Protein 4K35 (pdb70)

GO terms:
  GO:0042973 glucan endo-1,3-beta-D-glucosidase activity (F, IDA)
  GO:0000272 polysaccharide catabolic process (P, IDA)

Structure (mmCIF, N/CA/C/O backbone):
data_4K35
#
_entry.id   4K35
#
_cell.length_a   95.042
_cell.length_b   118.802
_cell.length_c   139.422
_cell.angle_alpha   90.00
_cell.angle_beta   90.00
_cell.angle_gamma   90.00
#
_symmetry.space_group_name_H-M   'P 21 21 21'
#
loop_
_entity.id
_entity.type
_entity.pdbx_description
1 polymer 'glycoside hydrolase family 81 endo-beta-1,3-glucanase'
2 non-polymer 2-AMINO-2-HYDROXYMETHYL-PROPANE-1,3-DIOL
3 non-polymer (4S)-2-METHYL-2,4-PENTANEDIOL
4 water water
#
loop_
_atom_site.group_PDB
_atom_site.id
_atom_site.type_symbol
_atom_site.label_atom_id
_atom_site.label_alt_id
_atom_site.label_comp_id
_atom_site.label_asym_id
_atom_site.label_entity_id
_atom_site.label_seq_id
_atom_site.pdbx_PDB_ins_code
_atom_site.Cartn_x
_atom_site.Cartn_y
_atom_site.Cartn_z
_atom_site.occupancy
_atom_site.B_iso_or_equiv
_atom_site.auth_seq_id
_atom_site.auth_comp_id
_atom_site.auth_asym_id
_atom_site.auth_atom_id
_atom_site.pdbx_PDB_model_num
ATOM 1 C C . GLY A 1 5 ? 32.565 93.805 40.324 1.00 43.25 5 GLY A C 1
ATOM 2 O O . GLY A 1 5 ? 32.367 94.649 41.203 1.00 38.94 5 GLY A O 1
ATOM 3 N N . ASP A 1 6 ? 31.971 92.614 40.321 1.00 33.27 6 ASP A N 1
ATOM 4 C CA . ASP A 1 6 ? 30.538 92.491 40.104 1.00 28.10 6 ASP A CA 1
ATOM 5 C C . ASP A 1 6 ? 29.878 91.978 41.374 1.00 23.10 6 ASP A C 1
ATOM 6 O O . ASP A 1 6 ? 30.372 91.040 41.992 1.00 18.94 6 ASP A O 1
ATOM 11 N N . ASP A 1 7 ? 28.752 92.585 41.730 1.00 17.70 7 ASP A N 1
ATOM 12 C CA . ASP A 1 7 ? 27.948 92.167 42.873 1.00 19.67 7 ASP A CA 1
ATOM 13 C C . ASP A 1 7 ? 27.338 90.786 42.593 1.00 22.34 7 ASP A C 1
ATOM 14 O O . ASP A 1 7 ? 26.633 90.599 41.595 1.00 16.65 7 ASP A O 1
ATOM 19 N N . LEU A 1 8 ? 27.641 89.811 43.445 1.00 18.65 8 LEU A N 1
ATOM 20 C CA . LEU A 1 8 ? 27.159 88.448 43.220 1.00 15.80 8 LEU A CA 1
ATOM 21 C C . LEU A 1 8 ? 25.840 88.188 43.927 1.00 16.81 8 LEU A C 1
ATOM 22 O O . LEU A 1 8 ? 25.141 87.213 43.624 1.00 16.96 8 LEU A O 1
ATOM 27 N N . PHE A 1 9 ? 25.490 89.053 44.873 1.00 16.22 9 PHE A N 1
ATOM 28 C CA . PHE A 1 9 ? 24.260 88.860 45.630 1.00 14.93 9 PHE A CA 1
ATOM 29 C C . PHE A 1 9 ? 23.120 89.648 45.007 1.00 18.95 9 PHE A C 1
ATOM 30 O O . PHE A 1 9 ? 22.594 90.588 45.612 1.00 17.16 9 PHE A O 1
ATOM 38 N N . VAL A 1 10 ? 22.721 89.237 43.809 1.00 16.25 10 VAL A N 1
ATOM 39 C CA . VAL A 1 10 ? 21.647 89.897 43.082 1.00 16.32 10 VAL A CA 1
ATOM 40 C C . VAL A 1 10 ? 20.644 88.822 42.679 1.00 15.95 10 VAL A C 1
ATOM 41 O O . VAL A 1 10 ? 21.001 87.646 42.657 1.00 14.26 10 VAL A O 1
ATOM 45 N N . PRO A 1 11 ? 19.382 89.207 42.395 1.00 16.44 11 PRO A N 1
ATOM 46 C CA . PRO A 1 11 ? 18.385 88.175 42.090 1.00 15.18 11 PRO A CA 1
ATOM 47 C C . PRO A 1 11 ? 18.694 87.456 40.786 1.00 18.28 11 PRO A C 1
ATOM 48 O O . PRO A 1 11 ? 19.335 88.051 39.915 1.00 14.73 11 PRO A O 1
ATOM 52 N N . VAL A 1 12 ? 18.254 86.206 40.660 1.00 15.70 12 VAL A N 1
ATOM 53 C CA . VAL A 1 12 ? 18.276 85.515 39.370 1.00 11.87 12 VAL A CA 1
ATOM 54 C C . VAL A 1 12 ? 17.168 86.111 38.521 1.00 16.54 12 VAL A C 1
ATOM 55 O O . VAL A 1 12 ? 17.361 86.437 37.347 1.00 14.40 12 VAL A O 1
ATOM 59 N N . SER A 1 13 ? 16.006 86.260 39.148 1.00 15.49 13 SER A N 1
ATOM 60 C CA . SER A 1 13 ? 14.850 86.894 38.542 1.00 19.23 13 SER A CA 1
ATOM 61 C C . SER A 1 13 ? 13.817 87.129 39.635 1.00 21.89 13 SER A C 1
ATOM 62 O O . SER A 1 13 ? 14.031 86.734 40.789 1.00 17.07 13 SER A O 1
ATOM 65 N N . ASN A 1 14 ? 12.723 87.803 39.289 1.00 19.34 14 ASN A N 1
ATOM 66 C CA . ASN A 1 14 ? 11.584 87.935 40.203 1.00 20.97 14 ASN A CA 1
ATOM 67 C C . ASN A 1 14 ? 10.311 87.426 39.547 1.00 22.96 14 ASN A C 1
ATOM 68 O O . ASN A 1 14 ? 9.212 87.914 39.821 1.00 23.43 14 ASN A O 1
ATOM 73 N N . PHE A 1 15 ? 10.472 86.442 38.668 1.00 20.04 15 PHE A N 1
ATOM 74 C CA . PHE A 1 15 ? 9.347 85.735 38.083 1.00 16.06 15 PHE A CA 1
ATOM 75 C C . PHE A 1 15 ? 8.485 85.094 39.169 1.00 20.01 15 PHE A C 1
ATOM 76 O O . PHE A 1 15 ? 9.010 84.517 40.129 1.00 15.21 15 PHE A O 1
ATOM 84 N N . ASP A 1 16 ? 7.166 85.206 39.017 1.00 17.28 16 ASP A N 1
ATOM 85 C CA . ASP A 1 16 ? 6.214 84.643 39.969 1.00 17.66 16 ASP A CA 1
ATOM 86 C C . ASP A 1 16 ? 5.983 83.172 39.649 1.00 16.64 16 ASP A C 1
ATOM 87 O O . ASP A 1 16 ? 5.377 82.836 38.632 1.00 18.58 16 ASP A O 1
ATOM 92 N N . PRO A 1 17 ? 6.481 82.281 40.521 1.00 14.12 17 PRO A N 1
ATOM 93 C CA . PRO A 1 17 ? 6.429 80.834 40.282 1.00 13.31 17 PRO A CA 1
ATOM 94 C C . PRO A 1 17 ? 5.005 80.272 40.320 1.00 14.52 17 PRO A C 1
ATOM 95 O O . PRO A 1 17 ? 4.795 79.130 39.906 1.00 14.60 17 PRO A O 1
ATOM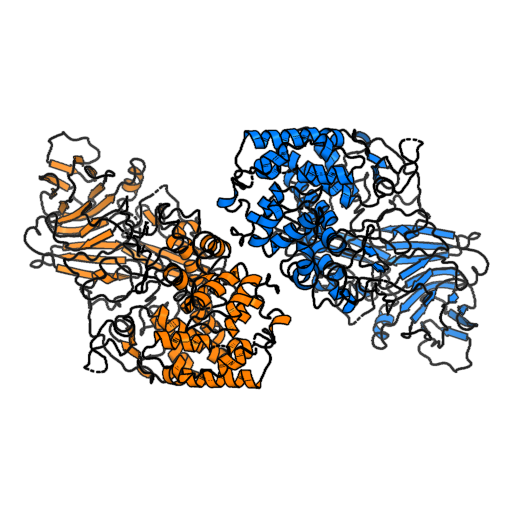 99 N N . LYS A 1 18 ? 4.040 81.046 40.813 1.00 14.41 18 LYS A N 1
ATOM 100 C CA . LYS A 1 18 ? 2.659 80.561 40.861 1.00 15.07 18 LYS A CA 1
ATOM 101 C C . LYS A 1 18 ? 2.082 80.316 39.461 1.00 17.39 18 LYS A C 1
ATOM 102 O O . LYS A 1 18 ? 1.100 79.587 39.312 1.00 19.42 18 LYS A O 1
ATOM 108 N N . SER A 1 19 ? 2.690 80.925 38.446 1.00 14.70 19 SER A N 1
ATOM 109 C CA . SER A 1 19 ? 2.282 80.728 37.053 1.00 16.62 19 SER A CA 1
ATOM 110 C C . SER A 1 19 ? 2.756 79.398 36.491 1.00 22.49 19 SER A C 1
ATOM 111 O O . SER A 1 19 ? 2.404 79.021 35.369 1.00 21.63 19 SER A O 1
ATOM 114 N N . ILE A 1 20 ? 3.588 78.700 37.254 1.00 15.80 20 ILE A N 1
ATOM 115 C CA . ILE A 1 20 ? 4.170 77.460 36.778 1.00 16.22 20 ILE A CA 1
ATOM 116 C C . ILE A 1 20 ? 3.855 76.293 37.711 1.00 23.92 20 ILE A C 1
ATOM 117 O O . ILE A 1 20 ? 3.558 75.190 37.241 1.00 28.22 20 ILE A O 1
ATOM 122 N N . PHE A 1 21 ? 3.861 76.540 39.019 1.00 14.06 21 PHE A N 1
ATOM 123 C CA . PHE A 1 21 ? 3.519 75.493 39.977 1.00 12.19 21 PHE A CA 1
ATOM 124 C C . PHE A 1 21 ? 2.245 75.851 40.748 1.00 15.16 21 PHE A C 1
ATOM 125 O O . PHE A 1 21 ? 2.059 77.008 41.139 1.00 17.00 21 PHE A O 1
ATOM 133 N N . PRO A 1 22 ? 1.356 74.865 40.962 1.00 15.11 22 PRO A N 1
ATOM 134 C CA . PRO A 1 22 ? 0.192 75.105 41.829 1.00 13.25 22 PRO A CA 1
ATOM 135 C C . PRO A 1 22 ? 0.594 75.600 43.208 1.00 18.07 22 PRO A C 1
ATOM 136 O O . PRO A 1 22 ? 1.535 75.073 43.812 1.00 12.72 22 PRO A O 1
ATOM 140 N N . GLU A 1 23 ? -0.114 76.622 43.680 1.00 16.31 23 GLU A N 1
ATOM 141 C CA . GLU A 1 23 ? 0.135 77.246 44.979 1.00 18.76 23 GLU A CA 1
ATOM 142 C C . GLU A 1 23 ? -0.317 76.389 46.168 1.00 15.18 23 GLU A C 1
ATOM 143 O O . GLU A 1 23 ? -1.386 75.776 46.129 1.00 14.66 23 GLU A O 1
ATOM 149 N N . ILE A 1 24 ? 0.499 76.340 47.221 1.00 15.73 24 ILE A N 1
ATOM 150 C CA . ILE A 1 24 ? 0.054 75.808 48.512 1.00 13.49 24 ILE A CA 1
ATOM 151 C C . ILE A 1 24 ? 0.600 76.653 49.649 1.00 14.62 24 ILE A C 1
ATOM 152 O O . ILE A 1 24 ? 1.493 77.474 49.455 1.00 12.62 24 ILE A O 1
ATOM 157 N N . LYS A 1 25 ? 0.066 76.425 50.847 1.00 15.31 25 LYS A N 1
ATOM 158 C CA . LYS A 1 25 ? 0.699 76.910 52.070 1.00 14.39 25 LYS A CA 1
ATOM 159 C C . LYS A 1 25 ? 1.153 75.679 52.831 1.00 16.85 25 LYS A C 1
ATOM 160 O O . LYS A 1 25 ? 0.344 74.783 53.096 1.00 16.19 25 LYS A O 1
ATOM 166 N N . HIS A 1 26 ? 2.445 75.602 53.145 1.00 12.95 26 HIS A N 1
ATOM 167 C CA . HIS A 1 26 ? 2.954 74.403 53.800 1.00 13.77 26 HIS A CA 1
ATOM 168 C C . HIS A 1 26 ? 2.136 74.103 55.046 1.00 16.24 26 HIS A C 1
ATOM 169 O O . HIS A 1 26 ? 1.870 74.998 55.837 1.00 15.43 26 HIS A O 1
ATOM 176 N N . PRO A 1 27 ? 1.728 72.836 55.212 1.00 16.16 27 PRO A N 1
ATOM 177 C CA . PRO A 1 27 ? 0.867 72.438 56.332 1.00 16.75 27 PRO A CA 1
ATOM 178 C C . PRO A 1 27 ? 1.599 72.384 57.662 1.00 19.72 27 PRO A C 1
ATOM 179 O O . PRO A 1 27 ? 0.950 72.348 58.701 1.00 20.47 27 PRO A O 1
ATOM 183 N N . PHE A 1 28 ? 2.927 72.368 57.650 1.00 18.19 28 PHE A N 1
ATOM 184 C CA . PHE A 1 28 ? 3.648 72.318 58.914 1.00 18.09 28 PHE A CA 1
ATOM 185 C C . PHE A 1 28 ? 4.288 73.670 59.229 1.00 20.07 28 PHE A C 1
ATOM 186 O O . PHE A 1 28 ? 5.323 74.037 58.660 1.00 18.06 28 PHE A O 1
ATOM 194 N N . GLU A 1 29 ? 3.673 74.404 60.153 1.00 16.77 29 GLU A N 1
ATOM 195 C CA . GLU A 1 29 ? 4.052 75.796 60.405 1.00 17.94 29 GLU A CA 1
ATOM 196 C C . GLU A 1 29 ? 5.123 75.925 61.475 1.00 14.73 29 GLU A C 1
ATOM 197 O O . GLU A 1 29 ? 5.257 75.045 62.326 1.00 16.11 29 GLU A O 1
ATOM 203 N N . PRO A 1 30 ? 5.907 77.016 61.423 1.00 12.43 30 PRO A N 1
ATOM 204 C CA . PRO A 1 30 ? 6.857 77.286 62.506 1.00 15.55 30 PRO A CA 1
ATOM 205 C C . PRO A 1 30 ? 6.109 77.720 63.763 1.00 23.67 30 PRO A C 1
ATOM 206 O O . PRO A 1 30 ? 5.286 78.631 63.701 1.00 29.68 30 PRO A O 1
ATOM 218 N N . TYR A 1 32 ? 7.310 78.848 66.836 1.00 16.99 32 TYR A N 1
ATOM 219 C CA . TYR A 1 32 ? 7.822 79.879 67.726 1.00 19.66 32 TYR A CA 1
ATOM 220 C C . TYR A 1 32 ? 8.329 81.084 66.965 1.00 18.24 32 TYR A C 1
ATOM 221 O O . TYR A 1 32 ? 9.056 81.913 67.512 1.00 16.94 32 TYR A O 1
ATOM 230 N N . ALA A 1 33 ? 7.937 81.191 65.704 1.00 16.78 33 ALA A N 1
ATOM 231 C CA . ALA A 1 33 ? 8.411 82.295 64.883 1.00 20.43 33 ALA A CA 1
ATOM 232 C C . ALA A 1 33 ? 7.569 83.532 65.110 1.00 25.37 33 ALA A C 1
ATOM 233 O O . ALA A 1 33 ? 6.341 83.464 65.147 1.00 27.82 33 ALA A O 1
ATOM 235 N N . ASN A 1 34 ? 8.238 84.669 65.237 1.00 27.58 34 ASN A N 1
ATOM 236 C CA . ASN A 1 34 ? 7.552 85.943 65.168 1.00 33.20 34 ASN A CA 1
ATOM 237 C C . ASN A 1 34 ? 6.973 86.109 63.759 1.00 33.42 34 ASN A C 1
ATOM 238 O O . ASN A 1 34 ? 7.711 86.360 62.803 1.00 36.75 34 ASN A O 1
ATOM 243 N N . THR A 1 35 ? 5.658 85.951 63.629 1.00 36.48 35 THR A N 1
ATOM 244 C CA . THR A 1 35 ? 5.008 86.001 62.311 1.00 36.73 35 THR A CA 1
ATOM 245 C C . THR A 1 35 ? 4.780 87.415 61.760 1.00 40.69 35 THR A C 1
ATOM 246 O O . THR A 1 35 ? 4.367 87.577 60.608 1.00 43.48 35 THR A O 1
ATOM 250 N N . GLU A 1 36 ? 5.048 88.431 62.575 1.00 41.86 36 GLU A N 1
ATOM 251 C CA . GLU A 1 36 ? 4.729 89.810 62.207 1.00 42.93 36 GLU A CA 1
ATOM 252 C C . GLU A 1 36 ? 5.937 90.632 61.766 1.00 41.58 36 GLU A C 1
ATOM 253 O O . GLU A 1 36 ? 5.839 91.846 61.593 1.00 39.19 36 GLU A O 1
ATOM 259 N N . ASN A 1 37 ? 7.075 89.975 61.581 1.00 30.28 37 ASN A N 1
ATOM 260 C CA . ASN A 1 37 ? 8.301 90.690 61.263 1.00 34.20 37 ASN A CA 1
ATOM 261 C C . ASN A 1 37 ? 8.641 90.741 59.766 1.00 29.64 37 ASN A C 1
ATOM 262 O O . ASN A 1 37 ? 9.599 91.400 59.368 1.00 33.09 37 ASN A O 1
ATOM 267 N N . GLY A 1 38 ? 7.852 90.055 58.945 1.00 27.32 38 GLY A N 1
ATOM 268 C CA . GLY A 1 38 ? 8.068 90.058 57.508 1.00 26.84 38 GLY A CA 1
ATOM 269 C C . GLY A 1 38 ? 9.295 89.276 57.069 1.00 34.28 38 GLY A C 1
ATOM 270 O O . GLY A 1 38 ? 9.786 89.439 55.949 1.00 30.38 38 GLY A O 1
ATOM 271 N N . LYS A 1 39 ? 9.827 88.448 57.959 1.00 25.20 39 LYS A N 1
ATOM 272 C CA . LYS A 1 39 ? 10.953 87.612 57.581 1.00 22.77 39 LYS A CA 1
ATOM 273 C C . LYS A 1 39 ? 10.519 86.172 57.330 1.00 18.14 39 LYS A C 1
ATOM 274 O O . LYS A 1 39 ? 9.464 85.736 57.784 1.00 15.42 39 LYS A O 1
ATOM 280 N N . ILE A 1 40 ? 11.346 85.443 56.595 1.00 15.68 40 ILE A N 1
ATOM 281 C CA . ILE A 1 40 ? 11.046 84.070 56.225 1.00 13.83 40 ILE A CA 1
ATOM 282 C C . ILE A 1 40 ? 11.813 83.085 57.099 1.00 10.53 40 ILE A C 1
ATOM 283 O O . ILE A 1 40 ? 13.037 83.195 57.242 1.00 12.76 40 ILE A O 1
ATOM 288 N N . VAL A 1 41 ? 11.102 82.124 57.677 1.00 11.00 41 VAL A N 1
ATOM 289 C CA . VAL A 1 41 ? 11.734 81.084 58.489 1.00 11.50 41 VAL A CA 1
ATOM 290 C C . VAL A 1 41 ? 12.553 80.142 57.604 1.00 11.71 41 VAL A C 1
ATOM 291 O O . VAL A 1 41 ? 12.017 79.561 56.655 1.00 10.77 41 VAL A O 1
ATOM 295 N N . PRO A 1 42 ? 13.859 79.997 57.896 1.00 12.06 42 PRO A N 1
ATOM 296 C CA . PRO A 1 42 ? 14.708 79.113 57.080 1.00 8.91 42 PRO A CA 1
ATOM 297 C C . PRO A 1 42 ? 14.471 77.639 57.421 1.00 9.88 42 PRO A C 1
ATOM 298 O O . PRO A 1 42 ? 14.188 77.301 58.579 1.00 8.94 42 PRO A O 1
ATOM 302 N N . THR A 1 43 ? 14.604 76.773 56.423 1.00 8.06 43 THR A N 1
ATOM 303 C CA . THR A 1 43 ? 14.277 75.356 56.580 1.00 7.57 43 THR A CA 1
ATOM 304 C C . THR A 1 43 ? 15.488 74.461 56.786 1.00 8.26 43 THR A C 1
ATOM 305 O O . THR A 1 43 ? 15.358 73.354 57.323 1.00 8.49 43 THR A O 1
ATOM 309 N N . ASN A 1 44 ? 16.647 74.917 56.310 1.00 6.00 44 ASN A N 1
ATOM 310 C CA . ASN A 1 44 ? 17.865 74.109 56.322 1.00 6.62 44 ASN A CA 1
ATOM 311 C C . ASN A 1 44 ? 18.995 74.875 56.980 1.00 8.45 44 ASN A C 1
ATOM 312 O O . ASN A 1 44 ? 20.163 74.737 56.599 1.00 8.17 44 ASN A O 1
ATOM 317 N N . SER A 1 45 ? 18.648 75.689 57.971 1.00 9.40 45 SER A N 1
ATOM 318 C CA . SER A 1 45 ? 19.630 76.572 58.594 1.00 6.68 45 SER A CA 1
ATOM 319 C C . SER A 1 45 ? 20.125 76.033 59.906 1.00 8.13 45 SER A C 1
ATOM 320 O O . SER A 1 45 ? 19.456 75.231 60.564 1.00 6.61 45 SER A O 1
ATOM 323 N N . TRP A 1 46 ? 21.295 76.499 60.311 1.00 6.24 46 TRP A N 1
ATOM 324 C CA . TRP A 1 46 ? 21.772 76.198 61.647 1.00 7.62 46 TRP A CA 1
ATOM 325 C C . TRP A 1 46 ? 20.824 76.759 62.721 1.00 7.63 46 TRP A C 1
ATOM 326 O O . TRP A 1 46 ? 20.827 76.286 63.861 1.00 7.74 46 TRP A O 1
ATOM 337 N N . ILE A 1 47 ? 19.993 77.752 62.391 1.00 7.73 47 ILE A N 1
ATOM 338 C CA . ILE A 1 47 ? 19.038 78.218 63.406 1.00 8.78 47 ILE A CA 1
ATOM 339 C C . ILE A 1 47 ? 17.677 77.512 63.387 1.00 9.97 47 ILE A C 1
ATOM 340 O O . ILE A 1 47 ? 16.818 77.815 64.218 1.00 9.05 47 ILE A O 1
ATOM 345 N N . SER A 1 48 ? 17.459 76.586 62.455 1.00 7.21 48 SER A N 1
ATOM 346 C CA . SER A 1 48 ? 16.100 76.098 62.203 1.00 7.68 48 SER A CA 1
ATOM 347 C C . SER A 1 48 ? 15.437 75.363 63.371 1.00 8.60 48 SER A C 1
ATOM 348 O O . SER A 1 48 ? 14.211 75.423 63.491 1.00 9.95 48 SER A O 1
ATOM 351 N N . ASN A 1 49 ? 16.207 74.673 64.221 1.00 7.07 49 ASN A N 1
ATOM 352 C CA . ASN A 1 49 ? 15.603 73.988 65.376 1.00 9.49 49 ASN A CA 1
ATOM 353 C C . ASN A 1 49 ? 14.895 74.928 66.356 1.00 9.59 49 ASN A C 1
ATOM 354 O O . ASN A 1 49 ? 13.999 74.490 67.088 1.00 13.11 49 ASN A O 1
ATOM 359 N N . LEU A 1 50 ? 15.304 76.198 66.392 1.00 8.12 50 LEU A N 1
ATOM 360 C CA . LEU A 1 50 ? 14.727 77.185 67.323 1.00 10.05 50 LEU A CA 1
ATOM 361 C C . LEU A 1 50 ? 13.223 77.409 67.142 1.00 11.90 50 LEU A C 1
ATOM 362 O O . LEU A 1 50 ? 12.537 77.791 68.084 1.00 13.43 50 LEU A O 1
ATOM 367 N N . PHE A 1 51 ? 12.718 77.158 65.937 1.00 9.90 51 PHE A N 1
ATOM 368 C CA . PHE A 1 51 ? 11.343 77.498 65.567 1.00 13.78 51 PHE A CA 1
ATOM 369 C C . PHE A 1 51 ? 10.329 76.408 65.884 1.00 14.77 51 PHE A C 1
ATOM 370 O O . PHE A 1 51 ? 9.127 76.597 65.676 1.00 16.17 51 PHE A O 1
ATOM 378 N N . TYR A 1 52 ? 10.814 75.267 66.363 1.00 14.43 52 TYR A N 1
ATOM 379 C CA . TYR A 1 52 ? 9.979 74.080 66.519 1.00 16.09 52 TYR A CA 1
ATOM 380 C C . TYR A 1 52 ? 10.208 73.394 67.862 1.00 19.10 52 TYR A C 1
ATOM 381 O O . TYR A 1 52 ? 11.279 73.529 68.452 1.00 17.45 52 TYR A O 1
ATOM 390 N N . PRO A 1 53 ? 9.201 72.652 68.347 1.00 25.22 53 PRO A N 1
ATOM 391 C CA . PRO A 1 53 ? 9.398 71.841 69.552 1.00 20.58 53 PRO A CA 1
ATOM 392 C C . PRO A 1 53 ? 10.292 70.635 69.274 1.00 19.36 53 PRO A C 1
ATOM 393 O O . PRO A 1 53 ? 10.597 70.328 68.118 1.00 20.12 53 PRO A O 1
ATOM 397 N N . SER A 1 54 ? 10.713 69.959 70.335 1.00 16.26 54 SER A N 1
ATOM 398 C CA . SER A 1 54 ? 11.467 68.728 70.206 1.00 15.95 54 SER A CA 1
ATOM 399 C C . SER A 1 54 ? 11.268 67.926 71.478 1.00 19.86 54 SER A C 1
ATOM 400 O O . SER A 1 54 ? 10.941 68.497 72.526 1.00 13.96 54 SER A O 1
ATOM 403 N N . ALA A 1 55 ? 11.422 66.608 71.372 1.00 18.32 55 ALA A N 1
ATOM 404 C CA . ALA A 1 55 ? 11.312 65.697 72.510 1.00 20.98 55 ALA A CA 1
ATOM 405 C C . ALA A 1 55 ? 12.197 66.158 73.669 1.00 17.98 55 ALA A C 1
ATOM 406 O O . ALA A 1 55 ? 13.411 66.306 73.496 1.00 20.31 55 ALA A O 1
ATOM 408 N N . ASP A 1 56 ? 11.575 66.435 74.815 1.00 17.37 56 ASP A N 1
ATOM 409 C CA . ASP A 1 56 ? 12.264 66.939 76.001 1.00 18.77 56 ASP A CA 1
ATOM 410 C C . ASP A 1 56 ? 13.053 68.219 75.714 1.00 13.85 56 ASP A C 1
ATOM 411 O O . ASP A 1 56 ? 13.937 68.584 76.480 1.00 13.10 56 ASP A O 1
ATOM 416 N N . ASN A 1 57 ? 12.692 68.902 74.629 1.00 12.31 57 ASN A N 1
ATOM 417 C CA . ASN A 1 57 ? 13.341 70.131 74.197 1.00 10.31 57 ASN A CA 1
ATOM 418 C C . ASN A 1 57 ? 14.850 69.985 74.032 1.00 10.37 57 ASN A C 1
ATOM 419 O O . ASN A 1 57 ? 15.612 70.906 74.336 1.00 10.28 57 ASN A O 1
ATOM 424 N N . LEU A 1 58 ? 15.277 68.835 73.516 1.00 9.87 58 LEU A N 1
ATOM 425 C CA . LEU A 1 58 ? 16.706 68.529 73.423 1.00 11.39 58 LEU A CA 1
ATOM 426 C C . LEU A 1 58 ? 17.349 68.907 72.088 1.00 11.96 58 LEU A C 1
ATOM 427 O O . LEU A 1 58 ? 18.565 68.776 71.941 1.00 12.08 58 LEU A O 1
ATOM 432 N N . ALA A 1 59 ? 16.563 69.380 71.120 1.00 9.64 59 ALA A N 1
ATOM 433 C CA . ALA A 1 59 ? 17.138 69.751 69.825 1.00 9.51 59 ALA A CA 1
ATOM 434 C C . ALA A 1 59 ? 18.154 70.879 70.005 1.00 8.82 59 ALA A C 1
ATOM 435 O O . ALA A 1 59 ? 17.838 71.914 70.604 1.00 9.44 59 ALA A O 1
ATOM 437 N N . PRO A 1 60 ? 19.385 70.686 69.492 1.00 8.21 60 PRO A N 1
ATOM 438 C CA . PRO A 1 60 ? 20.439 71.685 69.717 1.00 9.32 60 PRO A CA 1
ATOM 439 C C . PRO A 1 60 ? 20.525 72.734 68.620 1.00 10.19 60 PRO A C 1
ATOM 440 O O . PRO A 1 60 ? 20.215 72.463 67.445 1.00 9.31 60 PRO A O 1
ATOM 444 N N . THR A 1 61 ? 20.979 73.924 69.003 1.00 7.94 61 THR A N 1
ATOM 445 C CA . THR A 1 61 ? 21.316 74.972 68.048 1.00 7.82 61 THR A CA 1
ATOM 446 C C . THR A 1 61 ? 22.764 75.313 68.309 1.00 8.60 61 THR A C 1
ATOM 447 O O . THR A 1 61 ? 23.164 75.504 69.465 1.00 7.79 61 THR A O 1
ATOM 451 N N . THR A 1 62 ? 23.561 75.351 67.247 1.00 8.13 62 THR A N 1
ATOM 452 C CA . THR A 1 62 ? 25.012 75.310 67.388 1.00 7.58 62 THR A CA 1
ATOM 453 C C . THR A 1 62 ? 25.722 76.482 66.686 1.00 8.24 62 THR A C 1
ATOM 454 O O . THR A 1 62 ? 26.255 76.326 65.588 1.00 8.52 62 THR A O 1
ATOM 458 N N . PRO A 1 63 ? 25.723 77.672 67.319 1.00 7.96 63 PRO A N 1
ATOM 459 C CA . PRO A 1 63 ? 26.466 78.805 66.745 1.00 7.67 63 PRO A CA 1
ATOM 460 C C . PRO A 1 63 ? 27.953 78.492 66.619 1.00 9.56 63 PRO A C 1
ATOM 461 O O . PRO A 1 63 ? 28.576 78.975 65.671 1.00 10.09 63 PRO A O 1
ATOM 465 N N . ASP A 1 64 ? 28.487 77.717 67.568 1.00 7.32 64 ASP A N 1
ATOM 466 C CA . ASP A 1 64 ? 29.890 77.266 67.587 1.00 9.19 64 ASP A CA 1
ATOM 467 C C . ASP A 1 64 ? 30.829 78.406 67.986 1.00 7.91 64 ASP A C 1
ATOM 468 O O . ASP A 1 64 ? 30.741 79.497 67.431 1.00 7.75 64 ASP A O 1
ATOM 473 N N . PRO A 1 65 ? 31.743 78.164 68.943 1.00 8.02 65 PRO A N 1
ATOM 474 C CA . PRO A 1 65 ? 32.051 76.897 69.623 1.00 6.62 65 PRO A CA 1
ATOM 475 C C . PRO A 1 65 ? 31.034 76.462 70.673 1.00 6.93 65 PRO A C 1
ATOM 476 O O . PRO A 1 65 ? 31.202 75.379 71.247 1.00 8.54 65 PRO A O 1
ATOM 480 N N . TYR A 1 66 ? 29.996 77.259 70.921 1.00 6.95 66 TYR A N 1
ATOM 481 C CA . TYR A 1 66 ? 28.979 76.844 71.880 1.00 6.68 66 TYR A CA 1
ATOM 482 C C . TYR A 1 66 ? 27.868 76.054 71.206 1.00 8.29 66 TYR A C 1
ATOM 483 O O . TYR A 1 66 ? 27.448 76.356 70.074 1.00 6.48 66 TYR A O 1
ATOM 492 N N . THR A 1 67 ? 27.415 75.025 71.917 1.00 6.54 67 THR A N 1
ATOM 493 C CA . THR A 1 67 ? 26.202 74.285 71.583 1.00 6.23 67 THR A CA 1
ATOM 494 C C . THR A 1 67 ? 25.130 74.742 72.556 1.00 7.40 67 THR A C 1
ATOM 495 O O . THR A 1 67 ? 25.402 74.870 73.755 1.00 7.94 67 THR A O 1
ATOM 499 N N . LEU A 1 68 ? 23.931 75.012 72.050 1.00 6.85 68 LEU A N 1
ATOM 500 C CA . LEU A 1 68 ? 22.846 75.519 72.885 1.00 6.61 68 LEU A CA 1
ATOM 501 C C . LEU A 1 68 ? 21.603 74.640 72.814 1.00 11.08 68 LEU A C 1
ATOM 502 O O . LEU A 1 68 ? 21.279 74.075 71.763 1.00 7.16 68 LEU A O 1
ATOM 507 N N . ARG A 1 69 ? 20.894 74.550 73.932 1.00 7.43 69 ARG A N 1
ATOM 508 C CA . ARG A 1 69 ? 19.576 73.935 73.952 1.00 7.70 69 ARG A CA 1
ATOM 509 C C . ARG A 1 69 ? 18.618 74.864 74.698 1.00 10.75 69 ARG A C 1
ATOM 510 O O . ARG A 1 69 ? 19.036 75.610 75.588 1.00 10.03 69 ARG A O 1
ATOM 518 N N . LEU A 1 70 ? 17.346 74.842 74.303 1.00 8.35 70 LEU A N 1
ATOM 519 C CA . LEU A 1 70 ? 16.358 75.778 74.833 1.00 12.37 70 LEU A CA 1
ATOM 520 C C . LEU A 1 70 ? 15.271 75.052 75.591 1.00 11.62 70 LEU A C 1
ATOM 521 O O . LEU A 1 70 ? 14.495 74.305 74.992 1.00 9.54 70 LEU A O 1
ATOM 526 N N . LEU A 1 71 ? 15.222 75.296 76.900 1.00 8.18 71 LEU A N 1
ATOM 527 C CA . LEU A 1 71 ? 14.187 74.760 77.778 1.00 10.48 71 LEU A CA 1
ATOM 528 C C . LEU A 1 71 ? 14.231 73.245 77.820 1.00 11.15 71 LEU A C 1
ATOM 529 O O . LEU A 1 71 ? 13.225 72.605 78.146 1.00 13.25 71 LEU A O 1
ATOM 534 N N . ASP A 1 72 ? 15.400 72.676 77.516 1.00 9.34 72 ASP A N 1
ATOM 535 C CA . ASP A 1 72 ? 15.621 71.250 77.716 1.00 10.75 72 ASP A CA 1
ATOM 536 C C . ASP A 1 72 ? 15.248 70.861 79.147 1.00 12.26 72 ASP A C 1
ATOM 537 O O . ASP A 1 72 ? 15.509 71.585 80.129 1.00 9.91 72 ASP A O 1
ATOM 542 N N . GLY A 1 73 ? 14.618 69.696 79.255 1.00 13.77 73 GLY A N 1
ATOM 543 C CA . GLY A 1 73 ? 13.834 69.365 80.430 1.00 15.70 73 GLY A CA 1
ATOM 544 C C . GLY A 1 73 ? 14.514 68.920 81.704 1.00 17.79 73 GLY A C 1
ATOM 545 O O . GLY A 1 73 ? 13.829 68.767 82.720 1.00 16.14 73 GLY A O 1
ATOM 546 N N . TYR A 1 74 ? 15.823 68.673 81.666 1.00 14.85 74 TYR A N 1
ATOM 547 C CA . TYR A 1 74 ? 16.505 68.075 82.821 1.00 14.46 74 TYR A CA 1
ATOM 548 C C . TYR A 1 74 ? 17.316 69.090 83.610 1.00 15.14 74 TYR A C 1
ATOM 549 O O . TYR A 1 74 ? 17.568 70.195 83.136 1.00 13.93 74 TYR A O 1
ATOM 558 N N . GLY A 1 75 ? 17.728 68.707 84.817 1.00 10.62 75 GLY A N 1
ATOM 559 C CA . GLY A 1 75 ? 18.685 69.495 85.575 1.00 10.38 75 GLY A CA 1
ATOM 560 C C . GLY A 1 75 ? 18.170 70.639 86.429 1.00 9.96 75 GLY A C 1
ATOM 561 O O . GLY A 1 75 ? 18.947 71.249 87.174 1.00 11.00 75 GLY A O 1
ATOM 562 N N . GLY A 1 76 ? 16.885 70.965 86.322 1.00 11.42 76 GLY A N 1
ATOM 563 C CA . GLY A 1 76 ? 16.349 72.051 87.125 1.00 11.25 76 GLY A CA 1
ATOM 564 C C . GLY A 1 76 ? 15.664 73.113 86.294 1.00 12.39 76 GLY A C 1
ATOM 565 O O . GLY A 1 76 ? 15.205 72.834 85.171 1.00 12.26 76 GLY A O 1
ATOM 566 N N . ASN A 1 77 ? 15.595 74.331 86.838 1.00 9.51 77 ASN A N 1
ATOM 567 C CA . ASN A 1 77 ? 14.881 75.425 86.169 1.00 10.83 77 ASN A CA 1
ATOM 568 C C . ASN A 1 77 ? 15.296 75.530 84.712 1.00 9.13 77 ASN A C 1
ATOM 569 O O . ASN A 1 77 ? 16.482 75.528 84.421 1.00 6.01 77 ASN A O 1
ATOM 574 N N . PRO A 1 78 ? 14.319 75.618 83.796 1.00 8.11 78 PRO A N 1
ATOM 575 C CA . PRO A 1 78 ? 14.592 75.659 82.351 1.00 10.55 78 PRO A CA 1
ATOM 576 C C . PRO A 1 78 ? 15.108 77.007 81.874 1.00 8.91 78 PRO A C 1
ATOM 577 O O . PRO A 1 78 ? 14.757 78.043 82.458 1.00 8.62 78 PRO A O 1
ATOM 581 N N . GLY A 1 79 ? 15.926 76.998 80.821 1.00 9.62 79 GLY A N 1
ATOM 582 C CA . GLY A 1 79 ? 16.454 78.236 80.281 1.00 9.46 79 GLY A CA 1
ATOM 583 C C . GLY A 1 79 ? 17.318 78.001 79.059 1.00 8.23 79 GLY A C 1
ATOM 584 O O . GLY A 1 79 ? 17.034 77.117 78.246 1.00 9.10 79 GLY A O 1
ATOM 585 N N . LEU A 1 80 ? 18.383 78.788 78.926 1.00 9.06 80 LEU A N 1
ATOM 586 C CA . LEU A 1 80 ? 19.313 78.630 77.808 1.00 7.59 80 LEU A CA 1
ATOM 587 C C . LEU A 1 80 ? 20.490 77.786 78.290 1.00 10.03 80 LEU A C 1
ATOM 588 O O . LEU A 1 80 ? 21.294 78.211 79.126 1.00 7.82 80 LEU A O 1
ATOM 593 N N . THR A 1 81 ? 20.561 76.567 77.776 1.00 8.40 81 THR A N 1
ATOM 594 C CA . THR A 1 81 ? 21.573 75.608 78.190 1.00 9.23 81 THR A CA 1
ATOM 595 C C . THR A 1 81 ? 22.806 75.687 77.290 1.00 8.88 81 THR A C 1
ATOM 596 O O . THR A 1 81 ? 22.676 75.694 76.074 1.00 7.72 81 THR A O 1
ATOM 600 N N . ILE A 1 82 ? 23.988 75.752 77.900 1.00 8.58 82 ILE A N 1
ATOM 601 C CA . ILE A 1 82 ? 25.256 75.788 77.170 1.00 9.16 82 ILE A CA 1
ATOM 602 C C . ILE A 1 82 ? 26.035 74.487 77.331 1.00 10.61 82 ILE A C 1
ATOM 603 O O . ILE A 1 82 ? 26.210 73.986 78.453 1.00 7.39 82 ILE A O 1
ATOM 608 N N . ARG A 1 83 ? 26.478 73.935 76.206 1.00 5.78 83 ARG A N 1
ATOM 609 C CA . ARG A 1 83 ? 27.474 72.877 76.218 1.00 6.99 83 ARG A CA 1
ATOM 610 C C . ARG A 1 83 ? 28.643 73.356 75.359 1.00 7.82 83 ARG A C 1
ATOM 611 O O . ARG A 1 83 ? 28.437 73.906 74.282 1.00 7.70 83 ARG A O 1
ATOM 619 N N . GLN A 1 84 ? 29.861 73.196 75.858 1.00 6.96 84 GLN A N 1
ATOM 620 C CA . GLN A 1 84 ? 31.051 73.550 75.089 1.00 6.89 84 GLN A CA 1
ATOM 621 C C . GLN A 1 84 ? 31.972 72.345 75.131 1.00 8.41 84 GLN A C 1
ATOM 622 O O . GLN A 1 84 ? 32.695 72.147 76.105 1.00 10.79 84 GLN A O 1
ATOM 628 N N . PRO A 1 85 ? 31.910 71.510 74.084 1.00 9.12 85 PRO A N 1
ATOM 629 C CA . PRO A 1 85 ? 32.556 70.191 74.108 1.00 9.55 85 PRO A CA 1
ATOM 630 C C . PRO A 1 85 ? 34.068 70.228 73.883 1.00 12.06 85 PRO A C 1
ATOM 631 O O . PRO A 1 85 ? 34.510 70.170 72.743 1.00 14.12 85 PRO A O 1
ATOM 635 N N . SER A 1 86 ? 34.838 70.318 74.959 1.00 12.16 86 SER A N 1
ATOM 636 C CA . SER A 1 86 ? 36.292 70.202 74.880 1.00 13.57 86 SER A CA 1
ATOM 637 C C . SER A 1 86 ? 36.734 68.850 74.323 1.00 14.94 86 SER A C 1
ATOM 638 O O . SER A 1 86 ? 37.757 68.754 73.652 1.00 17.86 86 SER A O 1
ATOM 641 N N . ALA A 1 87 ? 35.973 67.806 74.634 1.00 12.31 87 ALA A N 1
ATOM 642 C CA . ALA A 1 87 ? 36.318 66.448 74.229 1.00 15.58 87 ALA A CA 1
ATOM 643 C C . ALA A 1 87 ? 35.128 65.763 73.580 1.00 14.66 87 ALA A C 1
ATOM 644 O O . ALA A 1 87 ? 33.974 66.076 73.897 1.00 12.90 87 ALA A O 1
ATOM 646 N N . LYS A 1 88 ? 35.408 64.825 72.678 1.00 15.59 88 LYS A N 1
ATOM 647 C CA . LYS A 1 88 ? 34.350 64.080 72.006 1.00 17.27 88 LYS A CA 1
ATOM 648 C C . LYS A 1 88 ? 34.246 62.673 72.572 1.00 18.03 88 LYS A C 1
ATOM 649 O O . LYS A 1 88 ? 35.191 62.150 73.161 1.00 18.61 88 LYS A O 1
ATOM 655 N N . VAL A 1 89 ? 33.085 62.063 72.396 1.00 13.92 89 VAL A N 1
ATOM 656 C CA . VAL A 1 89 ? 32.949 60.649 72.681 1.00 13.90 89 VAL A CA 1
ATOM 657 C C . VAL A 1 89 ? 33.110 59.903 71.357 1.00 18.34 89 VAL A C 1
ATOM 658 O O . VAL A 1 89 ? 32.372 60.151 70.391 1.00 14.00 89 VAL A O 1
ATOM 662 N N . LEU A 1 90 ? 34.104 59.023 71.297 1.00 17.91 90 LEU A N 1
ATOM 663 C CA . LEU A 1 90 ? 34.372 58.239 70.087 1.00 20.15 90 LEU A CA 1
ATOM 664 C C . LEU A 1 90 ? 33.896 56.807 70.250 1.00 25.95 90 LEU A C 1
ATOM 665 O O . LEU A 1 90 ? 34.000 56.232 71.328 1.00 20.99 90 LEU A O 1
ATOM 670 N N . GLY A 1 91 ? 33.354 56.237 69.183 1.00 22.11 91 GLY A N 1
ATOM 671 C CA . GLY A 1 91 ? 32.970 54.841 69.202 1.00 23.92 91 GLY A CA 1
ATOM 672 C C . GLY A 1 91 ? 33.472 54.153 67.950 1.00 28.30 91 GLY A C 1
ATOM 673 O O . GLY A 1 91 ? 33.726 54.808 66.930 1.00 24.10 91 GLY A O 1
ATOM 674 N N . SER A 1 92 ? 33.628 52.834 68.021 1.00 25.07 92 SER A N 1
ATOM 675 C CA . SER A 1 92 ? 34.138 52.084 66.885 1.00 25.36 92 SER A CA 1
ATOM 676 C C . SER A 1 92 ? 33.163 51.012 66.431 1.00 27.95 92 SER A C 1
ATOM 677 O O . SER A 1 92 ? 32.445 50.424 67.242 1.00 27.42 92 SER A O 1
ATOM 680 N N . TYR A 1 93 ? 33.164 50.747 65.129 1.00 28.67 93 TYR A N 1
ATOM 681 C CA . TYR A 1 93 ? 32.433 49.620 64.577 1.00 27.76 93 TYR A CA 1
ATOM 682 C C . TYR A 1 93 ? 33.432 48.479 64.611 1.00 27.21 93 TYR A C 1
ATOM 683 O O . TYR A 1 93 ? 34.575 48.652 64.180 1.00 26.69 93 TYR A O 1
ATOM 692 N N . PRO A 1 94 ? 33.027 47.310 65.122 1.00 30.74 94 PRO A N 1
ATOM 693 C CA . PRO A 1 94 ? 34.054 46.260 65.118 1.00 32.03 94 PRO A CA 1
ATOM 694 C C . PRO A 1 94 ? 34.431 45.863 63.681 1.00 30.11 94 PRO A C 1
ATOM 695 O O . PRO A 1 94 ? 33.621 46.043 62.763 1.00 25.79 94 PRO A O 1
ATOM 699 N N . PRO A 1 95 ? 35.665 45.365 63.489 1.00 30.44 95 PRO A N 1
ATOM 700 C CA . PRO A 1 95 ? 36.146 44.974 62.159 1.00 26.20 95 PRO A CA 1
ATOM 701 C C . PRO A 1 95 ? 35.314 43.857 61.529 1.00 29.92 95 PRO A C 1
ATOM 702 O O . PRO A 1 95 ? 34.872 42.934 62.212 1.00 25.15 95 PRO A O 1
ATOM 706 N N . THR A 1 96 ? 35.097 43.964 60.222 1.00 28.32 96 THR A N 1
ATOM 707 C CA . THR A 1 96 ? 34.482 42.897 59.443 1.00 23.79 96 THR A CA 1
ATOM 708 C C . THR A 1 96 ? 35.408 42.583 58.277 1.00 26.16 96 THR A C 1
ATOM 709 O O . THR A 1 96 ? 36.333 43.347 58.008 1.00 23.62 96 THR A O 1
ATOM 713 N N . ASN A 1 97 ? 35.168 41.475 57.581 1.00 26.38 97 ASN A N 1
ATOM 714 C CA . ASN A 1 97 ? 35.941 41.166 56.377 1.00 26.02 97 ASN A CA 1
ATOM 715 C C . ASN A 1 97 ? 35.870 42.315 55.375 1.00 26.74 97 ASN A C 1
ATOM 716 O O . ASN A 1 97 ? 36.836 42.600 54.664 1.00 26.26 97 ASN A O 1
ATOM 721 N N . ASP A 1 98 ? 34.716 42.978 55.343 1.00 26.08 98 ASP A N 1
ATOM 722 C CA . ASP A 1 98 ? 34.457 44.065 54.405 1.00 27.50 98 ASP A CA 1
ATOM 723 C C . ASP A 1 98 ? 35.148 45.362 54.831 1.00 27.25 98 ASP A C 1
ATOM 724 O O . ASP A 1 98 ? 35.762 46.050 54.006 1.00 25.40 98 ASP A O 1
ATOM 729 N N . VAL A 1 99 ? 35.045 45.682 56.121 1.00 21.91 99 VAL A N 1
ATOM 730 C CA . VAL A 1 99 ? 35.673 46.866 56.709 1.00 19.44 99 VAL A CA 1
ATOM 731 C C . VAL A 1 99 ? 36.576 46.422 57.865 1.00 27.51 99 VAL A C 1
ATOM 732 O O . VAL A 1 99 ? 36.163 46.446 59.033 1.00 27.88 99 VAL A O 1
ATOM 736 N N . PRO A 1 100 ? 37.809 45.995 57.539 1.00 24.79 100 PRO A N 1
ATOM 737 C CA . PRO A 1 100 ? 38.709 45.348 58.503 1.00 28.26 100 PRO A CA 1
ATOM 738 C C . PRO A 1 100 ? 39.536 46.298 59.364 1.00 30.85 100 PRO A C 1
ATOM 739 O O . PRO A 1 100 ? 40.149 45.851 60.328 1.00 34.70 100 PRO A O 1
ATOM 743 N N . TYR A 1 101 ? 39.561 47.580 59.027 1.00 31.36 101 TYR A N 1
ATOM 744 C CA . TYR A 1 101 ? 40.442 48.516 59.716 1.00 35.57 101 TYR A CA 1
ATOM 745 C C . TYR A 1 101 ? 39.876 48.892 61.092 1.00 37.69 101 TYR A C 1
ATOM 746 O O . TYR A 1 101 ? 38.742 49.362 61.206 1.00 37.10 101 TYR A O 1
ATOM 755 N N . THR A 1 102 ? 40.671 48.661 62.137 1.00 35.18 102 THR A N 1
ATOM 756 C CA . THR A 1 102 ? 40.203 48.812 63.517 1.00 35.98 102 THR A CA 1
ATOM 757 C C . THR A 1 102 ? 40.313 50.235 64.064 1.00 36.65 102 THR A C 1
ATOM 758 O O . THR A 1 102 ? 40.817 50.443 65.170 1.00 36.39 102 THR A O 1
ATOM 762 N N . ASP A 1 103 ? 39.824 51.205 63.299 1.00 30.58 103 ASP A N 1
ATOM 763 C CA . ASP A 1 103 ? 39.812 52.594 63.746 1.00 28.21 103 ASP A CA 1
ATOM 764 C C . ASP A 1 103 ? 38.411 52.988 64.221 1.00 25.90 103 ASP A C 1
ATOM 765 O O . ASP A 1 103 ? 37.513 52.147 64.282 1.00 28.78 103 ASP A O 1
ATOM 770 N N . ALA A 1 104 ? 38.241 54.263 64.567 1.00 27.28 104 ALA A N 1
ATOM 771 C CA . ALA A 1 104 ? 36.972 54.805 65.072 1.00 24.67 104 ALA A CA 1
ATOM 772 C C . ALA A 1 104 ? 35.961 55.046 63.955 1.00 23.99 104 ALA A C 1
ATOM 773 O O . ALA A 1 104 ? 36.344 55.290 62.807 1.00 22.97 104 ALA A O 1
ATOM 775 N N . GLY A 1 105 ? 34.678 54.901 64.278 1.00 16.34 105 GLY A N 1
ATOM 776 C CA . GLY A 1 105 ? 33.620 55.088 63.302 1.00 18.77 105 GLY A CA 1
ATOM 777 C C . GLY A 1 105 ? 32.779 56.345 63.494 1.00 19.49 105 GLY A C 1
ATOM 778 O O . GLY A 1 105 ? 32.361 56.992 62.530 1.00 16.97 105 GLY A O 1
ATOM 779 N N . TYR A 1 106 ? 32.527 56.717 64.741 1.00 16.84 106 TYR A N 1
ATOM 780 C CA . TYR A 1 106 ? 31.673 57.865 64.966 1.00 13.67 106 TYR A CA 1
ATOM 781 C C . TYR A 1 106 ? 32.179 58.755 66.076 1.00 18.28 106 TYR A C 1
ATOM 782 O O . TYR A 1 106 ? 32.933 58.328 66.966 1.00 16.38 106 TYR A O 1
ATOM 799 N N . ILE A 1 108 ? 30.711 61.838 68.668 1.00 10.33 108 ILE A N 1
ATOM 800 C CA . ILE A 1 108 ? 29.528 62.515 69.187 1.00 11.16 108 ILE A CA 1
ATOM 801 C C . ILE A 1 108 ? 29.886 63.454 70.333 1.00 10.97 108 ILE A C 1
ATOM 802 O O . ILE A 1 108 ? 30.934 63.315 70.956 1.00 12.96 108 ILE A O 1
ATOM 807 N N . ASN A 1 109 ? 29.011 64.418 70.600 1.00 10.22 109 ASN A N 1
ATOM 808 C CA . ASN A 1 109 ? 29.210 65.357 71.703 1.00 11.10 109 ASN A CA 1
ATOM 809 C C . ASN A 1 109 ? 28.235 65.049 72.822 1.00 10.39 109 ASN A C 1
ATOM 810 O O . ASN A 1 109 ? 27.044 64.931 72.562 1.00 10.10 109 ASN A O 1
ATOM 815 N N . SER A 1 110 ? 28.719 64.919 74.056 1.00 12.67 110 SER A N 1
ATOM 816 C CA . SER A 1 110 ? 27.837 64.542 75.162 1.00 11.25 110 SER A CA 1
ATOM 817 C C . SER A 1 110 ? 26.759 65.596 75.415 1.00 8.98 110 SER A C 1
ATOM 818 O O . SER A 1 110 ? 26.983 66.801 75.262 1.00 9.90 110 SER A O 1
ATOM 821 N N . VAL A 1 111 ? 25.571 65.128 75.772 1.00 7.85 111 VAL A N 1
ATOM 822 C CA . VAL A 1 111 ? 24.467 66.016 76.093 1.00 10.12 111 VAL A CA 1
ATOM 823 C C . VAL A 1 111 ? 24.445 66.222 77.608 1.00 10.38 111 VAL A C 1
ATOM 824 O O . VAL A 1 111 ? 24.001 65.358 78.366 1.00 8.60 111 VAL A O 1
ATOM 828 N N . VAL A 1 112 ? 25.012 67.337 78.049 1.00 9.91 112 VAL A N 1
ATOM 829 C CA . VAL A 1 112 ? 25.041 67.658 79.474 1.00 9.85 112 VAL A CA 1
ATOM 830 C C . VAL A 1 112 ? 25.015 69.166 79.601 1.00 10.26 112 VAL A C 1
ATOM 831 O O . VAL A 1 112 ? 25.488 69.886 78.711 1.00 9.06 112 VAL A O 1
ATOM 835 N N . VAL A 1 113 ? 24.437 69.653 80.688 1.00 7.90 113 VAL A N 1
ATOM 836 C CA . VAL A 1 113 ? 24.400 71.078 80.955 1.00 6.87 113 VAL A CA 1
ATOM 837 C C . VAL A 1 113 ? 25.722 71.521 81.544 1.00 8.30 113 VAL A C 1
ATOM 838 O O . VAL A 1 113 ? 25.971 71.288 82.722 1.00 5.35 113 VAL A O 1
ATOM 842 N N . ASP A 1 114 ? 26.595 72.121 80.743 1.00 9.45 114 ASP A N 1
ATOM 843 C CA . ASP A 1 114 ? 27.805 72.691 81.342 1.00 6.45 114 ASP A CA 1
ATOM 844 C C . ASP A 1 114 ? 27.408 73.893 82.199 1.00 7.95 114 ASP A C 1
ATOM 845 O O . ASP A 1 114 ? 27.798 74.008 83.371 1.00 6.20 114 ASP A O 1
ATOM 850 N N . LEU A 1 115 ? 26.601 74.768 81.611 1.00 6.26 115 LEU A N 1
ATOM 851 C CA . LEU A 1 115 ? 26.074 75.935 82.306 1.00 7.86 115 LEU A CA 1
ATOM 852 C C . LEU A 1 115 ? 24.766 76.368 81.675 1.00 9.14 115 LEU A C 1
ATOM 853 O O . LEU A 1 115 ? 24.649 76.405 80.457 1.00 10.64 115 LEU A O 1
ATOM 858 N N . ARG A 1 116 ? 23.792 76.724 82.508 1.00 7.46 116 ARG A N 1
ATOM 859 C CA . ARG A 1 116 ? 22.504 77.176 82.004 1.00 8.37 116 ARG A CA 1
ATOM 860 C C . ARG A 1 116 ? 22.124 78.515 82.606 1.00 11.58 116 ARG A C 1
ATOM 861 O O . ARG A 1 116 ? 22.264 78.710 83.814 1.00 8.52 116 ARG A O 1
ATOM 869 N N . LEU A 1 117 ? 21.639 79.431 81.771 1.00 9.27 117 LEU A N 1
ATOM 870 C CA A LEU A 1 117 ? 21.101 80.697 82.270 0.64 10.46 117 LEU A CA 1
ATOM 871 C CA B LEU A 1 117 ? 21.101 80.695 82.268 0.36 10.45 117 LEU A CA 1
ATOM 872 C C . LEU A 1 117 ? 19.588 80.580 82.385 1.00 7.98 117 LEU A C 1
ATOM 873 O O . LEU A 1 117 ? 18.899 80.333 81.390 1.00 8.50 117 LEU A O 1
ATOM 882 N N . THR A 1 118 ? 19.070 80.742 83.596 1.00 8.89 118 THR A N 1
ATOM 883 C CA . THR A 1 118 ? 17.633 80.649 83.814 1.00 8.75 118 THR A CA 1
ATOM 884 C C . THR A 1 118 ? 17.224 81.725 84.833 1.00 11.34 118 THR A C 1
ATOM 885 O O . THR A 1 118 ? 17.910 82.744 84.949 1.00 11.43 118 THR A O 1
ATOM 889 N N . SER A 1 119 ? 16.105 81.528 85.526 1.00 9.77 119 SER A N 1
ATOM 890 C CA A SER A 1 119 ? 15.682 82.477 86.551 0.67 10.46 119 SER A CA 1
ATOM 891 C CA B SER A 1 119 ? 15.591 82.492 86.500 0.33 10.50 119 SER A CA 1
ATOM 892 C C . SER A 1 119 ? 14.964 81.759 87.679 1.00 11.16 119 SER A C 1
ATOM 893 O O . SER A 1 119 ? 14.402 80.688 87.492 1.00 11.44 119 SER A O 1
ATOM 898 N N . SER A 1 120 ? 15.011 82.344 88.874 1.00 10.23 120 SER A N 1
ATOM 899 C CA A SER A 1 120 ? 14.378 81.740 90.042 0.53 11.51 120 SER A CA 1
ATOM 900 C CA B SER A 1 120 ? 14.384 81.708 90.028 0.47 11.50 120 SER A CA 1
ATOM 901 C C . SER A 1 120 ? 12.865 81.720 89.864 1.00 13.42 120 SER A C 1
ATOM 902 O O . SER A 1 120 ? 12.169 80.866 90.417 1.00 16.18 120 SER A O 1
ATOM 907 N N . GLU A 1 121 ? 12.363 82.675 89.082 1.00 12.72 121 GLU A N 1
ATOM 908 C CA . GLU A 1 121 ? 10.932 82.774 88.784 1.00 15.13 121 GLU A CA 1
ATOM 909 C C . GLU A 1 121 ? 10.426 81.611 87.941 1.00 17.74 121 GLU A C 1
ATOM 91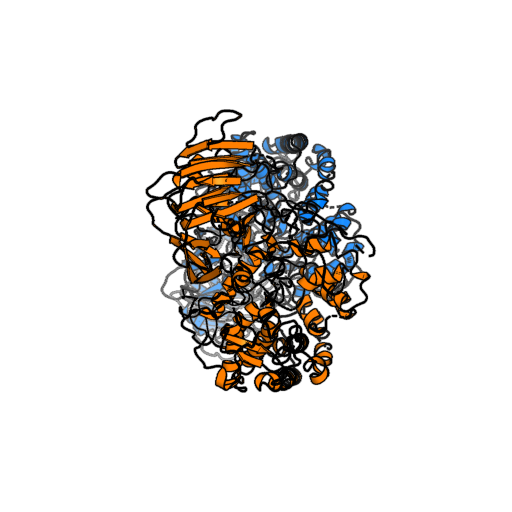0 O O . GLU A 1 121 ? 9.212 81.400 87.835 1.00 15.42 121 GLU A O 1
ATOM 916 N N . TRP A 1 122 ? 11.341 80.862 87.328 1.00 13.32 122 TRP A N 1
ATOM 917 C CA . TRP A 1 122 ? 10.927 79.764 86.463 1.00 12.58 122 TRP A CA 1
ATOM 918 C C . TRP A 1 122 ? 11.114 78.422 87.163 1.00 17.28 122 TRP A C 1
ATOM 919 O O . TRP A 1 122 ? 11.408 77.409 86.526 1.00 15.82 122 TRP A O 1
ATOM 930 N N . SER A 1 123 ? 10.915 78.419 88.481 1.00 15.24 123 SER A N 1
ATOM 931 C CA . SER A 1 123 ? 10.992 77.197 89.266 1.00 15.71 123 SER A CA 1
ATOM 932 C C . SER A 1 123 ? 9.821 76.266 88.963 1.00 24.08 123 SER A C 1
ATOM 933 O O . SER A 1 123 ? 9.987 75.046 88.929 1.00 28.10 123 SER A O 1
ATOM 936 N N . ASP A 1 124 ? 8.643 76.835 88.719 1.00 22.70 124 ASP A N 1
ATOM 937 C CA . ASP A 1 124 ? 7.456 76.013 88.515 1.00 29.09 124 ASP A CA 1
ATOM 938 C C . ASP A 1 124 ? 6.607 76.422 87.322 1.00 30.36 124 ASP A C 1
ATOM 939 O O . ASP A 1 124 ? 5.430 76.086 87.266 1.00 29.16 124 ASP A O 1
ATOM 944 N N . VAL A 1 125 ? 7.189 77.165 86.388 1.00 29.61 125 VAL A N 1
ATOM 945 C CA . VAL A 1 125 ? 6.515 77.480 85.135 1.00 28.20 125 VAL A CA 1
ATOM 946 C C . VAL A 1 125 ? 7.535 77.368 84.010 1.00 26.76 125 VAL A C 1
ATOM 947 O O . VAL A 1 125 ? 8.722 77.632 84.214 1.00 26.68 125 VAL A O 1
ATOM 951 N N . VAL A 1 126 ? 7.068 76.970 82.831 1.00 25.89 126 VAL A N 1
ATOM 952 C CA . VAL A 1 126 ? 7.901 76.919 81.634 1.00 22.46 126 VAL A CA 1
ATOM 953 C C . VAL A 1 126 ? 7.742 78.205 80.827 1.00 23.71 126 VAL A C 1
ATOM 954 O O . VAL A 1 126 ? 6.636 78.549 80.426 1.00 20.58 126 VAL A O 1
ATOM 958 N N . PRO A 1 127 ? 8.848 78.940 80.625 1.00 18.90 127 PRO A N 1
ATOM 959 C CA . PRO A 1 127 ? 8.832 80.206 79.884 1.00 16.57 127 PRO A CA 1
ATOM 960 C C . PRO A 1 127 ? 8.223 80.069 78.489 1.00 16.39 127 PRO A C 1
ATOM 961 O O . PRO A 1 127 ? 8.420 79.035 77.856 1.00 15.87 127 PRO A O 1
ATOM 965 N N . ASP A 1 128 ? 7.487 81.079 78.033 1.00 16.68 128 ASP A N 1
ATOM 966 C CA . ASP A 1 128 ? 7.138 81.176 76.621 1.00 17.52 128 ASP A CA 1
ATOM 967 C C . ASP A 1 128 ? 8.409 81.499 75.872 1.00 17.97 128 ASP A C 1
ATOM 968 O O . ASP A 1 128 ? 9.349 82.061 76.435 1.00 17.63 128 ASP A O 1
ATOM 973 N N . ARG A 1 129 ? 8.446 81.140 74.602 1.00 13.17 129 ARG A N 1
ATOM 974 C CA . ARG A 1 129 ? 9.619 81.416 73.802 1.00 15.49 129 ARG A CA 1
ATOM 975 C C . ARG A 1 129 ? 9.203 81.985 72.452 1.00 16.09 129 ARG A C 1
ATOM 976 O O . ARG A 1 129 ? 8.126 81.666 71.936 1.00 15.09 129 ARG A O 1
ATOM 984 N N . GLN A 1 130 ? 10.046 82.840 71.887 1.00 13.16 130 GLN A N 1
ATOM 985 C CA . GLN A 1 130 ? 9.830 83.302 70.525 1.00 18.53 130 GLN A CA 1
ATOM 986 C C . GLN A 1 130 ? 11.153 83.655 69.861 1.00 15.11 130 GLN A C 1
ATOM 987 O O . GLN A 1 130 ? 12.058 84.203 70.504 1.00 13.75 130 GLN A O 1
ATOM 993 N N . VAL A 1 131 ? 11.278 83.310 68.585 1.00 11.20 131 VAL A N 1
ATOM 994 C CA . VAL A 1 131 ? 12.391 83.799 67.788 1.00 11.06 131 VAL A CA 1
ATOM 995 C C . VAL A 1 131 ? 11.905 85.127 67.225 1.00 15.70 131 VAL A C 1
ATOM 996 O O . VAL A 1 131 ? 11.068 85.144 66.322 1.00 16.60 131 VAL A O 1
ATOM 1000 N N . THR A 1 132 ? 12.378 86.232 67.793 1.00 13.93 132 THR A N 1
ATOM 1001 C CA . THR A 1 132 ? 11.807 87.546 67.491 1.00 15.14 132 THR A CA 1
ATOM 1002 C C . THR A 1 132 ? 12.342 88.130 66.187 1.00 18.28 132 THR A C 1
ATOM 1003 O O . THR A 1 132 ? 11.682 88.937 65.531 1.00 17.01 132 THR A O 1
ATOM 1007 N N . ASP A 1 133 ? 13.546 87.716 65.819 1.00 14.16 133 ASP A N 1
ATOM 1008 C CA . ASP A 1 133 ? 14.204 88.208 64.620 1.00 11.99 133 ASP A CA 1
ATOM 1009 C C . ASP A 1 133 ? 15.371 87.286 64.294 1.00 14.02 133 ASP A C 1
ATOM 1010 O O . ASP A 1 133 ? 15.889 86.593 65.174 1.00 11.50 133 ASP A O 1
ATOM 1015 N N . TRP A 1 134 ? 15.789 87.274 63.036 1.00 12.08 134 TRP A N 1
ATOM 1016 C CA . TRP A 1 134 ? 16.892 86.415 62.627 1.00 15.22 134 TRP A CA 1
ATOM 1017 C C . TRP A 1 134 ? 17.479 86.900 61.320 1.00 14.57 134 TRP A C 1
ATOM 1018 O O . TRP A 1 134 ? 16.863 87.690 60.619 1.00 14.26 134 TRP A O 1
ATOM 1029 N N . ASP A 1 135 ? 18.691 86.456 61.021 1.00 12.80 135 ASP A N 1
ATOM 1030 C CA . ASP A 1 135 ? 19.240 86.592 59.683 1.00 14.24 135 ASP A CA 1
ATOM 1031 C C . ASP A 1 135 ? 20.074 85.340 59.393 1.00 12.74 135 ASP A C 1
ATOM 1032 O O . ASP A 1 135 ? 19.931 84.337 60.089 1.00 11.36 135 ASP A O 1
ATOM 1037 N N . HIS A 1 136 ? 20.915 85.383 58.366 1.00 10.61 136 HIS A N 1
ATOM 1038 C CA . HIS A 1 136 ? 21.700 84.211 57.978 1.00 13.18 136 HIS A CA 1
ATOM 1039 C C . HIS A 1 136 ? 22.648 83.771 59.098 1.00 11.61 136 HIS A C 1
ATOM 1040 O O . HIS A 1 136 ? 22.993 82.594 59.204 1.00 9.70 136 HIS A O 1
ATOM 1047 N N . LEU A 1 137 ? 23.068 84.719 59.933 1.00 8.34 137 LEU A N 1
ATOM 1048 C CA . LEU A 1 137 ? 24.139 84.468 60.892 1.00 8.79 137 LEU A CA 1
ATOM 1049 C C . LEU A 1 137 ? 23.713 84.521 62.340 1.00 9.41 137 LEU A C 1
ATOM 1050 O O . LEU A 1 137 ? 24.561 84.439 63.229 1.00 7.38 137 LEU A O 1
ATOM 1055 N N . SER A 1 138 ? 22.420 84.665 62.591 1.00 9.25 138 SER A N 1
ATOM 1056 C CA . SER A 1 138 ? 21.976 84.963 63.950 1.00 10.59 138 SER A CA 1
ATOM 1057 C C . SER A 1 138 ? 20.493 84.763 64.131 1.00 12.28 138 SER A C 1
ATOM 1058 O O . SER A 1 138 ? 19.746 84.719 63.158 1.00 9.04 138 SER A O 1
ATOM 1061 N N . ALA A 1 139 ? 20.073 84.654 65.387 1.00 9.07 139 ALA A N 1
ATOM 1062 C CA . ALA A 1 139 ? 18.659 84.689 65.736 1.00 11.59 139 ALA A CA 1
ATOM 1063 C C . ALA A 1 139 ? 18.531 85.254 67.140 1.00 13.11 139 ALA A C 1
ATOM 1064 O O . ALA A 1 139 ? 19.355 84.948 68.006 1.00 9.38 139 ALA A O 1
ATOM 1066 N N . ASN A 1 140 ? 17.522 86.090 67.370 1.00 11.41 140 ASN A N 1
ATOM 1067 C CA . ASN A 1 140 ? 17.252 86.519 68.732 1.00 11.72 140 ASN A CA 1
ATOM 1068 C C . ASN A 1 140 ? 16.132 85.690 69.344 1.00 12.73 140 ASN A C 1
ATOM 1069 O O . ASN A 1 140 ? 15.011 85.646 68.828 1.00 12.15 140 ASN A O 1
ATOM 1074 N N . LEU A 1 141 ? 16.459 85.024 70.443 1.00 9.72 141 LEU A N 1
ATOM 1075 C CA . LEU A 1 141 ? 15.518 84.171 71.141 1.00 10.32 141 LEU A CA 1
ATOM 1076 C C . LEU A 1 141 ? 15.083 84.885 72.416 1.00 12.77 141 LEU A C 1
ATOM 1077 O O . LEU A 1 141 ? 15.922 85.256 73.238 1.00 9.85 141 LEU A O 1
ATOM 1082 N N . ARG A 1 142 ? 13.778 85.066 72.586 1.00 11.18 142 ARG A N 1
ATOM 1083 C CA . ARG A 1 142 ? 13.264 85.653 73.822 1.00 11.31 142 ARG A CA 1
ATOM 1084 C C . ARG A 1 142 ? 12.550 84.609 74.658 1.00 11.97 142 ARG A C 1
ATOM 1085 O O . ARG A 1 142 ? 11.691 83.899 74.156 1.00 11.56 142 ARG A O 1
ATOM 1093 N N . LEU A 1 143 ? 12.909 84.537 75.939 1.00 11.40 143 LEU A N 1
ATOM 1094 C CA . LEU A 1 143 ? 12.206 83.702 76.904 1.00 10.45 143 LEU A CA 1
ATOM 1095 C C . LEU A 1 143 ? 11.484 84.599 77.888 1.00 12.42 143 LEU A C 1
ATOM 1096 O O . LEU A 1 143 ? 12.089 85.507 78.445 1.00 12.37 143 LEU A O 1
ATOM 1101 N N . SER A 1 144 ? 10.201 84.349 78.120 1.00 13.35 144 SER A N 1
ATOM 1102 C CA . SER A 1 144 ? 9.445 85.206 79.031 1.00 13.35 144 SER A CA 1
ATOM 1103 C C . SER A 1 144 ? 8.495 84.431 79.937 1.00 15.09 144 SER A C 1
ATOM 1104 O O . SER A 1 144 ? 8.045 83.336 79.605 1.00 14.91 144 SER A O 1
ATOM 1107 N N . THR A 1 145 ? 8.206 85.010 81.097 1.00 12.60 145 THR A N 1
ATOM 1108 C CA . THR A 1 145 ? 7.202 84.458 81.996 1.00 13.98 145 THR A CA 1
ATOM 1109 C C . THR A 1 145 ? 5.839 84.490 81.300 1.00 17.44 145 THR A C 1
ATOM 1110 O O . THR A 1 145 ? 5.416 85.541 80.803 1.00 15.85 145 THR A O 1
ATOM 1114 N N . PRO A 1 146 ? 5.156 83.337 81.242 1.00 16.58 146 PRO A N 1
ATOM 1115 C CA . PRO A 1 146 ? 3.887 83.268 80.505 1.00 22.06 146 PRO A CA 1
ATOM 1116 C C . PRO A 1 146 ? 2.854 84.303 80.963 1.00 24.32 146 PRO A C 1
ATOM 1117 O O . PRO A 1 146 ? 2.207 84.908 80.109 1.00 23.61 146 PRO A O 1
ATOM 1121 N N . GLN A 1 147 ? 2.712 84.530 82.266 1.00 20.59 147 GLN A N 1
ATOM 1122 C CA . GLN A 1 147 ? 1.742 85.535 82.733 1.00 31.49 147 GLN A CA 1
ATOM 1123 C C . GLN A 1 147 ? 2.209 86.992 82.631 1.00 30.93 147 GLN A C 1
ATOM 1124 O O . GLN A 1 147 ? 1.429 87.906 82.905 1.00 27.84 147 GLN A O 1
ATOM 1130 N N . ASP A 1 148 ? 3.479 87.219 82.297 1.00 25.05 148 ASP A N 1
ATOM 1131 C CA . ASP A 1 148 ? 4.021 88.576 82.353 1.00 22.47 148 ASP A CA 1
ATOM 1132 C C . ASP A 1 148 ? 5.114 88.794 81.316 1.00 24.00 148 ASP A C 1
ATOM 1133 O O . ASP A 1 148 ? 6.283 88.501 81.563 1.00 20.59 148 ASP A O 1
ATOM 1138 N N . SER A 1 149 ? 4.723 89.351 80.174 1.00 18.96 149 SER A N 1
ATOM 1139 C CA . SER A 1 149 ? 5.624 89.537 79.047 1.00 22.63 149 SER A CA 1
ATOM 1140 C C . SER A 1 149 ? 6.688 90.591 79.329 1.00 21.35 149 SER A C 1
ATOM 1141 O O . SER A 1 149 ? 7.654 90.715 78.572 1.00 23.28 149 SER A O 1
ATOM 1144 N N . ASN A 1 150 ? 6.514 91.347 80.412 1.00 18.63 150 ASN A N 1
ATOM 1145 C CA . ASN A 1 150 ? 7.522 92.316 80.833 1.00 22.68 150 ASN A CA 1
ATOM 1146 C C . ASN A 1 150 ? 8.676 91.683 81.623 1.00 18.95 150 ASN A C 1
ATOM 1147 O O . ASN A 1 150 ? 9.669 92.348 81.924 1.00 17.91 150 ASN A O 1
ATOM 1152 N N . SER A 1 151 ? 8.538 90.405 81.965 1.00 13.82 151 SER A N 1
ATOM 1153 C CA . SER A 1 151 ? 9.635 89.655 82.581 1.00 18.61 151 SER A CA 1
ATOM 1154 C C . SER A 1 151 ? 10.239 88.676 81.576 1.00 12.76 151 SER A C 1
ATOM 1155 O O . SER A 1 151 ? 9.664 87.616 81.310 1.00 12.35 151 SER A O 1
ATOM 1158 N N . TYR A 1 152 ? 11.391 89.034 81.020 1.00 12.66 152 TYR A N 1
ATOM 1159 C CA . TYR A 1 152 ? 11.935 88.282 79.898 1.00 12.83 152 TYR A CA 1
ATOM 1160 C C . TYR A 1 152 ? 13.453 88.360 79.812 1.00 14.16 152 TYR A C 1
ATOM 1161 O O . TYR A 1 152 ? 14.088 89.202 80.462 1.00 12.41 152 TYR A O 1
ATOM 1170 N N . ILE A 1 153 ? 14.020 87.473 78.991 1.00 10.96 153 ILE A N 1
ATOM 1171 C CA . ILE A 1 153 ? 15.435 87.525 78.621 1.00 10.71 153 ILE A CA 1
ATOM 1172 C C . ILE A 1 153 ? 15.554 87.468 77.110 1.00 10.45 153 ILE A C 1
ATOM 1173 O O . ILE A 1 153 ? 14.940 86.597 76.482 1.00 10.38 153 ILE A O 1
ATOM 1178 N N . ASP A 1 154 ? 16.320 88.390 76.524 1.00 12.55 154 ASP A N 1
ATOM 1179 C CA . ASP A 1 154 ? 16.686 88.307 75.101 1.00 10.60 154 ASP A CA 1
ATOM 1180 C C . ASP A 1 154 ? 18.084 87.704 74.956 1.00 11.60 154 ASP A C 1
ATOM 1181 O O . ASP A 1 154 ? 19.033 88.165 75.608 1.00 11.98 154 ASP A O 1
ATOM 1186 N N . PHE A 1 155 ? 18.211 86.684 74.108 1.00 12.21 155 PHE A N 1
ATOM 1187 C CA . PHE A 1 155 ? 19.514 86.105 73.775 1.00 9.66 155 PHE A CA 1
ATOM 1188 C C . PHE A 1 155 ? 19.855 86.323 72.300 1.00 11.47 155 PHE A C 1
ATOM 1189 O O . PHE A 1 155 ? 19.284 85.647 71.442 1.00 12.00 155 PHE A O 1
ATOM 1197 N N . PRO A 1 156 ? 20.778 87.253 71.991 1.00 10.08 156 PRO A N 1
ATOM 1198 C CA . PRO A 1 156 ? 21.271 87.327 70.608 1.00 13.13 156 PRO A CA 1
ATOM 1199 C C . PRO A 1 156 ? 22.247 86.185 70.325 1.00 11.21 156 PRO A C 1
ATOM 1200 O O . PRO A 1 156 ? 23.356 86.172 70.864 1.00 11.88 156 PRO A O 1
ATOM 1204 N N . ILE A 1 157 ? 21.810 85.222 69.517 1.00 9.93 157 ILE A N 1
ATOM 1205 C CA . ILE A 1 157 ? 22.586 84.017 69.240 1.00 8.67 157 ILE A CA 1
ATOM 1206 C C . ILE A 1 157 ? 23.246 84.187 67.885 1.00 10.87 157 ILE A C 1
ATOM 1207 O O . ILE A 1 157 ? 22.563 84.292 66.870 1.00 9.55 157 ILE A O 1
ATOM 1212 N N . VAL A 1 158 ? 24.574 84.257 67.872 1.00 9.76 158 VAL A N 1
ATOM 1213 C CA . VAL A 1 158 ? 25.297 84.623 66.656 1.00 9.36 158 VAL A CA 1
ATOM 1214 C C . VAL A 1 158 ? 26.414 83.620 66.369 1.00 9.15 158 VAL A C 1
ATOM 1215 O O . VAL A 1 158 ? 27.096 83.184 67.293 1.00 9.33 158 VAL A O 1
ATOM 1219 N N . ARG A 1 159 ? 26.572 83.232 65.102 1.00 8.62 159 ARG A N 1
ATOM 1220 C CA . ARG A 1 159 ? 27.690 82.387 64.681 1.00 8.09 159 ARG A CA 1
ATOM 1221 C C . ARG A 1 159 ? 29.006 82.863 65.271 1.00 8.73 159 ARG A C 1
ATOM 1222 O O . ARG A 1 159 ? 29.300 84.059 65.235 1.00 8.47 159 ARG A O 1
ATOM 1230 N N . GLY A 1 160 ? 29.794 81.934 65.813 1.00 9.41 160 GLY A N 1
ATOM 1231 C CA . GLY A 1 160 ? 31.141 82.244 66.285 1.00 7.83 160 GLY A CA 1
ATOM 1232 C C . GLY A 1 160 ? 31.244 83.014 67.592 1.00 9.39 160 GLY A C 1
ATOM 1233 O O . GLY A 1 160 ? 32.349 83.339 68.021 1.00 6.86 160 GLY A O 1
ATOM 1242 N N . ALA A 1 162 ? 31.809 84.464 71.156 1.00 8.40 162 ALA A N 1
ATOM 1243 C CA . ALA A 1 162 ? 32.806 84.047 72.149 1.00 9.77 162 ALA A CA 1
ATOM 1244 C C . ALA A 1 162 ? 32.243 84.034 73.556 1.00 7.93 162 ALA A C 1
ATOM 1245 O O . ALA A 1 162 ? 32.848 83.445 74.455 1.00 8.65 162 ALA A O 1
ATOM 1247 N N . TYR A 1 163 ? 31.109 84.710 73.734 1.00 8.72 163 TYR A N 1
ATOM 1248 C CA . TYR A 1 163 ? 30.338 84.711 74.980 1.00 11.98 163 TYR A CA 1
ATOM 1249 C C . TYR A 1 163 ? 28.891 84.379 74.654 1.00 9.45 163 TYR A C 1
ATOM 1250 O O . TYR A 1 163 ? 28.459 84.564 73.512 1.00 10.74 163 TYR A O 1
ATOM 1259 N N . ILE A 1 164 ? 28.135 83.928 75.652 1.00 7.80 164 ILE A N 1
ATOM 1260 C CA . ILE A 1 164 ? 26.671 83.961 75.555 1.00 7.75 164 ILE A CA 1
ATOM 1261 C C . ILE A 1 164 ? 26.206 85.285 76.138 1.00 9.05 164 ILE A C 1
ATOM 1262 O O . ILE A 1 164 ? 26.684 85.687 77.193 1.00 9.27 164 ILE A O 1
ATOM 1267 N N . THR A 1 165 ? 25.321 85.984 75.435 1.00 10.09 165 THR A N 1
ATOM 1268 C CA . THR A 1 165 ? 24.808 87.270 75.908 1.00 9.15 165 THR A CA 1
ATOM 1269 C C . THR A 1 165 ? 23.334 87.143 76.256 1.00 13.72 165 THR A C 1
ATOM 1270 O O . THR A 1 165 ? 22.558 86.535 75.506 1.00 10.78 165 THR A O 1
ATOM 1274 N N . ALA A 1 166 ? 22.953 87.709 77.397 1.00 9.17 166 ALA A N 1
ATOM 1275 C CA . ALA A 1 166 ? 21.594 87.597 77.903 1.00 9.81 166 ALA A CA 1
ATOM 1276 C C . ALA A 1 166 ? 21.128 88.919 78.502 1.00 11.92 166 ALA A C 1
ATOM 1277 O O . ALA A 1 166 ? 21.671 89.380 79.511 1.00 12.28 166 ALA A O 1
ATOM 1279 N N . ASN A 1 167 ? 20.125 89.532 77.882 1.00 10.21 167 ASN A N 1
ATOM 1280 C CA . ASN A 1 167 ? 19.578 90.764 78.434 1.00 13.02 167 ASN A CA 1
ATOM 1281 C C . ASN A 1 167 ? 18.397 90.451 79.339 1.00 12.10 167 ASN A C 1
ATOM 1282 O O . ASN A 1 167 ? 17.290 90.201 78.863 1.00 12.48 167 ASN A O 1
ATOM 1287 N N . TYR A 1 168 ? 18.646 90.445 80.646 1.00 9.95 168 TYR A N 1
ATOM 1288 C CA . TYR A 1 168 ? 17.606 90.154 81.632 1.00 10.18 168 TYR A CA 1
ATOM 1289 C C . TYR A 1 168 ? 16.710 91.355 81.872 1.00 11.75 168 TYR A C 1
ATOM 1290 O O . TYR A 1 168 ? 17.191 92.489 81.948 1.00 12.37 168 TYR A O 1
ATOM 1299 N N . ASN A 1 169 ? 15.412 91.108 82.001 1.00 11.69 169 ASN A N 1
ATOM 1300 C CA . ASN A 1 169 ? 14.481 92.180 82.336 1.00 15.11 169 ASN A CA 1
ATOM 1301 C C . ASN A 1 169 ? 13.500 91.751 83.415 1.00 15.32 169 ASN A C 1
ATOM 1302 O O . ASN A 1 169 ? 12.624 90.916 83.163 1.00 14.24 169 ASN A O 1
ATOM 1307 N N . ASN A 1 170 ? 13.670 92.303 84.619 1.00 12.76 170 ASN A N 1
ATOM 1308 C CA . ASN A 1 170 ? 12.812 91.992 85.763 1.00 14.53 170 ASN A CA 1
ATOM 1309 C C . ASN A 1 170 ? 12.736 90.495 86.067 1.00 14.81 170 ASN A C 1
ATOM 1310 O O . ASN A 1 170 ? 11.655 89.944 86.276 1.00 15.08 170 ASN A O 1
ATOM 1315 N N . LEU A 1 171 ? 13.888 89.840 86.102 1.00 11.27 171 LEU A N 1
ATOM 1316 C CA . LEU A 1 171 ? 13.954 88.427 86.441 1.00 10.36 171 LEU A CA 1
ATOM 1317 C C . LEU A 1 171 ? 15.136 88.203 87.365 1.00 9.11 171 LEU A C 1
ATOM 1318 O O . LEU A 1 171 ? 16.134 88.918 87.284 1.00 11.90 171 LEU A O 1
ATOM 1323 N N . THR A 1 172 ? 15.019 87.213 88.241 1.00 10.55 172 THR A N 1
ATOM 1324 C CA . THR A 1 172 ? 16.077 86.897 89.196 1.00 11.89 172 THR A CA 1
ATOM 1325 C C . THR A 1 172 ? 17.041 85.890 88.574 1.00 10.53 172 THR A C 1
ATOM 1326 O O . THR A 1 172 ? 16.703 84.719 88.470 1.00 12.95 172 THR A O 1
ATOM 1330 N N . PRO A 1 173 ? 18.238 86.343 88.146 1.00 8.50 173 PRO A N 1
ATOM 1331 C CA . PRO A 1 173 ? 19.144 85.428 87.435 1.00 9.93 173 PRO A CA 1
ATOM 1332 C C . PRO A 1 173 ? 19.534 84.205 88.263 1.00 11.72 173 PRO A C 1
ATOM 1333 O O . PRO A 1 173 ? 19.776 84.290 89.480 1.00 10.55 173 PRO A O 1
ATOM 1337 N N . GLN A 1 174 ? 19.547 83.059 87.591 1.00 9.43 174 GLN A N 1
ATOM 1338 C CA . GLN A 1 174 ? 19.979 81.798 88.185 1.00 9.58 174 GLN A CA 1
ATOM 1339 C C . GLN A 1 174 ? 20.902 81.087 87.204 1.00 11.28 174 GLN A C 1
ATOM 1340 O O . GLN A 1 174 ? 20.629 81.056 86.000 1.00 10.33 174 GLN A O 1
ATOM 1346 N N . PHE A 1 175 ? 22.005 80.550 87.714 1.00 7.93 175 PHE A N 1
ATOM 1347 C CA . PHE A 1 175 ? 22.993 79.856 86.891 1.00 8.27 175 PHE A CA 1
ATOM 1348 C C . PHE A 1 175 ? 23.087 78.437 87.423 1.00 10.32 175 PHE A C 1
ATOM 1349 O O . PHE A 1 175 ? 23.332 78.237 88.607 1.00 9.97 175 PHE A O 1
ATOM 1357 N N . LEU A 1 176 ? 22.859 77.442 86.578 1.00 7.35 176 LEU A N 1
ATOM 1358 C CA . LEU A 1 176 ? 22.984 76.089 87.082 1.00 8.34 176 LEU A CA 1
ATOM 1359 C C . LEU A 1 176 ? 23.813 75.239 86.153 1.00 8.17 176 LEU A C 1
ATOM 1360 O O . LEU A 1 176 ? 24.014 75.578 84.979 1.00 9.23 176 LEU A O 1
ATOM 1365 N N . SER A 1 177 ? 24.258 74.107 86.686 1.00 6.33 177 SER A N 1
ATOM 1366 C CA . SER A 1 177 ? 25.074 73.164 85.936 1.00 7.66 177 SER A CA 1
ATOM 1367 C C . SER A 1 177 ? 24.592 71.769 86.245 1.00 8.49 177 SER A C 1
ATOM 1368 O O . SER A 1 177 ? 23.915 71.566 87.258 1.00 7.54 177 SER A O 1
ATOM 1371 N N . GLN A 1 178 ? 24.908 70.807 85.383 1.00 8.14 178 GLN A N 1
ATOM 1372 C CA . GLN A 1 178 ? 24.728 69.406 85.768 1.00 7.32 178 GLN A CA 1
ATOM 1373 C C . GLN A 1 178 ? 26.004 68.863 86.403 1.00 9.29 178 GLN A C 1
ATOM 1374 O O . GLN A 1 178 ? 26.039 67.722 86.890 1.00 7.64 178 GLN A O 1
ATOM 1380 N N . HIS A 1 179 ? 27.060 69.674 86.363 1.00 6.91 179 HIS A N 1
ATOM 1381 C CA . HIS A 1 179 ? 28.268 69.415 87.153 1.00 8.42 179 HIS A CA 1
ATOM 1382 C C . HIS A 1 179 ? 28.140 70.108 88.503 1.00 7.51 179 HIS A C 1
ATOM 1383 O O . HIS A 1 179 ? 27.206 70.886 88.716 1.00 6.21 179 HIS A O 1
ATOM 1390 N N . ALA A 1 180 ? 29.064 69.837 89.421 1.00 9.00 180 ALA A N 1
ATOM 1391 C CA . ALA A 1 180 ? 29.123 70.626 90.639 1.00 10.08 180 ALA A CA 1
ATOM 1392 C C . ALA A 1 180 ? 29.908 71.882 90.326 1.00 13.11 180 ALA A C 1
ATOM 1393 O O . ALA A 1 180 ? 30.860 71.832 89.545 1.00 9.20 180 ALA A O 1
ATOM 1395 N N . ILE A 1 181 ? 29.483 73.019 90.879 1.00 11.98 181 ILE A N 1
ATOM 1396 C CA . ILE A 1 181 ? 30.279 74.241 90.798 1.00 10.67 181 ILE A CA 1
ATOM 1397 C C . ILE A 1 181 ? 31.167 74.261 92.029 1.00 14.54 181 ILE A C 1
ATOM 1398 O O . ILE A 1 181 ? 30.678 74.483 93.141 1.00 13.80 181 ILE A O 1
ATOM 1403 N N . ILE A 1 182 ? 32.465 74.013 91.854 1.00 11.94 182 ILE A N 1
ATOM 1404 C CA . ILE A 1 182 ? 33.317 73.802 93.023 1.00 13.77 182 ILE A CA 1
ATOM 1405 C C . ILE A 1 182 ? 34.088 75.024 93.487 1.00 16.47 182 ILE A C 1
ATOM 1406 O O . ILE A 1 182 ? 34.750 74.972 94.521 1.00 14.42 182 ILE A O 1
ATOM 1411 N N . SER A 1 183 ? 34.021 76.123 92.746 1.00 13.23 183 SER A N 1
ATOM 1412 C CA A SER A 1 183 ? 34.613 77.369 93.224 0.41 13.40 183 SER A CA 1
ATOM 1413 C CA B SER A 1 183 ? 34.612 77.370 93.226 0.59 13.39 183 SER A CA 1
ATOM 1414 C C . SER A 1 183 ? 33.986 78.566 92.528 1.00 13.91 183 SER A C 1
ATOM 1415 O O . SER A 1 183 ? 33.611 78.488 91.356 1.00 12.08 183 SER A O 1
ATOM 1420 N N . VAL A 1 184 ? 33.867 79.662 93.270 1.00 11.00 184 VAL A N 1
ATOM 1421 C CA . VAL A 1 184 ? 33.351 80.929 92.771 1.00 10.53 184 VAL A CA 1
ATOM 1422 C C . VAL A 1 184 ? 34.300 82.021 93.242 1.00 13.36 184 VAL A C 1
ATOM 1423 O O . VAL A 1 184 ? 34.595 82.098 94.425 1.00 14.01 184 VAL A O 1
ATOM 1427 N N . GLU A 1 185 ? 34.815 82.821 92.314 1.00 11.30 185 GLU A N 1
ATOM 1428 C CA . GLU A 1 185 ? 35.596 84.003 92.661 1.00 14.55 185 GLU A CA 1
ATOM 1429 C C . GLU A 1 185 ? 34.892 85.256 92.178 1.00 13.96 185 GLU A C 1
ATOM 1430 O O . GLU A 1 185 ? 34.776 85.474 90.976 1.00 10.28 185 GLU A O 1
ATOM 1436 N N . ALA A 1 186 ? 34.443 86.093 93.109 1.00 12.54 186 ALA A N 1
ATOM 1437 C CA . ALA A 1 186 ? 33.766 87.332 92.731 1.00 13.35 186 ALA A CA 1
ATOM 1438 C C . ALA A 1 186 ? 34.743 88.502 92.676 1.00 16.29 186 ALA A C 1
ATOM 1439 O O . ALA A 1 186 ? 35.543 88.695 93.602 1.00 16.00 186 ALA A O 1
ATOM 1441 N N . ASP A 1 187 ? 34.669 89.276 91.594 1.00 14.34 187 ASP A N 1
ATOM 1442 C CA . ASP A 1 187 ? 35.540 90.438 91.384 1.00 16.68 187 ASP A CA 1
ATOM 1443 C C . ASP A 1 187 ? 37.017 90.143 91.688 1.00 18.45 187 ASP A C 1
ATOM 1444 O O . ASP A 1 187 ? 37.684 90.918 92.384 1.00 16.37 187 ASP A O 1
ATOM 1449 N N . GLU A 1 188 ? 37.493 88.999 91.199 1.00 13.57 188 GLU A N 1
ATOM 1450 C CA . GLU A 1 188 ? 38.904 88.598 91.265 1.00 19.09 188 GLU A CA 1
ATOM 1451 C C . GLU A 1 188 ? 39.465 88.476 92.681 1.00 19.57 188 GLU A C 1
ATOM 1452 O O . GLU A 1 188 ? 40.663 88.662 92.898 1.00 23.01 188 GLU A O 1
ATOM 1458 N N . LYS A 1 189 ? 38.594 88.140 93.630 1.00 19.47 189 LYS A N 1
ATOM 1459 C CA . LYS A 1 189 ? 38.989 87.851 95.010 1.00 20.19 189 LYS A CA 1
ATOM 1460 C C . LYS A 1 189 ? 38.748 86.396 95.373 1.00 23.32 189 LYS A C 1
ATOM 1461 O O . LYS A 1 189 ? 37.690 85.837 95.076 1.00 20.29 189 LYS A O 1
ATOM 1467 N N . LYS A 1 190 ? 39.736 85.768 95.996 1.00 24.02 190 LYS A N 1
ATOM 1468 C CA . LYS A 1 190 ? 39.532 84.424 96.500 1.00 26.31 190 LYS A CA 1
ATOM 1469 C C . LYS A 1 190 ? 38.643 84.504 97.727 1.00 32.31 190 LYS A C 1
ATOM 1470 O O . LYS A 1 190 ? 38.803 85.404 98.548 1.00 36.03 190 LYS A O 1
ATOM 1476 N N . SER A 1 191 ? 37.687 83.589 97.843 1.00 30.55 191 SER A N 1
ATOM 1477 C CA . SER A 1 191 ? 36.840 83.555 99.029 1.00 36.10 191 SER A CA 1
ATOM 1478 C C . SER A 1 191 ? 37.188 82.331 99.879 1.00 41.84 191 SER A C 1
ATOM 1479 O O . SER A 1 191 ? 37.854 81.402 99.405 1.00 37.30 191 SER A O 1
ATOM 1482 N N . ASP A 1 192 ? 36.752 82.338 101.136 1.00 40.99 192 ASP A N 1
ATOM 1483 C CA . ASP A 1 192 ? 36.966 81.195 102.022 1.00 47.44 192 ASP A CA 1
ATOM 1484 C C . ASP A 1 192 ? 36.152 79.979 101.578 1.00 50.29 192 ASP A C 1
ATOM 1485 O O . ASP A 1 192 ? 35.206 80.105 100.798 1.00 45.42 192 ASP A O 1
ATOM 1490 N N . ASP A 1 193 ? 36.518 78.807 102.093 1.00 53.37 193 ASP A N 1
ATOM 1491 C CA . ASP A 1 193 ? 35.899 77.544 101.689 1.00 57.67 193 ASP A CA 1
ATOM 1492 C C . ASP A 1 193 ? 34.464 77.403 102.188 1.00 54.55 193 ASP A C 1
ATOM 1493 O O . ASP A 1 193 ? 33.711 76.560 101.695 1.00 58.98 193 ASP A O 1
ATOM 1498 N N . ASN A 1 194 ? 34.085 78.226 103.159 1.00 48.72 194 ASN A N 1
ATOM 1499 C CA . ASN A 1 194 ? 32.762 78.109 103.755 1.00 51.04 194 ASN A CA 1
ATOM 1500 C C . ASN A 1 194 ? 31.874 79.295 103.394 1.00 44.54 194 ASN A C 1
ATOM 1501 O O . ASN A 1 194 ? 30.815 79.502 103.985 1.00 44.45 194 ASN A O 1
ATOM 1506 N N . THR A 1 195 ? 32.305 80.056 102.396 1.00 37.29 195 THR A N 1
ATOM 1507 C CA A THR A 1 195 ? 31.527 81.168 101.867 0.76 33.92 195 THR A CA 1
ATOM 1508 C CA B THR A 1 195 ? 31.501 81.160 101.893 0.24 33.88 195 THR A CA 1
ATOM 1509 C C . THR A 1 195 ? 30.474 80.632 100.896 1.00 24.58 195 THR A C 1
ATOM 1510 O O . THR A 1 195 ? 30.784 79.794 100.055 1.00 28.76 195 THR A O 1
ATOM 1517 N N . SER A 1 196 ? 29.235 81.100 101.012 1.00 17.90 196 SER A N 1
ATOM 1518 C CA . SER A 1 196 ? 28.166 80.612 100.137 1.00 18.53 196 SER A CA 1
ATOM 1519 C C . SER A 1 196 ? 27.385 81.730 99.454 1.00 18.27 196 SER A C 1
ATOM 1520 O O . SER A 1 196 ? 26.403 81.465 98.762 1.00 17.59 196 SER A O 1
ATOM 1523 N N . THR A 1 197 ? 27.813 82.974 99.650 1.00 16.04 197 THR A N 1
ATOM 1524 C CA . THR A 1 197 ? 27.221 84.105 98.937 1.00 15.96 197 THR A CA 1
ATOM 1525 C C . THR A 1 197 ? 28.335 84.916 98.315 1.00 14.40 197 THR A C 1
ATOM 1526 O O . THR A 1 197 ? 29.384 85.089 98.926 1.00 13.12 197 THR A O 1
ATOM 1530 N N . PHE A 1 198 ? 28.110 85.394 97.091 1.00 12.30 198 PHE A N 1
ATOM 1531 C CA . PHE A 1 198 ? 29.149 86.053 96.306 1.00 12.71 198 PHE A CA 1
ATOM 1532 C C . PHE A 1 198 ? 28.526 87.256 95.605 1.00 14.16 198 PHE A C 1
ATOM 1533 O O . PHE A 1 198 ? 27.519 87.117 94.901 1.00 12.08 198 PHE A O 1
ATOM 1541 N N . SER A 1 199 ? 29.128 88.430 95.775 1.00 12.23 199 SER A N 1
ATOM 1542 C CA . SER A 1 199 ? 28.574 89.651 95.197 1.00 11.20 199 SER A CA 1
ATOM 1543 C C . SER A 1 199 ? 29.603 90.362 94.341 1.00 10.77 199 SER A C 1
ATOM 1544 O O . SER A 1 199 ? 30.801 90.312 94.627 1.00 14.13 199 SER A O 1
ATOM 1547 N N . GLY A 1 200 ? 29.145 91.034 93.291 1.00 11.20 200 GLY A N 1
ATOM 1548 C CA . GLY A 1 200 ? 30.073 91.736 92.430 1.00 12.84 200 GLY A CA 1
ATOM 1549 C C . GLY A 1 200 ? 29.554 91.807 91.018 1.00 12.46 200 GLY A C 1
ATOM 1550 O O . GLY A 1 200 ? 28.353 91.660 90.777 1.00 11.77 200 GLY A O 1
ATOM 1551 N N . ARG A 1 201 ? 30.456 92.043 90.075 1.00 13.27 201 ARG A N 1
ATOM 1552 C CA A ARG A 1 201 ? 30.060 92.212 88.682 0.61 13.67 201 ARG A CA 1
ATOM 1553 C CA B ARG A 1 201 ? 30.067 92.212 88.679 0.39 13.69 201 ARG A CA 1
ATOM 1554 C C . ARG A 1 201 ? 30.812 91.245 87.762 1.00 14.38 201 ARG A C 1
ATOM 1555 O O . ARG A 1 201 ? 30.557 91.195 86.562 1.00 14.05 201 ARG A O 1
ATOM 1570 N N . LYS A 1 202 ? 31.735 90.478 88.335 1.00 13.28 202 LYS A N 1
ATOM 1571 C CA . LYS A 1 202 ? 32.468 89.439 87.599 1.00 13.88 202 LYS A CA 1
ATOM 1572 C C . LYS A 1 202 ? 32.604 88.206 88.488 1.00 12.98 202 LYS A C 1
ATOM 1573 O O . LYS A 1 202 ? 33.001 88.311 89.650 1.00 9.44 202 LYS A O 1
ATOM 1579 N N . PHE A 1 203 ? 32.251 87.042 87.943 1.00 8.51 203 PHE A N 1
ATOM 1580 C CA . PHE A 1 203 ? 32.307 85.788 88.685 1.00 9.09 203 PHE A CA 1
ATOM 1581 C C . PHE A 1 203 ? 33.016 84.732 87.864 1.00 10.45 203 PHE A C 1
ATOM 1582 O O . PHE A 1 203 ? 32.581 84.389 86.761 1.00 13.04 203 PHE A O 1
ATOM 1590 N N . LYS A 1 204 ? 34.108 84.221 88.406 1.00 11.10 204 LYS A N 1
ATOM 1591 C CA . LYS A 1 204 ? 34.862 83.165 87.760 1.00 12.92 204 LYS A CA 1
ATOM 1592 C C . LYS A 1 204 ? 34.510 81.871 88.469 1.00 13.43 204 LYS A C 1
ATOM 1593 O O . LYS A 1 204 ? 34.743 81.730 89.665 1.00 9.40 204 LYS A O 1
ATOM 1599 N N . ILE A 1 205 ? 33.903 80.941 87.747 1.00 8.90 205 ILE A N 1
ATOM 1600 C CA . ILE A 1 205 ? 33.431 79.719 88.379 1.00 10.68 205 ILE A CA 1
ATOM 1601 C C . ILE A 1 205 ? 34.049 78.488 87.720 1.00 11.39 205 ILE A C 1
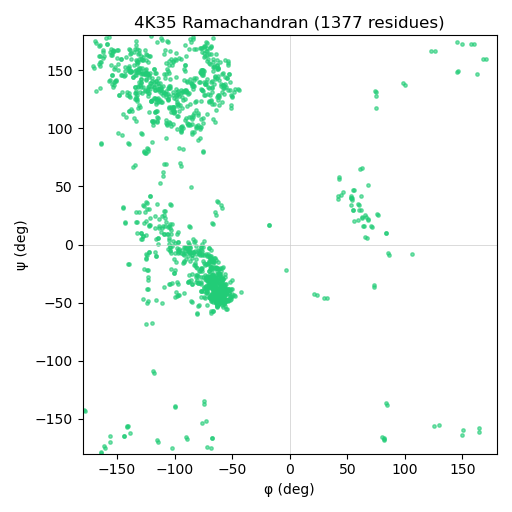ATOM 1602 O O . ILE A 1 205 ? 34.293 78.468 86.514 1.00 9.40 205 ILE A O 1
ATOM 1607 N N . THR A 1 206 ? 34.328 77.472 88.526 1.00 9.92 206 THR A N 1
ATOM 1608 C CA A THR A 1 206 ? 34.947 76.237 88.066 0.62 12.28 206 THR A CA 1
ATOM 1609 C CA B THR A 1 206 ? 34.892 76.239 87.991 0.38 12.28 206 THR A CA 1
ATOM 1610 C C . THR A 1 206 ? 34.039 75.040 88.368 1.00 13.16 206 THR A C 1
ATOM 1611 O O . THR A 1 206 ? 33.456 74.980 89.451 1.00 11.87 206 THR A O 1
ATOM 1626 N N . ASN A 1 208 ? 33.387 70.561 88.340 1.00 9.41 208 ASN A N 1
ATOM 1627 C CA . ASN A 1 208 ? 34.138 69.330 88.613 1.00 10.54 208 ASN A CA 1
ATOM 1628 C C . ASN A 1 208 ? 34.087 68.358 87.435 1.00 13.91 208 ASN A C 1
ATOM 1629 O O . ASN A 1 208 ? 34.189 67.141 87.616 1.00 12.53 208 ASN A O 1
ATOM 1634 N N . ASP A 1 209 ? 33.929 68.892 86.224 1.00 11.05 209 ASP A N 1
ATOM 1635 C CA . ASP A 1 209 ? 33.915 68.044 85.036 1.00 10.51 209 ASP A CA 1
ATOM 1636 C C . ASP A 1 209 ? 35.337 67.761 84.558 1.00 13.02 209 ASP A C 1
ATOM 1637 O O . ASP A 1 209 ? 36.311 68.242 85.140 1.00 13.77 209 ASP A O 1
ATOM 1642 N N . ASP A 1 210 ? 35.444 66.942 83.516 1.00 15.95 210 ASP A N 1
ATOM 1643 C CA . ASP A 1 210 ? 36.731 66.528 82.962 1.00 15.59 210 ASP A CA 1
ATOM 1644 C C . ASP A 1 210 ? 36.673 66.551 81.434 1.00 17.06 210 ASP A C 1
ATOM 1645 O O . ASP A 1 210 ? 35.891 65.813 80.835 1.00 17.40 210 ASP A O 1
ATOM 1650 N N . PRO A 1 211 ? 37.483 67.416 80.796 1.00 16.65 211 PRO A N 1
ATOM 1651 C CA . PRO A 1 211 ? 38.418 68.350 81.441 1.00 15.42 211 PRO A CA 1
ATOM 1652 C C . PRO A 1 211 ? 37.704 69.506 82.143 1.00 16.32 211 PRO A C 1
ATOM 1653 O O . PRO A 1 211 ? 36.560 69.833 81.803 1.00 14.23 211 PRO A O 1
ATOM 1657 N N . THR A 1 212 ? 38.392 70.110 83.103 1.00 12.74 212 THR A N 1
ATOM 1658 C CA . THR A 1 212 ? 37.834 71.151 83.959 1.00 14.52 212 THR A CA 1
ATOM 1659 C C . THR A 1 212 ? 37.333 72.363 83.183 1.00 16.57 212 THR A C 1
ATOM 1660 O O . THR A 1 212 ? 38.088 72.973 82.419 1.00 14.12 212 THR A O 1
ATOM 1664 N N . SER A 1 213 ? 36.054 72.691 83.354 1.00 10.30 213 SER A N 1
ATOM 1665 C CA . SER A 1 213 ? 35.487 73.904 82.767 1.00 9.33 213 SER A CA 1
ATOM 1666 C C . SER A 1 213 ? 35.618 75.099 83.707 1.00 11.71 213 SER A C 1
ATOM 1667 O O . SER A 1 213 ? 35.271 75.017 84.889 1.00 10.17 213 SER A O 1
ATOM 1670 N N . THR A 1 214 ? 36.110 76.210 83.173 1.00 9.57 214 THR A N 1
ATOM 1671 C CA . THR A 1 214 ? 36.067 77.483 83.875 1.00 10.25 214 THR A CA 1
ATOM 1672 C C . THR A 1 214 ? 35.199 78.442 83.065 1.00 8.30 214 THR A C 1
ATOM 1673 O O . THR A 1 214 ? 35.408 78.611 81.862 1.00 8.79 214 THR A O 1
ATOM 1677 N N . PHE A 1 215 ? 34.199 79.029 83.711 1.00 7.60 215 PHE A N 1
ATOM 1678 C CA . PHE A 1 215 ? 33.370 80.048 83.074 1.00 8.14 215 PHE A CA 1
ATOM 1679 C C . PHE A 1 215 ? 33.514 81.376 83.788 1.00 10.51 215 PHE A C 1
ATOM 1680 O O . PHE A 1 215 ? 33.720 81.420 85.014 1.00 9.93 215 PHE A O 1
ATOM 1688 N N . ILE A 1 216 ? 33.402 82.457 83.025 1.00 7.29 216 ILE A N 1
ATOM 1689 C CA . ILE A 1 216 ? 33.344 83.787 83.622 1.00 10.08 216 ILE A CA 1
ATOM 1690 C C . ILE A 1 216 ? 31.990 84.427 83.337 1.00 10.11 216 ILE A C 1
ATOM 1691 O O . ILE A 1 216 ? 31.568 84.508 82.181 1.00 11.98 216 ILE A O 1
ATOM 1696 N N . ILE A 1 217 ? 31.310 84.858 84.395 1.00 9.44 217 ILE A N 1
ATOM 1697 C CA . ILE A 1 217 ? 30.051 85.586 84.287 1.00 9.56 217 ILE A CA 1
ATOM 1698 C C . ILE A 1 217 ? 30.330 87.076 84.428 1.00 12.51 217 ILE A C 1
ATOM 1699 O O . ILE A 1 217 ? 30.946 87.502 85.416 1.00 9.90 217 ILE A O 1
ATOM 1704 N N . TYR A 1 218 ? 29.889 87.863 83.449 1.00 9.69 218 TYR A N 1
ATOM 1705 C CA . TYR A 1 218 ? 30.016 89.315 83.517 1.00 12.48 218 TYR A CA 1
ATOM 1706 C C . TYR A 1 218 ? 28.658 89.956 83.686 1.00 11.88 218 TYR A C 1
ATOM 1707 O O . TYR A 1 218 ? 27.773 89.769 82.847 1.00 12.31 218 TYR A O 1
ATOM 1716 N N . SER A 1 219 ? 28.499 90.738 84.749 1.00 9.49 219 SER A N 1
ATOM 1717 C CA . SER A 1 219 ? 27.244 91.451 84.973 1.00 12.22 219 SER A CA 1
ATOM 1718 C C . SER A 1 219 ? 27.410 92.919 84.604 1.00 15.44 219 SER A C 1
ATOM 1719 O O . SER A 1 219 ? 28.147 93.645 85.268 1.00 13.77 219 SER A O 1
ATOM 1722 N N . LEU A 1 220 ? 26.708 93.360 83.563 1.00 12.52 220 LEU A N 1
ATOM 1723 C CA . LEU A 1 220 ? 26.944 94.689 83.009 1.00 13.86 220 LEU A CA 1
ATOM 1724 C C . LEU A 1 220 ? 25.859 95.682 83.407 1.00 13.47 220 LEU A C 1
ATOM 1725 O O . LEU A 1 220 ? 25.960 96.867 83.083 1.00 15.46 220 LEU A O 1
ATOM 1730 N N . GLY A 1 221 ? 24.820 95.208 84.093 1.00 10.67 221 GLY A N 1
ATOM 1731 C CA . GLY A 1 221 ? 23.737 96.089 84.514 1.00 14.58 221 GLY A CA 1
ATOM 1732 C C . GLY A 1 221 ? 24.179 97.078 85.585 1.00 15.23 221 GLY A C 1
ATOM 1733 O O . GLY A 1 221 ? 25.282 96.953 86.112 1.00 13.41 221 GLY A O 1
ATOM 1734 N N . ASP A 1 222 ? 23.325 98.056 85.895 1.00 12.51 222 ASP A N 1
ATOM 1735 C CA . ASP A 1 222 ? 23.648 99.099 86.870 1.00 18.35 222 ASP A CA 1
ATOM 1736 C C . ASP A 1 222 ? 23.855 98.580 88.290 1.00 16.82 222 ASP A C 1
ATOM 1737 O O . ASP A 1 222 ? 24.585 99.187 89.080 1.00 18.10 222 ASP A O 1
ATOM 1742 N N . LYS A 1 223 ? 23.166 97.501 88.642 1.00 13.65 223 LYS A N 1
ATOM 1743 C CA . LYS A 1 223 ? 23.281 96.963 89.990 1.00 14.06 223 LYS A CA 1
ATOM 1744 C C . LYS A 1 223 ? 24.113 95.692 89.953 1.00 15.56 223 LYS A C 1
ATOM 1745 O O . LYS A 1 223 ? 24.086 94.968 88.962 1.00 13.64 223 LYS A O 1
ATOM 1751 N N . PRO A 1 224 ? 24.848 95.408 91.037 1.00 12.78 224 PRO A N 1
ATOM 1752 C CA . PRO A 1 224 ? 25.625 94.168 91.077 1.00 11.17 224 PRO A CA 1
ATOM 1753 C C . PRO A 1 224 ? 24.757 92.939 91.299 1.00 13.47 224 PRO A C 1
ATOM 1754 O O . PRO A 1 224 ? 23.571 93.053 91.638 1.00 15.99 224 PRO A O 1
ATOM 1758 N N . LEU A 1 225 ? 25.350 91.761 91.144 1.00 12.63 225 LEU A N 1
ATOM 1759 C CA . LEU A 1 225 ? 24.632 90.534 91.449 1.00 10.06 225 LEU A CA 1
ATOM 1760 C C . LEU A 1 225 ? 25.042 90.076 92.833 1.00 9.57 225 LEU A C 1
ATOM 1761 O O . LEU A 1 225 ? 26.203 90.192 93.208 1.00 10.08 225 LEU A O 1
ATOM 1766 N N . GLU A 1 226 ? 24.094 89.513 93.570 1.00 11.02 226 GLU A N 1
ATOM 1767 C CA . GLU A 1 226 ? 24.391 88.869 94.843 1.00 11.82 226 GLU A CA 1
ATOM 1768 C C . GLU A 1 226 ? 23.993 87.413 94.698 1.00 11.23 226 GLU A C 1
ATOM 1769 O O . GLU A 1 226 ? 22.815 87.088 94.787 1.00 9.29 226 GLU A O 1
ATOM 1775 N N . LEU A 1 227 ? 24.964 86.530 94.505 1.00 9.26 227 LEU A N 1
ATOM 1776 C CA . LEU A 1 227 ? 24.631 85.146 94.176 1.00 11.80 227 LEU A CA 1
ATOM 1777 C C . LEU A 1 227 ? 24.838 84.225 95.366 1.00 12.94 227 LEU A C 1
ATOM 1778 O O . LEU A 1 227 ? 25.924 84.192 95.961 1.00 11.72 227 LEU A O 1
ATOM 1783 N N . ARG A 1 228 ? 23.796 83.458 95.688 1.00 9.30 228 ARG A N 1
ATOM 1784 C CA . ARG A 1 228 ? 23.877 82.459 96.740 1.00 13.92 228 ARG A CA 1
ATOM 1785 C C . ARG A 1 228 ? 24.044 81.080 96.116 1.00 13.11 228 ARG A C 1
ATOM 1786 O O . ARG A 1 228 ? 23.307 80.719 95.196 1.00 10.27 228 ARG A O 1
ATOM 1794 N N . LYS A 1 229 ? 25.014 80.316 96.610 1.00 11.25 229 LYS A N 1
ATOM 1795 C CA . LYS A 1 229 ? 25.174 78.921 96.207 1.00 11.21 229 LYS A CA 1
ATOM 1796 C C . LYS A 1 229 ? 24.200 78.069 97.007 1.00 13.04 229 LYS A C 1
ATOM 1797 O O . LYS A 1 229 ? 24.441 77.778 98.178 1.00 11.78 229 LYS A O 1
ATOM 1803 N N . GLN A 1 230 ? 23.081 77.707 96.389 1.00 11.26 230 GLN A N 1
ATOM 1804 C CA . GLN A 1 230 ? 21.995 77.061 97.112 1.00 12.19 230 GLN A CA 1
ATOM 1805 C C . GLN A 1 230 ? 22.174 75.560 97.238 1.00 12.82 230 GLN A C 1
ATOM 1806 O O . GLN A 1 230 ? 21.608 74.939 98.134 1.00 9.33 230 GLN A O 1
ATOM 1812 N N . ASP A 1 231 ? 22.918 74.973 96.310 1.00 10.22 231 ASP A N 1
ATOM 1813 C CA . ASP A 1 231 ? 23.333 73.575 96.433 1.00 10.93 231 ASP A CA 1
ATOM 1814 C C . ASP A 1 231 ? 24.591 73.394 95.587 1.00 8.36 231 ASP A C 1
ATOM 1815 O O . ASP A 1 231 ? 25.224 74.393 95.225 1.00 10.43 231 ASP A O 1
ATOM 1820 N N . ASN A 1 232 ? 24.981 72.157 95.286 1.00 8.13 232 ASN A N 1
ATOM 1821 C CA . ASN A 1 232 ? 26.238 71.944 94.559 1.00 8.69 232 ASN A CA 1
ATOM 1822 C C . ASN A 1 232 ? 26.306 72.603 93.184 1.00 8.28 232 ASN A C 1
ATOM 1823 O O . ASN A 1 232 ? 27.404 72.848 92.661 1.00 8.58 232 ASN A O 1
ATOM 1828 N N . SER A 1 233 ? 25.143 72.880 92.599 1.00 8.28 233 SER A N 1
ATOM 1829 C CA . SER A 1 233 ? 25.082 73.187 91.178 1.00 7.82 233 SER A CA 1
ATOM 1830 C C . SER A 1 233 ? 24.269 74.424 90.789 1.00 8.28 233 SER A C 1
ATOM 1831 O O . SER A 1 233 ? 24.033 74.645 89.610 1.00 8.37 233 SER A O 1
ATOM 1834 N N . ASN A 1 234 ? 23.863 75.232 91.765 1.00 7.97 234 ASN A N 1
ATOM 1835 C CA . ASN A 1 234 ? 22.992 76.384 91.509 1.00 9.30 234 ASN A CA 1
ATOM 1836 C C . ASN A 1 234 ? 23.472 77.658 92.193 1.00 9.70 234 ASN A C 1
ATOM 1837 O O . ASN A 1 234 ? 23.680 77.666 93.405 1.00 10.09 234 ASN A O 1
ATOM 1842 N N . LEU A 1 235 ? 23.625 78.729 91.415 1.00 8.28 235 LEU A N 1
ATOM 1843 C CA . LEU A 1 235 ? 23.883 80.063 91.953 1.00 7.53 235 LEU A CA 1
ATOM 1844 C C . LEU A 1 235 ? 22.650 80.901 91.674 1.00 12.26 235 LEU A C 1
ATOM 1845 O O . LEU A 1 235 ? 22.245 81.044 90.516 1.00 9.81 235 LEU A O 1
ATOM 1850 N N . VAL A 1 236 ? 22.053 81.460 92.724 1.00 10.61 236 VAL A N 1
ATOM 1851 C CA . VAL A 1 236 ? 20.772 82.146 92.584 1.00 12.24 236 VAL A CA 1
ATOM 1852 C C . VAL A 1 236 ? 20.875 83.588 93.072 1.00 11.55 236 VAL A C 1
ATOM 1853 O O . VAL A 1 236 ? 21.286 83.835 94.209 1.00 9.32 236 VAL A O 1
ATOM 1857 N N . ALA A 1 237 ? 20.465 84.540 92.239 1.00 8.70 237 ALA A N 1
ATOM 1858 C CA . ALA A 1 237 ? 20.573 85.942 92.636 1.00 11.86 237 ALA A CA 1
ATOM 1859 C C . ALA A 1 237 ? 19.546 86.253 93.718 1.00 13.23 237 ALA A C 1
ATOM 1860 O O . ALA A 1 237 ? 18.614 85.477 93.945 1.00 11.74 237 ALA A O 1
ATOM 1862 N N . SER A 1 238 ? 19.749 87.362 94.417 1.00 11.95 238 SER A N 1
ATOM 1863 C CA . SER A 1 238 ? 18.955 87.668 95.605 1.00 18.05 238 SER A CA 1
ATOM 1864 C C . SER A 1 238 ? 17.692 88.469 95.319 1.00 18.19 238 SER A C 1
ATOM 1865 O O . SER A 1 238 ? 16.847 88.621 96.207 1.00 17.48 238 SER A O 1
ATOM 1868 N N . LYS A 1 239 ? 17.580 89.013 94.108 1.00 14.84 239 LYS A N 1
ATOM 1869 C CA . LYS A 1 239 ? 16.425 89.833 93.742 1.00 15.06 239 LYS A CA 1
ATOM 1870 C C . LYS A 1 239 ? 16.299 89.977 92.220 1.00 14.43 239 LYS A C 1
ATOM 1871 O O . LYS A 1 239 ? 17.224 89.629 91.490 1.00 12.01 239 LYS A O 1
ATOM 1877 N N . PRO A 1 240 ? 15.145 90.474 91.731 1.00 13.76 240 PRO A N 1
ATOM 1878 C CA . PRO A 1 240 ? 15.021 90.685 90.283 1.00 14.61 240 PRO A CA 1
ATOM 1879 C C . PRO A 1 240 ? 16.078 91.638 89.755 1.00 17.00 240 PRO A C 1
ATOM 1880 O O . PRO A 1 240 ? 16.491 92.562 90.457 1.00 15.12 240 PRO A O 1
ATOM 1884 N N . TYR A 1 241 ? 16.513 91.388 88.526 1.00 11.32 241 TYR A N 1
ATOM 1885 C CA . TYR A 1 241 ? 17.610 92.095 87.899 1.00 11.97 241 TYR A CA 1
ATOM 1886 C C . TYR A 1 241 ? 17.205 92.598 86.517 1.00 14.12 241 TYR A C 1
ATOM 1887 O O . TYR A 1 241 ? 16.418 91.957 85.821 1.00 11.09 241 TYR A O 1
ATOM 1896 N N . THR A 1 242 ? 17.741 93.746 86.124 1.00 12.32 242 THR A N 1
ATOM 1897 C CA . THR A 1 242 ? 17.560 94.240 84.767 1.00 11.76 242 THR A CA 1
ATOM 1898 C C . THR A 1 242 ? 18.916 94.668 84.246 1.00 14.55 242 THR A C 1
ATOM 1899 O O . THR A 1 242 ? 19.608 95.466 84.886 1.00 12.97 242 THR A O 1
ATOM 1903 N N . GLY A 1 243 ? 19.324 94.094 83.117 1.00 12.39 243 GLY A N 1
ATOM 1904 C CA . GLY A 1 243 ? 20.625 94.390 82.554 1.00 11.27 243 GLY A CA 1
ATOM 1905 C C . GLY A 1 243 ? 21.190 93.205 81.792 1.00 15.13 243 GLY A C 1
ATOM 1906 O O . GLY A 1 243 ? 20.622 92.104 81.803 1.00 10.28 243 GLY A O 1
ATOM 1907 N N . VAL A 1 244 ? 22.306 93.435 81.111 1.00 10.73 244 VAL A N 1
ATOM 1908 C CA . VAL A 1 244 ? 22.902 92.409 80.271 1.00 10.68 244 VAL A CA 1
ATOM 1909 C C . VAL A 1 244 ? 23.908 91.587 81.081 1.00 13.75 244 VAL A C 1
ATOM 1910 O O . VAL A 1 244 ? 24.757 92.133 81.790 1.00 13.05 244 VAL A O 1
ATOM 1914 N N . ILE A 1 245 ? 23.778 90.270 80.983 1.00 9.76 245 ILE A N 1
ATOM 1915 C CA . ILE A 1 245 ? 24.710 89.336 81.584 1.00 7.94 245 ILE A CA 1
ATOM 1916 C C . ILE A 1 245 ? 25.347 88.532 80.457 1.00 11.00 245 ILE A C 1
ATOM 1917 O O . ILE A 1 245 ? 24.662 88.126 79.516 1.00 10.62 245 ILE A O 1
ATOM 1922 N N . ARG A 1 246 ? 26.661 88.346 80.528 1.00 11.63 246 ARG A N 1
ATOM 1923 C CA . ARG A 1 246 ? 27.373 87.545 79.542 1.00 10.09 246 ARG A CA 1
ATOM 1924 C C . ARG A 1 246 ? 28.163 86.461 80.248 1.00 12.67 246 ARG A C 1
ATOM 1925 O O . ARG A 1 246 ? 28.652 86.663 81.364 1.00 10.56 246 ARG A O 1
ATOM 1933 N N . VAL A 1 247 ? 28.289 85.303 79.607 1.00 11.35 247 VAL A N 1
ATOM 1934 C CA . VAL A 1 247 ? 29.118 84.252 80.176 1.00 12.50 247 VAL A CA 1
ATOM 1935 C C . VAL A 1 247 ? 30.040 83.722 79.083 1.00 11.55 247 VAL A C 1
ATOM 1936 O O . VAL A 1 247 ? 29.621 83.502 77.940 1.00 9.73 247 VAL A O 1
ATOM 1940 N N . ALA A 1 248 ? 31.306 83.528 79.427 1.00 9.74 248 ALA A N 1
ATOM 1941 C CA . ALA A 1 248 ? 32.236 82.962 78.468 1.00 10.62 248 ALA A CA 1
ATOM 1942 C C . ALA A 1 248 ? 32.977 81.805 79.094 1.00 11.03 248 ALA A C 1
ATOM 1943 O O . ALA A 1 248 ? 33.320 81.838 80.287 1.00 8.97 248 ALA A O 1
ATOM 1945 N N . LYS A 1 249 ? 33.216 80.769 78.299 1.00 5.77 249 LYS A N 1
ATOM 1946 C CA . LYS A 1 249 ? 34.156 79.749 78.722 1.00 8.80 249 LYS A CA 1
ATOM 1947 C C . LYS A 1 249 ? 35.554 80.336 78.594 1.00 8.02 249 LYS A C 1
ATOM 1948 O O . LYS A 1 249 ? 35.892 80.900 77.550 1.00 6.82 249 LYS A O 1
ATOM 1954 N N . LEU A 1 250 ? 36.338 80.232 79.667 1.00 6.47 250 LEU A N 1
ATOM 1955 C CA . LEU A 1 250 ? 37.751 80.606 79.659 1.00 8.84 250 LEU A CA 1
ATOM 1956 C C . LEU A 1 250 ? 38.577 79.435 79.152 1.00 8.58 250 LEU A C 1
ATOM 1957 O O . LEU A 1 250 ? 38.734 78.433 79.859 1.00 9.67 250 LEU A O 1
ATOM 1962 N N . PRO A 1 251 ? 39.114 79.547 77.926 1.00 9.63 251 PRO A N 1
ATOM 1963 C CA . PRO A 1 251 ? 39.769 78.371 77.342 1.00 10.36 251 PRO A CA 1
ATOM 1964 C C . PRO A 1 251 ? 41.078 78.017 78.032 1.00 12.78 251 PRO A C 1
ATOM 1965 O O . PRO A 1 251 ? 41.450 76.845 78.051 1.00 10.61 251 PRO A O 1
ATOM 1969 N N . ALA A 1 252 ? 41.755 79.022 78.588 1.00 10.72 252 ALA A N 1
ATOM 1970 C CA . ALA A 1 252 ? 43.046 78.846 79.249 1.00 11.52 252 ALA A CA 1
ATOM 1971 C C . ALA A 1 252 ? 43.314 80.106 80.055 1.00 10.33 252 ALA A C 1
ATOM 1972 O O . ALA A 1 252 ? 42.760 81.158 79.740 1.00 10.35 252 ALA A O 1
ATOM 1974 N N . PRO A 1 253 ? 44.136 80.007 81.111 1.00 13.36 253 PRO A N 1
ATOM 1975 C CA . PRO A 1 253 ? 44.309 81.165 82.003 1.00 14.31 253 PRO A CA 1
ATOM 1976 C C . PRO A 1 253 ? 44.819 82.429 81.311 1.00 12.41 253 PRO A C 1
ATOM 1977 O O . PRO A 1 253 ? 44.431 83.528 81.716 1.00 13.27 253 PRO A O 1
ATOM 1981 N N . GLU A 1 254 ? 45.672 82.284 80.300 1.00 11.63 254 GLU A N 1
ATOM 1982 C CA . GLU A 1 254 ? 46.299 83.439 79.652 1.00 13.56 254 GLU A CA 1
ATOM 1983 C C . GLU A 1 254 ? 45.334 84.288 78.818 1.00 13.80 254 GLU A C 1
ATOM 1984 O O . GLU A 1 254 ? 45.728 85.307 78.253 1.00 14.45 254 GLU A O 1
ATOM 1990 N N . PHE A 1 255 ? 44.075 83.874 78.716 1.00 12.19 255 PHE A N 1
ATOM 1991 C CA . PHE A 1 255 ? 43.130 84.618 77.883 1.00 10.88 255 PHE A CA 1
ATOM 1992 C C . PHE A 1 255 ? 42.095 85.358 78.706 1.00 12.73 255 PHE A C 1
ATOM 1993 O O . PHE A 1 255 ? 41.128 85.895 78.159 1.00 11.53 255 PHE A O 1
ATOM 2001 N N . GLU A 1 256 ? 42.292 85.398 80.021 1.00 9.66 256 GLU A N 1
ATOM 2002 C CA . GLU A 1 256 ? 41.307 86.044 80.884 1.00 12.03 256 GLU A CA 1
ATOM 2003 C C . GLU A 1 256 ? 41.258 87.549 80.629 1.00 13.94 256 GLU A C 1
ATOM 2004 O O . GLU A 1 256 ? 40.173 88.123 80.526 1.00 12.75 256 GLU A O 1
ATOM 2010 N N . THR A 1 257 ? 42.420 88.191 80.513 1.00 14.19 257 THR A N 1
ATOM 2011 C CA . THR A 1 257 ? 42.447 89.636 80.291 1.00 16.18 257 THR A CA 1
ATOM 2012 C C . THR A 1 257 ? 41.825 89.970 78.942 1.00 13.64 257 THR A C 1
ATOM 2013 O O . THR A 1 257 ? 41.178 91.008 78.792 1.00 14.95 257 THR A O 1
ATOM 2017 N N . LEU A 1 258 ? 42.022 89.087 77.964 1.00 13.37 258 LEU A N 1
ATOM 2018 C CA . LEU A 1 258 ? 41.413 89.252 76.648 1.00 12.22 258 LEU A CA 1
ATOM 2019 C C . LEU A 1 258 ? 39.890 89.264 76.736 1.00 13.71 258 LEU A C 1
ATOM 2020 O O . LEU A 1 258 ? 39.239 90.169 76.208 1.00 12.22 258 LEU A O 1
ATOM 2025 N N . LEU A 1 259 ? 39.323 88.273 77.424 1.00 11.85 259 LEU A N 1
ATOM 2026 C CA . LEU A 1 259 ? 37.869 88.205 77.585 1.00 14.40 259 LEU A CA 1
ATOM 2027 C C . LEU A 1 259 ? 37.337 89.367 78.420 1.00 14.02 259 LEU A C 1
ATOM 2028 O O . LEU A 1 259 ? 36.278 89.925 78.105 1.00 11.94 259 LEU A O 1
ATOM 2033 N N . ASP A 1 260 ? 38.070 89.736 79.472 1.00 11.60 260 ASP A N 1
ATOM 2034 C CA . ASP A 1 260 ? 37.718 90.911 80.275 1.00 14.08 260 ASP A CA 1
ATOM 2035 C C . ASP A 1 260 ? 37.587 92.165 79.413 1.00 12.95 260 ASP A C 1
ATOM 2036 O O . ASP A 1 260 ? 36.632 92.925 79.545 1.00 13.60 260 ASP A O 1
ATOM 2041 N N . ALA A 1 261 ? 38.571 92.387 78.550 1.00 11.45 261 ALA A N 1
ATOM 2042 C CA . ALA A 1 261 ? 38.641 93.606 77.749 1.00 16.65 261 ALA A CA 1
ATOM 2043 C C . ALA A 1 261 ? 37.486 93.756 76.767 1.00 17.40 261 ALA A C 1
ATOM 2044 O O . ALA A 1 261 ? 37.124 94.876 76.392 1.00 16.15 261 ALA A O 1
ATOM 2046 N N . SER A 1 262 ? 36.913 92.641 76.322 1.00 14.63 262 SER A N 1
ATOM 2047 C CA . SER A 1 262 ? 35.871 92.719 75.301 1.00 11.69 262 SER A CA 1
ATOM 2048 C C . SER A 1 262 ? 34.492 92.466 75.872 1.00 13.17 262 SER A C 1
ATOM 2049 O O . SER A 1 262 ? 33.543 92.263 75.122 1.00 12.30 262 SER A O 1
ATOM 2052 N N . ARG A 1 263 ? 34.364 92.520 77.193 1.00 14.19 263 ARG A N 1
ATOM 2053 C CA . ARG A 1 263 ? 33.116 92.106 77.827 1.00 13.32 263 ARG A CA 1
ATOM 2054 C C . ARG A 1 263 ? 31.928 92.989 77.431 1.00 12.73 263 ARG A C 1
ATOM 2055 O O . ARG A 1 263 ? 30.782 92.536 77.453 1.00 11.25 263 ARG A O 1
ATOM 2063 N N . ALA A 1 264 ? 32.190 94.240 77.059 1.00 10.47 264 ALA A N 1
ATOM 2064 C CA . ALA A 1 264 ? 31.109 95.206 76.823 1.00 13.22 264 ALA A CA 1
ATOM 2065 C C . ALA A 1 264 ? 30.578 95.174 75.399 1.00 14.05 264 ALA A C 1
ATOM 2066 O O . ALA A 1 264 ? 29.597 95.858 75.091 1.00 14.39 264 ALA A O 1
ATOM 2068 N N . VAL A 1 265 ? 31.217 94.391 74.533 1.00 11.29 265 VAL A N 1
ATOM 2069 C CA . VAL A 1 265 ? 30.823 94.352 73.129 1.00 13.70 265 VAL A CA 1
ATOM 2070 C C . VAL A 1 265 ? 30.404 92.956 72.678 1.00 13.66 265 VAL A C 1
ATOM 2071 O O . VAL A 1 265 ? 31.170 91.989 72.809 1.00 12.95 265 VAL A O 1
ATOM 2075 N N . TRP A 1 266 ? 29.184 92.864 72.152 1.00 12.06 266 TRP A N 1
ATOM 2076 C CA . TRP A 1 266 ? 28.642 91.603 71.662 1.00 11.21 266 TRP A CA 1
ATOM 2077 C C . TRP A 1 266 ? 28.061 91.721 70.267 1.00 13.63 266 TRP A C 1
ATOM 2078 O O . TRP A 1 266 ? 27.608 92.802 69.868 1.00 12.95 266 TRP A O 1
ATOM 2089 N N . PRO A 1 267 ? 28.083 90.608 69.509 1.00 12.89 267 PRO A N 1
ATOM 2090 C CA . PRO A 1 267 ? 27.453 90.606 68.183 1.00 12.49 267 PRO A CA 1
ATOM 2091 C C . PRO A 1 267 ? 25.937 90.512 68.293 1.00 11.94 267 PRO A C 1
ATOM 2092 O O . PRO A 1 267 ? 25.423 89.956 69.268 1.00 9.96 267 PRO A O 1
ATOM 2096 N N . THR A 1 268 ? 25.228 91.083 67.323 1.00 10.93 268 THR A N 1
ATOM 2097 C CA . THR A 1 268 ? 23.775 90.998 67.280 1.00 14.46 268 THR A CA 1
ATOM 2098 C C . THR A 1 268 ? 23.281 90.415 65.949 1.00 13.45 268 THR A C 1
ATOM 2099 O O . THR A 1 268 ? 22.098 90.115 65.798 1.00 15.99 268 THR A O 1
ATOM 2103 N N . GLY A 1 269 ? 24.193 90.257 64.995 1.00 12.51 269 GLY A N 1
ATOM 2104 C CA . GLY A 1 269 ? 23.860 89.721 63.686 1.00 13.48 269 GLY A CA 1
ATOM 2105 C C . GLY A 1 269 ? 24.985 90.024 62.716 1.00 15.85 269 GLY A C 1
ATOM 2106 O O . GLY A 1 269 ? 26.115 90.324 63.141 1.00 13.03 269 GLY A O 1
ATOM 2107 N N . GLY A 1 270 ? 24.699 89.963 61.417 1.00 12.91 270 GLY A N 1
ATOM 2108 C CA . GLY A 1 270 ? 25.716 90.269 60.426 1.00 14.36 270 GLY A CA 1
ATOM 2109 C C . GLY A 1 270 ? 25.153 90.386 59.021 1.00 14.92 270 GLY A C 1
ATOM 2110 O O . GLY A 1 270 ? 24.138 89.768 58.691 1.00 15.10 270 GLY A O 1
ATOM 2111 N N . ASP A 1 271 ? 25.820 91.185 58.197 1.00 14.53 271 ASP A N 1
ATOM 2112 C CA . ASP A 1 271 ? 25.437 91.353 56.800 1.00 17.27 271 ASP A CA 1
ATOM 2113 C C . ASP A 1 271 ? 26.491 90.745 55.903 1.00 18.69 271 ASP A C 1
ATOM 2114 O O . ASP A 1 271 ? 27.690 90.975 56.093 1.00 18.05 271 ASP A O 1
ATOM 2119 N N . ILE A 1 272 ? 26.042 89.976 54.919 1.00 14.80 272 ILE A N 1
ATOM 2120 C CA . ILE A 1 272 ? 26.957 89.305 54.020 1.00 13.93 272 ILE A CA 1
ATOM 2121 C C . ILE A 1 272 ? 26.856 89.876 52.605 1.00 11.44 272 ILE A C 1
ATOM 2122 O O . ILE A 1 272 ? 25.772 90.160 52.110 1.00 10.65 272 ILE A O 1
ATOM 2127 N N . SER A 1 273 ? 28.003 90.034 51.963 1.00 13.62 273 SER A N 1
ATOM 2128 C CA . SER A 1 273 ? 28.065 90.523 50.592 1.00 15.93 273 SER A CA 1
ATOM 2129 C C . SER A 1 273 ? 29.096 89.690 49.859 1.00 15.06 273 SER A C 1
ATOM 2130 O O . SER A 1 273 ? 29.898 89.011 50.501 1.00 11.41 273 SER A O 1
ATOM 2133 N N . ALA A 1 274 ? 29.101 89.743 48.528 1.00 12.13 274 ALA A N 1
ATOM 2134 C CA . ALA A 1 274 ? 30.090 88.985 47.776 1.00 12.91 274 ALA A CA 1
ATOM 2135 C C . ALA A 1 274 ? 30.344 89.625 46.420 1.00 10.55 274 ALA A C 1
ATOM 2136 O O . ALA A 1 274 ? 29.420 90.173 45.815 1.00 13.72 274 ALA A O 1
ATOM 2138 N N . ARG A 1 275 ? 31.585 89.541 45.947 1.00 11.97 275 ARG A N 1
ATOM 2139 C CA . ARG A 1 275 ? 31.962 90.134 44.652 1.00 17.47 275 ARG A CA 1
ATOM 2140 C C . ARG A 1 275 ? 32.959 89.259 43.918 1.00 16.23 275 ARG A C 1
ATOM 2141 O O . ARG A 1 275 ? 33.788 88.603 44.539 1.00 14.07 275 ARG A O 1
ATOM 2149 N N . SER A 1 276 ? 32.866 89.240 42.592 1.00 12.25 276 SER A N 1
ATOM 2150 C CA . SER A 1 276 ? 33.908 88.651 41.770 1.00 16.20 276 SER A CA 1
ATOM 2151 C C . SER A 1 276 ? 34.881 89.745 41.332 1.00 21.93 276 SER A C 1
ATOM 2152 O O . SER A 1 276 ? 34.526 90.922 41.331 1.00 25.79 276 SER A O 1
ATOM 2155 N N . ASP A 1 277 ? 36.094 89.357 40.943 1.00 24.80 277 ASP A N 1
ATOM 2156 C CA . ASP A 1 277 ? 37.033 90.302 40.347 1.00 27.33 277 ASP A CA 1
ATOM 2157 C C . ASP A 1 277 ? 37.317 89.899 38.904 1.00 33.90 277 ASP A C 1
ATOM 2158 O O . ASP A 1 277 ? 36.617 89.048 38.341 1.00 32.25 277 ASP A O 1
ATOM 2163 N N . ASP A 1 278 ? 38.335 90.513 38.303 1.00 36.99 278 ASP A N 1
ATOM 2164 C CA . ASP A 1 278 ? 38.697 90.215 36.917 1.00 35.91 278 ASP A CA 1
ATOM 2165 C C . ASP A 1 278 ? 39.942 89.338 36.819 1.00 35.41 278 ASP A C 1
ATOM 2166 O O . ASP A 1 278 ? 40.575 89.265 35.763 1.00 34.68 278 ASP A O 1
ATOM 2171 N N . ASN A 1 279 ? 40.298 88.686 37.921 1.00 31.67 279 ASN A N 1
ATOM 2172 C CA . ASN A 1 279 ? 41.495 87.861 37.949 1.00 30.01 279 ASN A CA 1
ATOM 2173 C C . ASN A 1 279 ? 41.177 86.438 38.397 1.00 26.39 279 ASN A C 1
ATOM 2174 O O . ASN A 1 279 ? 41.973 85.803 39.105 1.00 27.44 279 ASN A O 1
ATOM 2179 N N . ASN A 1 280 ? 40.010 85.948 37.979 1.00 26.23 280 ASN A N 1
ATOM 2180 C CA . ASN A 1 280 ? 39.560 84.590 38.299 1.00 24.53 280 ASN A CA 1
ATOM 2181 C C . ASN A 1 280 ? 39.454 84.356 39.800 1.00 19.27 280 ASN A C 1
ATOM 2182 O O . ASN A 1 280 ? 39.724 83.250 40.283 1.00 21.65 280 ASN A O 1
ATOM 2187 N N . GLY A 1 281 ? 39.068 85.397 40.533 1.00 20.69 281 GLY A N 1
ATOM 2188 C CA . GLY A 1 281 ? 38.877 85.283 41.971 1.00 17.69 281 GLY A CA 1
ATOM 2189 C C . GLY A 1 281 ? 37.549 85.862 42.399 1.00 17.55 281 GLY A C 1
ATOM 2190 O O . GLY A 1 281 ? 36.873 86.523 41.617 1.00 15.73 281 GLY A O 1
ATOM 2191 N N . ALA A 1 282 ? 37.154 85.581 43.640 1.00 14.80 282 ALA A N 1
ATOM 2192 C CA . ALA A 1 282 ? 35.971 86.189 44.224 1.00 14.01 282 ALA A CA 1
ATOM 2193 C C . ALA A 1 282 ? 36.142 86.215 45.731 1.00 12.06 282 ALA A C 1
ATOM 2194 O O . ALA A 1 282 ? 37.015 85.541 46.287 1.00 11.59 282 ALA A O 1
ATOM 2196 N N . SER A 1 283 ? 35.290 86.979 46.392 1.00 13.53 283 SER A N 1
ATOM 2197 C CA . SER A 1 283 ? 35.371 87.111 47.828 1.00 12.94 283 SER A CA 1
ATOM 2198 C C . SER A 1 283 ? 33.974 87.275 48.393 1.00 13.10 283 SER A C 1
ATOM 2199 O O . SER A 1 283 ? 33.041 87.619 47.667 1.00 13.23 283 SER A O 1
ATOM 2202 N N . TYR A 1 284 ? 33.830 86.993 49.683 1.00 11.37 284 TYR A N 1
ATOM 2203 C CA . TYR A 1 284 ? 32.607 87.289 50.397 1.00 9.14 284 TYR A CA 1
ATOM 2204 C C . TYR A 1 284 ? 32.999 87.945 51.713 1.00 12.91 284 TYR A C 1
ATOM 2205 O O . TYR A 1 284 ? 34.035 87.627 52.294 1.00 11.60 284 TYR A O 1
ATOM 2214 N N . THR A 1 285 ? 32.172 88.880 52.161 1.00 12.20 285 THR A N 1
ATOM 2215 C CA . THR A 1 285 ? 32.485 89.687 53.333 1.00 14.02 285 THR A CA 1
ATOM 2216 C C . THR A 1 285 ? 31.371 89.603 54.354 1.00 13.11 285 THR A C 1
ATOM 2217 O O . THR A 1 285 ? 30.191 89.723 54.007 1.00 11.66 285 THR A O 1
ATOM 2221 N N . ILE A 1 286 ? 31.751 89.360 55.608 1.00 11.52 286 ILE A N 1
ATOM 2222 C CA . ILE A 1 286 ? 30.813 89.420 56.720 1.00 10.00 286 ILE A CA 1
ATOM 2223 C C . ILE A 1 286 ? 31.040 90.692 57.522 1.00 12.50 286 ILE A C 1
ATOM 2224 O O . ILE A 1 286 ? 32.118 90.896 58.071 1.00 11.46 286 ILE A O 1
ATOM 2229 N N . LYS A 1 287 ? 30.035 91.560 57.566 1.00 13.69 287 LYS A N 1
ATOM 2230 C CA . LYS A 1 287 ? 30.106 92.738 58.415 1.00 13.07 287 LYS A CA 1
ATOM 2231 C C . LYS A 1 287 ? 29.255 92.474 59.637 1.00 13.46 287 LYS A C 1
ATOM 2232 O O . LYS A 1 287 ? 28.029 92.537 59.571 1.00 14.58 287 LYS A O 1
ATOM 2238 N N . TRP A 1 288 ? 29.919 92.150 60.743 1.00 12.64 288 TRP A N 1
ATOM 2239 C CA . TRP A 1 288 ? 29.245 91.840 61.993 1.00 13.32 288 TRP A CA 1
ATOM 2240 C C . TRP A 1 288 ? 28.555 93.064 62.572 1.00 14.71 288 TRP A C 1
ATOM 2241 O O . TRP A 1 288 ? 29.138 94.149 62.596 1.00 18.12 288 TRP A O 1
ATOM 2252 N N . LYS A 1 289 ? 27.316 92.889 63.012 1.00 14.42 289 LYS A N 1
ATOM 2253 C CA . LYS A 1 289 ? 26.600 93.930 63.748 1.00 16.53 289 LYS A CA 1
ATOM 2254 C C . LYS A 1 289 ? 26.902 93.766 65.226 1.00 20.47 289 LYS A C 1
ATOM 2255 O O . LYS A 1 289 ? 26.951 92.637 65.730 1.00 13.23 289 LYS A O 1
ATOM 2261 N N . THR A 1 290 ? 27.104 94.883 65.922 1.00 18.67 290 THR A N 1
ATOM 2262 C CA . THR A 1 290 ? 27.433 94.847 67.341 1.00 16.29 290 THR A CA 1
ATOM 2263 C C . THR A 1 290 ? 26.617 95.879 68.117 1.00 17.18 290 THR A C 1
ATOM 2264 O O . THR A 1 290 ? 25.995 96.758 67.529 1.00 14.62 290 THR A O 1
ATOM 2268 N N . ASN A 1 291 ? 26.607 95.756 69.439 1.00 17.00 291 ASN A N 1
ATOM 2269 C CA . ASN A 1 291 ? 25.922 96.732 70.289 1.00 17.70 291 ASN A CA 1
ATOM 2270 C C . ASN A 1 291 ? 26.650 98.078 70.302 1.00 17.74 291 ASN A C 1
ATOM 2271 O O . ASN A 1 291 ? 26.037 99.132 70.492 1.00 18.97 291 ASN A O 1
ATOM 2276 N N . SER A 1 292 ? 27.969 98.028 70.145 1.00 18.86 292 SER A N 1
ATOM 2277 C CA . SER A 1 292 ? 28.789 99.229 70.209 1.00 20.21 292 SER A CA 1
ATOM 2278 C C . SER A 1 292 ? 30.183 98.959 69.668 1.00 24.54 292 SER A C 1
ATOM 2279 O O . SER A 1 292 ? 30.553 97.805 69.443 1.00 24.54 292 SER A O 1
ATOM 2282 N N . ASN A 1 293 ? 30.967 100.021 69.491 1.00 22.75 293 ASN A N 1
ATOM 2283 C CA . ASN A 1 293 ? 32.341 99.876 69.036 1.00 24.40 293 ASN A CA 1
ATOM 2284 C C . ASN A 1 293 ? 33.350 100.294 70.111 1.00 26.77 293 ASN A C 1
ATOM 2285 O O . ASN A 1 293 ? 34.499 100.592 69.794 1.00 27.47 293 ASN A O 1
ATOM 2290 N N . GLU A 1 294 ? 32.926 100.290 71.375 1.00 21.75 294 GLU A N 1
ATOM 2291 C CA . GLU A 1 294 ? 33.779 100.722 72.490 1.00 25.70 294 GLU A CA 1
ATOM 2292 C C . GLU A 1 294 ? 34.943 99.771 72.800 1.00 28.09 294 GLU A C 1
ATOM 2293 O O . GLU A 1 294 ? 35.880 100.139 73.509 1.00 26.40 294 GLU A O 1
ATOM 2299 N N . ALA A 1 295 ? 34.898 98.558 72.259 1.00 22.16 295 ALA A N 1
ATOM 2300 C CA . ALA A 1 295 ? 35.919 97.556 72.560 1.00 21.48 295 ALA A CA 1
ATOM 2301 C C . ALA A 1 295 ? 36.012 96.555 71.401 1.00 18.66 295 ALA A C 1
ATOM 2302 O O . ALA A 1 295 ? 35.129 96.532 70.540 1.00 20.01 295 ALA A O 1
ATOM 2304 N N . PRO A 1 296 ? 37.092 95.750 71.349 1.00 18.09 296 PRO A N 1
ATOM 2305 C CA . PRO A 1 296 ? 37.230 94.837 70.201 1.00 17.29 296 PRO A CA 1
ATOM 2306 C C . PRO A 1 296 ? 36.142 93.765 70.130 1.00 15.56 296 PRO A C 1
ATOM 2307 O O . PRO A 1 296 ? 35.676 93.286 71.173 1.00 17.10 296 PRO A O 1
ATOM 2311 N N . LEU A 1 297 ? 35.744 93.399 68.915 1.00 14.98 297 LEU A N 1
ATOM 2312 C CA . LEU A 1 297 ? 34.873 92.243 68.715 1.00 13.61 297 LEU A CA 1
ATOM 2313 C C . LEU A 1 297 ? 35.736 90.991 68.600 1.00 12.65 297 LEU A C 1
ATOM 2314 O O . LEU A 1 297 ? 36.600 90.904 67.718 1.00 13.99 297 LEU A O 1
ATOM 2319 N N . LEU A 1 298 ? 35.512 90.037 69.501 1.00 12.27 298 LEU A N 1
ATOM 2320 C CA . LEU A 1 298 ? 36.212 88.749 69.494 1.00 11.82 298 LEU A CA 1
ATOM 2321 C C . LEU A 1 298 ? 35.298 87.683 68.886 1.00 12.15 298 LEU A C 1
ATOM 2322 O O . LEU A 1 298 ? 34.240 87.404 69.451 1.00 14.80 298 LEU A O 1
ATOM 2327 N N . THR A 1 299 ? 35.689 87.069 67.770 1.00 12.05 299 THR A N 1
ATOM 2328 C CA . THR A 1 299 ? 34.816 86.085 67.113 1.00 9.19 299 THR A CA 1
ATOM 2329 C C . THR A 1 299 ? 35.566 84.813 66.755 1.00 10.55 299 THR A C 1
ATOM 2330 O O . THR A 1 299 ? 36.616 84.880 66.110 1.00 11.79 299 THR A O 1
ATOM 2334 N N . TYR A 1 300 ? 35.032 83.653 67.143 1.00 10.80 300 TYR A N 1
ATOM 2335 C CA . TYR A 1 300 ? 35.675 82.387 66.795 1.00 8.29 300 TYR A CA 1
ATOM 2336 C C . TYR A 1 300 ? 35.491 82.076 65.318 1.00 8.32 300 TYR A C 1
ATOM 2337 O O . TYR A 1 300 ? 34.416 82.289 64.762 1.00 7.62 300 TYR A O 1
ATOM 2346 N N . ALA A 1 301 ? 36.548 81.562 64.698 1.00 9.20 301 ALA A N 1
ATOM 2347 C CA . ALA A 1 301 ? 36.557 81.264 63.270 1.00 8.90 301 ALA A CA 1
ATOM 2348 C C . ALA A 1 301 ? 36.909 79.799 63.043 1.00 9.80 301 ALA A C 1
ATOM 2349 O O . ALA A 1 301 ? 37.653 79.209 63.831 1.00 10.51 301 ALA A O 1
ATOM 2351 N N . TYR A 1 302 ? 36.343 79.206 61.994 1.00 8.16 302 TYR A N 1
ATOM 2352 C CA . TYR A 1 302 ? 36.673 77.833 61.600 1.00 7.67 302 TYR A CA 1
ATOM 2353 C C . TYR A 1 302 ? 38.030 77.744 60.888 1.00 9.53 302 TYR A C 1
ATOM 2354 O O . TYR A 1 302 ? 38.581 78.754 60.456 1.00 7.89 302 TYR A O 1
ATOM 2363 N N . ALA A 1 303 ? 38.551 76.529 60.759 1.00 7.23 303 ALA A N 1
ATOM 2364 C CA . ALA A 1 303 ? 39.813 76.286 60.062 1.00 10.08 303 ALA A CA 1
ATOM 2365 C C . ALA A 1 303 ? 39.839 76.875 58.649 1.00 11.94 303 ALA A C 1
ATOM 2366 O O . ALA A 1 303 ? 40.858 77.432 58.228 1.00 10.39 303 ALA A O 1
ATOM 2368 N N . HIS A 1 304 ? 38.737 76.742 57.906 1.00 8.54 304 HIS A N 1
ATOM 2369 C CA . HIS A 1 304 ? 38.732 77.183 56.508 1.00 7.78 304 HIS A CA 1
ATOM 2370 C C . HIS A 1 304 ? 38.640 78.703 56.435 1.00 9.72 304 HIS A C 1
ATOM 2371 O O . HIS A 1 304 ? 38.953 79.297 55.402 1.00 10.69 304 HIS A O 1
ATOM 2378 N N . HIS A 1 305 ? 38.177 79.333 57.510 1.00 9.82 305 HIS A N 1
ATOM 2379 C CA . HIS A 1 305 ? 38.230 80.796 57.588 1.00 8.47 305 HIS A CA 1
ATOM 2380 C C . HIS A 1 305 ? 39.682 81.267 57.657 1.00 9.92 305 HIS A C 1
ATOM 2381 O O . HIS A 1 305 ? 40.079 82.205 56.953 1.00 10.81 305 HIS A O 1
ATOM 2388 N N . LEU A 1 306 ? 40.472 80.614 58.506 1.00 9.29 306 LEU A N 1
ATOM 2389 C CA . LEU A 1 306 ? 41.862 81.015 58.708 1.00 12.42 306 LEU A CA 1
ATOM 2390 C C . LEU A 1 306 ? 42.661 80.933 57.415 1.00 14.84 306 LEU A C 1
ATOM 2391 O O . LEU A 1 306 ? 43.526 81.772 57.169 1.00 15.41 306 LEU A O 1
ATOM 2396 N N . THR A 1 307 ? 42.368 79.943 56.578 1.00 11.37 307 THR A N 1
ATOM 2397 C CA . THR A 1 307 ? 43.155 79.765 55.355 1.00 12.57 307 THR A CA 1
ATOM 2398 C C . THR A 1 307 ? 42.675 80.631 54.198 1.00 12.78 307 THR A C 1
ATOM 2399 O O . THR A 1 307 ? 43.348 80.709 53.168 1.00 12.86 307 THR A O 1
ATOM 2403 N N . SER A 1 308 ? 41.523 81.284 54.340 1.00 9.27 308 SER A N 1
ATOM 2404 C CA . SER A 1 308 ? 41.035 82.117 53.245 1.00 11.13 308 SER A CA 1
ATOM 2405 C C . SER A 1 308 ? 40.804 83.581 53.633 1.00 11.31 308 SER A C 1
ATOM 2406 O O . SER A 1 308 ? 40.532 84.416 52.766 1.00 12.42 308 SER A O 1
ATOM 2409 N N . ILE A 1 309 ? 40.931 83.913 54.918 1.00 10.30 309 ILE A N 1
ATOM 2410 C CA . ILE A 1 309 ? 40.630 85.276 55.341 1.00 10.71 309 ILE A CA 1
ATOM 2411 C C . ILE A 1 309 ? 41.739 86.252 54.936 1.00 12.83 309 ILE A C 1
ATOM 2412 O O . ILE A 1 309 ? 42.925 85.902 54.890 1.00 12.93 309 ILE A O 1
ATOM 2417 N N . ASP A 1 310 ? 41.316 87.469 54.612 1.00 14.35 310 ASP A N 1
ATOM 2418 C CA . ASP A 1 310 ? 42.203 88.597 54.351 1.00 15.63 310 ASP A CA 1
ATOM 2419 C C . ASP A 1 310 ? 42.682 89.188 55.685 1.00 17.27 310 ASP A C 1
ATOM 2420 O O . ASP A 1 310 ? 41.896 89.745 56.447 1.00 19.21 310 ASP A O 1
ATOM 2425 N N . ASP A 1 311 ? 43.967 89.028 55.977 1.00 17.60 311 ASP A N 1
ATOM 2426 C CA . ASP A 1 311 ? 44.532 89.476 57.248 1.00 19.66 311 ASP A CA 1
ATOM 2427 C C . ASP A 1 311 ? 44.729 90.987 57.384 1.00 24.10 311 ASP A C 1
ATOM 2428 O O . ASP A 1 311 ? 45.273 91.444 58.390 1.00 25.25 311 ASP A O 1
ATOM 2433 N N . SER A 1 312 ? 44.323 91.765 56.382 1.00 21.34 312 SER A N 1
ATOM 2434 C CA . SER A 1 312 ? 44.645 93.189 56.400 1.00 25.76 312 SER A CA 1
ATOM 2435 C C . SER A 1 312 ? 43.844 93.980 57.453 1.00 29.49 312 SER A C 1
ATOM 2436 O O . SER A 1 312 ? 44.327 95.009 57.935 1.00 27.06 312 SER A O 1
ATOM 2439 N N . ASN A 1 313 ? 42.646 93.518 57.824 1.00 21.72 313 ASN A N 1
ATOM 2440 C CA . ASN A 1 313 ? 41.847 94.245 58.815 1.00 17.19 313 ASN A CA 1
ATOM 2441 C C . ASN A 1 313 ? 41.359 93.420 60.015 1.00 19.04 313 ASN A C 1
ATOM 2442 O O . ASN A 1 313 ? 40.421 93.823 60.704 1.00 19.72 313 ASN A O 1
ATOM 2447 N N . VAL A 1 314 ? 41.985 92.276 60.267 1.00 14.63 314 VAL A N 1
ATOM 2448 C CA . VAL A 1 314 ? 41.695 91.509 61.471 1.00 17.19 314 VAL A CA 1
ATOM 2449 C C . VAL A 1 314 ? 42.994 91.099 62.127 1.00 16.77 314 VAL A C 1
ATOM 2450 O O . VAL A 1 314 ? 44.033 91.053 61.475 1.00 20.92 314 VAL A O 1
ATOM 2454 N N . LYS A 1 315 ? 42.928 90.802 63.418 1.00 17.39 315 LYS A N 1
ATOM 2455 C CA . LYS A 1 315 ? 44.068 90.257 64.145 1.00 20.57 315 LYS A CA 1
ATOM 2456 C C . LYS A 1 315 ? 43.732 88.862 64.672 1.00 21.90 315 LYS A C 1
ATOM 2457 O O . LYS A 1 315 ? 42.631 88.638 65.194 1.00 17.64 315 LYS A O 1
ATOM 2463 N N . ARG A 1 316 ? 44.667 87.928 64.509 1.00 15.86 316 ARG A N 1
ATOM 2464 C CA . ARG A 1 316 ? 44.517 86.571 65.028 1.00 13.76 316 ARG A CA 1
ATOM 2465 C C . ARG A 1 316 ? 44.956 86.467 66.484 1.00 17.72 316 ARG A C 1
ATOM 2466 O O . ARG A 1 316 ? 45.971 87.034 66.867 1.00 16.46 316 ARG A O 1
ATOM 2474 N N . THR A 1 317 ? 44.180 85.763 67.302 1.00 15.85 317 THR A N 1
ATOM 2475 C CA . THR A 1 317 ? 44.615 85.449 68.660 1.00 15.06 317 THR A CA 1
ATOM 2476 C C . THR A 1 317 ? 45.005 83.981 68.737 1.00 15.09 317 THR A C 1
ATOM 2477 O O . THR A 1 317 ? 44.815 83.227 67.778 1.00 15.19 317 THR A O 1
ATOM 2481 N N . ASP A 1 318 ? 45.535 83.573 69.884 1.00 14.08 318 ASP A N 1
ATOM 2482 C CA . ASP A 1 318 ? 45.825 82.168 70.133 1.00 17.09 318 ASP A CA 1
ATOM 2483 C C . ASP A 1 318 ? 44.680 81.497 70.874 1.00 11.70 318 ASP A C 1
ATOM 2484 O O . ASP A 1 318 ? 44.804 80.345 71.278 1.00 11.42 318 ASP A O 1
ATOM 2497 N N . THR A 1 320 ? 41.623 79.450 71.613 1.00 10.53 320 THR A N 1
ATOM 2498 C CA A THR A 1 320 ? 40.990 78.387 70.837 0.69 12.77 320 THR A CA 1
ATOM 2499 C CA B THR A 1 320 ? 40.989 78.389 70.838 0.31 12.77 320 THR A CA 1
ATOM 2500 C C . THR A 1 320 ? 40.027 77.560 71.683 1.00 14.33 320 THR A C 1
ATOM 2501 O O . THR A 1 320 ? 40.256 77.349 72.866 1.00 11.15 320 THR A O 1
ATOM 2508 N N . LEU A 1 321 ? 38.947 77.110 71.054 1.00 9.12 321 LEU A N 1
ATOM 2509 C CA . LEU A 1 321 ? 37.973 76.195 71.645 1.00 8.61 321 LEU A CA 1
ATOM 2510 C C . LEU A 1 321 ? 37.578 75.202 70.557 1.00 11.27 321 LEU A C 1
ATOM 2511 O O . LEU A 1 321 ? 37.605 75.545 69.374 1.00 10.21 321 LEU A O 1
ATOM 2516 N N . GLN A 1 322 ? 37.219 73.978 70.931 1.00 8.85 322 GLN A N 1
ATOM 2517 C CA . GLN A 1 322 ? 36.778 73.000 69.928 1.00 9.88 322 GLN A CA 1
ATOM 2518 C C . GLN A 1 322 ? 35.364 73.289 69.452 1.00 9.97 322 GLN A C 1
ATOM 2519 O O . GLN A 1 322 ? 34.453 73.528 70.261 1.00 8.83 322 GLN A O 1
ATOM 2525 N N . SER A 1 323 ? 35.170 73.266 68.138 1.00 8.91 323 SER A N 1
ATOM 2526 C CA . SER A 1 323 ? 33.825 73.305 67.585 1.00 7.24 323 SER A CA 1
ATOM 2527 C C . SER A 1 323 ? 33.147 71.959 67.804 1.00 8.13 323 SER A C 1
ATOM 2528 O O . SER A 1 323 ? 33.793 70.982 68.215 1.00 8.07 323 SER A O 1
ATOM 2531 N N . ALA A 1 324 ? 31.849 71.893 67.525 1.00 6.68 324 ALA A N 1
ATOM 2532 C CA . ALA A 1 324 ? 31.112 70.645 67.717 1.00 8.16 324 ALA A CA 1
ATOM 2533 C C . ALA A 1 324 ? 31.660 69.519 66.828 1.00 9.07 324 ALA A C 1
ATOM 2534 O O . ALA A 1 324 ? 31.935 68.419 67.315 1.00 7.04 324 ALA A O 1
ATOM 2536 N N . THR A 1 325 ? 31.818 69.781 65.530 1.00 5.89 325 THR A N 1
ATOM 2537 C CA . THR A 1 325 ? 32.282 68.744 64.607 1.00 7.21 325 THR A CA 1
ATOM 2538 C C . THR A 1 325 ? 33.224 69.237 63.496 1.00 8.17 325 THR A C 1
ATOM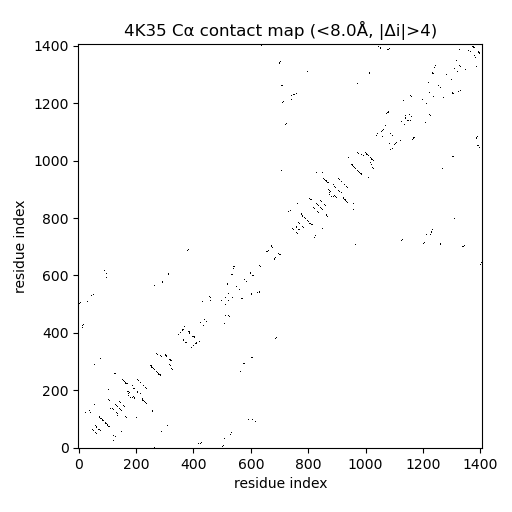 2539 O O . THR A 1 325 ? 33.351 68.563 62.468 1.00 8.09 325 THR A O 1
ATOM 2543 N N . LYS A 1 326 ? 33.849 70.403 63.667 1.00 5.20 326 LYS A N 1
ATOM 2544 C CA . LYS A 1 326 ? 34.728 70.939 62.617 1.00 6.57 326 LYS A CA 1
ATOM 2545 C C . LYS A 1 326 ? 36.149 71.193 63.099 1.00 8.49 326 LYS A C 1
ATOM 2546 O O . LYS A 1 326 ? 36.912 71.891 62.434 1.00 8.61 326 LYS A O 1
ATOM 2552 N N . GLY A 1 327 ? 36.515 70.616 64.243 1.00 8.20 327 GLY A N 1
ATOM 2553 C CA . GLY A 1 327 ? 37.846 70.830 64.782 1.00 7.26 327 GLY A CA 1
ATOM 2554 C C . GLY A 1 327 ? 37.959 72.140 65.542 1.00 9.03 327 GLY A C 1
ATOM 2555 O O . GLY A 1 327 ? 36.946 72.773 65.853 1.00 8.59 327 GLY A O 1
ATOM 2556 N N . PRO A 1 328 ? 39.194 72.544 65.868 1.00 11.78 328 PRO A N 1
ATOM 2557 C CA . PRO A 1 328 ? 39.435 73.729 66.697 1.00 10.27 328 PRO A CA 1
ATOM 2558 C C . PRO A 1 328 ? 39.046 75.023 65.999 1.00 11.44 328 PRO A C 1
ATOM 2559 O O . PRO A 1 328 ? 39.231 75.161 64.781 1.00 8.78 328 PRO A O 1
ATOM 2571 N N . THR A 1 330 ? 39.469 79.381 66.270 1.00 10.17 330 THR A N 1
ATOM 2572 C CA . THR A 1 330 ? 40.430 80.369 66.745 1.00 11.76 330 THR A CA 1
ATOM 2573 C C . THR A 1 330 ? 39.765 81.731 66.776 1.00 12.23 330 THR A C 1
ATOM 2574 O O . THR A 1 330 ? 39.113 82.118 65.803 1.00 9.80 330 THR A O 1
ATOM 2578 N N . ALA A 1 331 ? 39.912 82.465 67.878 1.00 9.09 331 ALA A N 1
ATOM 2579 C CA . ALA A 1 331 ? 39.251 83.771 67.975 1.00 10.69 331 ALA A CA 1
ATOM 2580 C C . ALA A 1 331 ? 40.000 84.825 67.159 1.00 11.71 331 ALA A C 1
ATOM 2581 O O . ALA A 1 331 ? 41.233 84.923 67.226 1.00 11.55 331 ALA A O 1
ATOM 2583 N N . LEU A 1 332 ? 39.240 85.599 66.389 1.00 12.50 332 LEU A N 1
ATOM 2584 C CA . LEU A 1 332 ? 39.766 86.699 65.582 1.00 12.84 332 LEU A CA 1
ATOM 2585 C C . LEU A 1 332 ? 39.226 88.029 66.098 1.00 13.72 332 LEU A C 1
ATOM 2586 O O . LEU A 1 332 ? 38.070 88.107 66.529 1.00 12.21 332 LEU A O 1
ATOM 2591 N N . VAL A 1 333 ? 40.062 89.067 66.067 1.00 14.52 333 VAL A N 1
ATOM 2592 C CA . VAL A 1 333 ? 39.632 90.421 66.432 1.00 12.68 333 VAL A CA 1
ATOM 2593 C C . VAL A 1 333 ? 39.270 91.244 65.194 1.00 14.83 333 VAL A C 1
ATOM 2594 O O . VAL A 1 333 ? 40.059 91.316 64.254 1.00 15.14 333 VAL A O 1
ATOM 2598 N N . GLY A 1 334 ? 38.098 91.875 65.198 1.00 13.27 334 GLY A N 1
ATOM 2599 C CA . GLY A 1 334 ? 37.688 92.728 64.091 1.00 15.06 334 GLY A CA 1
ATOM 2600 C C . GLY A 1 334 ? 36.198 92.661 63.832 1.00 15.78 334 GLY A C 1
ATOM 2601 O O . GLY A 1 334 ? 35.582 91.613 64.025 1.00 18.14 334 GLY A O 1
ATOM 2602 N N . ASN A 1 335 ? 35.615 93.765 63.367 1.00 13.38 335 ASN A N 1
ATOM 2603 C CA . ASN A 1 335 ? 34.171 93.839 63.132 1.00 14.46 335 ASN A CA 1
ATOM 2604 C C . ASN A 1 335 ? 33.753 93.359 61.746 1.00 12.88 335 ASN A C 1
ATOM 2605 O O . ASN A 1 335 ? 32.564 93.352 61.413 1.00 14.56 335 ASN A O 1
ATOM 2610 N N . GLU A 1 336 ? 34.743 92.974 60.953 1.00 12.82 336 GLU A N 1
ATOM 2611 C CA . GLU A 1 336 ? 34.569 92.678 59.533 1.00 19.80 336 GLU A CA 1
ATOM 2612 C C . GLU A 1 336 ? 35.531 91.603 59.057 1.00 14.67 336 GLU A C 1
ATOM 2613 O O . GLU A 1 336 ? 36.729 91.717 59.279 1.00 17.43 336 GLU A O 1
ATOM 2619 N N . TRP A 1 337 ? 35.012 90.571 58.394 1.00 13.61 337 TRP A N 1
ATOM 2620 C CA . TRP A 1 337 ? 35.854 89.538 57.791 1.00 12.96 337 TRP A CA 1
ATOM 2621 C C . TRP A 1 337 ? 35.684 89.531 56.285 1.00 13.02 337 TRP A C 1
ATOM 2622 O O . TRP A 1 337 ? 34.553 89.505 55.802 1.00 13.44 337 TRP A O 1
ATOM 2633 N N . THR A 1 338 ? 36.783 89.485 55.544 1.00 12.67 338 THR A N 1
ATOM 2634 C CA . THR A 1 338 ? 36.692 89.209 54.114 1.00 11.90 338 THR A CA 1
ATOM 2635 C C . THR A 1 338 ? 37.405 87.897 53.805 1.00 9.68 338 THR A C 1
ATOM 2636 O O . THR A 1 338 ? 38.582 87.741 54.127 1.00 13.94 338 THR A O 1
ATOM 2640 N N . LEU A 1 339 ? 36.672 86.953 53.209 1.00 10.78 339 LEU A N 1
ATOM 2641 C CA . LEU A 1 339 ? 37.201 85.645 52.838 1.00 9.36 339 LEU A CA 1
ATOM 2642 C C . LEU A 1 339 ? 37.423 85.604 51.327 1.00 8.70 339 LEU A C 1
ATOM 2643 O O . LEU A 1 339 ? 36.544 86.000 50.565 1.00 11.18 339 LEU A O 1
ATOM 2648 N N . ARG A 1 340 ? 38.564 85.096 50.882 1.00 11.43 340 ARG A N 1
ATOM 2649 C CA . ARG A 1 340 ? 38.880 85.154 49.450 1.00 11.73 340 ARG A CA 1
ATOM 2650 C C . ARG A 1 340 ? 39.081 83.789 48.850 1.00 9.53 340 ARG A C 1
ATOM 2651 O O . ARG A 1 340 ? 39.698 82.928 49.466 1.00 11.80 340 ARG A O 1
ATOM 2659 N N . GLU A 1 341 ? 38.557 83.597 47.641 1.00 9.52 341 GLU A N 1
ATOM 2660 C CA . GLU A 1 341 ? 38.884 82.420 46.845 1.00 8.85 341 GLU A CA 1
ATOM 2661 C C . GLU A 1 341 ? 39.520 82.885 45.538 1.00 11.60 341 GLU A C 1
ATOM 2662 O O . GLU A 1 341 ? 38.833 83.401 44.653 1.00 12.86 341 GLU A O 1
ATOM 2668 N N . THR A 1 342 ? 40.831 82.705 45.423 1.00 14.15 342 THR A N 1
ATOM 2669 C CA . THR A 1 342 ? 41.560 83.249 44.285 1.00 17.27 342 THR A CA 1
ATOM 2670 C C . THR A 1 342 ? 41.688 82.262 43.132 1.00 19.84 342 THR A C 1
ATOM 2671 O O . THR A 1 342 ? 42.136 82.637 42.046 1.00 17.42 342 THR A O 1
ATOM 2675 N N . GLU A 1 343 ? 41.287 81.009 43.349 1.00 16.37 343 GLU A N 1
ATOM 2676 C CA . GLU A 1 343 ? 41.391 80.006 42.288 1.00 16.33 343 GLU A CA 1
ATOM 2677 C C . GLU A 1 343 ? 40.064 79.338 41.953 1.00 16.94 343 GLU A C 1
ATOM 2678 O O . GLU A 1 343 ? 39.787 78.216 42.379 1.00 19.46 343 GLU A O 1
ATOM 2684 N N . LEU A 1 344 ? 39.256 80.024 41.159 1.00 11.88 344 LEU A N 1
ATOM 2685 C CA . LEU A 1 344 ? 37.947 79.511 40.791 1.00 14.43 344 LEU A CA 1
ATOM 2686 C C . LEU A 1 344 ? 38.083 78.415 39.752 1.00 16.84 344 LEU A C 1
ATOM 2687 O O . LEU A 1 344 ? 39.001 78.440 38.925 1.00 11.43 344 LEU A O 1
ATOM 2692 N N . SER A 1 345 ? 37.175 77.446 39.795 1.00 8.96 345 SER A N 1
ATOM 2693 C CA . SER A 1 345 ? 37.252 76.331 38.861 1.00 7.44 345 SER A CA 1
ATOM 2694 C C . SER A 1 345 ? 37.221 76.813 37.410 1.00 7.78 345 SER A C 1
ATOM 2695 O O . SER A 1 345 ? 36.446 77.702 37.064 1.00 9.32 345 SER A O 1
ATOM 2698 N N . PRO A 1 346 ? 38.073 76.229 36.557 1.00 9.38 346 PRO A N 1
ATOM 2699 C CA . PRO A 1 346 ? 38.044 76.542 35.122 1.00 9.65 346 PRO A CA 1
ATOM 2700 C C . PRO A 1 346 ? 37.044 75.677 34.349 1.00 11.27 346 PRO A C 1
ATOM 2701 O O . PRO A 1 346 ? 36.873 75.870 33.142 1.00 9.96 346 PRO A O 1
ATOM 2705 N N . VAL A 1 347 ? 36.394 74.736 35.032 1.00 8.08 347 VAL A N 1
ATOM 2706 C CA . VAL A 1 347 ? 35.539 73.769 34.353 1.00 8.09 347 VAL A CA 1
ATOM 2707 C C . VAL A 1 347 ? 34.269 74.426 33.825 1.00 8.64 347 VAL A C 1
ATOM 2708 O O . VAL A 1 347 ? 33.642 75.239 34.512 1.00 9.74 347 VAL A O 1
ATOM 2712 N N . GLU A 1 348 ? 33.912 74.097 32.587 1.00 8.16 348 GLU A N 1
ATOM 2713 C CA . GLU A 1 348 ? 32.610 74.466 32.033 1.00 9.05 348 GLU A CA 1
ATOM 2714 C C . GLU A 1 348 ? 31.837 73.187 31.669 1.00 9.94 348 GLU A C 1
ATOM 2715 O O . GLU A 1 348 ? 31.417 72.468 32.580 1.00 8.60 348 GLU A O 1
ATOM 2721 N N . TRP A 1 349 ? 31.660 72.891 30.377 1.00 6.61 349 TRP A N 1
ATOM 2722 C CA . TRP A 1 349 ? 30.793 71.776 29.958 1.00 8.33 349 TRP A CA 1
ATOM 2723 C C . TRP A 1 349 ? 31.526 70.439 29.863 1.00 9.08 349 TRP A C 1
ATOM 2724 O O . TRP A 1 349 ? 30.939 69.380 30.113 1.00 8.55 349 TRP A O 1
ATOM 2735 N N . LEU A 1 350 ? 32.804 70.502 29.496 1.00 6.32 350 LEU A N 1
ATOM 2736 C CA . LEU A 1 350 ? 33.571 69.337 29.067 1.00 8.51 350 LEU A CA 1
ATOM 2737 C C . LEU A 1 350 ? 34.842 69.142 29.898 1.00 12.32 350 LEU A C 1
ATOM 2738 O O . LEU A 1 350 ? 35.288 70.069 30.577 1.00 10.58 350 LEU A O 1
ATOM 2743 N N . PRO A 1 351 ? 35.434 67.937 29.835 1.00 10.99 351 PRO A N 1
ATOM 2744 C CA . PRO A 1 351 ? 36.782 67.734 30.391 1.00 9.84 351 PRO A CA 1
ATOM 2745 C C . PRO A 1 351 ? 37.762 68.745 29.823 1.00 10.24 351 PRO A C 1
ATOM 2746 O O . PRO A 1 351 ? 37.525 69.270 28.733 1.00 10.86 351 PRO A O 1
ATOM 2750 N N . LEU A 1 352 ? 38.849 69.019 30.540 1.00 11.80 352 LEU A N 1
ATOM 2751 C CA . LEU A 1 352 ? 39.814 70.017 30.089 1.00 10.61 352 LEU A CA 1
ATOM 2752 C C . LEU A 1 352 ? 40.398 69.623 28.726 1.00 11.28 352 LEU A C 1
ATOM 2753 O O . LEU A 1 352 ? 40.599 70.478 27.855 1.00 11.19 352 LEU A O 1
ATOM 2758 N N . GLN A 1 353 ? 40.652 68.328 28.536 1.00 11.38 353 GLN A N 1
ATOM 2759 C CA . GLN A 1 353 ? 40.926 67.778 27.200 1.00 12.04 353 GLN A CA 1
ATOM 2760 C C . GLN A 1 353 ? 39.621 67.251 26.616 1.00 10.40 353 GLN A C 1
ATOM 2761 O O . GLN A 1 353 ? 39.159 66.178 26.995 1.00 9.90 353 GLN A O 1
ATOM 2767 N N . ALA A 1 354 ? 39.010 68.030 25.730 1.00 9.82 354 ALA A N 1
ATOM 2768 C CA . ALA A 1 354 ? 37.649 67.759 25.261 1.00 11.59 354 ALA A CA 1
ATOM 2769 C C . ALA A 1 354 ? 37.527 66.520 24.378 1.00 11.68 354 ALA A C 1
ATOM 2770 O O . ALA A 1 354 ? 36.501 65.838 24.404 1.00 10.24 354 ALA A O 1
ATOM 2772 N N . ALA A 1 355 ? 38.554 66.247 23.575 1.00 9.19 355 ALA A N 1
ATOM 2773 C CA . ALA A 1 355 ? 38.523 65.100 22.676 1.00 9.38 355 ALA A CA 1
ATOM 2774 C C . ALA A 1 355 ? 39.258 63.913 23.284 1.00 9.90 355 ALA A C 1
ATOM 2775 O O . ALA A 1 355 ? 40.385 64.043 23.783 1.00 9.59 355 ALA A O 1
ATOM 2777 N N . PRO A 1 356 ? 38.623 62.738 23.258 1.00 9.54 356 PRO A N 1
ATOM 2778 C CA . PRO A 1 356 ? 39.324 61.574 23.793 1.00 8.90 356 PRO A CA 1
ATOM 2779 C C . PRO A 1 356 ? 40.473 61.164 22.880 1.00 8.80 356 PRO A C 1
ATOM 2780 O O . PRO A 1 356 ? 40.546 61.620 21.731 1.00 12.28 356 PRO A O 1
ATOM 2784 N N . ASN A 1 357 ? 41.376 60.343 23.397 1.00 9.09 357 ASN A N 1
ATOM 2785 C CA . ASN A 1 357 ? 42.447 59.788 22.580 1.00 10.73 357 ASN A CA 1
ATOM 2786 C C . ASN A 1 357 ? 41.841 59.187 21.307 1.00 10.83 357 ASN A C 1
ATOM 2787 O O . ASN A 1 357 ? 40.899 58.399 21.389 1.00 11.06 357 ASN A O 1
ATOM 2792 N N . PRO A 1 358 ? 42.357 59.580 20.127 1.00 12.87 358 PRO A N 1
ATOM 2793 C CA . PRO A 1 358 ? 41.785 59.159 18.834 1.00 12.61 358 PRO A CA 1
ATOM 2794 C C . PRO A 1 358 ? 41.543 57.648 18.693 1.00 13.76 358 PRO A C 1
ATOM 2795 O O . PRO A 1 358 ? 40.619 57.266 17.979 1.00 10.98 358 PRO A O 1
ATOM 2799 N N . THR A 1 359 ? 42.347 56.811 19.347 1.00 12.75 359 THR A N 1
ATOM 2800 C CA . THR A 1 359 ? 42.192 55.362 19.218 1.00 12.72 359 THR A CA 1
ATOM 2801 C C . THR A 1 359 ? 40.938 54.838 19.912 1.00 11.68 359 THR A C 1
ATOM 2802 O O . THR A 1 359 ? 40.589 53.672 19.760 1.00 11.25 359 THR A O 1
ATOM 2806 N N . THR A 1 360 ? 40.283 55.688 20.699 1.00 11.01 360 THR A N 1
ATOM 2807 C CA . THR A 1 360 ? 39.069 55.286 21.418 1.00 10.86 360 THR A CA 1
ATOM 2808 C C . THR A 1 360 ? 37.790 55.829 20.799 1.00 10.87 360 THR A C 1
ATOM 2809 O O . THR A 1 360 ? 36.702 55.493 21.252 1.00 9.37 360 THR A O 1
ATOM 2813 N N . ILE A 1 361 ? 37.908 56.676 19.784 1.00 10.53 361 ILE A N 1
ATOM 2814 C CA . ILE A 1 361 ? 36.742 57.384 19.266 1.00 10.51 361 ILE A CA 1
ATOM 2815 C C . ILE A 1 361 ? 35.662 56.414 18.770 1.00 8.91 361 ILE A C 1
ATOM 2816 O O . ILE A 1 361 ? 34.483 56.557 19.102 1.00 8.96 361 ILE A O 1
ATOM 2821 N N . ASN A 1 362 ? 36.065 55.427 17.981 1.00 8.33 362 ASN A N 1
ATOM 2822 C CA . ASN A 1 362 ? 35.109 54.477 17.426 1.00 11.72 362 ASN A CA 1
ATOM 2823 C C . ASN A 1 362 ? 34.429 53.644 18.503 1.00 11.13 362 ASN A C 1
ATOM 2824 O O . ASN A 1 362 ? 33.207 53.456 18.461 1.00 9.83 362 ASN A O 1
ATOM 2829 N N . GLU A 1 363 ? 35.215 53.141 19.457 1.00 11.12 363 GLU A N 1
ATOM 2830 C CA . GLU A 1 363 ? 34.676 52.408 20.601 1.00 12.58 363 GLU A CA 1
ATOM 2831 C C . GLU A 1 363 ? 33.662 53.211 21.368 1.00 10.52 363 GLU A C 1
ATOM 2832 O O . GLU A 1 363 ? 32.625 52.687 21.794 1.00 10.30 363 GLU A O 1
ATOM 2838 N N . ILE A 1 364 ? 34.026 54.456 21.653 1.00 8.70 364 ILE A N 1
ATOM 2839 C CA . ILE A 1 364 ? 33.157 55.329 22.437 1.00 7.88 364 ILE A CA 1
ATOM 2840 C C . ILE A 1 364 ? 31.884 55.602 21.653 1.00 9.99 364 ILE A C 1
ATOM 2841 O O . ILE A 1 364 ? 30.791 55.555 22.209 1.00 9.21 364 ILE A O 1
ATOM 2854 N N . THR A 1 366 ? 30.483 53.690 19.432 1.00 7.66 366 THR A N 1
ATOM 2855 C CA . THR A 1 366 ? 29.726 52.448 19.521 1.00 10.18 366 THR A CA 1
ATOM 2856 C C . THR A 1 366 ? 28.920 52.365 20.814 1.00 10.16 366 THR A C 1
ATOM 2857 O O . THR A 1 366 ? 27.727 52.031 20.794 1.00 6.72 366 THR A O 1
ATOM 2861 N N . GLU A 1 367 ? 29.559 52.690 21.934 1.00 7.70 367 GLU A N 1
ATOM 2862 C CA . GLU A 1 367 ? 28.866 52.669 23.226 1.00 7.56 367 GLU A CA 1
ATOM 2863 C C . GLU A 1 367 ? 27.831 53.786 23.346 1.00 10.01 367 GLU A C 1
ATOM 2864 O O . GLU A 1 367 ? 26.770 53.586 23.953 1.00 8.16 367 GLU A O 1
ATOM 2870 N N . ILE A 1 368 ? 28.119 54.960 22.782 1.00 7.79 368 ILE A N 1
ATOM 2871 C CA . ILE A 1 368 ? 27.169 56.071 22.889 1.00 8.41 368 ILE A CA 1
ATOM 2872 C C . ILE A 1 368 ? 25.870 55.736 22.163 1.00 8.79 368 ILE A C 1
ATOM 2873 O O . ILE A 1 368 ? 24.777 55.974 22.667 1.00 8.80 368 ILE A O 1
ATOM 2878 N N . ASN A 1 369 ? 25.995 55.157 20.979 1.00 7.16 369 ASN A N 1
ATOM 2879 C CA . ASN A 1 369 ? 24.825 54.770 20.214 1.00 8.42 369 ASN A CA 1
ATOM 2880 C C . ASN A 1 369 ? 23.958 53.784 20.981 1.00 7.91 369 ASN A C 1
ATOM 2881 O O . ASN A 1 369 ? 22.723 53.921 21.015 1.00 8.22 369 ASN A O 1
ATOM 2886 N N . LYS A 1 370 ? 24.593 52.792 21.601 1.00 5.97 370 LYS A N 1
ATOM 2887 C CA . LYS A 1 370 ? 23.842 51.791 22.361 1.00 8.17 370 LYS A CA 1
ATOM 2888 C C . LYS A 1 370 ? 23.162 52.416 23.572 1.00 7.56 370 LYS A C 1
ATOM 2889 O O . LYS A 1 370 ? 22.017 52.079 23.871 1.00 6.90 370 LYS A O 1
ATOM 2895 N N . ASP A 1 371 ? 23.858 53.305 24.280 1.00 6.87 371 ASP A N 1
ATOM 2896 C CA . ASP A 1 371 ? 23.255 53.979 25.441 1.00 7.32 371 ASP A CA 1
ATOM 2897 C C . ASP A 1 371 ? 22.064 54.858 25.037 1.00 7.88 371 ASP A C 1
ATOM 2898 O O . ASP A 1 371 ? 21.044 54.898 25.731 1.00 7.28 371 ASP A O 1
ATOM 2903 N N . ILE A 1 372 ? 22.190 55.565 23.917 1.00 6.64 372 ILE A N 1
ATOM 2904 C CA . ILE A 1 372 ? 21.096 56.411 23.419 1.00 8.03 372 ILE A CA 1
ATOM 2905 C C . ILE A 1 372 ? 19.886 55.575 22.981 1.00 7.72 372 ILE A C 1
ATOM 2906 O O . ILE A 1 372 ? 18.736 56.043 22.996 1.00 9.29 372 ILE A O 1
ATOM 2911 N N . ALA A 1 373 ? 20.142 54.323 22.618 1.00 6.70 373 ALA A N 1
ATOM 2912 C CA . ALA A 1 373 ? 19.073 53.411 22.221 1.00 10.02 373 ALA A CA 1
ATOM 2913 C C . ALA A 1 373 ? 18.304 52.866 23.432 1.00 9.56 373 ALA A C 1
ATOM 2914 O O . ALA A 1 373 ? 17.370 52.087 23.274 1.00 8.15 373 ALA A O 1
ATOM 2916 N N . SER A 1 374 ? 18.714 53.237 24.641 1.00 7.83 374 SER A N 1
ATOM 2917 C CA . SER A 1 374 ? 17.957 52.879 25.842 1.00 9.52 374 SER A CA 1
ATOM 2918 C C . SER A 1 374 ? 16.500 53.362 25.763 1.00 11.51 374 SER A C 1
ATOM 2919 O O . SER A 1 374 ? 16.163 54.282 25.007 1.00 10.85 374 SER A O 1
ATOM 2922 N N . ASN A 1 375 ? 15.642 52.731 26.550 1.00 10.65 375 ASN A N 1
ATOM 2923 C CA . ASN A 1 375 ? 14.279 53.207 26.760 1.00 12.28 375 ASN A CA 1
ATOM 2924 C C . ASN A 1 375 ? 14.279 54.374 27.746 1.00 8.81 375 ASN A C 1
ATOM 2925 O O . ASN A 1 375 ? 14.373 54.160 28.950 1.00 7.46 375 ASN A O 1
ATOM 2930 N N . TYR A 1 376 ? 14.173 55.606 27.245 1.00 8.30 376 TYR A N 1
ATOM 2931 C CA . TYR A 1 376 ? 14.334 56.783 28.108 1.00 10.44 376 TYR A CA 1
ATOM 2932 C C . TYR A 1 376 ? 13.197 56.905 29.114 1.00 10.75 376 TYR A C 1
ATOM 2933 O O . TYR A 1 376 ? 13.398 57.380 30.224 1.00 10.72 376 TYR A O 1
ATOM 2942 N N . THR A 1 377 ? 11.995 56.474 28.736 1.00 11.56 377 THR A N 1
ATOM 2943 C CA . THR A 1 377 ? 10.879 56.521 29.681 1.00 13.80 377 THR A CA 1
ATOM 2944 C C . THR A 1 377 ? 11.123 55.598 30.878 1.00 12.33 377 THR A C 1
ATOM 2945 O O . THR A 1 377 ? 10.951 55.991 32.038 1.00 11.38 377 THR A O 1
ATOM 2949 N N . GLN A 1 378 ? 11.527 54.365 30.604 1.00 10.34 378 GLN A N 1
ATOM 2950 C CA . GLN A 1 378 ? 11.866 53.441 31.685 1.00 14.00 378 GLN A CA 1
ATOM 2951 C C . GLN A 1 378 ? 12.987 53.993 32.593 1.00 12.88 378 GLN A C 1
ATOM 2952 O O . GLN A 1 378 ? 12.954 53.821 33.815 1.00 10.45 378 GLN A O 1
ATOM 2958 N N . GLU A 1 379 ? 13.980 54.659 32.007 1.00 9.77 379 GLU A N 1
ATOM 2959 C CA . GLU A 1 379 ? 15.147 55.080 32.791 1.00 11.18 379 GLU A CA 1
ATOM 2960 C C . GLU A 1 379 ? 15.108 56.520 33.298 1.00 10.94 379 GLU A C 1
ATOM 2961 O O . GLU A 1 379 ? 15.976 56.914 34.080 1.00 10.72 379 GLU A O 1
ATOM 2967 N N . THR A 1 380 ? 14.116 57.306 32.880 1.00 10.40 380 THR A N 1
ATOM 2968 C CA . THR A 1 380 ? 13.994 58.690 33.372 1.00 8.08 380 THR A CA 1
ATOM 2969 C C . THR A 1 380 ? 12.629 59.015 34.007 1.00 11.77 380 THR A C 1
ATOM 2970 O O . THR A 1 380 ? 12.472 60.067 34.636 1.00 11.35 380 THR A O 1
ATOM 2974 N N . ALA A 1 381 ? 11.638 58.146 33.831 1.00 10.08 381 ALA A N 1
ATOM 2975 C CA . ALA A 1 381 ? 10.333 58.393 34.441 1.00 11.51 381 ALA A CA 1
ATOM 2976 C C . ALA A 1 381 ? 10.121 57.439 35.603 1.00 14.32 381 ALA A C 1
ATOM 2977 O O . ALA A 1 381 ? 9.298 56.524 35.528 1.00 13.60 381 ALA A O 1
ATOM 2979 N N . LYS A 1 382 ? 10.882 57.649 36.672 1.00 11.41 382 LYS A N 1
ATOM 2980 C CA . LYS A 1 382 ? 10.795 56.813 37.864 1.00 16.61 382 LYS A CA 1
ATOM 2981 C C . LYS A 1 382 ? 9.688 57.302 38.805 1.00 17.04 382 LYS A C 1
ATOM 2982 O O . LYS A 1 382 ? 9.089 58.359 38.574 1.00 17.02 382 LYS A O 1
ATOM 2988 N N . GLU A 1 383 ? 9.433 56.551 39.874 1.00 19.65 383 GLU A N 1
ATOM 2989 C CA . GLU A 1 383 ? 8.414 56.934 40.857 1.00 21.34 383 GLU A CA 1
ATOM 2990 C C . GLU A 1 383 ? 8.733 58.247 41.554 1.00 22.26 383 GLU A C 1
ATOM 2991 O O . GLU A 1 383 ? 7.840 58.923 42.071 1.00 21.14 383 GLU A O 1
ATOM 2997 N N . ASP A 1 384 ? 10.016 58.582 41.614 1.00 13.88 384 ASP A N 1
ATOM 2998 C CA . ASP A 1 384 ? 10.451 59.773 42.327 1.00 12.38 384 ASP A CA 1
ATOM 2999 C C . ASP A 1 384 ? 11.318 60.657 41.436 1.00 11.99 384 ASP A C 1
ATOM 3000 O O . ASP A 1 384 ? 11.844 60.194 40.416 1.00 10.56 384 ASP A O 1
ATOM 3005 N N . ASN A 1 385 ? 11.455 61.923 41.832 1.00 10.40 385 ASN A N 1
ATOM 3006 C CA . ASN A 1 385 ? 12.249 62.897 41.086 1.00 9.27 385 ASN A CA 1
ATOM 3007 C C . ASN A 1 385 ? 13.737 62.633 41.167 1.00 8.92 385 ASN A C 1
ATOM 3008 O O . ASN A 1 385 ? 14.476 62.969 40.237 1.00 6.96 385 ASN A O 1
ATOM 3013 N N . TYR A 1 386 ? 14.177 62.036 42.272 1.00 8.34 386 TYR A N 1
ATOM 3014 C CA . TYR A 1 386 ? 15.605 61.849 42.505 1.00 7.35 386 TYR A CA 1
ATOM 3015 C C . TYR A 1 386 ? 16.199 60.876 41.493 1.00 8.64 386 TYR A C 1
ATOM 3016 O O . TYR A 1 386 ? 17.138 61.224 40.773 1.00 6.67 386 TYR A O 1
ATOM 3025 N N . PHE A 1 387 ? 15.665 59.660 41.423 1.00 7.26 387 PHE A N 1
ATOM 3026 C CA . PHE A 1 387 ? 16.218 58.680 40.492 1.00 8.77 387 PHE A CA 1
ATOM 3027 C C . PHE A 1 387 ? 15.903 59.055 39.039 1.00 6.92 387 PHE A C 1
ATOM 3028 O O . PHE A 1 387 ? 16.665 58.724 38.120 1.00 5.54 387 PHE A O 1
ATOM 3036 N N . SER A 1 388 ? 14.801 59.768 38.830 1.00 6.91 388 SER A N 1
ATOM 3037 C CA . SER A 1 388 ? 14.516 60.315 37.503 1.00 7.05 388 SER A CA 1
ATOM 3038 C C . SER A 1 388 ? 15.589 61.308 37.076 1.00 5.53 388 SER A C 1
ATOM 3039 O O . SER A 1 388 ? 16.088 61.243 35.946 1.00 6.57 388 SER A O 1
ATOM 3042 N N . GLY A 1 389 ? 15.915 62.245 37.965 1.00 6.05 389 GLY A N 1
ATOM 3043 C CA . GLY A 1 389 ? 16.972 63.216 37.711 1.00 7.00 389 GLY A CA 1
ATOM 3044 C C . GLY A 1 389 ? 18.320 62.586 37.382 1.00 7.00 389 GLY A C 1
ATOM 3045 O O . GLY A 1 389 ? 19.032 63.047 36.471 1.00 6.26 389 GLY A O 1
ATOM 3046 N N . LYS A 1 390 ? 18.686 61.540 38.122 1.00 5.92 390 LYS A N 1
ATOM 3047 C CA . LYS A 1 390 ? 19.942 60.826 37.853 1.00 5.26 390 LYS A CA 1
ATOM 3048 C C . LYS A 1 390 ? 19.943 60.327 36.409 1.00 9.32 390 LYS A C 1
ATOM 3049 O O . LYS A 1 390 ? 20.958 60.414 35.705 1.00 6.34 390 LYS A O 1
ATOM 3055 N N . GLY A 1 391 ? 18.801 59.795 35.973 1.00 6.03 391 GLY A N 1
ATOM 3056 C CA . GLY A 1 391 ? 18.649 59.295 34.614 1.00 7.65 391 GLY A CA 1
ATOM 3057 C C . GLY A 1 391 ? 18.679 60.387 33.559 1.00 6.25 391 GLY A C 1
ATOM 3058 O O . GLY A 1 391 ? 19.309 60.240 32.501 1.00 6.62 391 GLY A O 1
ATOM 3059 N N . LEU A 1 392 ? 17.968 61.478 33.826 1.00 4.74 392 LEU A N 1
ATOM 3060 C CA . LEU A 1 392 ? 17.930 62.586 32.880 1.00 6.10 392 LEU A CA 1
ATOM 3061 C C . LEU A 1 392 ? 19.333 63.122 32.652 1.00 6.42 392 LEU A C 1
ATOM 3062 O O . LEU A 1 392 ? 19.747 63.361 31.509 1.00 6.48 392 LEU A O 1
ATOM 3067 N N . GLN A 1 393 ? 20.074 63.306 33.739 1.00 6.89 393 GLN A N 1
ATOM 3068 C CA . GLN A 1 393 ? 21.407 63.878 33.621 1.00 5.17 393 GLN A CA 1
ATOM 3069 C C . GLN A 1 393 ? 22.381 62.952 32.894 1.00 6.06 393 GLN A C 1
ATOM 3070 O O . GLN A 1 393 ? 23.202 63.427 32.098 1.00 5.68 393 GLN A O 1
ATOM 3076 N N . LYS A 1 394 ? 22.287 61.640 33.109 1.00 4.75 394 LYS A N 1
ATOM 3077 C CA . LYS A 1 394 ? 23.230 60.738 32.433 1.00 5.73 394 LYS A CA 1
ATOM 3078 C C . LYS A 1 394 ? 23.031 60.770 30.919 1.00 6.44 394 LYS A C 1
ATOM 3079 O O . LYS A 1 394 ? 24.009 60.645 30.152 1.00 5.94 394 LYS A O 1
ATOM 3085 N N . PHE A 1 395 ? 21.788 60.936 30.464 1.00 6.35 395 PHE A N 1
ATOM 3086 C CA . PHE A 1 395 ? 21.540 61.037 29.020 1.00 6.80 395 PHE A CA 1
ATOM 3087 C C . PHE A 1 395 ? 21.841 62.446 28.505 1.00 7.60 395 PHE A C 1
ATOM 3088 O O . PHE A 1 395 ? 22.171 62.636 27.326 1.00 7.13 395 PHE A O 1
ATOM 3096 N N . ALA A 1 396 ? 21.733 63.437 29.382 1.00 5.40 396 ALA A N 1
ATOM 3097 C CA . ALA A 1 396 ? 22.102 64.806 29.017 1.00 7.79 396 ALA A CA 1
ATOM 3098 C C . ALA A 1 396 ? 23.588 64.892 28.669 1.00 8.83 396 ALA A C 1
ATOM 3099 O O . ALA A 1 396 ? 23.981 65.609 27.743 1.00 8.17 396 ALA A O 1
ATOM 3109 N N . LEU A 1 398 ? 25.311 62.714 27.181 1.00 7.17 398 LEU A N 1
ATOM 3110 C CA . LEU A 1 398 ? 25.528 62.171 25.839 1.00 5.55 398 LEU A CA 1
ATOM 3111 C C . LEU A 1 398 ? 25.081 63.148 24.765 1.00 7.45 398 LEU A C 1
ATOM 3112 O O . LEU A 1 398 ? 25.761 63.315 23.757 1.00 7.11 398 LEU A O 1
ATOM 3117 N N . ALA A 1 399 ? 23.932 63.792 24.959 1.00 7.74 399 ALA A N 1
ATOM 3118 C CA . ALA A 1 399 ? 23.524 64.838 24.028 1.00 7.75 399 ALA A CA 1
ATOM 3119 C C . ALA A 1 399 ? 24.590 65.931 23.972 1.00 10.07 399 ALA A C 1
ATOM 3120 O O . ALA A 1 399 ? 24.881 66.492 22.907 1.00 8.15 399 ALA A O 1
ATOM 3122 N N . LEU A 1 400 ? 25.167 66.235 25.131 1.00 8.02 400 LEU A N 1
ATOM 3123 C CA . LEU A 1 400 ? 26.149 67.298 25.233 1.00 7.96 400 LEU A CA 1
ATOM 3124 C C . LEU A 1 400 ? 27.408 67.003 24.408 1.00 8.57 400 LEU A C 1
ATOM 3125 O O . LEU A 1 400 ? 27.818 67.825 23.587 1.00 7.22 400 LEU A O 1
ATOM 3130 N N . ILE A 1 401 ? 28.031 65.844 24.613 1.00 7.25 401 ILE A N 1
ATOM 3131 C CA . ILE A 1 401 ? 29.314 65.589 23.949 1.00 7.87 401 ILE A CA 1
ATOM 3132 C C . ILE A 1 401 ? 29.154 65.346 22.446 1.00 9.80 401 ILE A C 1
ATOM 3133 O O . ILE A 1 401 ? 30.074 65.636 21.674 1.00 9.63 401 ILE A O 1
ATOM 3138 N N . LEU A 1 402 ? 28.007 64.814 22.027 1.00 9.11 402 LEU A N 1
ATOM 3139 C CA . LEU A 1 402 ? 27.733 64.641 20.599 1.00 8.15 402 LEU A CA 1
ATOM 3140 C C . LEU A 1 402 ? 27.442 65.971 19.910 1.00 10.31 402 LEU A C 1
ATOM 3141 O O . LEU A 1 402 ? 27.718 66.134 18.717 1.00 9.41 402 LEU A O 1
ATOM 3146 N N . ASN A 1 403 ? 26.873 66.924 20.645 1.00 6.85 403 ASN A N 1
ATOM 3147 C CA . ASN A 1 403 ? 26.552 68.226 20.051 1.00 10.93 403 ASN A CA 1
ATOM 3148 C C . ASN A 1 403 ? 27.598 69.312 20.313 1.00 9.89 403 ASN A C 1
ATOM 3149 O O . ASN A 1 403 ? 27.344 70.490 20.077 1.00 12.68 403 ASN A O 1
ATOM 3154 N N . LYS A 1 404 ? 28.752 68.920 20.839 1.00 8.41 404 LYS A N 1
ATOM 3155 C CA . LYS A 1 404 ? 29.919 69.803 20.863 1.00 9.16 404 LYS A CA 1
ATOM 3156 C C . LYS A 1 404 ? 31.063 69.106 20.116 1.00 11.86 404 LYS A C 1
ATOM 3157 O O . LYS A 1 404 ? 32.223 69.153 20.534 1.00 10.93 404 LYS A O 1
ATOM 3163 N N . SER A 1 405 ? 30.724 68.471 18.995 1.00 8.74 405 SER A N 1
ATOM 3164 C CA . SER A 1 405 ? 31.664 67.607 18.284 1.00 10.99 405 SER A CA 1
ATOM 3165 C C . SER A 1 405 ? 32.847 68.372 17.700 1.00 14.14 405 SER A C 1
ATOM 3166 O O . SER A 1 405 ? 33.876 67.775 17.393 1.00 12.92 405 SER A O 1
ATOM 3169 N N . ASP A 1 406 ? 32.711 69.683 17.534 1.00 16.10 406 ASP A N 1
ATOM 3170 C CA A ASP A 1 406 ? 33.834 70.525 17.120 0.46 17.80 406 ASP A CA 1
ATOM 3171 C CA B ASP A 1 406 ? 33.848 70.484 17.096 0.54 17.80 406 ASP A CA 1
ATOM 3172 C C . ASP A 1 406 ? 34.951 70.436 18.152 1.00 16.88 406 ASP A C 1
ATOM 3173 O O . ASP A 1 406 ? 36.126 70.603 17.832 1.00 14.41 406 ASP A O 1
ATOM 3182 N N . GLN A 1 407 ? 34.573 70.180 19.403 1.00 12.50 407 GLN A N 1
ATOM 3183 C CA . GLN A 1 407 ? 35.551 70.025 20.477 1.00 11.03 407 GLN A CA 1
ATOM 3184 C C . GLN A 1 407 ? 35.824 68.562 20.795 1.00 13.33 407 GLN A C 1
ATOM 3185 O O . GLN A 1 407 ? 36.976 68.168 20.975 1.00 11.72 407 GLN A O 1
ATOM 3191 N N . THR A 1 408 ? 34.769 67.756 20.889 1.00 9.25 408 THR A N 1
ATOM 3192 C CA . THR A 1 408 ? 34.924 66.378 21.347 1.00 9.81 408 THR A CA 1
ATOM 3193 C C . THR A 1 408 ? 35.387 65.431 20.248 1.00 9.68 408 THR A C 1
ATOM 3194 O O . THR A 1 408 ? 35.863 64.338 20.551 1.00 9.33 408 THR A O 1
ATOM 3198 N N . GLN A 1 409 ? 35.219 65.840 18.988 1.00 10.28 409 GLN A N 1
ATOM 3199 C CA . GLN A 1 409 ? 35.526 65.000 17.818 1.00 10.24 409 GLN A CA 1
ATOM 3200 C C . GLN A 1 409 ? 34.630 63.758 17.754 1.00 12.89 409 GLN A C 1
ATOM 3201 O O . GLN A 1 409 ? 34.919 62.801 17.036 1.00 13.20 409 GLN A O 1
ATOM 3207 N N . LEU A 1 410 ? 33.538 63.779 18.512 1.00 9.64 410 LEU A N 1
ATOM 3208 C CA . LEU A 1 410 ? 32.545 62.714 18.435 1.00 10.02 410 LEU A CA 1
ATOM 3209 C C . LEU A 1 410 ? 31.499 63.148 17.422 1.00 11.96 410 LEU A C 1
ATOM 3210 O O . LEU A 1 410 ? 30.443 63.662 17.780 1.00 12.56 410 LEU A O 1
ATOM 3215 N N . ARG A 1 411 ? 31.804 62.942 16.146 1.00 11.56 411 ARG A N 1
ATOM 3216 C CA . ARG A 1 411 ? 31.004 63.513 15.072 1.00 15.47 411 ARG A CA 1
ATOM 3217 C C . ARG A 1 411 ? 30.035 62.499 14.468 1.00 14.57 411 ARG A C 1
ATOM 3218 O O . ARG A 1 411 ? 30.446 61.523 13.854 1.00 12.56 411 ARG A O 1
ATOM 3226 N N . ASN A 1 412 ? 28.740 62.754 14.639 1.00 11.29 412 ASN A N 1
ATOM 3227 C CA . ASN A 1 412 ? 27.681 61.911 14.084 1.00 12.55 412 ASN A CA 1
ATOM 3228 C C . ASN A 1 412 ? 26.398 62.730 14.136 1.00 13.51 412 ASN A C 1
ATOM 3229 O O . ASN A 1 412 ? 25.655 62.649 15.119 1.00 11.66 412 ASN A O 1
ATOM 3234 N N . PRO A 1 413 ? 26.155 63.551 13.096 1.00 11.91 413 PRO A N 1
ATOM 3235 C CA . PRO A 1 413 ? 25.038 64.505 13.102 1.00 11.17 413 PRO A CA 1
ATOM 3236 C C . PRO A 1 413 ? 23.698 63.846 13.388 1.00 10.66 413 PRO A C 1
ATOM 3237 O O . PRO A 1 413 ? 22.907 64.394 14.166 1.00 11.67 413 PRO A O 1
ATOM 3241 N N . GLU A 1 414 ? 23.447 62.689 12.780 1.00 11.69 414 GLU A N 1
ATOM 3242 C CA . GLU A 1 414 ? 22.179 61.987 12.977 1.00 13.76 414 GLU A CA 1
ATOM 3243 C C . GLU A 1 414 ? 21.990 61.522 14.420 1.00 10.49 414 GLU A C 1
ATOM 3244 O O . GLU A 1 414 ? 20.907 61.666 14.980 1.00 10.16 414 GLU A O 1
ATOM 3250 N N . LEU A 1 415 ? 23.019 60.932 15.014 1.00 10.96 415 LEU A N 1
ATOM 3251 C CA . LEU A 1 415 ? 22.917 60.491 16.405 1.00 9.93 415 LEU A CA 1
ATOM 3252 C C . LEU A 1 415 ? 22.856 61.673 17.353 1.00 8.26 415 LEU A C 1
ATOM 3253 O O . LEU A 1 415 ? 22.226 61.592 18.412 1.00 10.10 415 LEU A O 1
ATOM 3258 N N . ALA A 1 416 ? 23.541 62.763 17.003 1.00 9.66 416 ALA A N 1
ATOM 3259 C CA . ALA A 1 416 ? 23.537 63.960 17.849 1.00 8.27 416 ALA A CA 1
ATOM 3260 C C . ALA A 1 416 ? 22.119 64.520 17.962 1.00 8.79 416 ALA A C 1
ATOM 3261 O O . ALA A 1 416 ? 21.690 64.978 19.026 1.00 7.32 416 ALA A O 1
ATOM 3263 N N . GLN A 1 417 ? 21.393 64.477 16.854 1.00 10.24 417 GLN A N 1
ATOM 3264 C CA . GLN A 1 417 ? 20.010 64.927 16.837 1.00 13.40 417 GLN A CA 1
ATOM 3265 C C . GLN A 1 417 ? 19.092 64.025 17.647 1.00 7.07 417 GLN A C 1
ATOM 3266 O O . GLN A 1 417 ? 18.253 64.506 18.398 1.00 9.54 417 GLN A O 1
ATOM 3272 N N . ILE A 1 418 ? 19.233 62.716 17.462 1.00 7.53 418 ILE A N 1
ATOM 3273 C CA . ILE A 1 418 ? 18.441 61.747 18.217 1.00 8.69 418 ILE A CA 1
ATOM 3274 C C . ILE A 1 418 ? 18.690 61.903 19.718 1.00 9.99 418 ILE A C 1
ATOM 3275 O O . ILE A 1 418 ? 17.752 61.855 20.515 1.00 7.91 418 ILE A O 1
ATOM 3280 N N . ALA A 1 419 ? 19.956 62.071 20.100 1.00 6.88 419 ALA A N 1
ATOM 3281 C CA . ALA A 1 419 ? 20.309 62.209 21.512 1.00 7.40 419 ALA A CA 1
ATOM 3282 C C . ALA A 1 419 ? 19.603 63.415 22.145 1.00 8.28 419 ALA A C 1
ATOM 3283 O O . ALA A 1 419 ? 19.121 63.329 23.274 1.00 7.73 419 ALA A O 1
ATOM 3285 N N . LEU A 1 420 ? 19.560 64.538 21.428 1.00 8.60 420 LEU A N 1
ATOM 3286 C CA . LEU A 1 420 ? 18.940 65.756 21.955 1.00 9.00 420 LEU A CA 1
ATOM 3287 C C . LEU A 1 420 ? 17.410 65.693 21.888 1.00 9.26 420 LEU A C 1
ATOM 3288 O O . LEU A 1 420 ? 16.727 66.135 22.819 1.00 8.63 420 LEU A O 1
ATOM 3293 N N . ASP A 1 421 ? 16.883 65.152 20.792 1.00 8.47 421 ASP A N 1
ATOM 3294 C CA . ASP A 1 421 ? 15.448 64.902 20.650 1.00 9.49 421 ASP A CA 1
ATOM 3295 C C . ASP A 1 421 ? 14.927 63.994 21.761 1.00 8.89 421 ASP A C 1
ATOM 3296 O O . ASP A 1 421 ? 13.903 64.291 22.365 1.00 7.43 421 ASP A O 1
ATOM 3301 N N . LYS A 1 422 ? 15.597 62.866 22.009 1.00 8.20 422 LYS A N 1
ATOM 3302 C CA . LYS A 1 422 ? 15.137 61.955 23.067 1.00 9.41 422 LYS A CA 1
ATOM 3303 C C . LYS A 1 422 ? 15.234 62.599 24.440 1.00 8.41 422 LYS A C 1
ATOM 3304 O O . LYS A 1 422 ? 14.370 62.385 25.301 1.00 6.80 422 LYS A O 1
ATOM 3310 N N . LEU A 1 423 ? 16.290 63.373 24.665 1.00 7.12 423 LEU A N 1
ATOM 3311 C CA . LEU A 1 423 ? 16.434 64.078 25.942 1.00 6.33 423 LEU A CA 1
ATOM 3312 C C . LEU A 1 423 ? 15.291 65.068 26.164 1.00 7.27 423 LEU A C 1
ATOM 3313 O O . LEU A 1 423 ? 14.706 65.125 27.246 1.00 7.10 423 LEU A O 1
ATOM 3318 N N . LYS A 1 424 ? 15.003 65.868 25.141 1.00 9.49 424 LYS A N 1
ATOM 3319 C CA . LYS A 1 424 ? 13.883 66.809 25.161 1.00 9.72 424 LYS A CA 1
ATOM 3320 C C . LYS A 1 424 ? 12.571 66.106 25.518 1.00 8.83 424 LYS A C 1
ATOM 3321 O O . LYS A 1 424 ? 11.818 66.560 26.389 1.00 8.76 424 LYS A O 1
ATOM 3327 N N . ALA A 1 425 ? 12.309 64.990 24.845 1.00 8.07 425 ALA A N 1
ATOM 3328 C CA . ALA A 1 425 ? 11.054 64.267 25.028 1.00 8.99 425 ALA A CA 1
ATOM 3329 C C . ALA A 1 425 ? 10.939 63.713 26.442 1.00 8.28 425 ALA A C 1
ATOM 3330 O O . ALA A 1 425 ? 9.855 63.743 27.034 1.00 9.94 425 ALA A O 1
ATOM 3332 N N . ALA A 1 426 ? 12.050 63.212 26.991 1.00 6.93 426 ALA A N 1
ATOM 3333 C CA . ALA A 1 426 ? 12.076 62.701 28.375 1.00 8.57 426 ALA A CA 1
ATOM 3334 C C . ALA A 1 426 ? 11.940 63.819 29.398 1.00 8.82 426 ALA A C 1
ATOM 3335 O O . ALA A 1 426 ? 11.385 63.624 30.492 1.00 8.67 426 ALA A O 1
ATOM 3337 N N . PHE A 1 427 ? 12.482 64.987 29.060 1.00 9.38 427 PHE A N 1
ATOM 3338 C CA . PHE A 1 427 ? 12.504 66.115 29.992 1.00 6.83 427 PHE A CA 1
ATOM 3339 C C . PHE A 1 427 ? 11.187 66.868 30.002 1.00 9.05 427 PHE A C 1
ATOM 3340 O O . PHE A 1 427 ? 10.789 67.418 31.031 1.00 7.34 427 PHE A O 1
ATOM 3348 N N . LEU A 1 428 ? 10.523 66.900 28.847 1.00 6.41 428 LEU A N 1
ATOM 3349 C CA . LEU A 1 428 ? 9.335 67.734 28.675 1.00 7.76 428 LEU A CA 1
ATOM 3350 C C . LEU A 1 428 ? 8.287 67.545 29.789 1.00 7.08 428 LEU A C 1
ATOM 3351 O O . LEU A 1 428 ? 7.752 68.538 30.266 1.00 7.91 428 LEU A O 1
ATOM 3356 N N . PRO A 1 429 ? 7.982 66.292 30.202 1.00 8.48 429 PRO A N 1
ATOM 3357 C CA . PRO A 1 429 ? 6.986 66.172 31.288 1.00 9.07 429 PRO A CA 1
ATOM 3358 C C . PRO A 1 429 ? 7.359 66.903 32.580 1.00 9.89 429 PRO A C 1
ATOM 3359 O O . PRO A 1 429 ? 6.458 67.393 33.275 1.00 10.20 429 PRO A O 1
ATOM 3363 N N . TYR A 1 430 ? 8.647 66.941 32.926 1.00 7.74 430 TYR A N 1
ATOM 3364 C CA . TYR A 1 430 ? 9.094 67.655 34.121 1.00 8.59 430 TYR A CA 1
ATOM 3365 C C . TYR A 1 430 ? 8.898 69.149 33.942 1.00 9.79 430 TYR A C 1
ATOM 3366 O O . TYR A 1 430 ? 8.399 69.842 34.843 1.00 9.22 430 TYR A O 1
ATOM 3375 N N . LEU A 1 431 ? 9.244 69.643 32.759 1.00 8.49 431 LEU A N 1
ATOM 3376 C CA . LEU A 1 431 ? 9.040 71.043 32.442 1.00 8.97 431 LEU A CA 1
ATOM 3377 C C . LEU A 1 431 ? 7.570 71.436 32.549 1.00 10.86 431 LEU A C 1
ATOM 3378 O O . LEU A 1 431 ? 7.250 72.534 32.991 1.00 11.88 431 LEU A O 1
ATOM 3383 N N . GLN A 1 432 ? 6.675 70.535 32.150 1.00 10.30 432 GLN A N 1
ATOM 3384 C CA . GLN A 1 432 ? 5.238 70.810 32.213 1.00 11.98 432 GLN A CA 1
ATOM 3385 C C . GLN A 1 432 ? 4.625 70.528 33.591 1.00 12.69 432 GLN A C 1
ATOM 3386 O O . GLN A 1 432 ? 3.415 70.633 33.752 1.00 12.32 432 GLN A O 1
ATOM 3392 N N . ASN A 1 433 ? 5.459 70.167 34.560 1.00 12.89 433 ASN A N 1
ATOM 3393 C CA . ASN A 1 433 ? 5.007 69.750 35.897 1.00 11.98 433 ASN A CA 1
ATOM 3394 C C . ASN A 1 433 ? 3.983 68.606 35.834 1.00 12.93 433 ASN A C 1
ATOM 3395 O O . ASN A 1 433 ? 3.032 68.565 36.618 1.00 12.29 433 ASN A O 1
ATOM 3400 N N . GLU A 1 434 ? 4.219 67.654 34.933 1.00 10.57 434 GLU A N 1
ATOM 3401 C CA . GLU A 1 434 ? 3.344 66.493 34.743 1.00 10.29 434 GLU A CA 1
ATOM 3402 C C . GLU A 1 434 ? 3.974 65.196 35.155 1.00 11.20 434 GLU A C 1
ATOM 3403 O O . GLU A 1 434 ? 3.427 64.136 34.850 1.00 14.59 434 GLU A O 1
ATOM 3409 N N . GLN A 1 435 ? 5.121 65.252 35.822 1.00 12.85 435 GLN A N 1
ATOM 3410 C CA . GLN A 1 435 ? 5.797 64.023 36.208 1.00 10.00 435 GLN A CA 1
ATOM 3411 C C . GLN A 1 435 ? 5.041 63.348 37.343 1.00 10.31 435 GLN A C 1
ATOM 3412 O O . GLN A 1 435 ? 4.077 63.905 37.867 1.00 10.11 435 GLN A O 1
ATOM 3418 N N . ALA A 1 436 ? 5.472 62.150 37.723 1.00 10.97 436 ALA A N 1
ATOM 3419 C CA . ALA A 1 436 ? 4.809 61.384 38.789 1.00 11.10 436 ALA A CA 1
ATOM 3420 C C . ALA A 1 436 ? 4.732 62.137 40.116 1.00 15.51 436 ALA A C 1
ATOM 3421 O O . ALA A 1 436 ? 3.758 61.989 40.873 1.00 10.14 436 ALA A O 1
ATOM 3423 N N . ASP A 1 437 ? 5.771 62.916 40.412 1.00 11.79 437 ASP A N 1
ATOM 3424 C CA . ASP A 1 437 ? 5.820 63.694 41.653 1.00 10.91 437 ASP A CA 1
ATOM 3425 C C . ASP A 1 437 ? 6.093 65.159 41.363 1.00 9.64 437 ASP A C 1
ATOM 3426 O O . ASP A 1 437 ? 7.225 65.626 41.499 1.00 8.73 437 ASP A O 1
ATOM 3431 N N . PRO A 1 438 ? 5.048 65.891 40.952 1.00 10.87 438 PRO A N 1
ATOM 3432 C CA . PRO A 1 438 ? 5.176 67.296 40.543 1.00 9.66 438 PRO A CA 1
ATOM 3433 C C . PRO A 1 438 ? 5.405 68.251 41.706 1.00 10.47 438 PRO A C 1
ATOM 3434 O O . PRO A 1 438 ? 5.222 67.873 42.864 1.00 9.61 438 PRO A O 1
ATOM 3438 N N . PHE A 1 439 ? 5.795 69.487 41.396 1.00 9.21 439 PHE A N 1
ATOM 3439 C CA . PHE A 1 439 ? 6.130 70.461 42.432 1.00 9.15 439 PHE A CA 1
ATOM 3440 C C . PHE A 1 439 ? 4.987 71.422 42.723 1.00 9.96 439 PHE A C 1
ATOM 3441 O O . PHE A 1 439 ? 4.117 71.655 41.886 1.00 9.22 439 PHE A O 1
ATOM 3449 N N . ARG A 1 440 ? 5.045 72.014 43.903 1.00 10.08 440 ARG A N 1
ATOM 3450 C CA . ARG A 1 440 ? 4.082 73.001 44.354 1.00 12.35 440 ARG A CA 1
ATOM 3451 C C . ARG A 1 440 ? 4.874 74.213 44.803 1.00 13.09 440 ARG A C 1
ATOM 3452 O O . ARG A 1 440 ? 5.991 74.054 45.296 1.00 9.81 440 ARG A O 1
ATOM 3460 N N . TYR A 1 441 ? 4.324 75.413 44.623 1.00 10.28 441 TYR A N 1
ATOM 3461 C CA . TYR A 1 441 ? 4.941 76.597 45.194 1.00 9.72 441 TYR A CA 1
ATOM 3462 C C . TYR A 1 441 ? 4.345 76.873 46.553 1.00 13.41 441 TYR A C 1
ATOM 3463 O O . TYR A 1 441 ? 3.119 77.020 46.691 1.00 10.96 441 TYR A O 1
ATOM 3472 N N . ASP A 1 442 ? 5.219 76.952 47.552 1.00 11.89 442 ASP A N 1
ATOM 3473 C CA . ASP A 1 442 ? 4.804 77.100 48.943 1.00 10.75 442 ASP A CA 1
ATOM 3474 C C . ASP A 1 442 ? 4.958 78.549 49.409 1.00 9.20 442 ASP A C 1
ATOM 3475 O O . ASP A 1 442 ? 6.072 79.066 49.502 1.00 9.91 442 ASP A O 1
ATOM 3480 N N . THR A 1 443 ? 3.838 79.211 49.697 1.00 9.50 443 THR A N 1
ATOM 3481 C CA . THR A 1 443 ? 3.886 80.613 50.120 1.00 10.79 443 THR A CA 1
ATOM 3482 C C . THR A 1 443 ? 4.420 80.825 51.551 1.00 10.98 443 THR A C 1
ATOM 3483 O O . THR A 1 443 ? 4.807 81.940 51.910 1.00 12.82 443 THR A O 1
ATOM 3487 N N . LEU A 1 444 ? 4.463 79.775 52.367 1.00 11.55 444 LEU A N 1
ATOM 3488 C CA . LEU A 1 444 ? 4.885 79.948 53.773 1.00 10.04 444 LEU A CA 1
ATOM 3489 C C . LEU A 1 444 ? 6.416 80.015 53.928 1.00 11.49 444 LEU A C 1
ATOM 3490 O O . LEU A 1 444 ? 6.959 81.005 54.442 1.00 11.30 444 LEU A O 1
ATOM 3495 N N . TYR A 1 445 ? 7.119 78.967 53.499 1.00 12.15 445 TYR A N 1
ATOM 3496 C CA . TYR A 1 445 ? 8.579 78.964 53.577 1.00 9.05 445 TYR A CA 1
ATOM 3497 C C . TYR A 1 445 ? 9.221 79.541 52.313 1.00 10.40 445 TYR A C 1
ATOM 3498 O O . TYR A 1 445 ? 10.453 79.650 52.220 1.00 10.93 445 TYR A O 1
ATOM 3507 N N . LYS A 1 446 ? 8.385 79.892 51.338 1.00 9.45 446 LYS A N 1
ATOM 3508 C CA . LYS A 1 446 ? 8.845 80.547 50.105 1.00 11.88 446 LYS A CA 1
ATOM 3509 C C . LYS A 1 446 ? 9.822 79.667 49.338 1.00 8.78 446 LYS A C 1
ATOM 3510 O O . LYS A 1 446 ? 11.002 80.015 49.196 1.00 9.04 446 LYS A O 1
ATOM 3516 N N . GLY A 1 447 ? 9.327 78.531 48.851 1.00 10.05 447 GLY A N 1
ATOM 3517 C CA . GLY A 1 447 ? 10.134 77.612 48.059 1.00 8.45 447 GLY A CA 1
ATOM 3518 C C . GLY A 1 447 ? 9.212 76.714 47.271 1.00 8.31 447 GLY A C 1
ATOM 3519 O O . GLY A 1 447 ? 8.000 76.907 47.293 1.00 11.23 447 GLY A O 1
ATOM 3520 N N . ILE A 1 448 ? 9.767 75.737 46.562 1.00 9.44 448 ILE A N 1
ATOM 3521 C CA . ILE A 1 448 ? 8.942 74.722 45.914 1.00 9.04 448 ILE A CA 1
ATOM 3522 C C . ILE A 1 448 ? 9.120 73.385 46.626 1.00 10.04 448 ILE A C 1
ATOM 3523 O O . ILE A 1 448 ? 10.201 73.089 47.140 1.00 10.60 448 ILE A O 1
ATOM 3528 N N . VAL A 1 449 ? 8.058 72.589 46.667 1.00 8.45 449 VAL A N 1
ATOM 3529 C CA . VAL A 1 449 ? 8.103 71.281 47.312 1.00 9.16 449 VAL A CA 1
ATOM 3530 C C . VAL A 1 449 ? 7.413 70.249 46.451 1.00 9.34 449 VAL A C 1
ATOM 3531 O O . VAL A 1 449 ? 6.419 70.552 45.779 1.00 8.60 449 VAL A O 1
ATOM 3535 N N . ALA A 1 450 ? 7.946 69.031 46.462 1.00 9.16 450 ALA A N 1
ATOM 3536 C CA . ALA A 1 450 ? 7.291 67.904 45.811 1.00 9.20 450 ALA A CA 1
ATOM 3537 C C . ALA A 1 450 ? 5.948 67.613 46.470 1.00 11.38 450 ALA A C 1
ATOM 3538 O O . ALA A 1 450 ? 5.769 67.840 47.671 1.00 7.38 450 ALA A O 1
ATOM 3540 N N . LYS A 1 451 ? 5.025 67.070 45.686 1.00 9.05 451 LYS A N 1
ATOM 3541 C CA . LYS A 1 451 ? 3.693 66.688 46.162 1.00 14.61 451 LYS A CA 1
ATOM 3542 C C . LYS A 1 451 ? 3.681 65.510 47.155 1.00 11.13 451 LYS A C 1
ATOM 3543 O O . LYS A 1 451 ? 2.881 65.487 48.095 1.00 8.32 451 LYS A O 1
ATOM 3549 N N . ALA A 1 452 ? 4.546 64.525 46.918 1.00 10.81 452 ALA A N 1
ATOM 3550 C CA . ALA A 1 452 ? 4.400 63.187 47.511 1.00 13.33 452 ALA A CA 1
ATOM 3551 C C . ALA A 1 452 ? 4.359 63.154 49.033 1.00 13.82 452 ALA A C 1
ATOM 3552 O O . ALA A 1 452 ? 3.654 62.326 49.620 1.00 9.78 452 ALA A O 1
ATOM 3554 N N . GLY A 1 453 ? 5.125 64.028 49.676 1.00 11.38 453 GLY A N 1
ATOM 3555 C CA . GLY A 1 453 ? 5.199 64.011 51.127 1.00 10.59 453 GLY A CA 1
ATOM 3556 C C . GLY A 1 453 ? 4.135 64.844 51.816 1.00 15.83 453 GLY A C 1
ATOM 3557 O O . GLY A 1 453 ? 4.095 64.903 53.044 1.00 15.79 453 GLY A O 1
ATOM 3558 N N . LEU A 1 454 ? 3.268 65.485 51.037 1.00 10.73 454 LEU A N 1
ATOM 3559 C CA . LEU A 1 454 ? 2.226 66.338 51.605 1.00 13.16 454 LEU A CA 1
ATOM 3560 C C . LEU A 1 454 ? 1.034 65.493 52.077 1.00 13.77 454 LEU A C 1
ATOM 3561 O O . LEU A 1 454 ? 0.967 64.302 51.777 1.00 17.17 454 LEU A O 1
ATOM 3566 N N . PRO A 1 455 ? 0.100 66.092 52.841 1.00 16.15 455 PRO A N 1
ATOM 3567 C CA . PRO A 1 455 ? -1.095 65.321 53.221 1.00 18.57 455 PRO A CA 1
ATOM 3568 C C . PRO A 1 455 ? -1.926 64.857 52.026 1.00 21.13 455 PRO A C 1
ATOM 3569 O O . PRO A 1 455 ? -1.847 65.446 50.941 1.00 15.42 455 PRO A O 1
ATOM 3573 N N . THR A 1 456 ? -2.709 63.803 52.235 1.00 20.97 456 THR A N 1
ATOM 3574 C CA . THR A 1 456 ? -3.594 63.249 51.210 1.00 17.49 456 THR A CA 1
ATOM 3575 C C . THR A 1 456 ? -4.511 64.315 50.611 1.00 17.78 456 THR A C 1
ATOM 3576 O O . THR A 1 456 ? -4.784 64.307 49.412 1.00 23.17 456 THR A O 1
ATOM 3580 N N . SER A 1 457 ? -4.986 65.227 51.451 1.00 18.63 457 SER A N 1
ATOM 3581 C CA . SER A 1 457 ? -5.855 66.317 51.000 1.00 22.91 457 SER A CA 1
ATOM 3582 C C . SER A 1 457 ? -5.179 67.207 49.957 1.00 23.18 457 SER A C 1
ATOM 3583 O O . SER A 1 457 ? -5.849 67.929 49.206 1.00 14.32 457 SER A O 1
ATOM 3594 N N . GLY A 1 459 ? -3.036 65.828 47.801 1.00 15.64 459 GLY A N 1
ATOM 3595 C CA . GLY A 1 459 ? -2.634 64.903 46.756 1.00 15.87 459 GLY A CA 1
ATOM 3596 C C . GLY A 1 459 ? -1.390 64.099 47.090 1.00 19.19 459 GLY A C 1
ATOM 3597 O O . GLY A 1 459 ? -0.857 63.388 46.239 1.00 14.71 459 GLY A O 1
ATOM 3598 N N . GLY A 1 460 ? -0.915 64.222 48.326 1.00 18.25 460 GLY A N 1
ATOM 3599 C CA . GLY A 1 460 ? 0.247 63.467 48.759 1.00 15.48 460 GLY A CA 1
ATOM 3600 C C . GLY A 1 460 ? -0.071 62.109 49.359 1.00 19.22 460 GLY A C 1
ATOM 3601 O O . GLY A 1 460 ? -1.181 61.589 49.230 1.00 19.54 460 GLY A O 1
ATOM 3602 N N . THR A 1 461 ? 0.922 61.537 50.028 1.00 23.39 461 THR A N 1
ATOM 3603 C CA . THR A 1 461 ? 0.830 60.199 50.607 1.00 19.77 461 THR A CA 1
ATOM 3604 C C . THR A 1 461 ? 0.628 60.223 52.120 1.00 23.06 461 THR A C 1
ATOM 3605 O O . THR A 1 461 ? 0.520 59.161 52.736 1.00 29.78 461 THR A O 1
ATOM 3609 N N . ASP A 1 462 ? 0.612 61.422 52.710 1.00 21.80 462 ASP A N 1
ATOM 3610 C CA . ASP A 1 462 ? 0.612 61.613 54.170 1.00 24.59 462 ASP A CA 1
ATOM 3611 C C . ASP A 1 462 ? 1.900 61.138 54.850 1.00 24.89 462 ASP A C 1
ATOM 3612 O O . ASP A 1 462 ? 1.984 61.121 56.079 1.00 24.34 462 ASP A O 1
ATOM 3617 N N . ASP A 1 463 ? 2.897 60.754 54.059 1.00 20.24 463 ASP A N 1
ATOM 3618 C CA . ASP A 1 463 ? 4.176 60.300 54.603 1.00 17.20 463 ASP A CA 1
ATOM 3619 C C . ASP A 1 463 ? 5.252 61.354 54.369 1.00 21.11 463 ASP A C 1
ATOM 3620 O O . ASP A 1 463 ? 5.734 61.505 53.246 1.00 18.53 463 ASP A O 1
ATOM 3625 N N . LEU A 1 464 ? 5.663 62.052 55.422 1.00 19.48 464 LEU A N 1
ATOM 3626 C CA . LEU A 1 464 ? 6.595 63.168 55.261 1.00 19.92 464 LEU A CA 1
ATOM 3627 C C . LEU A 1 464 ? 8.003 62.727 54.828 1.00 16.68 464 LEU A C 1
ATOM 3628 O O . LEU A 1 464 ? 8.825 63.563 54.448 1.00 19.23 464 LEU A O 1
ATOM 3633 N N . SER A 1 465 ? 8.275 61.425 54.855 1.00 18.39 465 SER A N 1
ATOM 3634 C CA . SER A 1 465 ? 9.564 60.915 54.385 1.00 18.00 465 SER A CA 1
ATOM 3635 C C . SER A 1 465 ? 9.560 60.637 52.883 1.00 18.70 465 SER A C 1
ATOM 3636 O O . SER A 1 465 ? 10.604 60.297 52.302 1.00 15.81 465 SER A O 1
ATOM 3639 N N . ALA A 1 466 ? 8.400 60.782 52.242 1.00 12.63 466 ALA A N 1
ATOM 3640 C CA . ALA A 1 466 ? 8.304 60.498 50.807 1.00 15.57 466 ALA A CA 1
ATOM 3641 C C . ALA A 1 466 ? 9.212 61.437 50.017 1.00 11.87 466 ALA A C 1
ATOM 3642 O O . ALA A 1 466 ? 9.476 62.561 50.459 1.00 11.44 466 ALA A O 1
ATOM 3644 N N . GLU A 1 467 ? 9.694 60.978 48.862 1.00 11.31 467 GLU A N 1
ATOM 3645 C CA . GLU A 1 467 ? 10.603 61.774 48.029 1.00 13.55 467 GLU A CA 1
ATOM 3646 C C . GLU A 1 467 ? 11.790 62.250 48.872 1.00 11.32 467 GLU A C 1
ATOM 3647 O O . GLU A 1 467 ? 12.226 63.404 48.773 1.00 10.22 467 GLU A O 1
ATOM 3653 N N . PHE A 1 468 ? 12.273 61.357 49.732 1.00 10.62 468 PHE A N 1
ATOM 3654 C CA . PHE A 1 468 ? 13.463 61.607 50.544 1.00 12.97 468 PHE A CA 1
ATOM 3655 C C . PHE A 1 468 ? 13.347 62.884 51.378 1.00 11.78 468 PHE A C 1
ATOM 3656 O O . PHE A 1 468 ? 14.357 63.540 51.681 1.00 11.17 468 PHE A O 1
ATOM 3664 N N . GLY A 1 469 ? 12.111 63.225 51.748 1.00 9.52 469 GLY A N 1
ATOM 3665 C CA . GLY A 1 469 ? 11.837 64.385 52.581 1.00 8.25 469 GLY A CA 1
ATOM 3666 C C . GLY A 1 469 ? 11.747 65.702 51.832 1.00 8.36 469 GLY A C 1
ATOM 3667 O O . GLY A 1 469 ? 11.683 66.757 52.458 1.00 7.65 469 GLY A O 1
ATOM 3668 N N . HIS A 1 470 ? 11.714 65.650 50.502 1.00 6.23 470 HIS A N 1
ATOM 3669 C CA . HIS A 1 470 ? 11.706 66.870 49.689 1.00 7.89 470 HIS A CA 1
ATOM 3670 C C . HIS A 1 470 ? 10.533 67.786 50.046 1.00 8.52 470 HIS A C 1
ATOM 3671 O O . HIS A 1 470 ? 10.667 69.016 50.032 1.00 8.96 470 HIS A O 1
ATOM 3678 N N . SER A 1 471 ? 9.386 67.197 50.377 1.00 7.50 471 SER A N 1
ATOM 3679 C CA . SER A 1 471 ? 8.204 67.995 50.711 1.00 7.98 471 SER A CA 1
ATOM 3680 C C . SER A 1 471 ? 8.369 68.755 52.023 1.00 9.73 471 SER A C 1
ATOM 3681 O O . SER A 1 471 ? 7.631 69.704 52.280 1.00 9.83 471 SER A O 1
ATOM 3684 N N . TYR A 1 472 ? 9.302 68.312 52.868 1.00 7.51 472 TYR A N 1
ATOM 3685 C CA . TYR A 1 472 ? 9.635 69.047 54.090 1.00 9.41 472 TYR A CA 1
ATOM 3686 C C . TYR A 1 472 ? 11.016 69.689 53.958 1.00 9.21 472 TYR A C 1
ATOM 3687 O O . TYR A 1 472 ? 11.715 69.880 54.952 1.00 10.01 472 TYR A O 1
ATOM 3696 N N . TYR A 1 473 ? 11.379 70.009 52.715 1.00 8.25 473 TYR A N 1
ATOM 3697 C CA . TYR A 1 473 ? 12.587 70.773 52.364 1.00 9.79 473 TYR A CA 1
ATOM 3698 C C . TYR A 1 473 ? 13.944 70.081 52.602 1.00 8.75 473 TYR A C 1
ATOM 3699 O O . TYR A 1 473 ? 14.977 70.746 52.689 1.00 10.90 473 TYR A O 1
ATOM 3708 N N . SER A 1 474 ? 13.954 68.753 52.666 1.00 8.20 474 SER A N 1
ATOM 3709 C CA . SER A 1 474 ? 15.222 68.017 52.642 1.00 8.47 474 SER A CA 1
ATOM 3710 C C . SER A 1 474 ? 15.707 67.828 51.223 1.00 8.05 474 SER A C 1
ATOM 3711 O O . SER A 1 474 ? 14.897 67.658 50.306 1.00 8.47 474 SER A O 1
ATOM 3714 N N . ASP A 1 475 ? 17.025 67.905 51.040 1.00 9.78 475 ASP A N 1
ATOM 3715 C CA . ASP A 1 475 ? 17.682 67.427 49.825 1.00 6.79 475 ASP A CA 1
ATOM 3716 C C . ASP A 1 475 ? 17.353 68.169 48.521 1.00 9.30 475 ASP A C 1
ATOM 3717 O O . ASP A 1 475 ? 17.476 67.584 47.437 1.00 7.94 475 ASP A O 1
ATOM 3722 N N . HIS A 1 476 ? 16.954 69.439 48.585 1.00 7.06 476 HIS A N 1
ATOM 3723 C CA . HIS A 1 476 ? 16.624 70.138 47.335 1.00 8.73 476 HIS A CA 1
ATOM 3724 C C . HIS A 1 476 ? 17.825 70.366 46.431 1.00 7.90 476 HIS A C 1
ATOM 3725 O O . HIS A 1 476 ? 17.702 70.284 45.199 1.00 6.10 476 HIS A O 1
ATOM 3732 N N . HIS A 1 477 ? 18.983 70.652 47.019 1.00 6.18 477 HIS A N 1
ATOM 3733 C CA . HIS A 1 477 ? 20.166 70.840 46.186 1.00 7.69 477 HIS A CA 1
ATOM 3734 C C . HIS A 1 477 ? 20.503 69.530 45.462 1.00 7.50 477 HIS A C 1
ATOM 3735 O O . HIS A 1 477 ? 20.760 69.530 44.251 1.00 6.39 477 HIS A O 1
ATOM 3742 N N . TYR A 1 478 ? 20.458 68.412 46.180 1.00 6.91 478 TYR A N 1
ATOM 3743 C CA . TYR A 1 478 ? 20.666 67.104 45.559 1.00 6.65 478 TYR A CA 1
ATOM 3744 C C . TYR A 1 478 ? 19.717 66.836 44.401 1.00 9.04 478 TYR A C 1
ATOM 3745 O O . TYR A 1 478 ? 20.156 66.504 43.290 1.00 8.23 478 TYR A O 1
ATOM 3754 N N . HIS A 1 479 ? 18.411 66.934 44.657 1.00 7.25 479 HIS A N 1
ATOM 3755 C CA . HIS A 1 479 ? 17.427 66.614 43.612 1.00 7.76 479 HIS A CA 1
ATOM 3756 C C . HIS A 1 479 ? 17.468 67.609 42.457 1.00 7.53 479 HIS A C 1
ATOM 3757 O O . HIS A 1 479 ? 17.495 67.222 41.285 1.00 6.36 479 HIS A O 1
ATOM 3764 N N . GLN A 1 480 ? 17.437 68.897 42.779 1.00 5.73 480 GLN A N 1
ATOM 3765 C CA . GLN A 1 480 ? 17.235 69.886 41.730 1.00 7.48 480 GLN A CA 1
ATOM 3766 C C . GLN A 1 480 ? 18.516 70.118 40.914 1.00 7.79 480 GLN A C 1
ATOM 3767 O O . GLN A 1 480 ? 18.451 70.558 39.757 1.00 6.72 480 GLN A O 1
ATOM 3773 N N . GLY A 1 481 ? 19.670 69.784 41.490 1.00 5.54 481 GLY A N 1
ATOM 3774 C CA . GLY A 1 481 ? 20.921 69.799 40.736 1.00 5.96 481 GLY A CA 1
ATOM 3775 C C . GLY A 1 481 ? 20.841 69.022 39.425 1.00 5.86 481 GLY A C 1
ATOM 3776 O O . GLY A 1 481 ? 21.294 69.498 38.371 1.00 7.14 481 GLY A O 1
ATOM 3777 N N . TYR A 1 482 ? 20.286 67.812 39.470 1.00 6.03 482 TYR A N 1
ATOM 3778 C CA . TYR A 1 482 ? 20.160 67.002 38.251 1.00 5.46 482 TYR A CA 1
ATOM 3779 C C . TYR A 1 482 ? 19.304 67.679 37.182 1.00 7.50 482 TYR A C 1
ATOM 3780 O O . TYR A 1 482 ? 19.617 67.625 35.975 1.00 5.47 482 TYR A O 1
ATOM 3789 N N . PHE A 1 483 ? 18.209 68.297 37.609 1.00 7.07 483 PHE A N 1
ATOM 3790 C CA . PHE A 1 483 ? 17.319 68.956 36.649 1.00 6.19 483 PHE A CA 1
ATOM 3791 C C . PHE A 1 483 ? 17.927 70.225 36.064 1.00 5.19 483 PHE A C 1
ATOM 3792 O O . PHE A 1 483 ? 17.722 70.527 34.886 1.00 7.43 483 PHE A O 1
ATOM 3800 N N . VAL A 1 484 ? 18.657 70.977 36.878 1.00 5.61 484 VAL A N 1
ATOM 3801 C CA . VAL A 1 484 ? 19.279 72.221 36.416 1.00 4.87 484 VAL A CA 1
ATOM 3802 C C . VAL A 1 484 ? 20.382 71.922 35.396 1.00 6.35 484 VAL A C 1
ATOM 3803 O O . VAL A 1 484 ? 20.450 72.556 34.326 1.00 8.30 484 VAL A O 1
ATOM 3807 N N . VAL A 1 485 ? 21.244 70.953 35.711 1.00 5.81 485 VAL A N 1
ATOM 3808 C CA . VAL A 1 485 ? 22.263 70.515 34.752 1.00 5.69 485 VAL A CA 1
ATOM 3809 C C . VAL A 1 485 ? 21.583 70.121 33.435 1.00 7.15 485 VAL A C 1
ATOM 3810 O O . VAL A 1 485 ? 22.012 70.523 32.347 1.00 7.23 485 VAL A O 1
ATOM 3814 N N . THR A 1 486 ? 20.529 69.316 33.526 1.00 6.06 486 THR A N 1
ATOM 3815 C CA . THR A 1 486 ? 19.851 68.845 32.318 1.00 6.87 486 THR A CA 1
ATOM 3816 C C . THR A 1 486 ? 19.255 70.005 31.520 1.00 7.77 486 THR A C 1
ATOM 3817 O O . THR A 1 486 ? 19.435 70.086 30.296 1.00 7.94 486 THR A O 1
ATOM 3821 N N . ALA A 1 487 ? 18.563 70.910 32.215 1.00 6.18 487 ALA A N 1
ATOM 3822 C CA . ALA A 1 487 ? 17.964 72.087 31.585 1.00 6.70 487 ALA A CA 1
ATOM 3823 C C . ALA A 1 487 ? 19.006 72.995 30.935 1.00 7.78 487 ALA A C 1
ATOM 3824 O O . ALA A 1 487 ? 18.795 73.503 29.833 1.00 7.14 487 ALA A O 1
ATOM 3826 N N . ALA A 1 488 ? 20.130 73.202 31.619 1.00 7.44 488 ALA A N 1
ATOM 3827 C CA . ALA A 1 488 ? 21.196 74.051 31.097 1.00 7.62 488 ALA A CA 1
ATOM 3828 C C . ALA A 1 488 ? 21.748 73.467 29.813 1.00 8.75 488 ALA A C 1
ATOM 3829 O O . ALA A 1 488 ? 22.014 74.189 28.844 1.00 5.76 488 ALA A O 1
ATOM 3831 N N . ILE A 1 489 ? 21.930 72.151 29.804 1.00 8.96 489 ILE A N 1
ATOM 3832 C CA . ILE A 1 489 ? 22.414 71.489 28.604 1.00 7.10 489 ILE A CA 1
ATOM 3833 C C . ILE A 1 489 ? 21.418 71.624 27.454 1.00 8.03 489 ILE A C 1
ATOM 3834 O O . ILE A 1 489 ? 21.804 71.960 26.335 1.00 6.85 489 ILE A O 1
ATOM 3839 N N . ILE A 1 490 ? 20.143 71.366 27.709 1.00 7.41 490 ILE A N 1
ATOM 3840 C CA . ILE A 1 490 ? 19.153 71.551 26.660 1.00 7.72 490 ILE A CA 1
ATOM 3841 C C . ILE A 1 490 ? 19.157 72.996 26.153 1.00 9.96 490 ILE A C 1
ATOM 3842 O O . ILE A 1 490 ? 19.159 73.235 24.944 1.00 8.70 490 ILE A O 1
ATOM 3847 N N . HIS A 1 491 ? 19.151 73.959 27.069 1.00 7.08 491 HIS A N 1
ATOM 3848 C CA . HIS A 1 491 ? 19.052 75.364 26.677 1.00 8.68 491 HIS A CA 1
ATOM 3849 C C . HIS A 1 491 ? 20.304 75.861 25.960 1.00 11.05 491 HIS A C 1
ATOM 3850 O O . HIS A 1 491 ? 20.241 76.737 25.091 1.00 11.05 491 HIS A O 1
ATOM 3857 N N . HIS A 1 492 ? 21.446 75.305 26.338 1.00 9.17 492 HIS A N 1
ATOM 3858 C CA . HIS A 1 492 ? 22.709 75.613 25.686 1.00 8.72 492 HIS A CA 1
ATOM 3859 C C . HIS A 1 492 ? 22.732 75.073 24.263 1.00 11.94 492 HIS A C 1
ATOM 3860 O O . HIS A 1 492 ? 23.192 75.745 23.345 1.00 10.89 492 HIS A O 1
ATOM 3867 N N . LEU A 1 493 ? 22.249 73.851 24.073 1.00 7.68 493 LEU A N 1
ATOM 3868 C CA . LEU A 1 493 ? 22.329 73.238 22.753 1.00 9.12 493 LEU A CA 1
ATOM 3869 C C . LEU A 1 493 ? 21.237 73.738 21.824 1.00 11.05 493 LEU A C 1
ATOM 3870 O O . LEU A 1 493 ? 21.445 73.803 20.619 1.00 12.43 493 LEU A O 1
ATOM 3875 N N . ASP A 1 494 ? 20.060 74.038 22.375 1.00 8.34 494 ASP A N 1
ATOM 3876 C CA . ASP A 1 494 ? 18.957 74.583 21.583 1.00 9.01 494 ASP A CA 1
ATOM 3877 C C . ASP A 1 494 ? 18.238 75.677 22.369 1.00 8.91 494 ASP A C 1
ATOM 3878 O O . ASP A 1 494 ? 17.241 75.413 23.047 1.00 10.94 494 ASP A O 1
ATOM 3883 N N . PRO A 1 495 ? 18.733 76.918 22.269 1.00 9.40 495 PRO A N 1
ATOM 3884 C CA . PRO A 1 495 ? 18.193 78.060 23.019 1.00 9.63 495 PRO A CA 1
ATOM 3885 C C . PRO A 1 495 ? 16.758 78.437 22.655 1.00 13.29 495 PRO A C 1
ATOM 3886 O O . PRO A 1 495 ? 16.140 79.219 23.387 1.00 14.74 495 PRO A O 1
ATOM 3890 N N . THR A 1 496 ? 16.231 77.883 21.567 1.00 11.45 496 THR A N 1
ATOM 3891 C CA A THR A 1 496 ? 14.885 78.205 21.107 0.66 12.81 496 THR A CA 1
ATOM 3892 C CA B THR A 1 496 ? 14.882 78.226 21.132 0.34 12.83 496 THR A CA 1
ATOM 3893 C C . THR A 1 496 ? 13.818 77.337 21.781 1.00 14.82 496 THR A C 1
ATOM 3894 O O . THR A 1 496 ? 12.698 77.784 22.025 1.00 16.14 496 THR A O 1
ATOM 3901 N N . TRP A 1 497 ? 14.181 76.100 22.111 1.00 10.16 497 TRP A N 1
ATOM 3902 C CA . TRP A 1 497 ? 13.209 75.100 22.556 1.00 10.19 497 TRP A CA 1
ATOM 3903 C C . TRP A 1 497 ? 12.531 75.475 23.868 1.00 10.89 497 TRP A C 1
ATOM 3904 O O . TRP A 1 497 ? 13.190 75.562 24.908 1.00 9.35 497 TRP A O 1
ATOM 3915 N N . ASN A 1 498 ? 11.217 75.697 23.802 1.00 9.26 498 ASN A N 1
ATOM 3916 C CA . ASN A 1 498 ? 10.408 76.079 24.967 1.00 10.94 498 ASN A CA 1
ATOM 3917 C C . ASN A 1 498 ? 11.091 77.111 25.863 1.00 12.92 498 ASN A C 1
ATOM 3918 O O . ASN A 1 498 ? 10.976 77.056 27.089 1.00 9.53 498 ASN A O 1
ATOM 3923 N N . ALA A 1 499 ? 11.766 78.072 25.239 1.00 11.40 499 ALA A N 1
ATOM 3924 C CA . ALA A 1 499 ? 12.722 78.938 25.937 1.00 13.02 499 ALA A CA 1
ATOM 3925 C C . ALA A 1 499 ? 12.148 79.693 27.128 1.00 10.95 499 ALA A C 1
ATOM 3926 O O . ALA A 1 499 ? 12.742 79.689 28.213 1.00 10.83 499 ALA A O 1
ATOM 3928 N N . ASP A 1 500 ? 11.015 80.359 26.943 1.00 9.12 500 ASP A N 1
ATOM 3929 C CA . ASP A 1 500 ? 10.490 81.192 28.017 1.00 12.04 500 ASP A CA 1
ATOM 3930 C C . ASP A 1 500 ? 10.106 80.340 29.221 1.00 12.62 500 ASP A C 1
ATOM 3931 O O . ASP A 1 500 ? 10.400 80.697 30.363 1.00 10.94 500 ASP A O 1
ATOM 3936 N N . ARG A 1 501 ? 9.438 79.219 28.972 1.00 11.24 501 ARG A N 1
ATOM 3937 C CA . ARG A 1 501 ? 9.028 78.365 30.080 1.00 14.11 501 ARG A CA 1
ATOM 3938 C C . ARG A 1 501 ? 10.223 77.651 30.706 1.00 12.68 501 ARG A C 1
ATOM 3939 O O . ARG A 1 501 ? 10.281 77.490 31.929 1.00 10.38 501 ARG A O 1
ATOM 3947 N N . LEU A 1 502 ? 11.158 77.195 29.872 1.00 9.59 502 LEU A N 1
ATOM 3948 C CA . LEU A 1 502 ? 12.357 76.519 30.381 1.00 9.27 502 LEU A CA 1
ATOM 3949 C C . LEU A 1 502 ? 13.165 77.442 31.289 1.00 10.70 502 LEU A C 1
ATOM 3950 O O . LEU A 1 502 ? 13.676 77.014 32.337 1.00 8.24 502 LEU A O 1
ATOM 3955 N N . LYS A 1 503 ? 13.291 78.707 30.891 1.00 8.33 503 LYS A N 1
ATOM 3956 C CA . LYS A 1 503 ? 14.000 79.686 31.718 1.00 9.70 503 LYS A CA 1
ATOM 3957 C C . LYS A 1 503 ? 13.292 79.899 33.054 1.00 11.06 503 LYS A C 1
ATOM 3958 O O . LYS A 1 503 ? 13.917 79.851 34.113 1.00 10.40 503 LYS A O 1
ATOM 3964 N N . ALA A 1 504 ? 11.981 80.119 33.012 1.00 9.61 504 ALA A N 1
ATOM 3965 C CA . ALA A 1 504 ? 11.222 80.369 34.238 1.00 11.42 504 ALA A CA 1
ATOM 3966 C C . ALA A 1 504 ? 11.267 79.171 35.183 1.00 9.93 504 ALA A C 1
ATOM 3967 O O . ALA A 1 504 ? 11.455 79.324 36.396 1.00 10.83 504 ALA A O 1
ATOM 3969 N N . TRP A 1 505 ? 11.068 77.983 34.625 1.00 9.90 505 TRP A N 1
ATOM 3970 C CA . TRP A 1 505 ? 11.071 76.741 35.403 1.00 10.58 505 TRP A CA 1
ATOM 3971 C C . TRP A 1 505 ? 12.438 76.461 36.027 1.00 11.34 505 TRP A C 1
ATOM 3972 O O . TRP A 1 505 ? 12.542 76.211 37.230 1.00 8.37 505 TRP A O 1
ATOM 3983 N N . THR A 1 506 ? 13.493 76.514 35.219 1.00 9.29 506 THR A N 1
ATOM 3984 C CA . THR A 1 506 ? 14.827 76.212 35.730 1.00 6.79 506 THR A CA 1
ATOM 3985 C C . THR A 1 506 ? 15.294 77.230 36.756 1.00 8.91 506 THR A C 1
ATOM 3986 O O . THR A 1 506 ? 15.875 76.872 37.788 1.00 8.54 506 THR A O 1
ATOM 3990 N N . GLU A 1 507 ? 15.061 78.509 36.485 1.00 9.20 507 GLU A N 1
ATOM 3991 C CA . GLU A 1 507 ? 15.498 79.538 37.424 1.00 8.81 507 GLU A CA 1
ATOM 3992 C C . GLU A 1 507 ? 14.705 79.460 38.731 1.00 8.94 507 GLU A C 1
ATOM 3993 O O . GLU A 1 507 ? 15.225 79.818 39.788 1.00 9.02 507 GLU A O 1
ATOM 3999 N N . ALA A 1 508 ? 13.482 78.941 38.678 1.00 8.69 508 ALA A N 1
ATOM 4000 C CA . ALA A 1 508 ? 12.725 78.689 39.908 1.00 9.69 508 ALA A CA 1
ATOM 4001 C C . ALA A 1 508 ? 13.406 77.623 40.765 1.00 9.35 508 ALA A C 1
ATOM 4002 O O . ALA A 1 508 ? 13.467 77.738 41.993 1.00 9.19 508 ALA A O 1
ATOM 4004 N N . LEU A 1 509 ? 13.876 76.560 40.122 1.00 7.65 509 LEU A N 1
ATOM 4005 C CA . LEU A 1 509 ? 14.573 75.493 40.842 1.00 10.30 509 LEU A CA 1
ATOM 4006 C C . LEU A 1 509 ? 15.867 76.027 41.451 1.00 9.48 509 LEU A C 1
ATOM 4007 O O . LEU A 1 509 ? 16.267 75.610 42.538 1.00 8.14 509 LEU A O 1
ATOM 4012 N N . ILE A 1 510 ? 16.548 76.911 40.724 1.00 6.81 510 ILE A N 1
ATOM 4013 C CA . ILE A 1 510 ? 17.788 77.520 41.214 1.00 7.01 510 ILE A CA 1
ATOM 4014 C C . ILE A 1 510 ? 17.510 78.484 42.373 1.00 9.53 510 ILE A C 1
ATOM 4015 O O . ILE A 1 510 ? 18.205 78.475 43.402 1.00 6.56 510 ILE A O 1
ATOM 4020 N N . ARG A 1 511 ? 16.476 79.305 42.218 1.00 6.80 511 ARG A N 1
ATOM 4021 C CA . ARG A 1 511 ? 16.117 80.271 43.251 1.00 7.94 511 ARG A CA 1
ATOM 4022 C C . ARG A 1 511 ? 15.678 79.559 44.532 1.00 8.05 511 ARG A C 1
ATOM 4023 O O . ARG A 1 511 ? 15.910 80.044 45.637 1.00 8.20 511 ARG A O 1
ATOM 4031 N N . ASP A 1 512 ? 15.026 78.416 44.389 1.00 8.61 512 ASP A N 1
ATOM 4032 C CA . ASP A 1 512 ? 14.612 77.659 45.563 1.00 7.94 512 ASP A CA 1
ATOM 4033 C C . ASP A 1 512 ? 15.812 77.294 46.439 1.00 8.14 512 ASP A C 1
ATOM 4034 O O . ASP A 1 512 ? 15.782 77.447 47.664 1.00 8.99 512 ASP A O 1
ATOM 4039 N N . VAL A 1 513 ? 16.878 76.828 45.801 1.00 8.62 513 VAL A N 1
ATOM 4040 C CA . VAL A 1 513 ? 18.064 76.362 46.518 1.00 7.91 513 VAL A CA 1
ATOM 4041 C C . VAL A 1 513 ? 19.023 77.489 46.871 1.00 8.09 513 VAL A C 1
ATOM 4042 O O . VAL A 1 513 ? 19.682 77.459 47.919 1.00 7.30 513 VAL A O 1
ATOM 4046 N N . ASN A 1 514 ? 19.103 78.494 46.000 1.00 6.65 514 ASN A N 1
ATOM 4047 C CA . ASN A 1 514 ? 20.257 79.396 46.035 1.00 8.39 514 ASN A CA 1
ATOM 4048 C C . ASN A 1 514 ? 19.968 80.856 45.702 1.00 9.62 514 ASN A C 1
ATOM 4049 O O . ASN A 1 514 ? 20.828 81.556 45.145 1.00 9.64 514 ASN A O 1
ATOM 4054 N N . ASN A 1 515 ? 18.772 81.329 46.041 1.00 8.81 515 ASN A N 1
ATOM 4055 C CA . ASN A 1 515 ? 18.482 82.746 45.862 1.00 10.46 515 ASN A CA 1
ATOM 4056 C C . ASN A 1 515 ? 19.426 83.593 46.701 1.00 11.38 515 ASN A C 1
ATOM 4057 O O . ASN A 1 515 ? 19.574 83.364 47.896 1.00 10.38 515 ASN A O 1
ATOM 4062 N N . ALA A 1 516 ? 20.063 84.581 46.079 1.00 10.34 516 ALA A N 1
ATOM 4063 C CA . ALA A 1 516 ? 21.076 85.357 46.784 1.00 10.49 516 ALA A CA 1
ATOM 4064 C C . ALA A 1 516 ? 20.615 86.754 47.205 1.00 15.89 516 ALA A C 1
ATOM 4065 O O . ALA A 1 516 ? 21.416 87.516 47.729 1.00 17.13 516 ALA A O 1
ATOM 4067 N N . ASN A 1 517 ? 19.349 87.101 46.967 1.00 12.20 517 ASN A N 1
ATOM 4068 C CA . ASN A 1 517 ? 18.910 88.472 47.227 1.00 14.78 517 ASN A CA 1
ATOM 4069 C C . ASN A 1 517 ? 17.470 88.577 47.721 1.00 20.16 517 ASN A C 1
ATOM 4070 O O . ASN A 1 517 ? 16.567 87.978 47.140 1.00 18.64 517 ASN A O 1
ATOM 4075 N N . ASP A 1 518 ? 17.269 89.331 48.801 1.00 25.74 518 ASP A N 1
ATOM 4076 C CA . ASP A 1 518 ? 15.936 89.599 49.357 1.00 25.54 518 ASP A CA 1
ATOM 4077 C C . ASP A 1 518 ? 14.971 90.220 48.355 1.00 27.49 518 ASP A C 1
ATOM 4078 O O . ASP A 1 518 ? 13.758 90.089 48.497 1.00 38.59 518 ASP A O 1
ATOM 4083 N N . GLY A 1 519 ? 15.509 90.905 47.349 1.00 28.87 519 GLY A N 1
ATOM 4084 C CA . GLY A 1 519 ? 14.694 91.525 46.312 1.00 33.10 519 GLY A CA 1
ATOM 4085 C C . GLY A 1 519 ? 13.950 90.525 45.448 1.00 36.07 519 GLY A C 1
ATOM 4086 O O . GLY A 1 519 ? 13.097 90.890 44.633 1.00 34.26 519 GLY A O 1
ATOM 4087 N N . ASP A 1 520 ? 14.324 89.260 45.582 1.00 28.61 520 ASP A N 1
ATOM 4088 C CA . ASP A 1 520 ? 13.520 88.162 45.075 1.00 24.91 520 ASP A CA 1
ATOM 4089 C C . ASP A 1 520 ? 12.483 87.847 46.145 1.00 26.77 520 ASP A C 1
ATOM 4090 O O . ASP A 1 520 ? 12.805 87.238 47.160 1.00 25.99 520 ASP A O 1
ATOM 4095 N N . GLU A 1 521 ? 11.244 88.273 45.924 1.00 22.83 521 GLU A N 1
ATOM 4096 C CA . GLU A 1 521 ? 10.224 88.206 46.962 1.00 25.53 521 GLU A CA 1
ATOM 4097 C C . GLU A 1 521 ? 9.533 86.850 47.059 1.00 22.40 521 GLU A C 1
ATOM 4098 O O . GLU A 1 521 ? 8.733 86.623 47.968 1.00 20.96 521 GLU A O 1
ATOM 4104 N N . TYR A 1 522 ? 9.832 85.947 46.131 1.00 15.22 522 TYR A N 1
ATOM 4105 C CA . TYR A 1 522 ? 9.141 84.665 46.115 1.00 15.20 522 TYR A CA 1
ATOM 4106 C C . TYR A 1 522 ? 9.943 83.510 46.725 1.00 15.06 522 TYR A C 1
ATOM 4107 O O . TYR A 1 522 ? 9.388 82.437 47.000 1.00 13.02 522 TYR A O 1
ATOM 4116 N N . PHE A 1 523 ? 11.232 83.725 46.956 1.00 14.51 523 PHE A N 1
ATOM 4117 C CA . PHE A 1 523 ? 12.081 82.647 47.459 1.00 11.29 523 PHE A CA 1
ATOM 4118 C C . PHE A 1 523 ? 12.971 83.081 48.614 1.00 11.06 523 PHE A C 1
ATOM 4119 O O . PHE A 1 523 ? 13.629 84.118 48.548 1.00 13.53 523 PHE A O 1
ATOM 4127 N N . ALA A 1 524 ? 12.974 82.276 49.677 1.00 9.55 524 ALA A N 1
ATOM 4128 C CA . ALA A 1 524 ? 13.930 82.436 50.772 1.00 11.04 524 ALA A CA 1
ATOM 4129 C C . ALA A 1 524 ? 15.353 82.473 50.233 1.00 11.57 524 ALA A C 1
ATOM 4130 O O . ALA A 1 524 ? 15.666 81.823 49.230 1.00 12.98 524 ALA A O 1
ATOM 4132 N N . ALA A 1 525 ? 16.212 83.249 50.885 1.00 8.90 525 ALA A N 1
ATOM 4133 C CA . ALA A 1 525 ? 17.589 83.409 50.432 1.00 10.87 525 ALA A CA 1
ATOM 4134 C C . ALA A 1 525 ? 18.474 82.288 50.965 1.00 12.21 525 ALA A C 1
ATOM 4135 O O . ALA A 1 525 ? 18.356 81.891 52.132 1.00 12.06 525 ALA A O 1
ATOM 4137 N N . PHE A 1 526 ? 19.347 81.788 50.092 1.00 10.02 526 PHE A N 1
ATOM 4138 C CA . PHE A 1 526 ? 20.320 80.737 50.407 1.00 9.07 526 PHE A CA 1
ATOM 4139 C C . PHE A 1 526 ? 19.751 79.596 51.244 1.00 9.63 526 PHE A C 1
ATOM 4140 O O . PHE A 1 526 ? 20.288 79.282 52.312 1.00 10.24 526 PHE A O 1
ATOM 4148 N N . ARG A 1 527 ? 18.689 78.957 50.748 1.00 7.78 527 ARG A N 1
ATOM 4149 C CA . ARG A 1 527 ? 18.048 77.863 51.478 1.00 7.94 527 ARG A CA 1
ATOM 4150 C C . ARG A 1 527 ? 19.060 76.792 51.857 1.00 10.41 527 ARG A C 1
ATOM 4151 O O . ARG A 1 527 ? 19.114 76.366 53.011 1.00 8.28 527 ARG A O 1
ATOM 4159 N N . ASN A 1 528 ? 19.891 76.379 50.900 1.00 8.35 528 ASN A N 1
ATOM 4160 C CA . ASN A 1 528 ? 20.820 75.281 51.168 1.00 10.47 528 ASN A CA 1
ATOM 4161 C C . ASN A 1 528 ? 22.288 75.655 51.294 1.00 11.80 528 ASN A C 1
ATOM 4162 O O . ASN A 1 528 ? 23.132 74.777 51.227 1.00 15.89 528 ASN A O 1
ATOM 4167 N N . TRP A 1 529 ? 22.616 76.927 51.479 1.00 10.00 529 TRP A N 1
ATOM 4168 C CA . TRP A 1 529 ? 24.020 77.300 51.609 1.00 8.35 529 TRP A CA 1
ATOM 4169 C C . TRP A 1 529 ? 24.264 78.025 52.920 1.00 8.04 529 TRP A C 1
ATOM 4170 O O . TRP A 1 529 ? 23.485 78.889 53.300 1.00 9.22 529 TRP A O 1
ATOM 4181 N N . ASP A 1 530 ? 25.340 77.651 53.608 1.00 7.44 530 ASP A N 1
ATOM 4182 C CA . ASP A 1 530 ? 25.727 78.260 54.885 1.00 8.53 530 ASP A CA 1
ATOM 4183 C C . ASP A 1 530 ? 27.050 78.999 54.698 1.00 7.56 530 ASP A C 1
ATOM 4184 O O . ASP A 1 530 ? 28.103 78.369 54.549 1.00 7.40 530 ASP A O 1
ATOM 4189 N N . TRP A 1 531 ? 26.994 80.331 54.719 1.00 8.26 531 TRP A N 1
ATOM 4190 C CA . TRP A 1 531 ? 28.172 81.158 54.457 1.00 10.07 531 TRP A CA 1
ATOM 4191 C C . TRP A 1 531 ? 29.206 81.091 55.564 1.00 9.31 531 TRP A C 1
ATOM 4192 O O . TRP A 1 531 ? 30.377 81.382 55.321 1.00 10.44 531 TRP A O 1
ATOM 4203 N N . PHE A 1 532 ? 28.784 80.726 56.773 1.00 8.44 532 PHE A N 1
ATOM 4204 C CA . PHE A 1 532 ? 29.717 80.617 57.900 1.00 7.06 532 PHE A CA 1
ATOM 4205 C C . PHE A 1 532 ? 30.393 79.242 57.913 1.00 7.18 532 PHE A C 1
ATOM 4206 O O . PHE A 1 532 ? 31.619 79.144 58.017 1.00 5.86 532 PHE A O 1
ATOM 4214 N N . ALA A 1 533 ? 29.593 78.185 57.800 1.00 6.33 533 ALA A N 1
ATOM 4215 C CA . ALA A 1 533 ? 30.108 76.818 57.700 1.00 6.57 533 ALA A CA 1
ATOM 4216 C C . ALA A 1 533 ? 30.886 76.587 56.401 1.00 6.51 533 ALA A C 1
ATOM 4217 O O . ALA A 1 533 ? 31.799 75.758 56.349 1.00 6.96 533 ALA A O 1
ATOM 4219 N N . GLY A 1 534 ? 30.519 77.314 55.352 1.00 7.09 534 GLY A N 1
ATOM 4220 C CA . GLY A 1 534 ? 31.203 77.185 54.068 1.00 8.22 534 GLY A CA 1
ATOM 4221 C C . GLY A 1 534 ? 30.840 75.941 53.275 1.00 8.42 534 GLY A C 1
ATOM 4222 O O . GLY A 1 534 ? 31.640 75.440 52.472 1.00 7.34 534 GLY A O 1
ATOM 4223 N N . HIS A 1 535 ? 29.638 75.427 53.507 1.00 7.30 535 HIS A N 1
ATOM 4224 C CA . HIS A 1 535 ? 29.157 74.285 52.751 1.00 8.34 535 HIS A CA 1
ATOM 4225 C C . HIS A 1 535 ? 27.634 74.240 52.782 1.00 7.87 535 HIS A C 1
ATOM 4226 O O . HIS A 1 535 ? 26.991 75.108 53.382 1.00 8.30 535 HIS A O 1
ATOM 4233 N N . SER A 1 536 ? 27.058 73.256 52.104 1.00 6.58 536 SER A N 1
ATOM 4234 C CA A SER A 1 536 ? 25.609 73.075 52.056 0.48 8.37 536 SER A CA 1
ATOM 4235 C CA B SER A 1 536 ? 25.611 73.116 52.076 0.52 8.37 536 SER A CA 1
ATOM 4236 C C . SER A 1 536 ? 25.083 72.241 53.221 1.00 8.24 536 SER A C 1
ATOM 4237 O O . SER A 1 536 ? 25.822 71.450 53.812 1.00 9.55 536 SER A O 1
ATOM 4242 N N . TRP A 1 537 ? 23.800 72.410 53.538 1.00 7.65 537 TRP A N 1
ATOM 4243 C CA . TRP A 1 537 ? 23.093 71.511 54.450 1.00 8.36 537 TRP A CA 1
ATOM 4244 C C . TRP A 1 537 ? 21.952 70.839 53.685 1.00 10.32 537 TRP A C 1
ATOM 4245 O O . TRP A 1 537 ? 21.261 71.491 52.898 1.00 11.14 537 TRP A O 1
ATOM 4256 N N . ALA A 1 538 ? 21.739 69.552 53.937 1.00 8.18 538 ALA A N 1
ATOM 4257 C CA . ALA A 1 538 ? 20.717 68.778 53.228 1.00 9.29 538 ALA A CA 1
ATOM 4258 C C . ALA A 1 538 ? 19.403 68.678 54.005 1.00 10.11 538 ALA A C 1
ATOM 4259 O O . ALA A 1 538 ? 18.320 68.809 53.433 1.00 8.35 538 ALA A O 1
ATOM 4261 N N . GLY A 1 539 ? 19.503 68.426 55.305 1.00 10.23 539 GLY A N 1
ATOM 4262 C CA . GLY A 1 539 ? 18.326 68.161 56.118 1.00 10.70 539 GLY A CA 1
ATOM 4263 C C . GLY A 1 539 ? 17.411 69.346 56.349 1.00 10.14 539 GLY A C 1
ATOM 4264 O O . GLY A 1 539 ? 17.843 70.414 56.792 1.00 8.82 539 GLY A O 1
ATOM 4265 N N . GLY A 1 540 ? 16.127 69.144 56.068 1.00 8.88 540 GLY A N 1
ATOM 4266 C CA . GLY A 1 540 ? 15.140 70.194 56.218 1.00 9.46 540 GLY A CA 1
ATOM 4267 C C . GLY A 1 540 ? 14.339 70.109 57.504 1.00 11.10 540 GLY A C 1
ATOM 4268 O O . GLY A 1 540 ? 14.881 69.826 58.576 1.00 10.20 540 GLY A O 1
ATOM 4269 N N . ILE A 1 541 ? 13.039 70.365 57.387 1.00 9.29 541 ILE A N 1
ATOM 4270 C CA . ILE A 1 541 ? 12.151 70.425 58.548 1.00 8.88 541 ILE A CA 1
ATOM 4271 C C . ILE A 1 541 ? 11.947 69.074 59.214 1.00 9.90 541 ILE A C 1
ATOM 4272 O O . ILE A 1 541 ? 11.531 68.116 58.566 1.00 11.40 541 ILE A O 1
ATOM 4277 N N . LYS A 1 542 ? 12.242 69.013 60.510 1.00 11.13 542 LYS A N 1
ATOM 4278 C CA . LYS A 1 542 ? 11.992 67.843 61.344 1.00 14.83 542 LYS A CA 1
ATOM 4279 C C . LYS A 1 542 ? 11.011 68.200 62.459 1.00 18.75 542 LYS A C 1
ATOM 4280 O O . LYS A 1 542 ? 11.371 68.898 63.407 1.00 19.81 542 LYS A O 1
ATOM 4286 N N . PRO A 1 543 ? 9.762 67.729 62.339 1.00 19.73 543 PRO A N 1
ATOM 4287 C CA . PRO A 1 543 ? 8.675 68.106 63.258 1.00 20.14 543 PRO A CA 1
ATOM 4288 C C . PRO A 1 543 ? 8.982 67.988 64.761 1.00 24.48 543 PRO A C 1
ATOM 4289 O O . PRO A 1 543 ? 8.541 68.850 65.543 1.00 24.78 543 PRO A O 1
ATOM 4293 N N . ASP A 1 544 ? 9.708 66.956 65.178 1.00 20.32 544 ASP A N 1
ATOM 4294 C CA . ASP A 1 544 ? 10.031 66.859 66.603 1.00 18.97 544 ASP A CA 1
ATOM 4295 C C . ASP A 1 544 ? 11.528 67.101 66.848 1.00 23.10 544 ASP A C 1
ATOM 4296 O O . ASP A 1 544 ? 12.081 66.655 67.852 1.00 17.30 544 ASP A O 1
ATOM 4301 N N . GLY A 1 545 ? 12.165 67.820 65.926 1.00 17.27 545 GLY A N 1
ATOM 4302 C CA . GLY A 1 545 ? 13.534 68.271 66.104 1.00 15.69 545 GLY A CA 1
ATOM 4303 C C . GLY A 1 545 ? 14.580 67.434 65.396 1.00 13.05 545 GLY A C 1
ATOM 4304 O O . GLY A 1 545 ? 14.522 66.204 65.377 1.00 14.94 545 GLY A O 1
ATOM 4305 N N . ALA A 1 546 ? 15.539 68.119 64.788 1.00 13.63 546 ALA A N 1
ATOM 4306 C CA . ALA A 1 546 ? 16.724 67.466 64.272 1.00 11.48 546 ALA A CA 1
ATOM 4307 C C . ALA A 1 546 ? 17.693 67.367 65.446 1.00 9.98 546 ALA A C 1
ATOM 4308 O O . ALA A 1 546 ? 18.386 68.335 65.773 1.00 8.86 546 ALA A O 1
ATOM 4310 N N . LEU A 1 547 ? 17.709 66.217 66.111 1.00 12.64 547 LEU A N 1
ATOM 4311 C CA . LEU A 1 547 ? 18.365 66.124 67.415 1.00 11.55 547 LEU A CA 1
ATOM 4312 C C . LEU A 1 547 ? 19.885 66.217 67.331 1.00 11.24 547 LEU A C 1
ATOM 4313 O O . LEU A 1 547 ? 20.547 66.461 68.343 1.00 9.01 547 LEU A O 1
ATOM 4318 N N . ASP A 1 548 ? 20.440 66.046 66.135 1.00 10.27 548 ASP A N 1
ATOM 4319 C CA . ASP A 1 548 ? 21.869 66.284 65.939 1.00 10.11 548 ASP A CA 1
ATOM 4320 C C . ASP A 1 548 ? 22.132 67.478 65.037 1.00 9.29 548 ASP A C 1
ATOM 4321 O O . ASP A 1 548 ? 23.243 67.662 64.545 1.00 8.60 548 ASP A O 1
ATOM 4326 N N . GLY A 1 549 ? 21.106 68.298 64.832 1.00 8.65 549 GLY A N 1
ATOM 4327 C CA . GLY A 1 549 ? 21.252 69.486 64.009 1.00 8.97 549 GLY A CA 1
ATOM 4328 C C . GLY A 1 549 ? 21.172 69.147 62.533 1.00 10.00 549 GLY A C 1
ATOM 4329 O O . GLY A 1 549 ? 20.742 68.040 62.168 1.00 8.46 549 GLY A O 1
ATOM 4330 N N . ARG A 1 550 ? 21.577 70.088 61.677 1.00 7.28 550 ARG A N 1
ATOM 4331 C CA . ARG A 1 550 ? 21.534 69.855 60.235 1.00 7.61 550 ARG A CA 1
ATOM 4332 C C . ARG A 1 550 ? 22.466 68.708 59.836 1.00 8.46 550 ARG A C 1
ATOM 4333 O O . ARG A 1 550 ? 23.434 68.427 60.530 1.00 8.46 550 ARG A O 1
ATOM 4341 N N . ASP A 1 551 ? 22.152 68.054 58.721 1.00 7.72 551 ASP A N 1
ATOM 4342 C CA . ASP A 1 551 ? 22.977 66.982 58.162 1.00 10.32 551 ASP A CA 1
ATOM 4343 C C . ASP A 1 551 ? 23.359 67.255 56.712 1.00 9.25 551 ASP A C 1
ATOM 4344 O O . ASP A 1 551 ? 22.702 68.015 55.997 1.00 7.71 551 ASP A O 1
ATOM 4349 N N . GLN A 1 552 ? 24.429 66.605 56.282 1.00 10.07 552 GLN A N 1
ATOM 4350 C CA . GLN A 1 552 ? 24.825 66.599 54.884 1.00 12.21 552 GLN A CA 1
ATOM 4351 C C . GLN A 1 552 ? 25.608 65.312 54.653 1.00 12.28 552 GLN A C 1
ATOM 4352 O O . GLN A 1 552 ? 26.438 64.931 55.475 1.00 11.18 552 GLN A O 1
ATOM 4358 N N . GLU A 1 553 ? 25.335 64.620 53.556 1.00 13.32 553 GLU A N 1
ATOM 4359 C CA . GLU A 1 553 ? 26.044 63.384 53.288 1.00 11.38 553 GLU A CA 1
ATOM 4360 C C . GLU A 1 553 ? 26.803 63.510 51.971 1.00 10.71 553 GLU A C 1
ATOM 4361 O O . GLU A 1 553 ? 28.033 63.572 51.959 1.00 8.91 553 GLU A O 1
ATOM 4367 N N . SER A 1 554 ? 26.081 63.591 50.862 1.00 11.48 554 SER A N 1
ATOM 4368 C CA . SER A 1 554 ? 26.738 63.622 49.552 1.00 10.21 554 SER A CA 1
ATOM 4369 C C . SER A 1 554 ? 27.384 64.962 49.220 1.00 9.22 554 SER A C 1
ATOM 4370 O O . SER A 1 554 ? 26.686 65.925 48.913 1.00 13.69 554 SER A O 1
ATOM 4373 N N . VAL A 1 555 ? 28.710 65.051 49.296 1.00 7.80 555 VAL A N 1
ATOM 4374 C CA . VAL A 1 555 ? 29.379 66.220 48.714 1.00 8.63 555 VAL A CA 1
ATOM 4375 C C . VAL A 1 555 ? 29.197 66.337 47.175 1.00 6.86 555 VAL A C 1
ATOM 4376 O O . VAL A 1 555 ? 28.948 67.436 46.669 1.00 6.58 555 VAL A O 1
ATOM 4380 N N . PRO A 1 556 ? 29.316 65.226 46.411 1.00 5.95 556 PRO A N 1
ATOM 4381 C CA . PRO A 1 556 ? 29.182 65.419 44.956 1.00 5.93 556 PRO A CA 1
ATOM 4382 C C . PRO A 1 556 ? 27.803 65.884 44.450 1.00 5.92 556 PRO A C 1
ATOM 4383 O O . PRO A 1 556 ? 27.751 66.557 43.409 1.00 5.20 556 PRO A O 1
ATOM 4387 N N . GLU A 1 557 ? 26.714 65.499 45.105 1.00 4.77 557 GLU A N 1
ATOM 4388 C CA . GLU A 1 557 ? 25.401 65.919 44.618 1.00 7.22 557 GLU A CA 1
ATOM 4389 C C . GLU A 1 557 ? 25.149 67.382 44.984 1.00 8.17 557 GLU A C 1
ATOM 4390 O O . GLU A 1 557 ? 24.361 68.072 44.324 1.00 7.29 557 GLU A O 1
ATOM 4396 N N . SER A 1 558 ? 25.848 67.866 46.005 1.00 5.25 558 SER A N 1
ATOM 4397 C CA . SER A 1 558 ? 25.878 69.302 46.290 1.00 6.56 558 SER A CA 1
ATOM 4398 C C . SER A 1 558 ? 26.707 70.037 45.233 1.00 5.45 558 SER A C 1
ATOM 4399 O O . SER A 1 558 ? 26.233 71.004 44.630 1.00 5.14 558 SER A O 1
ATOM 4402 N N . VAL A 1 559 ? 27.934 69.573 44.997 1.00 4.32 559 VAL A N 1
ATOM 4403 C CA . VAL A 1 559 ? 28.742 70.078 43.882 1.00 5.21 559 VAL A CA 1
ATOM 4404 C C . VAL A 1 559 ? 27.938 70.124 42.593 1.00 5.57 559 VAL A C 1
ATOM 4405 O O . VAL A 1 559 ? 27.987 71.101 41.847 1.00 6.06 559 VAL A O 1
ATOM 4409 N N . ASN A 1 560 ? 27.189 69.059 42.329 1.00 4.94 560 ASN A N 1
ATOM 4410 C CA . ASN A 1 560 ? 26.432 68.969 41.094 1.00 6.34 560 ASN A CA 1
ATOM 4411 C C . ASN A 1 560 ? 25.406 70.105 40.974 1.00 6.73 560 ASN A C 1
ATOM 4412 O O . ASN A 1 560 ? 25.177 70.629 39.873 1.00 6.45 560 ASN A O 1
ATOM 4417 N N . PHE A 1 561 ? 24.783 70.498 42.082 1.00 5.30 561 PHE A N 1
ATOM 4418 C CA . PHE A 1 561 ? 23.882 71.645 41.996 1.00 5.85 561 PHE A CA 1
ATOM 4419 C C . PHE A 1 561 ? 24.618 72.913 41.558 1.00 6.38 561 PHE A C 1
ATOM 4420 O O . PHE A 1 561 ? 24.154 73.622 40.664 1.00 7.97 561 PHE A O 1
ATOM 4428 N N . TYR A 1 562 ? 25.739 73.237 42.198 1.00 5.45 562 TYR A N 1
ATOM 4429 C CA . TYR A 1 562 ? 26.407 74.504 41.882 1.00 5.06 562 TYR A CA 1
ATOM 4430 C C . TYR A 1 562 ? 27.058 74.459 40.507 1.00 6.00 562 TYR A C 1
ATOM 4431 O O . TYR A 1 562 ? 27.107 75.482 39.818 1.00 6.92 562 TYR A O 1
ATOM 4440 N N . TRP A 1 563 ? 27.509 73.280 40.080 1.00 5.98 563 TRP A N 1
ATOM 4441 C CA . TRP A 1 563 ? 27.965 73.119 38.695 1.00 6.09 563 TRP A CA 1
ATOM 4442 C C . TRP A 1 563 ? 26.808 73.449 37.741 1.00 7.96 563 TRP A C 1
ATOM 4443 O O . TRP A 1 563 ? 26.967 74.236 36.806 1.00 7.43 563 TRP A O 1
ATOM 4454 N N . GLY A 1 564 ? 25.637 72.866 37.995 1.00 7.56 564 GLY A N 1
ATOM 4455 C CA . GLY A 1 564 ? 24.449 73.150 37.179 1.00 6.31 564 GLY A CA 1
ATOM 4456 C C . GLY A 1 564 ? 24.063 74.621 37.168 1.00 7.18 564 GLY A C 1
ATOM 4457 O O . GLY A 1 564 ? 23.704 75.159 36.129 1.00 6.51 564 GLY A O 1
ATOM 4458 N N . ALA A 1 565 ? 24.118 75.272 38.331 1.00 6.84 565 ALA A N 1
ATOM 4459 C CA . ALA A 1 565 ? 23.876 76.716 38.413 1.00 7.10 565 ALA A CA 1
ATOM 4460 C C . ALA A 1 565 ? 24.872 77.479 37.529 1.00 7.51 565 ALA A C 1
ATOM 4461 O O . ALA A 1 565 ? 24.494 78.428 36.821 1.00 7.01 565 ALA A O 1
ATOM 4463 N N . LYS A 1 566 ? 26.146 77.087 37.596 1.00 7.75 566 LYS A N 1
ATOM 4464 C CA . LYS A 1 566 ? 27.173 77.657 36.711 1.00 8.90 566 LYS A CA 1
ATOM 4465 C C . LYS A 1 566 ? 26.853 77.423 35.235 1.00 8.72 566 LYS A C 1
ATOM 4466 O O . LYS A 1 566 ? 26.919 78.352 34.427 1.00 8.38 566 LYS A O 1
ATOM 4472 N N . LEU A 1 567 ? 26.527 76.181 34.879 1.00 7.54 567 LEU A N 1
ATOM 4473 C CA . LEU A 1 567 ? 26.118 75.863 33.510 1.00 7.29 567 LEU A CA 1
ATOM 4474 C C . LEU A 1 567 ? 24.925 76.704 33.071 1.00 9.50 567 LEU A C 1
ATOM 4475 O O . LEU A 1 567 ? 24.866 77.144 31.918 1.00 7.57 567 LEU A O 1
ATOM 4480 N N . TRP A 1 568 ? 23.953 76.901 33.961 1.00 7.53 568 TRP A N 1
ATOM 4481 C CA . TRP A 1 568 ? 22.810 77.747 33.608 1.00 8.23 568 TRP A CA 1
ATOM 4482 C C . TRP A 1 568 ? 23.250 79.204 33.392 1.00 10.64 568 TRP A C 1
ATOM 4483 O O . TRP A 1 568 ? 22.765 79.890 32.478 1.00 9.49 568 TRP A O 1
ATOM 4494 N N . GLY A 1 569 ? 24.149 79.690 34.241 1.00 9.04 569 GLY A N 1
ATOM 4495 C CA . GLY A 1 569 ? 24.713 81.015 34.034 1.00 9.72 569 GLY A CA 1
ATOM 4496 C C . GLY A 1 569 ? 25.400 81.138 32.677 1.00 12.22 569 GLY A C 1
ATOM 4497 O O . GLY A 1 569 ? 25.217 82.124 31.955 1.00 11.97 569 GLY A O 1
ATOM 4498 N N . LEU A 1 570 ? 26.185 80.130 32.315 1.00 9.65 570 LEU A N 1
ATOM 4499 C CA . LEU A 1 570 ? 26.851 80.128 31.014 1.00 11.52 570 LEU A CA 1
ATOM 4500 C C . LEU A 1 570 ? 25.842 80.104 29.869 1.00 14.21 570 LEU A C 1
ATOM 4501 O O . LEU A 1 570 ? 26.002 80.807 28.873 1.00 13.47 570 LEU A O 1
ATOM 4506 N N . ALA A 1 571 ? 24.799 79.295 30.017 1.00 10.76 571 ALA A N 1
ATOM 4507 C CA . ALA A 1 571 ? 23.779 79.142 28.985 1.00 13.07 571 ALA A CA 1
ATOM 4508 C C . ALA A 1 571 ? 22.952 80.409 28.798 1.00 14.03 571 ALA A C 1
ATOM 4509 O O . ALA A 1 571 ? 22.280 80.566 27.781 1.00 17.26 571 ALA A O 1
ATOM 4511 N N . THR A 1 572 ? 22.922 81.275 29.806 1.00 12.63 572 THR A N 1
ATOM 4512 C CA . THR A 1 572 ? 22.077 82.465 29.725 1.00 15.84 572 THR A CA 1
ATOM 4513 C C . THR A 1 572 ? 22.871 83.777 29.741 1.00 10.88 572 THR A C 1
ATOM 4514 O O . THR A 1 572 ? 22.284 84.846 29.813 1.00 14.93 572 THR A O 1
ATOM 4518 N N . GLY A 1 573 ? 24.197 83.686 29.727 1.00 11.22 573 GLY A N 1
ATOM 4519 C CA . GLY A 1 573 ? 25.055 84.859 29.775 1.00 10.51 573 GLY A CA 1
ATOM 4520 C C . GLY A 1 573 ? 24.858 85.647 31.053 1.00 16.28 573 GLY A C 1
ATOM 4521 O O . GLY A 1 573 ? 24.904 86.878 31.052 1.00 14.79 573 GLY A O 1
ATOM 4522 N N . ASN A 1 574 ? 24.736 84.936 32.170 1.00 11.17 574 ASN A N 1
ATOM 4523 C CA . ASN A 1 574 ? 24.471 85.567 33.461 1.00 12.50 574 ASN A CA 1
ATOM 4524 C C . ASN A 1 574 ? 25.737 85.489 34.279 1.00 13.74 574 ASN A C 1
ATOM 4525 O O . ASN A 1 574 ? 25.997 84.498 34.955 1.00 12.10 574 ASN A O 1
ATOM 4530 N N . THR A 1 575 ? 26.554 86.527 34.175 1.00 11.99 575 THR A N 1
ATOM 4531 C CA . THR A 1 575 ? 27.853 86.537 34.838 1.00 14.82 575 THR A CA 1
ATOM 4532 C C . THR A 1 575 ? 27.764 86.476 36.369 1.00 13.40 575 THR A C 1
ATOM 4533 O O . THR A 1 575 ? 28.525 85.729 36.991 1.00 14.31 575 THR A O 1
ATOM 4537 N N . PRO A 1 576 ? 26.849 87.250 36.990 1.00 14.36 576 PRO A N 1
ATOM 4538 C CA . PRO A 1 576 ? 26.773 87.118 38.452 1.00 14.60 576 PRO A CA 1
ATOM 4539 C C . PRO A 1 576 ? 26.421 85.701 38.920 1.00 11.43 576 PRO A C 1
ATOM 4540 O O . PRO A 1 576 ? 26.986 85.234 39.908 1.00 10.15 576 PRO A O 1
ATOM 4544 N N . LEU A 1 577 ? 25.506 85.031 38.225 1.00 12.55 577 LEU A N 1
ATOM 4545 C CA . LEU A 1 577 ? 25.139 83.660 38.581 1.00 11.78 577 LEU A CA 1
ATOM 4546 C C . LEU A 1 577 ? 26.334 82.730 38.399 1.00 10.22 577 LEU A C 1
ATOM 4547 O O . LEU A 1 577 ? 26.658 81.938 39.283 1.00 8.25 577 LEU A O 1
ATOM 4552 N N . THR A 1 578 ? 26.991 82.830 37.249 1.00 10.33 578 THR A N 1
ATOM 4553 C CA . THR A 1 578 ? 28.161 82.010 36.967 1.00 9.42 578 THR A CA 1
ATOM 4554 C C . THR A 1 578 ? 29.240 82.195 38.030 1.00 9.38 578 THR A C 1
ATOM 4555 O O . THR A 1 578 ? 29.848 81.223 38.497 1.00 11.07 578 THR A O 1
ATOM 4559 N N . LYS A 1 579 ? 29.467 83.447 38.425 1.00 8.96 579 LYS A N 1
ATOM 4560 C CA . LYS A 1 579 ? 30.527 83.753 39.384 1.00 10.57 579 LYS A CA 1
ATOM 4561 C C . LYS A 1 579 ? 30.160 83.349 40.807 1.00 7.57 579 LYS A C 1
ATOM 4562 O O . LYS A 1 579 ? 31.024 82.911 41.568 1.00 9.18 579 LYS A O 1
ATOM 4568 N N . LEU A 1 580 ? 28.898 83.519 41.181 1.00 9.31 580 LEU A N 1
ATOM 4569 C CA . LEU A 1 580 ? 28.456 83.088 42.509 1.00 9.07 580 LEU A CA 1
ATOM 4570 C C . LEU A 1 580 ? 28.606 81.574 42.650 1.00 8.04 580 LEU A C 1
ATOM 4571 O O . LEU A 1 580 ? 29.138 81.088 43.646 1.00 8.56 580 LEU A O 1
ATOM 4576 N N . ALA A 1 581 ? 28.116 80.833 41.658 1.00 7.13 581 ALA A N 1
ATOM 4577 C CA . ALA A 1 581 ? 28.255 79.381 41.658 1.00 8.04 581 ALA A CA 1
ATOM 4578 C C . ALA A 1 581 ? 29.735 78.987 41.736 1.00 7.09 581 ALA A C 1
ATOM 4579 O O . ALA A 1 581 ? 30.095 78.081 42.489 1.00 6.18 581 ALA A O 1
ATOM 4581 N N . SER A 1 582 ? 30.588 79.673 40.972 1.00 7.49 582 SER A N 1
ATOM 4582 C CA . SER A 1 582 ? 32.041 79.454 41.021 1.00 7.81 582 SER A CA 1
ATOM 4583 C C . SER A 1 582 ? 32.591 79.667 42.430 1.00 6.69 582 SER A C 1
ATOM 4584 O O . SER A 1 582 ? 33.391 78.871 42.924 1.00 6.46 582 SER A O 1
ATOM 4587 N N . LEU A 1 583 ? 32.173 80.748 43.076 1.00 6.97 583 LEU A N 1
ATOM 4588 C CA . LEU A 1 583 ? 32.647 81.034 44.430 1.00 8.02 583 LEU A CA 1
ATOM 4589 C C . LEU A 1 583 ? 32.241 79.921 45.407 1.00 7.73 583 LEU A C 1
ATOM 4590 O O . LEU A 1 583 ? 33.032 79.494 46.265 1.00 7.74 583 LEU A O 1
ATOM 4595 N N . GLN A 1 584 ? 30.995 79.473 45.303 1.00 7.72 584 GLN A N 1
ATOM 4596 C CA . GLN A 1 584 ? 30.494 78.428 46.203 1.00 7.21 584 GLN A CA 1
ATOM 4597 C C . GLN A 1 584 ? 31.174 77.089 45.945 1.00 7.16 584 GLN A C 1
ATOM 4598 O O . GLN A 1 584 ? 31.400 76.304 46.873 1.00 6.01 584 GLN A O 1
ATOM 4604 N N . LEU A 1 585 ? 31.518 76.824 44.687 1.00 7.39 585 LEU A N 1
ATOM 4605 C CA . LEU A 1 585 ? 32.273 75.615 44.366 1.00 5.92 585 LEU A CA 1
ATOM 4606 C C . LEU A 1 585 ? 33.665 75.673 45.006 1.00 6.30 585 LEU A C 1
ATOM 4607 O O . LEU A 1 585 ? 34.193 74.665 45.480 1.00 7.25 585 LEU A O 1
ATOM 4612 N N . ALA A 1 586 ? 34.265 76.854 45.014 1.00 5.72 586 ALA A N 1
ATOM 4613 C CA . ALA A 1 586 ? 35.592 77.024 45.610 1.00 7.62 586 ALA A CA 1
ATOM 4614 C C . ALA A 1 586 ? 35.543 76.872 47.128 1.00 8.12 586 ALA A C 1
ATOM 4615 O O . ALA A 1 586 ? 36.405 76.216 47.720 1.00 7.89 586 ALA A O 1
ATOM 4617 N N . VAL A 1 587 ? 34.564 77.509 47.765 1.00 7.65 587 VAL A N 1
ATOM 4618 C CA . VAL A 1 587 ? 34.415 77.371 49.211 1.00 7.88 587 VAL A CA 1
ATOM 4619 C C . VAL A 1 587 ? 34.100 75.913 49.542 1.00 7.97 587 VAL A C 1
ATOM 4620 O O . VAL A 1 587 ? 34.668 75.357 50.478 1.00 8.78 587 VAL A O 1
ATOM 4624 N N . THR A 1 588 ? 33.226 75.294 48.745 1.00 7.69 588 THR A N 1
ATOM 4625 C CA . THR A 1 588 ? 32.931 73.865 48.879 1.00 8.13 588 THR A CA 1
ATOM 4626 C C . THR A 1 588 ? 34.203 73.014 48.831 1.00 9.02 588 THR A C 1
ATOM 4627 O O . THR A 1 588 ? 34.401 72.134 49.684 1.00 9.03 588 THR A O 1
ATOM 4631 N N . LYS A 1 589 ? 35.072 73.271 47.854 1.00 8.98 589 LYS A N 1
ATOM 4632 C CA . LYS A 1 589 ? 36.306 72.493 47.754 1.00 8.82 589 LYS A CA 1
ATOM 4633 C C . LYS A 1 589 ? 37.166 72.681 49.014 1.00 7.71 589 LYS A C 1
ATOM 4634 O O . LYS A 1 589 ? 37.723 71.713 49.533 1.00 7.72 589 LYS A O 1
ATOM 4640 N N . ARG A 1 590 ? 37.241 73.912 49.522 1.00 5.99 590 ARG A N 1
ATOM 4641 C CA . ARG A 1 590 ? 38.023 74.206 50.726 1.00 8.10 590 ARG A CA 1
ATOM 4642 C C . ARG A 1 590 ? 37.485 73.449 51.950 1.00 8.47 590 ARG A C 1
ATOM 4643 O O . ARG A 1 590 ? 38.252 72.778 52.654 1.00 7.71 590 ARG A O 1
ATOM 4651 N N . THR A 1 591 ? 36.182 73.547 52.219 1.00 7.08 591 THR A N 1
ATOM 4652 C CA . THR A 1 591 ? 35.638 72.886 53.415 1.00 7.04 591 THR A CA 1
ATOM 4653 C C . THR A 1 591 ? 35.582 71.353 53.276 1.00 7.20 591 THR A C 1
ATOM 4654 O O . THR A 1 591 ? 35.616 70.627 54.275 1.00 8.52 591 THR A O 1
ATOM 4658 N N . THR A 1 592 ? 35.450 70.861 52.050 1.00 7.67 592 THR A N 1
ATOM 4659 C CA . THR A 1 592 ? 35.460 69.418 51.810 1.00 7.89 592 THR A CA 1
ATOM 4660 C C . THR A 1 592 ? 36.739 68.775 52.355 1.00 8.01 592 THR A C 1
ATOM 4661 O O . THR A 1 592 ? 36.685 67.763 53.058 1.00 7.81 592 THR A O 1
ATOM 4665 N N . TYR A 1 593 ? 37.896 69.358 52.050 1.00 6.63 593 TYR A N 1
ATOM 4666 C CA . TYR A 1 593 ? 39.149 68.768 52.530 1.00 7.38 593 TYR A CA 1
ATOM 4667 C C . TYR A 1 593 ? 39.495 69.154 53.964 1.00 7.53 593 TYR A C 1
ATOM 4668 O O . TYR A 1 593 ? 40.291 68.468 54.602 1.00 9.55 593 TYR A O 1
ATOM 4677 N N . GLU A 1 594 ? 38.884 70.205 54.502 1.00 7.12 594 GLU A N 1
ATOM 4678 C CA . GLU A 1 594 ? 39.067 70.479 55.937 1.00 9.14 594 GLU A CA 1
ATOM 4679 C C . GLU A 1 594 ? 38.270 69.508 56.817 1.00 9.13 594 GLU A C 1
ATOM 4680 O O . GLU A 1 594 ? 38.776 69.039 57.845 1.00 7.44 594 GLU A O 1
ATOM 4686 N N . TYR A 1 595 ? 37.041 69.179 56.404 1.00 7.08 595 TYR A N 1
ATOM 4687 C CA . TYR A 1 595 ? 36.110 68.473 57.292 1.00 8.05 595 TYR A CA 1
ATOM 4688 C C . TYR A 1 595 ? 35.546 67.135 56.805 1.00 8.75 595 TYR A C 1
ATOM 4689 O O . TYR A 1 595 ? 35.074 66.348 57.628 1.00 9.63 595 TYR A O 1
ATOM 4698 N N . PHE A 1 596 ? 35.543 66.879 55.500 1.00 6.28 596 PHE A N 1
ATOM 4699 C CA . PHE A 1 596 ? 34.752 65.761 54.984 1.00 8.02 596 PHE A CA 1
ATOM 4700 C C . PHE A 1 596 ? 35.588 64.653 54.339 1.00 9.01 596 PHE A C 1
ATOM 4701 O O . PHE A 1 596 ? 35.375 63.473 54.613 1.00 8.27 596 PHE A O 1
ATOM 4709 N N . TRP A 1 597 ? 36.513 65.035 53.463 1.00 7.71 597 TRP A N 1
ATOM 4710 C CA . TRP A 1 597 ? 37.426 64.091 52.830 1.00 7.25 597 TRP A CA 1
ATOM 4711 C C . TRP A 1 597 ? 38.813 64.366 53.395 1.00 10.38 597 TRP A C 1
ATOM 4712 O O . TRP A 1 597 ? 39.377 65.441 53.178 1.00 10.57 597 TRP A O 1
ATOM 4731 N N . LEU A 1 599 ? 42.735 64.022 54.124 1.00 12.07 599 LEU A N 1
ATOM 4732 C CA . LEU A 1 599 ? 44.094 63.617 53.794 1.00 11.66 599 LEU A CA 1
ATOM 4733 C C . LEU A 1 599 ? 44.888 63.357 55.059 1.00 14.38 599 LEU A C 1
ATOM 4734 O O . LEU A 1 599 ? 44.629 63.971 56.106 1.00 11.61 599 LEU A O 1
ATOM 4739 N N . ASP A 1 600 ? 45.861 62.455 54.963 1.00 14.33 600 ASP A N 1
ATOM 4740 C CA . ASP A 1 600 ? 46.811 62.246 56.050 1.00 22.30 600 ASP A CA 1
ATOM 4741 C C . ASP A 1 600 ? 47.380 63.608 56.454 1.00 16.31 600 ASP A C 1
ATOM 4742 O O . ASP A 1 600 ? 47.806 64.382 55.601 1.00 18.05 600 ASP A O 1
ATOM 4747 N N . GLY A 1 601 ? 47.338 63.921 57.739 1.00 21.35 601 GLY A N 1
ATOM 4748 C CA . GLY A 1 601 ? 47.787 65.217 58.220 1.00 22.81 601 GLY A CA 1
ATOM 4749 C C . GLY A 1 601 ? 46.650 66.148 58.618 1.00 25.65 601 GLY A C 1
ATOM 4750 O O . GLY A 1 601 ? 46.888 67.208 59.204 1.00 22.68 601 GLY A O 1
ATOM 4751 N N . ASN A 1 602 ? 45.412 65.749 58.330 1.00 16.72 602 ASN A N 1
ATOM 4752 C CA . ASN A 1 602 ? 44.252 66.550 58.709 1.00 13.45 602 ASN A CA 1
ATOM 4753 C C . ASN A 1 602 ? 44.233 66.753 60.229 1.00 15.68 602 ASN A C 1
ATOM 4754 O O . ASN A 1 602 ? 44.364 65.787 60.974 1.00 16.53 602 ASN A O 1
ATOM 4759 N N . LYS A 1 603 ? 44.050 67.994 60.679 1.00 13.75 603 LYS A N 1
ATOM 4760 C CA . LYS A 1 603 ? 44.145 68.333 62.101 1.00 17.38 603 LYS A CA 1
ATOM 4761 C C . LYS A 1 603 ? 42.797 68.600 62.784 1.00 15.38 603 LYS A C 1
ATOM 4762 O O . LYS A 1 603 ? 42.756 69.044 63.930 1.00 16.56 603 LYS A O 1
ATOM 4768 N N . ASN A 1 604 ? 41.700 68.322 62.085 1.00 12.20 604 ASN A N 1
ATOM 4769 C CA . ASN A 1 604 ? 40.370 68.655 62.588 1.00 11.79 604 ASN A CA 1
ATOM 4770 C C . ASN A 1 604 ? 39.657 67.439 63.156 1.00 13.00 604 ASN A C 1
ATOM 4771 O O . ASN A 1 604 ? 38.524 67.527 63.624 1.00 11.52 604 ASN A O 1
ATOM 4776 N N . ARG A 1 605 ? 40.332 66.300 63.080 1.00 12.35 605 ARG A N 1
ATOM 4777 C CA . ARG A 1 605 ? 39.804 65.023 63.552 1.00 13.32 605 ARG A CA 1
ATOM 4778 C C . ARG A 1 605 ? 40.936 64.219 64.166 1.00 13.11 605 ARG A C 1
ATOM 4779 O O . ARG A 1 605 ? 42.093 64.393 63.771 1.00 12.10 605 ARG A O 1
ATOM 4787 N N . PRO A 1 606 ? 40.612 63.323 65.117 1.00 13.25 606 PRO A N 1
ATOM 4788 C CA . PRO A 1 606 ? 41.661 62.446 65.655 1.00 17.21 606 PRO A CA 1
ATOM 4789 C C . PRO A 1 606 ? 42.162 61.482 64.589 1.00 21.41 606 PRO A C 1
ATOM 4790 O O . PRO A 1 606 ? 41.460 61.259 63.593 1.00 14.54 606 PRO A O 1
ATOM 4794 N N . GLU A 1 607 ? 43.356 60.930 64.790 1.00 16.59 607 GLU A N 1
ATOM 4795 C CA . GLU A 1 607 ? 43.996 60.075 63.794 1.00 19.56 607 GLU A CA 1
ATOM 4796 C C . GLU A 1 607 ? 43.131 58.906 63.366 1.00 19.11 607 GLU A C 1
ATOM 4797 O O . GLU A 1 607 ? 43.085 58.563 62.180 1.00 16.36 607 GLU A O 1
ATOM 4803 N N . ASN A 1 608 ? 42.442 58.293 64.323 1.00 15.40 608 ASN A N 1
ATOM 4804 C CA . ASN A 1 608 ? 41.642 57.121 64.007 1.00 20.87 608 ASN A CA 1
ATOM 4805 C C . ASN A 1 608 ? 40.341 57.464 63.294 1.00 21.23 608 ASN A C 1
ATOM 4806 O O . ASN A 1 608 ? 39.604 56.562 62.897 1.00 24.30 608 ASN A O 1
ATOM 4811 N N . ILE A 1 609 ? 40.037 58.752 63.147 1.00 14.19 609 ILE A N 1
ATOM 4812 C CA . ILE A 1 609 ? 38.953 59.154 62.248 1.00 12.66 609 ILE A CA 1
ATOM 4813 C C . ILE A 1 609 ? 39.538 59.540 60.888 1.00 12.84 609 ILE A C 1
ATOM 4814 O O . ILE A 1 609 ? 39.019 59.148 59.841 1.00 12.52 609 ILE A O 1
ATOM 4819 N N . VAL A 1 610 ? 40.642 60.284 60.900 1.00 12.67 610 VAL A N 1
ATOM 4820 C CA . VAL A 1 610 ? 41.298 60.681 59.650 1.00 13.99 610 VAL A CA 1
ATOM 4821 C C . VAL A 1 610 ? 41.591 59.488 58.737 1.00 16.64 610 VAL A C 1
ATOM 4822 O O . VAL A 1 610 ? 41.409 59.571 57.514 1.00 10.49 610 VAL A O 1
ATOM 4826 N N . ARG A 1 611 ? 41.999 58.362 59.316 1.00 13.62 611 ARG A N 1
ATOM 4827 C CA . ARG A 1 611 ? 42.329 57.199 58.489 1.00 17.03 611 ARG A CA 1
ATOM 4828 C C . ARG A 1 611 ? 41.120 56.600 57.765 1.00 12.66 611 ARG A C 1
ATOM 4829 O O . ARG A 1 611 ? 41.297 55.816 56.835 1.00 13.30 611 ARG A O 1
ATOM 4837 N N . ASN A 1 612 ? 39.903 56.968 58.163 1.00 10.56 612 ASN A N 1
ATOM 4838 C CA . ASN A 1 612 ? 38.699 56.533 57.432 1.00 11.13 612 ASN A CA 1
ATOM 4839 C C . ASN A 1 612 ? 38.574 57.157 56.036 1.00 10.14 612 ASN A C 1
ATOM 4840 O O . ASN A 1 612 ? 37.815 56.659 55.201 1.00 11.16 612 ASN A O 1
ATOM 4845 N N . LYS A 1 613 ? 39.290 58.266 55.829 1.00 9.51 613 LYS A N 1
ATOM 4846 C CA . LYS A 1 613 ? 39.376 59.037 54.573 1.00 10.99 613 LYS A CA 1
ATOM 4847 C C . LYS A 1 613 ? 38.109 59.851 54.238 1.00 9.37 613 LYS A C 1
ATOM 4848 O O . LYS A 1 613 ? 38.222 60.963 53.717 1.00 7.91 613 LYS A O 1
ATOM 4854 N N . VAL A 1 614 ? 36.917 59.332 54.535 1.00 9.17 614 VAL A N 1
ATOM 4855 C CA . VAL A 1 614 ? 35.714 60.164 54.437 1.00 8.43 614 VAL A CA 1
ATOM 4856 C C . VAL A 1 614 ? 34.947 60.156 55.753 1.00 7.36 614 VAL A C 1
ATOM 4857 O O . VAL A 1 614 ? 34.989 59.185 56.510 1.00 8.90 614 VAL A O 1
ATOM 4861 N N . ILE A 1 615 ? 34.254 61.257 56.022 1.00 7.06 615 ILE A N 1
ATOM 4862 C CA . ILE A 1 615 ? 33.634 61.482 57.323 1.00 7.74 615 ILE A CA 1
ATOM 4863 C C . ILE A 1 615 ? 32.344 60.674 57.472 1.00 9.05 615 ILE A C 1
ATOM 4864 O O . ILE A 1 615 ? 31.894 60.416 58.589 1.00 8.40 615 ILE A O 1
ATOM 4869 N N . GLY A 1 616 ? 31.766 60.254 56.347 1.00 9.19 616 GLY A N 1
ATOM 4870 C CA . GLY A 1 616 ? 30.489 59.547 56.356 1.00 9.76 616 GLY A CA 1
ATOM 4871 C C . GLY A 1 616 ? 29.298 60.491 56.377 1.00 10.21 616 GLY A C 1
ATOM 4872 O O . GLY A 1 616 ? 29.278 61.507 55.665 1.00 10.18 616 GLY A O 1
ATOM 4873 N N . ILE A 1 617 ? 28.292 60.169 57.184 1.00 9.94 617 ILE A N 1
ATOM 4874 C CA . ILE A 1 617 ? 27.138 61.056 57.322 1.00 10.81 617 ILE A CA 1
ATOM 4875 C C . ILE A 1 617 ? 27.499 62.158 58.317 1.00 11.81 617 ILE A C 1
ATOM 4876 O O . ILE A 1 617 ? 27.918 61.878 59.444 1.00 10.97 617 ILE A O 1
ATOM 4881 N N . TYR A 1 618 ? 27.376 63.409 57.883 1.00 8.67 618 TYR A N 1
ATOM 4882 C CA . TYR A 1 618 ? 27.884 64.529 58.661 1.00 9.56 618 TYR A CA 1
ATOM 4883 C C . TYR A 1 618 ? 26.731 65.317 59.276 1.00 9.07 618 TYR A C 1
ATOM 4884 O O . TYR A 1 618 ? 25.806 65.692 58.566 1.00 9.69 618 TYR A O 1
ATOM 4893 N N . PHE A 1 619 ? 26.784 65.526 60.593 1.00 9.28 619 PHE A N 1
ATOM 4894 C CA . PHE A 1 619 ? 25.818 66.355 61.325 1.00 9.63 619 PHE A CA 1
ATOM 4895 C C . PHE A 1 619 ? 26.520 67.487 62.060 1.00 8.07 619 PHE A C 1
ATOM 4896 O O . PHE A 1 619 ? 27.722 67.409 62.324 1.00 5.89 619 PHE A O 1
ATOM 4904 N N . GLU A 1 620 ? 25.764 68.511 62.448 1.00 8.65 620 GLU A N 1
ATOM 4905 C CA . GLU A 1 620 ? 26.326 69.556 63.302 1.00 7.68 620 GLU A CA 1
ATOM 4906 C C . GLU A 1 620 ? 26.842 69.004 64.626 1.00 7.35 620 GLU A C 1
ATOM 4907 O O . GLU A 1 620 ? 27.734 69.588 65.225 1.00 9.62 620 GLU A O 1
ATOM 4913 N N . GLN A 1 621 ? 26.270 67.903 65.103 1.00 6.37 621 GLN A N 1
ATOM 4914 C CA . GLN A 1 621 ? 26.614 67.414 66.441 1.00 7.61 621 GLN A CA 1
ATOM 4915 C C . GLN A 1 621 ? 27.291 66.052 66.452 1.00 8.30 621 GLN A C 1
ATOM 4916 O O . GLN A 1 621 ? 27.779 65.616 67.489 1.00 9.32 621 GLN A O 1
ATOM 4922 N N . LYS A 1 622 ? 27.313 65.365 65.315 1.00 8.29 622 LYS A N 1
ATOM 4923 C CA . LYS A 1 622 ? 27.972 64.061 65.266 1.00 7.85 622 LYS A CA 1
ATOM 4924 C C . LYS A 1 622 ? 28.420 63.717 63.864 1.00 7.05 622 LYS A C 1
ATOM 4925 O O . LYS A 1 622 ? 27.986 64.338 62.892 1.00 8.39 622 LYS A O 1
ATOM 4931 N N . THR A 1 623 ? 29.312 62.739 63.758 1.00 7.31 623 THR A N 1
ATOM 4932 C CA . THR A 1 623 ? 29.698 62.197 62.443 1.00 7.46 623 THR A CA 1
ATOM 4933 C C . THR A 1 623 ? 29.650 60.680 62.532 1.00 9.98 623 THR A C 1
ATOM 4934 O O . THR A 1 623 ? 29.876 60.113 63.597 1.00 7.47 623 THR A O 1
ATOM 4938 N N . ASP A 1 624 ? 29.327 60.015 61.425 1.00 12.45 624 ASP A N 1
ATOM 4939 C CA . ASP A 1 624 ? 29.147 58.563 61.452 1.00 9.84 624 ASP A CA 1
ATOM 4940 C C . ASP A 1 624 ? 29.627 57.904 60.154 1.00 11.93 624 ASP A C 1
ATOM 4941 O O . ASP A 1 624 ? 29.027 58.097 59.096 1.00 9.22 624 ASP A O 1
ATOM 4946 N N . TYR A 1 625 ? 30.709 57.132 60.251 1.00 12.03 625 TYR A N 1
ATOM 4947 C CA . TYR A 1 625 ? 31.323 56.456 59.099 1.00 12.68 625 TYR A CA 1
ATOM 4948 C C . TYR A 1 625 ? 30.467 55.257 58.703 1.00 14.31 625 TYR A C 1
ATOM 4949 O O . TYR A 1 625 ? 30.754 54.113 59.067 1.00 15.78 625 TYR A O 1
ATOM 4958 N N . THR A 1 626 ? 29.387 55.549 57.985 1.00 11.70 626 THR A N 1
ATOM 4959 C CA . THR A 1 626 ? 28.389 54.553 57.627 1.00 12.59 626 THR A CA 1
ATOM 4960 C C . THR A 1 626 ? 27.533 55.106 56.499 1.00 13.82 626 THR A C 1
ATOM 4961 O O . THR A 1 626 ? 27.790 56.214 56.002 1.00 12.55 626 THR A O 1
ATOM 4965 N N . THR A 1 627 ? 26.544 54.325 56.067 1.00 10.87 627 THR A N 1
ATOM 4966 C CA . THR A 1 627 ? 25.497 54.801 55.165 1.00 12.62 627 THR A CA 1
ATOM 4967 C C . THR A 1 627 ? 24.166 54.329 55.697 1.00 15.54 627 THR A C 1
ATOM 4968 O O . THR A 1 627 ? 24.125 53.570 56.656 1.00 17.24 627 THR A O 1
ATOM 4972 N N . TYR A 1 628 ? 23.075 54.753 55.070 1.00 15.00 628 TYR A N 1
ATOM 4973 C CA . TYR A 1 628 ? 21.756 54.299 55.502 1.00 23.14 628 TYR A CA 1
ATOM 4974 C C . TYR A 1 628 ? 21.376 52.921 54.954 1.00 23.31 628 TYR A C 1
ATOM 4975 O O . TYR A 1 628 ? 20.301 52.406 55.265 1.00 20.83 628 TYR A O 1
ATOM 4984 N N . PHE A 1 629 ? 22.247 52.320 54.150 1.00 16.81 629 PHE A N 1
ATOM 4985 C CA . PHE A 1 629 ? 21.927 51.026 53.550 1.00 21.45 629 PHE A CA 1
ATOM 4986 C C . PHE A 1 629 ? 23.077 50.026 53.665 1.00 20.43 629 PHE A C 1
ATOM 4987 O O . PHE A 1 629 ? 23.223 49.120 52.842 1.00 22.05 629 PHE A O 1
ATOM 4995 N N . GLY A 1 630 ? 23.889 50.188 54.703 1.00 20.41 630 GLY A N 1
ATOM 4996 C CA . GLY A 1 630 ? 24.928 49.218 55.000 1.00 21.24 630 GLY A CA 1
ATOM 4997 C C . GLY A 1 630 ? 26.321 49.808 55.043 1.00 22.03 630 GLY A C 1
ATOM 4998 O O . GLY A 1 630 ? 26.553 50.925 54.570 1.00 20.79 630 GLY A O 1
ATOM 4999 N N . ARG A 1 631 ? 27.255 49.030 55.576 1.00 22.61 631 ARG A N 1
ATOM 5000 C CA . ARG A 1 631 ? 28.629 49.474 55.760 1.00 23.54 631 ARG A CA 1
ATOM 5001 C C . ARG A 1 631 ? 29.606 48.717 54.870 1.00 22.22 631 ARG A C 1
ATOM 5002 O O . ARG A 1 631 ? 30.520 48.054 55.367 1.00 24.22 631 ARG A O 1
ATOM 5010 N N . PHE A 1 632 ? 29.337 48.675 53.572 1.00 15.89 632 PHE A N 1
ATOM 5011 C CA . PHE A 1 632 ? 30.373 48.230 52.651 1.00 17.93 632 PHE A CA 1
ATOM 5012 C C . PHE A 1 632 ? 31.209 49.445 52.292 1.00 16.96 632 PHE A C 1
ATOM 5013 O O . PHE A 1 632 ? 30.657 50.540 52.137 1.00 15.89 632 PHE A O 1
ATOM 5021 N N . LEU A 1 633 ? 32.517 49.264 52.146 1.00 13.60 633 LEU A N 1
ATOM 5022 C CA . LEU A 1 633 ? 33.391 50.367 51.774 1.00 15.83 633 LEU A CA 1
ATOM 5023 C C . LEU A 1 633 ? 32.949 51.021 50.462 1.00 13.36 633 LEU A C 1
ATOM 5024 O O . LEU A 1 633 ? 33.014 52.245 50.323 1.00 11.58 633 LEU A O 1
ATOM 5029 N N . GLU A 1 634 ? 32.504 50.215 49.503 1.00 12.60 634 GLU A N 1
ATOM 5030 C CA . GLU A 1 634 ? 32.136 50.770 48.212 1.00 12.81 634 GLU A CA 1
ATOM 5031 C C . GLU A 1 634 ? 30.907 51.673 48.340 1.00 10.99 634 GLU A C 1
ATOM 5032 O O . GLU A 1 634 ? 30.777 52.627 47.582 1.00 10.50 634 GLU A O 1
ATOM 5038 N N . TYR A 1 635 ? 30.022 51.393 49.299 1.00 9.51 635 TYR A N 1
ATOM 5039 C CA . TYR A 1 635 ? 28.903 52.292 49.585 1.00 9.88 635 TYR A CA 1
ATOM 5040 C C . TYR A 1 635 ? 29.384 53.606 50.200 1.00 11.36 635 TYR A C 1
ATOM 5041 O O . TYR A 1 635 ? 29.103 54.690 49.699 1.00 8.49 635 TYR A O 1
ATOM 5050 N N . ILE A 1 636 ? 30.061 53.497 51.337 1.00 10.53 636 ILE A N 1
ATOM 5051 C CA . ILE A 1 636 ? 30.471 54.677 52.090 1.00 10.86 636 ILE A CA 1
ATOM 5052 C C . ILE A 1 636 ? 31.330 55.602 51.226 1.00 8.55 636 ILE A C 1
ATOM 5053 O O . ILE A 1 636 ? 31.083 56.811 51.145 1.00 8.33 636 ILE A O 1
ATOM 5058 N N . HIS A 1 637 ? 32.348 55.040 50.591 1.00 6.98 637 HIS A N 1
ATOM 5059 C CA . HIS A 1 637 ? 33.227 55.856 49.755 1.00 8.29 637 HIS A CA 1
ATOM 5060 C C . HIS A 1 637 ? 32.609 56.174 48.387 1.00 7.85 637 HIS A C 1
ATOM 5061 O O . HIS A 1 637 ? 32.825 57.265 47.844 1.00 9.63 637 HIS A O 1
ATOM 5068 N N . GLY A 1 638 ? 31.810 55.257 47.843 1.00 6.94 638 GLY A N 1
ATOM 5069 C CA . GLY A 1 638 ? 31.198 55.462 46.536 1.00 6.52 638 GLY A CA 1
ATOM 5070 C C . GLY A 1 638 ? 30.221 56.620 46.480 1.00 6.94 638 GLY A C 1
ATOM 5071 O O . GLY A 1 638 ? 30.065 57.256 45.444 1.00 7.08 638 GLY A O 1
ATOM 5072 N N . ILE A 1 639 ? 29.540 56.886 47.589 1.00 6.29 639 ILE A N 1
ATOM 5073 C CA . ILE A 1 639 ? 28.627 58.028 47.666 1.00 7.39 639 ILE A CA 1
ATOM 5074 C C . ILE A 1 639 ? 29.356 59.352 47.384 1.00 7.62 639 ILE A C 1
ATOM 5075 O O . ILE A 1 639 ? 28.760 60.290 46.834 1.00 6.66 639 ILE A O 1
ATOM 5080 N N . GLN A 1 640 ? 30.641 59.426 47.734 1.00 4.76 640 GLN A N 1
ATOM 5081 C CA . GLN A 1 640 ? 31.435 60.638 47.495 1.00 5.28 640 GLN A CA 1
ATOM 5082 C C . GLN A 1 640 ? 32.071 60.659 46.102 1.00 6.55 640 GLN A C 1
ATOM 5083 O O . GLN A 1 640 ? 32.977 61.461 45.833 1.00 6.43 640 GLN A O 1
ATOM 5089 N N . GLN A 1 641 ? 31.571 59.802 45.208 1.00 4.33 641 GLN A N 1
ATOM 5090 C CA . GLN A 1 641 ? 32.139 59.648 43.866 1.00 6.91 641 GLN A CA 1
ATOM 5091 C C . GLN A 1 641 ? 31.099 59.738 42.733 1.00 6.80 641 GLN A C 1
ATOM 5092 O O . GLN A 1 641 ? 31.405 59.464 41.562 1.00 5.63 641 GLN A O 1
ATOM 5098 N N . LEU A 1 642 ? 29.872 60.136 43.059 1.00 6.19 642 LEU A N 1
ATOM 5099 C CA . LEU A 1 642 ? 28.852 60.261 42.005 1.00 6.61 642 LEU A CA 1
ATOM 5100 C C . LEU A 1 642 ? 27.900 61.412 42.329 1.00 6.69 642 LEU A C 1
ATOM 5101 O O . LEU A 1 642 ? 27.605 61.659 43.511 1.00 8.22 642 LEU A O 1
ATOM 5106 N N . PRO A 1 643 ? 27.410 62.124 41.292 1.00 6.77 643 PRO A N 1
ATOM 5107 C CA . PRO A 1 643 ? 27.693 61.898 39.868 1.00 6.56 643 PRO A CA 1
ATOM 5108 C C . PRO A 1 643 ? 29.089 62.361 39.461 1.00 6.35 643 PRO A C 1
ATOM 5109 O O . PRO A 1 643 ? 29.521 63.436 39.882 1.00 7.63 643 PRO A O 1
ATOM 5121 N N . THR A 1 645 ? 31.295 64.078 37.046 1.00 7.91 645 THR A N 1
ATOM 5122 C CA . THR A 1 645 ? 31.154 65.067 35.989 1.00 8.28 645 THR A CA 1
ATOM 5123 C C . THR A 1 645 ? 32.530 65.696 35.828 1.00 9.63 645 THR A C 1
ATOM 5124 O O . THR A 1 645 ? 33.424 65.410 36.644 1.00 9.24 645 THR A O 1
ATOM 5128 N N . PRO A 1 646 ? 32.722 66.554 34.805 1.00 8.38 646 PRO A N 1
ATOM 5129 C CA . PRO A 1 646 ? 34.027 67.224 34.728 1.00 6.84 646 PRO A CA 1
ATOM 5130 C C . PRO A 1 646 ? 34.343 68.052 35.969 1.00 9.06 646 PRO A C 1
ATOM 5131 O O . PRO A 1 646 ? 35.512 68.170 36.346 1.00 8.13 646 PRO A O 1
ATOM 5135 N N . GLU A 1 647 ? 33.324 68.632 36.597 1.00 7.16 647 GLU A N 1
ATOM 5136 C CA . GLU A 1 647 ? 33.568 69.399 37.812 1.00 7.37 647 GLU A CA 1
ATOM 5137 C C . GLU A 1 647 ? 34.123 68.491 38.914 1.00 7.44 647 GLU A C 1
ATOM 5138 O O . GLU A 1 647 ? 35.132 68.822 39.557 1.00 7.72 647 GLU A O 1
ATOM 5144 N N . LEU A 1 648 ? 33.480 67.351 39.142 1.00 5.64 648 LEU A N 1
ATOM 5145 C CA . LEU A 1 648 ? 33.940 66.469 40.213 1.00 6.36 648 LEU A CA 1
ATOM 5146 C C . LEU A 1 648 ? 35.295 65.872 39.893 1.00 8.38 648 LEU A C 1
ATOM 5147 O O . LEU A 1 648 ? 36.124 65.677 40.779 1.00 6.43 648 LEU A O 1
ATOM 5160 N N . GLU A 1 650 ? 37.781 66.891 37.558 1.00 8.01 650 GLU A N 1
ATOM 5161 C CA A GLU A 1 650 ? 38.911 67.760 37.214 0.62 10.88 650 GLU A CA 1
ATOM 5162 C CA B GLU A 1 650 ? 38.987 67.663 37.293 0.38 10.88 650 GLU A CA 1
ATOM 5163 C C . GLU A 1 650 ? 39.239 68.803 38.278 1.00 13.45 650 GLU A C 1
ATOM 5164 O O . GLU A 1 650 ? 40.329 69.364 38.300 1.00 12.84 650 GLU A O 1
ATOM 5175 N N . TYR A 1 651 ? 38.271 69.100 39.136 1.00 10.25 651 TYR A N 1
ATOM 5176 C CA . TYR A 1 651 ? 38.440 70.178 40.109 1.00 8.09 651 TYR A CA 1
ATOM 5177 C C . TYR A 1 651 ? 38.255 69.730 41.563 1.00 10.71 651 TYR A C 1
ATOM 5178 O O . TYR A 1 651 ? 39.076 70.058 42.432 1.00 9.57 651 TYR A O 1
ATOM 5187 N N . ILE A 1 652 ? 37.175 69.006 41.849 1.00 7.21 652 ILE A N 1
ATOM 5188 C CA . ILE A 1 652 ? 36.861 68.694 43.249 1.00 5.38 652 ILE A CA 1
ATOM 5189 C C . ILE A 1 652 ? 37.694 67.542 43.809 1.00 8.16 652 ILE A C 1
ATOM 5190 O O . ILE A 1 652 ? 38.332 67.687 44.861 1.00 8.00 652 ILE A O 1
ATOM 5195 N N . ARG A 1 653 ? 37.700 66.399 43.121 1.00 6.55 653 ARG A N 1
ATOM 5196 C CA . ARG A 1 653 ? 38.402 65.216 43.633 1.00 6.75 653 ARG A CA 1
ATOM 5197 C C . ARG A 1 653 ? 39.872 65.220 43.214 1.00 10.33 653 ARG A C 1
ATOM 5198 O O . ARG A 1 653 ? 40.178 64.895 42.076 1.00 9.49 653 ARG A O 1
ATOM 5206 N N . THR A 1 654 ? 40.780 65.574 44.125 1.00 7.30 654 THR A N 1
ATOM 5207 C CA . THR A 1 654 ? 42.197 65.700 43.762 1.00 6.92 654 THR A CA 1
ATOM 5208 C C . THR A 1 654 ? 42.881 64.351 43.605 1.00 8.52 654 THR A C 1
ATOM 5209 O O . THR A 1 654 ? 42.514 63.379 44.266 1.00 7.76 654 THR A O 1
ATOM 5213 N N . PRO A 1 655 ? 43.893 64.284 42.727 1.00 8.44 655 PRO A N 1
ATOM 5214 C CA . PRO A 1 655 ? 44.585 63.003 42.578 1.00 10.64 655 PRO A CA 1
ATOM 5215 C C . PRO A 1 655 ? 45.251 62.554 43.879 1.00 8.20 655 PRO A C 1
ATOM 5216 O O . PRO A 1 655 ? 45.311 61.351 44.125 1.00 8.98 655 PRO A O 1
ATOM 5220 N N . GLU A 1 656 ? 45.723 63.490 44.698 1.00 9.57 656 GLU A N 1
ATOM 5221 C CA . GLU A 1 656 ? 46.321 63.138 45.986 1.00 9.75 656 GLU A CA 1
ATOM 5222 C C . GLU A 1 656 ? 45.301 62.433 46.879 1.00 10.19 656 GLU A C 1
ATOM 5223 O O . GLU A 1 656 ? 45.605 61.399 47.475 1.00 9.66 656 GLU A O 1
ATOM 5229 N N . PHE A 1 657 ? 44.085 62.967 46.976 1.00 6.92 657 PHE A N 1
ATOM 5230 C CA . PHE A 1 657 ? 43.092 62.304 47.821 1.00 8.12 657 PHE A CA 1
ATOM 5231 C C . PHE A 1 657 ? 42.645 60.972 47.229 1.00 9.22 657 PHE A C 1
ATOM 5232 O O . PHE A 1 657 ? 42.547 59.962 47.943 1.00 9.12 657 PHE A O 1
ATOM 5240 N N . VAL A 1 658 ? 42.354 60.968 45.934 1.00 6.92 658 VAL A N 1
ATOM 5241 C CA . VAL A 1 658 ? 41.881 59.750 45.276 1.00 7.65 658 VAL A CA 1
ATOM 5242 C C . VAL A 1 658 ? 42.920 58.636 45.431 1.00 8.29 658 VAL A C 1
ATOM 5243 O O . VAL A 1 658 ? 42.557 57.498 45.731 1.00 6.43 658 VAL A O 1
ATOM 5247 N N . SER A 1 659 ? 44.210 58.965 45.289 1.00 6.43 659 SER A N 1
ATOM 5248 C CA A SER A 1 659 ? 45.232 57.929 45.408 0.55 8.31 659 SER A CA 1
ATOM 5249 C CA B SER A 1 659 ? 45.295 57.992 45.440 0.45 8.33 659 SER A CA 1
ATOM 5250 C C . SER A 1 659 ? 45.377 57.436 46.852 1.00 8.65 659 SER A C 1
ATOM 5251 O O . SER A 1 659 ? 45.495 56.229 47.060 1.00 10.56 659 SER A O 1
ATOM 5256 N N . GLN A 1 660 ? 45.352 58.333 47.840 1.00 10.29 660 GLN A N 1
ATOM 5257 C CA . GLN A 1 660 ? 45.432 57.889 49.243 1.00 11.87 660 GLN A CA 1
ATOM 5258 C C . GLN A 1 660 ? 44.253 56.997 49.606 1.00 13.10 660 GLN A C 1
ATOM 5259 O O . GLN A 1 660 ? 44.407 55.967 50.282 1.00 12.30 660 GLN A O 1
ATOM 5265 N N . GLU A 1 661 ? 43.062 57.421 49.191 1.00 9.72 661 GLU A N 1
ATOM 5266 C CA . GLU A 1 661 ? 41.853 56.649 49.456 1.00 9.26 661 GLU A CA 1
ATOM 5267 C C . GLU A 1 661 ? 41.900 55.271 48.785 1.00 10.07 661 GLU A C 1
ATOM 5268 O O . GLU A 1 661 ? 41.489 54.270 49.370 1.00 11.31 661 GLU A O 1
ATOM 5274 N N . TRP A 1 662 ? 42.391 55.224 47.553 1.00 8.08 662 TRP A N 1
ATOM 5275 C CA . TRP A 1 662 ? 42.487 53.960 46.815 1.00 11.09 662 TRP A CA 1
ATOM 5276 C C . TRP A 1 662 ? 43.482 53.031 47.486 1.00 16.02 662 TRP A C 1
ATOM 5277 O O . TRP A 1 662 ? 43.245 51.830 47.662 1.00 13.53 662 TRP A O 1
ATOM 5288 N N . ASP A 1 663 ? 44.612 53.625 47.839 1.00 14.04 663 ASP A N 1
ATOM 5289 C CA . ASP A 1 663 ? 45.713 52.936 48.480 1.00 18.60 663 ASP A CA 1
ATOM 5290 C C . ASP A 1 663 ? 45.250 52.270 49.763 1.00 17.01 663 ASP A C 1
ATOM 5291 O O . ASP A 1 663 ? 45.475 51.087 49.977 1.00 24.37 663 ASP A O 1
ATOM 5296 N N . GLU A 1 664 ? 44.586 53.041 50.613 1.00 17.38 664 GLU A N 1
ATOM 5297 C CA . GLU A 1 664 ? 44.261 52.593 51.957 1.00 18.50 664 GLU A CA 1
ATOM 5298 C C . GLU A 1 664 ? 42.954 51.813 52.098 1.00 20.96 664 GLU A C 1
ATOM 5299 O O . GLU A 1 664 ? 42.820 51.012 53.028 1.00 15.80 664 GLU A O 1
ATOM 5305 N N . LYS A 1 665 ? 41.987 52.046 51.209 1.00 11.87 665 LYS A N 1
ATOM 5306 C CA . LYS A 1 665 ? 40.662 51.429 51.384 1.00 13.26 665 LYS A CA 1
ATOM 5307 C C . LYS A 1 665 ? 40.133 50.668 50.174 1.00 14.72 665 LYS A C 1
ATOM 5308 O O . LYS A 1 665 ? 39.618 49.564 50.321 1.00 15.89 665 LYS A O 1
ATOM 5314 N N . LEU A 1 666 ? 40.224 51.266 48.989 1.00 10.43 666 LEU A N 1
ATOM 5315 C CA . LEU A 1 666 ? 39.393 50.813 47.870 1.00 11.87 666 LEU A CA 1
ATOM 5316 C C . LEU A 1 666 ? 40.083 49.853 46.899 1.00 14.62 666 LEU A C 1
ATOM 5317 O O . LEU A 1 666 ? 39.430 48.962 46.336 1.00 12.30 666 LEU A O 1
ATOM 5322 N N . GLY A 1 667 ? 41.388 50.032 46.694 1.00 11.80 667 GLY A N 1
ATOM 5323 C CA . GLY A 1 667 ? 42.140 49.156 45.805 1.00 15.32 667 GLY A CA 1
ATOM 5324 C C . GLY A 1 667 ? 41.961 47.681 46.130 1.00 15.40 667 GLY A C 1
ATOM 5325 O O . GLY A 1 667 ? 41.846 46.838 45.238 1.00 18.13 667 GLY A O 1
ATOM 5326 N N . ALA A 1 668 ? 41.914 47.370 47.421 1.00 14.91 668 ALA A N 1
ATOM 5327 C CA . ALA A 1 668 ? 41.795 45.990 47.867 1.00 19.72 668 ALA A CA 1
ATOM 5328 C C . ALA A 1 668 ? 40.434 45.361 47.553 1.00 20.02 668 ALA A C 1
ATOM 5329 O O . ALA A 1 668 ? 40.344 44.152 47.335 1.00 23.61 668 ALA A O 1
ATOM 5331 N N . ILE A 1 669 ? 39.366 46.153 47.561 1.00 17.87 669 ILE A N 1
ATOM 5332 C CA . ILE A 1 669 ? 38.037 45.564 47.380 1.00 17.45 669 ILE A CA 1
ATOM 5333 C C . ILE A 1 669 ? 37.444 45.747 45.991 1.00 18.62 669 ILE A C 1
ATOM 5334 O O . ILE A 1 669 ? 36.540 45.005 45.603 1.00 19.80 669 ILE A O 1
ATOM 5339 N N . ALA A 1 670 ? 37.936 46.729 45.243 1.00 14.86 670 ALA A N 1
ATOM 5340 C CA . ALA A 1 670 ? 37.309 47.069 43.964 1.00 15.04 670 ALA A CA 1
ATOM 5341 C C . ALA A 1 670 ? 37.117 45.860 43.025 1.00 18.34 670 ALA A C 1
ATOM 5342 O O . ALA A 1 670 ? 36.030 45.700 42.462 1.00 17.77 670 ALA A O 1
ATOM 5344 N N . PRO A 1 671 ? 38.145 44.991 42.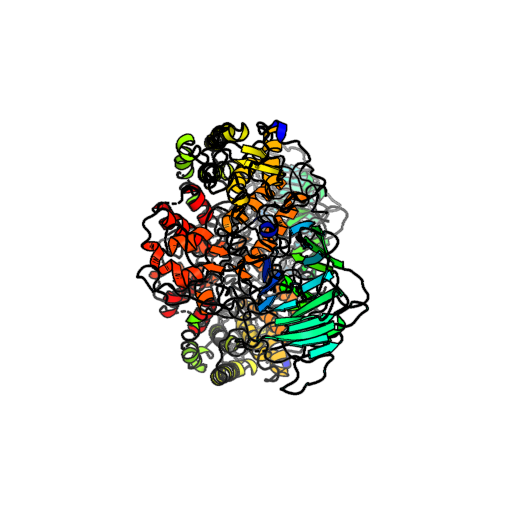863 1.00 18.35 671 PRO A N 1
ATOM 5345 C CA . PRO A 1 671 ? 37.889 43.880 41.929 1.00 17.67 671 PRO A CA 1
ATOM 5346 C C . PRO A 1 671 ? 36.896 42.848 42.471 1.00 17.43 671 PRO A C 1
ATOM 5347 O O . PRO A 1 671 ? 36.488 41.970 41.720 1.00 25.06 671 PRO A O 1
ATOM 5351 N N . THR A 1 672 ? 36.505 42.950 43.737 1.00 19.27 672 THR A N 1
ATOM 5352 C CA . THR A 1 672 ? 35.538 42.015 44.302 1.00 19.40 672 THR A CA 1
ATOM 5353 C C . THR A 1 672 ? 34.101 42.557 44.310 1.00 20.32 672 THR A C 1
ATOM 5354 O O . THR A 1 672 ? 33.165 41.853 44.703 1.00 22.67 672 THR A O 1
ATOM 5358 N N . VAL A 1 673 ? 33.925 43.800 43.869 1.00 15.47 673 VAL A N 1
ATOM 5359 C CA . VAL A 1 673 ? 32.609 44.441 43.908 1.00 14.44 673 VAL A CA 1
ATOM 5360 C C . VAL A 1 673 ? 31.776 43.999 42.706 1.00 16.21 673 VAL A C 1
ATOM 5361 O O . VAL A 1 673 ? 32.145 44.251 41.555 1.00 14.35 673 VAL A O 1
ATOM 5365 N N . GLN A 1 674 ? 30.675 43.302 42.989 1.00 15.35 674 GLN A N 1
ATOM 5366 C CA . GLN A 1 674 ? 29.794 42.762 41.953 1.00 19.61 674 GLN A CA 1
ATOM 5367 C C . GLN A 1 674 ? 28.462 43.489 41.929 1.00 21.69 674 GLN A C 1
ATOM 5368 O O . GLN A 1 674 ? 27.414 42.870 42.105 1.00 27.37 674 GLN A O 1
ATOM 5374 N N . SER A 1 675 ? 28.498 44.794 41.714 1.00 16.57 675 SER A N 1
ATOM 5375 C CA . SER A 1 675 ? 27.303 45.609 41.817 1.00 14.07 675 SER A CA 1
ATOM 5376 C C . SER A 1 675 ? 27.565 46.883 41.026 1.00 12.98 675 SER A C 1
ATOM 5377 O O . SER A 1 675 ? 28.693 47.088 40.565 1.00 11.66 675 SER A O 1
ATOM 5380 N N . PRO A 1 676 ? 26.537 47.733 40.849 1.00 13.15 676 PRO A N 1
ATOM 5381 C CA . PRO A 1 676 ? 26.769 49.015 40.172 1.00 11.58 676 PRO A CA 1
ATOM 5382 C C . PRO A 1 676 ? 27.822 49.893 40.856 1.00 11.39 676 PRO A C 1
ATOM 5383 O O . PRO A 1 676 ? 28.334 50.808 40.209 1.00 9.52 676 PRO A O 1
ATOM 5387 N N . TRP A 1 677 ? 28.119 49.645 42.132 1.00 8.51 677 TRP A N 1
ATOM 5388 C CA . TRP A 1 677 ? 29.176 50.380 42.820 1.00 9.72 677 TRP A CA 1
ATOM 5389 C C . TRP A 1 677 ? 30.553 50.118 42.200 1.00 10.10 677 TRP A C 1
ATOM 5390 O O . TRP A 1 677 ? 31.494 50.907 42.397 1.00 9.18 677 TRP A O 1
ATOM 5401 N N . ALA A 1 678 ? 30.688 49.022 41.454 1.00 7.47 678 ALA A N 1
ATOM 5402 C CA . ALA A 1 678 ? 31.945 48.762 40.738 1.00 10.31 678 ALA A CA 1
ATOM 5403 C C . ALA A 1 678 ? 32.187 49.848 39.692 1.00 9.62 678 ALA A C 1
ATOM 5404 O O . ALA A 1 678 ? 33.304 50.355 39.539 1.00 7.69 678 ALA A O 1
ATOM 5406 N N . GLY A 1 679 ? 31.142 50.205 38.959 1.00 7.63 679 GLY A N 1
ATOM 5407 C CA . GLY A 1 679 ? 31.252 51.278 37.984 1.00 8.83 679 GLY A CA 1
ATOM 5408 C C . GLY A 1 679 ? 31.620 52.595 38.638 1.00 7.96 679 GLY A C 1
ATOM 5409 O O . GLY A 1 679 ? 32.376 53.402 38.076 1.00 7.45 679 GLY A O 1
ATOM 5410 N N . VAL A 1 680 ? 31.050 52.835 39.813 1.00 7.29 680 VAL A N 1
ATOM 5411 C CA . VAL A 1 680 ? 31.340 54.066 40.547 1.00 7.21 680 VAL A CA 1
ATOM 5412 C C . VAL A 1 680 ? 32.817 54.116 40.937 1.00 7.34 680 VAL A C 1
ATOM 5413 O O . VAL A 1 680 ? 33.499 55.101 40.649 1.00 6.02 680 VAL A O 1
ATOM 5417 N N . LEU A 1 681 ? 33.305 53.061 41.589 1.00 6.41 681 LEU A N 1
ATOM 5418 C CA . LEU A 1 681 ? 34.708 53.015 42.022 1.00 8.23 681 LEU A CA 1
ATOM 5419 C C . LEU A 1 681 ? 35.671 53.105 40.843 1.00 9.08 681 LEU A C 1
ATOM 5420 O O . LEU A 1 681 ? 36.679 53.801 40.930 1.00 7.67 681 LEU A O 1
ATOM 5425 N N . TYR A 1 682 ? 35.388 52.402 39.746 1.00 6.87 682 TYR A N 1
ATOM 5426 C CA . TYR A 1 682 ? 36.352 52.384 38.642 1.00 7.43 682 TYR A CA 1
ATOM 5427 C C . TYR A 1 682 ? 36.369 53.672 37.824 1.00 7.40 682 TYR A C 1
ATOM 5428 O O . TYR A 1 682 ? 37.408 54.022 37.256 1.00 9.54 682 TYR A O 1
ATOM 5437 N N . LEU A 1 683 ? 35.255 54.401 37.762 1.00 8.15 683 LEU A N 1
ATOM 5438 C CA . LEU A 1 683 ? 35.290 55.698 37.086 1.00 7.64 683 LEU A CA 1
ATOM 5439 C C . LEU A 1 683 ? 36.063 56.706 37.961 1.00 6.96 683 LEU A C 1
ATOM 5440 O O . LEU A 1 683 ? 36.792 57.563 37.454 1.00 9.02 683 LEU A O 1
ATOM 5445 N N . ASN A 1 684 ? 35.906 56.600 39.274 1.00 6.90 684 ASN A N 1
ATOM 5446 C CA . ASN A 1 684 ? 36.745 57.353 40.203 1.00 6.24 684 ASN A CA 1
ATOM 5447 C C . ASN A 1 684 ? 38.222 56.996 39.978 1.00 7.87 684 ASN A C 1
ATOM 5448 O O . ASN A 1 684 ? 39.089 57.874 39.918 1.00 7.49 684 ASN A O 1
ATOM 5453 N N . TYR A 1 685 ? 38.489 55.698 39.831 1.00 7.57 685 TYR A N 1
ATOM 5454 C CA . TYR A 1 685 ? 39.842 55.186 39.609 1.00 11.09 685 TYR A CA 1
ATOM 5455 C C . TYR A 1 685 ? 40.480 55.800 38.366 1.00 10.88 685 TYR A C 1
ATOM 5456 O O . TYR A 1 685 ? 41.699 55.970 38.313 1.00 9.99 685 TYR A O 1
ATOM 5465 N N . ALA A 1 686 ? 39.662 56.155 37.374 1.00 7.25 686 ALA A N 1
ATOM 5466 C CA . ALA A 1 686 ? 40.188 56.740 36.137 1.00 9.97 686 ALA A CA 1
ATOM 5467 C C . ALA A 1 686 ? 40.893 58.070 36.371 1.00 11.98 686 ALA A C 1
ATOM 5468 O O . ALA A 1 686 ? 41.709 58.487 35.547 1.00 12.31 686 ALA A O 1
ATOM 5470 N N . ILE A 1 687 ? 40.588 58.739 37.482 1.00 11.48 687 ILE A N 1
ATOM 5471 C CA . ILE A 1 687 ? 41.302 59.966 37.825 1.00 10.70 687 ILE A CA 1
ATOM 5472 C C . ILE A 1 687 ? 42.806 59.692 37.922 1.00 10.99 687 ILE A C 1
ATOM 5473 O O . ILE A 1 687 ? 43.606 60.476 37.411 1.00 14.56 687 ILE A O 1
ATOM 5478 N N . ILE A 1 688 ? 43.190 58.585 38.560 1.00 9.21 688 ILE A N 1
ATOM 5479 C CA . ILE A 1 688 ? 44.608 58.297 38.794 1.00 11.11 688 ILE A CA 1
ATOM 5480 C C . ILE A 1 688 ? 45.192 57.225 37.872 1.00 12.80 688 ILE A C 1
ATOM 5481 O O . ILE A 1 688 ? 46.365 57.302 37.510 1.00 13.23 688 ILE A O 1
ATOM 5486 N N . ASN A 1 689 ? 44.397 56.224 37.496 1.00 13.68 689 ASN A N 1
ATOM 5487 C CA . ASN A 1 689 ? 44.891 55.157 36.612 1.00 12.40 689 ASN A CA 1
ATOM 5488 C C . ASN A 1 689 ? 43.919 54.826 35.480 1.00 11.59 689 ASN A C 1
ATOM 5489 O O . ASN A 1 689 ? 43.323 53.736 35.453 1.00 9.00 689 ASN A O 1
ATOM 5494 N N . PRO A 1 690 ? 43.758 55.767 34.539 1.00 9.17 690 PRO A N 1
ATOM 5495 C CA . PRO A 1 690 ? 42.784 55.618 33.447 1.00 11.34 690 PRO A CA 1
ATOM 5496 C C . PRO A 1 690 ? 43.048 54.404 32.570 1.00 10.43 690 PRO A C 1
ATOM 5497 O O . PRO A 1 690 ? 42.099 53.806 32.051 1.00 8.01 690 PRO A O 1
ATOM 5501 N N . ALA A 1 691 ? 44.317 54.042 32.396 1.00 10.74 691 ALA A N 1
ATOM 5502 C CA . ALA A 1 691 ? 44.656 52.900 31.554 1.00 11.83 691 ALA A CA 1
ATOM 5503 C C . ALA A 1 691 ? 44.066 51.601 32.098 1.00 12.11 691 ALA A C 1
ATOM 5504 O O . ALA A 1 691 ? 43.636 50.737 31.332 1.00 12.11 691 ALA A O 1
ATOM 5506 N N . GLU A 1 692 ? 44.050 51.454 33.419 1.00 10.92 692 GLU A N 1
ATOM 5507 C CA . GLU A 1 692 ? 43.484 50.255 34.023 1.00 12.59 692 GLU A CA 1
ATOM 5508 C C . GLU A 1 692 ? 41.970 50.380 34.217 1.00 11.60 692 GLU A C 1
ATOM 5509 O O . GLU A 1 692 ? 41.242 49.387 34.184 1.00 10.19 692 GLU A O 1
ATOM 5515 N N . ALA A 1 693 ? 41.502 51.602 34.443 1.00 10.11 693 ALA A N 1
ATOM 5516 C CA . ALA A 1 693 ? 40.074 51.839 34.650 1.00 10.07 693 ALA A CA 1
ATOM 5517 C C . ALA A 1 693 ? 39.261 51.556 33.386 1.00 10.76 693 ALA A C 1
ATOM 5518 O O . ALA A 1 693 ? 38.150 51.012 33.452 1.00 8.34 693 ALA A O 1
ATOM 5520 N N . TYR A 1 694 ? 39.814 51.925 32.238 1.00 8.51 694 TYR A N 1
ATOM 5521 C CA . TYR A 1 694 ? 39.071 51.846 30.979 1.00 10.92 694 TYR A CA 1
ATOM 5522 C C . TYR A 1 694 ? 38.561 50.422 30.653 1.00 10.53 694 TYR A C 1
ATOM 5523 O O . TYR A 1 694 ? 37.365 50.260 30.425 1.00 12.00 694 TYR A O 1
ATOM 5532 N N . PRO A 1 695 ? 39.444 49.386 30.642 1.00 13.58 695 PRO A N 1
ATOM 5533 C CA . PRO A 1 695 ? 38.881 48.050 30.390 1.00 11.63 695 PRO A CA 1
ATOM 5534 C C . PRO A 1 695 ? 37.924 47.575 31.485 1.00 11.28 695 PRO A C 1
ATOM 5535 O O . PRO A 1 695 ? 36.981 46.842 31.182 1.00 9.62 695 PRO A O 1
ATOM 5539 N N . ALA A 1 696 ? 38.148 47.977 32.730 1.00 9.27 696 ALA A N 1
ATOM 5540 C CA . ALA A 1 696 ? 37.219 47.609 33.794 1.00 10.66 696 ALA A CA 1
ATOM 5541 C C . ALA A 1 696 ? 35.827 48.178 33.493 1.00 9.71 696 ALA A C 1
ATOM 5542 O O . ALA A 1 696 ? 34.811 47.489 33.626 1.00 12.02 696 ALA A O 1
ATOM 5544 N N . LEU A 1 697 ? 35.787 49.433 33.053 1.00 8.72 697 LEU A N 1
ATOM 5545 C CA . LEU A 1 697 ? 34.519 50.114 32.795 1.00 10.52 697 LEU A CA 1
ATOM 5546 C C . LEU A 1 697 ? 33.772 49.519 31.603 1.00 13.11 697 LEU A C 1
ATOM 5547 O O . LEU A 1 697 ? 32.553 49.679 31.483 1.00 9.98 697 LEU A O 1
ATOM 5552 N N . ARG A 1 698 ? 34.488 48.818 30.728 1.00 11.22 698 ARG A N 1
ATOM 5553 C CA . ARG A 1 698 ? 33.826 48.135 29.619 1.00 13.44 698 ARG A CA 1
ATOM 5554 C C . ARG A 1 698 ? 33.039 46.914 30.095 1.00 14.84 698 ARG A C 1
ATOM 5555 O O . ARG A 1 698 ? 32.186 46.414 29.367 1.00 16.13 698 ARG A O 1
ATOM 5563 N N . LYS A 1 699 ? 33.311 46.425 31.305 1.00 11.30 699 LYS A N 1
ATOM 5564 C CA . LYS A 1 699 ? 32.672 45.178 31.726 1.00 15.42 699 LYS A CA 1
ATOM 5565 C C . LYS A 1 699 ? 31.859 45.242 33.021 1.00 17.86 699 LYS A C 1
ATOM 5566 O O . LYS A 1 699 ? 30.928 44.455 33.180 1.00 15.03 699 LYS A O 1
ATOM 5572 N N . VAL A 1 700 ? 32.198 46.130 33.956 1.00 10.09 700 VAL A N 1
ATOM 5573 C CA . VAL A 1 700 ? 31.460 46.162 35.220 1.00 9.57 700 VAL A CA 1
ATOM 5574 C C . VAL A 1 700 ? 30.108 46.871 35.075 1.00 10.11 700 VAL A C 1
ATOM 5575 O O . VAL A 1 700 ? 29.827 47.486 34.046 1.00 11.34 700 VAL A O 1
ATOM 5579 N N . GLN A 1 701 ? 29.262 46.761 36.094 1.00 9.66 701 GLN A N 1
ATOM 5580 C CA . GLN A 1 701 ? 27.947 47.407 36.066 1.00 10.57 701 GLN A CA 1
ATOM 5581 C C . GLN A 1 701 ? 28.039 48.899 36.328 1.00 10.61 701 GLN A C 1
ATOM 5582 O O . GLN A 1 701 ? 28.898 49.348 37.101 1.00 9.27 701 GLN A O 1
ATOM 5596 N N . ASP A 1 703 ? 26.424 52.601 37.671 1.00 6.74 703 ASP A N 1
ATOM 5597 C CA . ASP A 1 703 ? 25.433 53.236 38.545 1.00 8.39 703 ASP A CA 1
ATOM 5598 C C . ASP A 1 703 ? 24.253 53.700 37.691 1.00 9.15 703 ASP A C 1
ATOM 5599 O O . ASP A 1 703 ? 24.422 53.966 36.496 1.00 8.46 703 ASP A O 1
ATOM 5604 N N . ASP A 1 704 ? 23.065 53.809 38.279 1.00 7.49 704 ASP A N 1
ATOM 5605 C CA . ASP A 1 704 ? 21.900 54.186 37.483 1.00 8.13 704 ASP A CA 1
ATOM 5606 C C . ASP A 1 704 ? 21.971 55.634 36.979 1.00 7.86 704 ASP A C 1
ATOM 5607 O O . ASP A 1 704 ? 21.183 56.025 36.126 1.00 9.22 704 ASP A O 1
ATOM 5612 N N . GLY A 1 705 ? 22.908 56.427 37.499 1.00 8.42 705 GLY A N 1
ATOM 5613 C CA . GLY A 1 705 ? 23.137 57.778 36.993 1.00 5.00 705 GLY A CA 1
ATOM 5614 C C . GLY A 1 705 ? 24.383 57.874 36.127 1.00 7.41 705 GLY A C 1
ATOM 5615 O O . GLY A 1 705 ? 24.870 58.970 35.820 1.00 5.97 705 GLY A O 1
ATOM 5616 N N . GLN A 1 706 ? 24.889 56.713 35.721 1.00 8.68 706 GLN A N 1
ATOM 5617 C CA . GLN A 1 706 ? 26.170 56.598 35.020 1.00 7.79 706 GLN A CA 1
ATOM 5618 C C . GLN A 1 706 ? 25.969 55.857 33.703 1.00 6.76 706 GLN A C 1
ATOM 5619 O O . GLN A 1 706 ? 25.179 54.924 33.667 1.00 7.53 706 GLN A O 1
ATOM 5625 N N . THR A 1 707 ? 26.654 56.253 32.622 1.00 6.99 707 THR A N 1
ATOM 5626 C CA . THR A 1 707 ? 26.601 55.465 31.387 1.00 6.70 707 THR A CA 1
ATOM 5627 C C . THR A 1 707 ? 27.986 54.943 31.038 1.00 9.61 707 THR A C 1
ATOM 5628 O O . THR A 1 707 ? 28.997 55.560 31.392 1.00 7.68 707 THR A O 1
ATOM 5632 N N . ARG A 1 708 ? 28.032 53.803 30.357 1.00 6.83 708 ARG A N 1
ATOM 5633 C CA . ARG A 1 708 ? 29.310 53.235 29.941 1.00 10.18 708 ARG A CA 1
ATOM 5634 C C . ARG A 1 708 ? 30.003 54.171 28.956 1.00 8.09 708 ARG A C 1
ATOM 5635 O O . ARG A 1 708 ? 31.211 54.403 29.056 1.00 7.68 708 ARG A O 1
ATOM 5643 N N . SER A 1 709 ? 29.246 54.734 28.021 1.00 6.71 709 SER A N 1
ATOM 5644 C CA . SER A 1 709 ? 29.859 55.600 27.019 1.00 9.02 709 SER A CA 1
ATOM 5645 C C . SER A 1 709 ? 30.450 56.873 27.620 1.00 6.35 709 SER A C 1
ATOM 5646 O O . SER A 1 709 ? 31.566 57.265 27.254 1.00 8.39 709 SER A O 1
ATOM 5649 N N . TYR A 1 710 ? 29.728 57.534 28.524 1.00 7.75 710 TYR A N 1
ATOM 5650 C CA . TYR A 1 710 ? 30.287 58.741 29.133 1.00 6.79 710 TYR A CA 1
ATOM 5651 C C . TYR A 1 710 ? 31.470 58.383 30.034 1.00 6.98 710 TYR A C 1
ATOM 5652 O O . TYR A 1 710 ? 32.414 59.173 30.174 1.00 7.87 710 TYR A O 1
ATOM 5661 N N . SER A 1 711 ? 31.406 57.221 30.679 1.00 5.67 711 SER A N 1
ATOM 5662 C CA . SER A 1 711 ? 32.513 56.753 31.520 1.00 6.96 711 SER A CA 1
ATOM 5663 C C . SER A 1 711 ? 33.786 56.538 30.703 1.00 7.22 711 SER A C 1
ATOM 5664 O O . SER A 1 711 ? 34.874 56.921 31.125 1.00 5.58 711 SER A O 1
ATOM 5667 N N . LEU A 1 712 ? 33.650 55.908 29.540 1.00 5.39 712 LEU A N 1
ATOM 5668 C CA . LEU A 1 712 ? 34.799 55.705 28.663 1.00 7.57 712 LEU A CA 1
ATOM 5669 C C . LEU A 1 712 ? 35.338 57.029 28.131 1.00 7.62 712 LEU A C 1
ATOM 5670 O O . LEU A 1 712 ? 36.559 57.213 28.015 1.00 7.90 712 LEU A O 1
ATOM 5675 N N . TYR A 1 713 ? 34.425 57.937 27.791 1.00 7.73 713 TYR A N 1
ATOM 5676 C CA . TYR A 1 713 ? 34.781 59.274 27.334 1.00 6.85 713 TYR A CA 1
ATOM 5677 C C . TYR A 1 713 ? 35.600 60.020 28.397 1.00 9.37 713 TYR A C 1
ATOM 5678 O O . TYR A 1 713 ? 36.683 60.531 28.108 1.00 6.22 713 TYR A O 1
ATOM 5687 N N . LEU A 1 714 ? 35.090 60.067 29.625 1.00 5.89 714 LEU A N 1
ATOM 5688 C CA . LEU A 1 714 ? 35.801 60.729 30.709 1.00 7.52 714 LEU A CA 1
ATOM 5689 C C . LEU A 1 714 ? 37.170 60.093 30.945 1.00 8.21 714 LEU A C 1
ATOM 5690 O O . LEU A 1 714 ? 38.141 60.777 31.273 1.00 11.80 714 LEU A O 1
ATOM 5695 N N . THR A 1 715 ? 37.244 58.778 30.813 1.00 6.07 715 THR A N 1
ATOM 5696 C CA . THR A 1 715 ? 38.498 58.094 31.084 1.00 7.16 715 THR A CA 1
ATOM 5697 C C . THR A 1 715 ? 39.509 58.370 29.981 1.00 9.67 715 THR A C 1
ATOM 5698 O O . THR A 1 715 ? 40.685 58.625 30.261 1.00 9.59 715 THR A O 1
ATOM 5702 N N . ALA A 1 716 ? 39.047 58.357 28.732 1.00 6.64 716 ALA A N 1
ATOM 5703 C CA . ALA A 1 716 ? 39.933 58.487 27.576 1.00 9.75 716 ALA A CA 1
ATOM 5704 C C . ALA A 1 716 ? 40.337 59.931 27.310 1.00 8.48 716 ALA A C 1
ATOM 5705 O O . ALA A 1 716 ? 41.150 60.205 26.412 1.00 8.64 716 ALA A O 1
ATOM 5707 N N . THR A 1 717 ? 39.760 60.857 28.075 1.00 8.55 717 THR A N 1
ATOM 5708 C CA . THR A 1 717 ? 40.181 62.258 28.020 1.00 8.97 717 THR A CA 1
ATOM 5709 C C . THR A 1 717 ? 41.182 62.611 29.127 1.00 8.13 717 THR A C 1
ATOM 5710 O O . THR A 1 717 ? 41.576 63.775 29.247 1.00 11.27 717 THR A O 1
ATOM 5714 N N . ARG A 1 718 ? 41.572 61.637 29.953 1.00 10.03 718 ARG A N 1
ATOM 5715 C CA . ARG A 1 718 ? 42.683 61.859 30.899 1.00 9.20 718 ARG A CA 1
ATOM 5716 C C . ARG A 1 718 ? 43.965 62.052 30.105 1.00 9.93 718 ARG A C 1
ATOM 5717 O O . ARG A 1 718 ? 44.198 61.330 29.135 1.00 8.74 718 ARG A O 1
ATOM 5725 N N . PRO A 1 719 ? 44.805 63.015 30.512 1.00 9.65 719 PRO A N 1
ATOM 5726 C CA . PRO A 1 719 ? 46.044 63.252 29.751 1.00 11.57 719 PRO A CA 1
ATOM 5727 C C . PRO A 1 719 ? 46.978 62.043 29.769 1.00 10.30 719 PRO A C 1
ATOM 5728 O O . PRO A 1 719 ? 47.797 61.898 28.867 1.00 11.73 719 PRO A O 1
ATOM 5732 N N . HIS A 1 720 ? 46.844 61.174 30.766 1.00 8.83 720 HIS A N 1
ATOM 5733 C CA . HIS A 1 720 ? 47.730 60.022 30.881 1.00 8.14 720 HIS A CA 1
ATOM 5734 C C . HIS A 1 720 ? 47.052 58.693 30.540 1.00 9.43 720 HIS A C 1
ATOM 5735 O O . HIS A 1 720 ? 47.559 57.624 30.877 1.00 9.49 720 HIS A O 1
ATOM 5742 N N . PHE A 1 721 ? 45.931 58.756 29.829 1.00 9.70 721 PHE A N 1
ATOM 5743 C CA . PHE A 1 721 ? 45.301 57.548 29.305 1.00 8.71 721 PHE A CA 1
ATOM 5744 C C . PHE A 1 721 ? 46.140 56.896 28.206 1.00 8.53 721 PHE A C 1
ATOM 5745 O O . PHE A 1 721 ? 46.696 57.586 27.348 1.00 8.27 721 PHE A O 1
ATOM 5753 N N . PHE A 1 722 ? 46.193 55.567 28.225 1.00 8.99 722 PHE A N 1
ATOM 5754 C CA . PHE A 1 722 ? 46.685 54.774 27.098 1.00 13.78 722 PHE A CA 1
ATOM 5755 C C . PHE A 1 722 ? 45.936 53.442 27.096 1.00 17.65 722 PHE A C 1
ATOM 5756 O O . PHE A 1 722 ? 45.270 53.102 28.086 1.00 12.96 722 PHE A O 1
ATOM 5764 N N . ARG A 1 723 ? 46.058 52.693 25.999 1.00 16.67 723 ARG A N 1
ATOM 5765 C CA A ARG A 1 723 ? 45.296 51.457 25.838 0.64 20.49 723 ARG A CA 1
ATOM 5766 C CA B ARG A 1 723 ? 45.322 51.447 25.795 0.36 20.49 723 ARG A CA 1
ATOM 5767 C C . ARG A 1 723 ? 45.933 50.264 26.533 1.00 26.58 723 ARG A C 1
ATOM 5768 O O . ARG A 1 723 ? 47.157 50.110 26.566 1.00 31.12 723 ARG A O 1
ATOM 5783 N N . ARG A 1 724 ? 45.066 49.428 27.100 1.00 30.29 724 ARG A N 1
ATOM 5784 C CA . ARG A 1 724 ? 45.452 48.183 27.750 1.00 37.18 724 ARG A CA 1
ATOM 5785 C C . ARG A 1 724 ? 44.296 47.181 27.713 1.00 41.15 724 ARG A C 1
ATOM 5786 O O . ARG A 1 724 ? 43.189 47.506 27.275 1.00 39.28 724 ARG A O 1
ATOM 5794 N N . GLY B 1 5 ? 61.613 94.074 33.942 1.00 46.67 5 GLY B N 1
ATOM 5795 C CA . GLY B 1 5 ? 62.396 92.856 34.072 1.00 37.35 5 GLY B CA 1
ATOM 5796 C C . GLY B 1 5 ? 63.877 93.077 33.829 1.00 38.52 5 GLY B C 1
ATOM 5797 O O . GLY B 1 5 ? 64.395 94.162 34.089 1.00 45.63 5 GLY B O 1
ATOM 5798 N N . ASP B 1 6 ? 64.566 92.038 33.360 1.00 32.39 6 ASP B N 1
ATOM 5799 C CA . ASP B 1 6 ? 66.009 92.098 33.118 1.00 27.31 6 ASP B CA 1
ATOM 5800 C C . ASP B 1 6 ? 66.442 91.848 31.672 1.00 22.49 6 ASP B C 1
ATOM 5801 O O . ASP B 1 6 ? 65.860 91.016 30.973 1.00 17.44 6 ASP B O 1
ATOM 5806 N N . ASP B 1 7 ? 67.469 92.577 31.246 1.00 20.73 7 ASP B N 1
ATOM 5807 C CA . ASP B 1 7 ? 68.161 92.300 29.992 1.00 21.68 7 ASP B CA 1
ATOM 5808 C C . ASP B 1 7 ? 68.858 90.947 30.129 1.00 22.47 7 ASP B C 1
ATOM 5809 O O . ASP B 1 7 ? 69.695 90.772 31.020 1.00 17.92 7 ASP B O 1
ATOM 5814 N N . LEU B 1 8 ? 68.526 89.994 29.258 1.00 17.05 8 LEU B N 1
ATOM 5815 C CA . LEU B 1 8 ? 69.071 88.642 29.396 1.00 15.63 8 LEU B CA 1
ATOM 5816 C C . LEU B 1 8 ? 70.362 88.432 28.615 1.00 15.45 8 LEU B C 1
ATOM 5817 O O . LEU B 1 8 ? 71.079 87.450 28.839 1.00 14.37 8 LEU B O 1
ATOM 5822 N N . PHE B 1 9 ? 70.671 89.339 27.700 1.00 13.73 9 PHE B N 1
ATOM 5823 C CA . PHE B 1 9 ? 71.876 89.180 26.891 1.00 14.53 9 PHE B CA 1
ATOM 5824 C C . PHE B 1 9 ? 73.022 89.961 27.528 1.00 15.58 9 PHE B C 1
ATOM 5825 O O . PHE B 1 9 ? 73.457 90.997 27.018 1.00 17.65 9 PHE B O 1
ATOM 5833 N N . VAL B 1 10 ? 73.483 89.461 28.666 1.00 17.07 10 VAL B N 1
ATOM 5834 C CA . VAL B 1 10 ? 74.558 90.080 29.421 1.00 16.44 10 VAL B CA 1
ATOM 5835 C C . VAL B 1 10 ? 75.561 88.998 29.758 1.00 15.28 10 VAL B C 1
ATOM 5836 O O . VAL B 1 10 ? 75.231 87.816 29.698 1.00 16.72 10 VAL B O 1
ATOM 5840 N N . PRO B 1 11 ? 76.801 89.387 30.071 1.00 16.37 11 PRO B N 1
ATOM 5841 C CA . PRO B 1 11 ? 77.799 88.354 30.351 1.00 15.92 11 PRO B CA 1
ATOM 5842 C C . PRO B 1 11 ? 77.499 87.551 31.610 1.00 14.70 11 PRO B C 1
ATOM 5843 O O . PRO B 1 11 ? 76.830 88.042 32.527 1.00 16.88 11 PRO B O 1
ATOM 5847 N N . VAL B 1 12 ? 77.968 86.308 31.637 1.00 14.24 12 VAL B N 1
ATOM 5848 C CA . VAL B 1 12 ? 77.978 85.537 32.874 1.00 13.16 12 VAL B CA 1
ATOM 5849 C C . VAL B 1 12 ? 79.107 86.090 33.739 1.00 17.39 12 VAL B C 1
ATOM 5850 O O . VAL B 1 12 ? 78.937 86.314 34.939 1.00 20.58 12 VAL B O 1
ATOM 5854 N N . SER B 1 13 ? 80.258 86.307 33.105 1.00 16.84 13 SER B N 1
ATOM 5855 C CA . SER B 1 13 ? 81.414 86.928 33.745 1.00 21.29 13 SER B CA 1
ATOM 5856 C C . SER B 1 13 ? 82.435 87.282 32.674 1.00 21.17 13 SER B C 1
ATOM 5857 O O . SER B 1 13 ? 82.257 86.921 31.505 1.00 18.38 13 SER B O 1
ATOM 5860 N N . ASN B 1 14 ? 83.507 87.980 33.043 1.00 17.99 14 ASN B N 1
ATOM 5861 C CA . ASN B 1 14 ? 84.575 88.164 32.066 1.00 23.81 14 ASN B CA 1
ATOM 5862 C C . ASN B 1 14 ? 85.879 87.614 32.615 1.00 23.82 14 ASN B C 1
ATOM 5863 O O . ASN B 1 14 ? 86.960 88.086 32.272 1.00 22.50 14 ASN B O 1
ATOM 5868 N N . PHE B 1 15 ? 85.762 86.583 33.448 1.00 16.43 15 PHE B N 1
ATOM 5869 C CA . PHE B 1 15 ? 86.925 85.832 33.900 1.00 16.39 15 PHE B CA 1
ATOM 5870 C C . PHE B 1 15 ? 87.718 85.263 32.716 1.00 18.44 15 PHE B C 1
ATOM 5871 O O . PHE B 1 15 ? 87.135 84.719 31.777 1.00 17.24 15 PHE B O 1
ATOM 5879 N N . ASP B 1 16 ? 89.043 85.376 32.783 1.00 16.71 16 ASP B N 1
ATOM 5880 C CA . ASP B 1 16 ? 89.945 84.870 31.747 1.00 18.32 16 ASP B CA 1
ATOM 5881 C C . ASP B 1 16 ? 90.220 83.388 31.970 1.00 19.25 16 ASP B C 1
ATOM 5882 O O . ASP B 1 16 ? 90.877 83.016 32.939 1.00 18.47 16 ASP B O 1
ATOM 5887 N N . PRO B 1 17 ? 89.717 82.531 31.062 1.00 17.12 17 PRO B N 1
ATOM 5888 C CA . PRO B 1 17 ? 89.780 81.074 31.249 1.00 13.06 17 PRO B CA 1
ATOM 5889 C C . PRO B 1 17 ? 91.201 80.512 31.178 1.00 13.57 17 PRO B C 1
ATOM 5890 O O . PRO B 1 17 ? 91.420 79.366 31.576 1.00 13.20 17 PRO B O 1
ATOM 5894 N N . LYS B 1 18 ? 92.152 81.303 30.688 1.00 14.85 18 LYS B N 1
ATOM 5895 C CA . LYS B 1 18 ? 93.541 80.847 30.582 1.00 18.54 18 LYS B CA 1
ATOM 5896 C C . LYS B 1 18 ? 94.180 80.559 31.947 1.00 17.49 18 LYS B C 1
ATOM 5897 O O . LYS B 1 18 ? 95.164 79.817 32.042 1.00 19.61 18 LYS B O 1
ATOM 5903 N N . SER B 1 19 ? 93.601 81.119 33.004 1.00 17.39 19 SER B N 1
ATOM 5904 C CA . SER B 1 19 ? 94.073 80.881 34.372 1.00 19.96 19 SER B CA 1
ATOM 5905 C C . SER B 1 19 ? 93.690 79.506 34.893 1.00 22.06 19 SER B C 1
ATOM 5906 O O . SER B 1 19 ? 94.147 79.095 35.955 1.00 21.28 19 SER B O 1
ATOM 5909 N N . ILE B 1 20 ? 92.842 78.803 34.146 1.00 18.70 20 ILE B N 1
ATOM 5910 C CA . ILE B 1 20 ? 92.350 77.505 34.577 1.00 16.39 20 ILE B CA 1
ATOM 5911 C C . ILE B 1 20 ? 92.638 76.412 33.550 1.00 22.83 20 ILE B C 1
ATOM 5912 O O . ILE B 1 20 ? 93.011 75.292 33.919 1.00 29.75 20 ILE B O 1
ATOM 5917 N N . PHE B 1 21 ? 92.518 76.742 32.265 1.00 18.84 21 PHE B N 1
ATOM 5918 C CA . PHE B 1 21 ? 92.802 75.768 31.212 1.00 15.54 21 PHE B CA 1
ATOM 5919 C C . PHE B 1 21 ? 94.010 76.181 30.379 1.00 17.18 21 PHE B C 1
ATOM 5920 O O . PHE B 1 21 ? 94.106 77.335 29.956 1.00 21.50 21 PHE B O 1
ATOM 5928 N N . PRO B 1 22 ? 94.926 75.237 30.115 1.00 13.29 22 PRO B N 1
ATOM 5929 C CA . PRO B 1 22 ? 96.050 75.541 29.219 1.00 18.16 22 PRO B CA 1
ATOM 5930 C C . PRO B 1 22 ? 95.591 76.013 27.835 1.00 19.40 22 PRO B C 1
ATOM 5931 O O . PRO B 1 22 ? 94.674 75.442 27.240 1.00 14.35 22 PRO B O 1
ATOM 5935 N N . GLU B 1 23 ? 96.227 77.073 27.353 1.00 19.64 23 GLU B N 1
ATOM 5936 C CA . GLU B 1 23 ? 95.915 77.702 26.073 1.00 19.81 23 GLU B CA 1
ATOM 5937 C C . GLU B 1 23 ? 96.368 76.882 24.861 1.00 19.21 23 GLU B C 1
ATOM 5938 O O . GLU B 1 23 ? 97.456 76.304 24.858 1.00 18.55 23 GLU B O 1
ATOM 5944 N N . ILE B 1 24 ? 95.519 76.819 23.840 1.00 16.56 24 ILE B N 1
ATOM 5945 C CA . ILE B 1 24 ? 95.908 76.306 22.532 1.00 14.86 24 ILE B CA 1
ATOM 5946 C C . ILE B 1 24 ? 95.287 77.190 21.456 1.00 17.35 24 ILE B C 1
ATOM 5947 O O . ILE B 1 24 ? 94.406 78.001 21.738 1.00 16.98 24 ILE B O 1
ATOM 5952 N N . LYS B 1 25 ? 95.750 77.023 20.222 1.00 17.59 25 LYS B N 1
ATOM 5953 C CA . LYS B 1 25 ? 95.068 77.576 19.053 1.00 16.56 25 LYS B CA 1
ATOM 5954 C C . LYS B 1 25 ? 94.591 76.383 18.243 1.00 17.20 25 LYS B C 1
ATOM 5955 O O . LYS B 1 25 ? 95.407 75.532 17.868 1.00 17.03 25 LYS B O 1
ATOM 5961 N N . HIS B 1 26 ? 93.285 76.294 17.993 1.00 12.54 26 HIS B N 1
ATOM 5962 C CA . HIS B 1 26 ? 92.742 75.118 17.319 1.00 12.94 26 HIS B CA 1
ATOM 5963 C C . HIS B 1 26 ? 93.495 74.839 16.033 1.00 15.71 26 HIS B C 1
ATOM 5964 O O . HIS B 1 26 ? 93.753 75.760 15.256 1.00 14.88 26 HIS B O 1
ATOM 5971 N N . PRO B 1 27 ? 93.872 73.571 15.817 1.00 14.86 27 PRO B N 1
ATOM 5972 C CA . PRO B 1 27 ? 94.702 73.225 14.660 1.00 20.10 27 PRO B CA 1
ATOM 5973 C C . PRO B 1 27 ? 93.944 73.248 13.341 1.00 20.76 27 PRO B C 1
ATOM 5974 O O . PRO B 1 27 ? 94.585 73.301 12.300 1.00 21.55 27 PRO B O 1
ATOM 5978 N N . PHE B 1 28 ? 92.614 73.216 13.372 1.00 17.72 28 PHE B N 1
ATOM 5979 C CA . PHE B 1 28 ? 91.862 73.212 12.125 1.00 15.32 28 PHE B CA 1
ATOM 5980 C C . PHE B 1 28 ? 91.182 74.550 11.880 1.00 18.69 28 PHE B C 1
ATOM 5981 O O . PHE B 1 28 ? 90.165 74.874 12.500 1.00 14.95 28 PHE B O 1
ATOM 5989 N N . GLU B 1 29 ? 91.755 75.328 10.965 1.00 14.97 29 GLU B N 1
ATOM 5990 C CA . GLU B 1 29 ? 91.340 76.709 10.765 1.00 17.76 29 GLU B CA 1
ATOM 5991 C C . GLU B 1 29 ? 90.240 76.872 9.726 1.00 14.74 29 GLU B C 1
ATOM 5992 O O . GLU B 1 29 ? 90.091 76.049 8.833 1.00 14.54 29 GLU B O 1
ATOM 5998 N N . PRO B 1 30 ? 89.460 77.948 9.852 1.00 14.36 30 PRO B N 1
ATOM 5999 C CA . PRO B 1 30 ? 88.464 78.243 8.821 1.00 17.37 30 PRO B CA 1
ATOM 6000 C C . PRO B 1 30 ? 89.187 78.637 7.535 1.00 23.75 30 PRO B C 1
ATOM 6001 O O . PRO B 1 30 ? 90.176 79.365 7.604 1.00 28.98 30 PRO B O 1
ATOM 6013 N N . TYR B 1 32 ? 87.654 79.803 4.439 1.00 19.74 32 TYR B N 1
ATOM 6014 C CA . TYR B 1 32 ? 87.039 80.824 3.606 1.00 19.89 32 TYR B CA 1
ATOM 6015 C C . TYR B 1 32 ? 86.538 82.010 4.404 1.00 19.92 32 TYR B C 1
ATOM 6016 O O . TYR B 1 32 ? 85.757 82.813 3.904 1.00 20.02 32 TYR B O 1
ATOM 6025 N N . ALA B 1 33 ? 87.016 82.136 5.637 1.00 18.54 33 ALA B N 1
ATOM 6026 C CA . ALA B 1 33 ? 86.596 83.236 6.494 1.00 18.84 33 ALA B CA 1
ATOM 6027 C C . ALA B 1 33 ? 87.420 84.474 6.205 1.00 28.49 33 ALA B C 1
ATOM 6028 O O . ALA B 1 33 ? 88.642 84.396 6.047 1.00 24.53 33 ALA B O 1
ATOM 6030 N N . ASN B 1 34 ? 86.747 85.616 6.147 1.00 26.52 34 ASN B N 1
ATOM 6031 C CA . ASN B 1 34 ? 87.424 86.906 6.128 1.00 28.85 34 ASN B CA 1
ATOM 6032 C C . ASN B 1 34 ? 88.143 87.159 7.457 1.00 34.76 34 ASN B C 1
ATOM 6033 O O . ASN B 1 34 ? 87.510 87.404 8.485 1.00 33.22 34 ASN B O 1
ATOM 6038 N N . THR B 1 35 ? 89.469 87.093 7.426 1.00 40.94 35 THR B N 1
ATOM 6039 C CA . THR B 1 35 ? 90.279 87.229 8.635 1.00 45.16 35 THR B CA 1
ATOM 6040 C C . THR B 1 35 ? 90.426 88.666 9.135 1.00 46.34 35 THR B C 1
ATOM 6041 O O . THR B 1 35 ? 91.001 88.890 10.200 1.00 47.00 35 THR B O 1
ATOM 6045 N N . GLU B 1 36 ? 89.906 89.638 8.390 1.00 46.14 36 GLU B N 1
ATOM 6046 C CA . GLU B 1 36 ? 90.152 91.032 8.745 1.00 40.71 36 GLU B CA 1
ATOM 6047 C C . GLU B 1 36 ? 88.985 91.713 9.465 1.00 39.95 36 GLU B C 1
ATOM 6048 O O . GLU B 1 36 ? 89.076 92.899 9.769 1.00 43.60 36 GLU B O 1
ATOM 6054 N N . ASN B 1 37 ? 87.897 90.999 9.756 1.00 39.94 37 ASN B N 1
ATOM 6055 C CA . ASN B 1 37 ? 86.754 91.686 10.365 1.00 42.17 37 ASN B CA 1
ATOM 6056 C C . ASN B 1 37 ? 86.674 91.490 11.880 1.00 35.62 37 ASN B C 1
ATOM 6057 O O . ASN B 1 37 ? 85.841 92.104 12.545 1.00 41.77 37 ASN B O 1
ATOM 6062 N N . GLY B 1 38 ? 87.534 90.630 12.415 1.00 32.71 38 GLY B N 1
ATOM 6063 C CA . GLY B 1 38 ? 87.610 90.434 13.851 1.00 36.71 38 GLY B CA 1
ATOM 6064 C C . GLY B 1 38 ? 86.434 89.719 14.493 1.00 35.16 38 GLY B C 1
ATOM 6065 O O . GLY B 1 38 ? 86.275 89.757 15.712 1.00 37.40 38 GLY B O 1
ATOM 6066 N N . LYS B 1 39 ? 85.615 89.050 13.690 1.00 29.71 39 LYS B N 1
ATOM 6067 C CA . LYS B 1 39 ? 84.482 88.317 14.232 1.00 22.71 39 LYS B CA 1
ATOM 6068 C C . LYS B 1 39 ? 84.868 86.858 14.408 1.00 19.73 39 LYS B C 1
ATOM 6069 O O . LYS B 1 39 ? 85.829 86.386 13.800 1.00 17.64 39 LYS B O 1
ATOM 6075 N N . ILE B 1 40 ? 84.113 86.144 15.239 1.00 20.05 40 ILE B N 1
ATOM 6076 C CA . ILE B 1 40 ? 84.423 84.753 15.552 1.00 15.35 40 ILE B CA 1
ATOM 6077 C C . ILE B 1 40 ? 83.623 83.812 14.664 1.00 14.14 40 ILE B C 1
ATOM 6078 O O . ILE B 1 40 ? 82.403 83.931 14.560 1.00 15.98 40 ILE B O 1
ATOM 6083 N N . VAL B 1 41 ? 84.318 82.886 14.012 1.00 13.48 41 VAL B N 1
ATOM 6084 C CA . VAL B 1 41 ? 83.666 81.877 13.191 1.00 13.64 41 VAL B CA 1
ATOM 6085 C C . VAL B 1 41 ? 82.917 80.905 14.105 1.00 12.41 41 VAL B C 1
ATOM 6086 O O . VAL B 1 41 ? 83.521 80.313 15.014 1.00 11.49 41 VAL B O 1
ATOM 6090 N N . PRO B 1 42 ? 81.595 80.755 13.898 1.00 12.10 42 PRO B N 1
ATOM 6091 C CA . PRO B 1 42 ? 80.830 79.829 14.747 1.00 11.49 42 PRO B CA 1
ATOM 6092 C C . PRO B 1 42 ? 81.066 78.375 14.339 1.00 10.68 42 PRO B C 1
ATOM 6093 O O . PRO B 1 42 ? 81.267 78.091 13.152 1.00 13.41 42 PRO B O 1
ATOM 6097 N N . THR B 1 43 ? 81.011 77.461 15.306 1.00 10.70 43 THR B N 1
ATOM 6098 C CA . THR B 1 43 ? 81.339 76.062 15.059 1.00 8.31 43 THR B CA 1
ATOM 6099 C C . THR B 1 43 ? 80.121 75.159 14.879 1.00 9.35 43 THR B C 1
ATOM 6100 O O . THR B 1 43 ? 80.228 74.094 14.259 1.00 12.02 43 THR B O 1
ATOM 6104 N N . ASN B 1 44 ? 78.978 75.567 15.435 1.00 8.57 44 ASN B N 1
ATOM 6105 C CA . ASN B 1 44 ? 77.764 74.744 15.452 1.00 8.06 44 ASN B CA 1
ATOM 6106 C C . ASN B 1 44 ? 76.579 75.493 14.888 1.00 9.37 44 ASN B C 1
ATOM 6107 O O . ASN B 1 44 ? 75.452 75.316 15.349 1.00 8.97 44 ASN B O 1
ATOM 6112 N N . SER B 1 45 ? 76.842 76.357 13.915 1.00 10.17 45 SER B N 1
ATOM 6113 C CA . SER B 1 45 ? 75.827 77.240 13.366 1.00 7.83 45 SER B CA 1
ATOM 6114 C C . SER B 1 45 ? 75.298 76.727 12.032 1.00 9.03 45 SER B C 1
ATOM 6115 O O . SER B 1 45 ? 75.974 75.981 11.320 1.00 8.32 45 SER B O 1
ATOM 6118 N N . TRP B 1 46 ? 74.095 77.156 11.675 1.00 8.38 46 TRP B N 1
ATOM 6119 C CA . TRP B 1 46 ? 73.566 76.865 10.351 1.00 9.35 46 TRP B CA 1
ATOM 6120 C C . TRP B 1 46 ? 74.444 77.449 9.231 1.00 8.39 46 TRP B C 1
ATOM 6121 O O . TRP B 1 46 ? 74.371 76.996 8.080 1.00 10.52 46 TRP B O 1
ATOM 6132 N N . ILE B 1 47 ? 75.284 78.440 9.545 1.00 9.40 47 ILE B N 1
ATOM 6133 C CA . ILE B 1 47 ? 76.177 78.992 8.510 1.00 10.64 47 ILE B CA 1
ATOM 6134 C C . ILE B 1 47 ? 77.547 78.316 8.440 1.00 11.48 47 ILE B C 1
ATOM 6135 O O . ILE B 1 47 ? 78.360 78.668 7.584 1.00 10.92 47 ILE B O 1
ATOM 6140 N N . SER B 1 48 ? 77.812 77.353 9.319 1.00 8.50 48 SER B N 1
ATOM 6141 C CA . SER B 1 48 ? 79.184 76.850 9.497 1.00 10.94 48 SER B CA 1
ATOM 6142 C C . SER B 1 48 ? 79.817 76.148 8.282 1.00 11.00 48 SER B C 1
ATOM 6143 O O . SER B 1 48 ? 81.039 76.191 8.124 1.00 12.01 48 SER B O 1
ATOM 6146 N N . ASN B 1 49 ? 79.028 75.476 7.442 1.00 11.36 49 ASN B N 1
ATOM 6147 C CA . ASN B 1 49 ? 79.617 74.829 6.260 1.00 12.04 49 ASN B CA 1
ATOM 6148 C C . ASN B 1 49 ? 80.286 75.824 5.304 1.00 14.03 49 ASN B C 1
ATOM 6149 O O . ASN B 1 49 ? 81.195 75.456 4.546 1.00 17.11 49 ASN B O 1
ATOM 6154 N N . LEU B 1 50 ? 79.837 77.075 5.333 1.00 11.35 50 LEU B N 1
ATOM 6155 C CA . LEU B 1 50 ? 80.350 78.106 4.420 1.00 13.87 50 LEU B CA 1
ATOM 6156 C C . LEU B 1 50 ? 81.843 78.361 4.558 1.00 16.38 50 LEU B C 1
ATOM 6157 O O . LEU B 1 50 ? 82.492 78.791 3.601 1.00 15.42 50 LEU B O 1
ATOM 6162 N N . PHE B 1 51 ? 82.395 78.079 5.737 1.00 14.36 51 PHE B N 1
ATOM 6163 C CA . PHE B 1 51 ? 83.780 78.439 6.029 1.00 14.86 51 PHE B CA 1
ATOM 6164 C C . PHE B 1 51 ? 84.788 77.379 5.609 1.00 16.28 51 PHE B C 1
ATOM 6165 O O . PHE B 1 51 ? 85.994 77.614 5.672 1.00 17.25 51 PHE B O 1
ATOM 6173 N N . TYR B 1 52 ? 84.297 76.229 5.157 1.00 15.73 52 TYR B N 1
ATOM 6174 C CA . TYR B 1 52 ? 85.158 75.081 4.892 1.00 18.41 52 TYR B CA 1
ATOM 6175 C C . TYR B 1 52 ? 84.844 74.460 3.532 1.00 21.02 52 TYR B C 1
ATOM 6176 O O . TYR B 1 52 ? 83.733 74.604 3.023 1.00 17.00 52 TYR B O 1
ATOM 6185 N N . PRO B 1 53 ? 85.826 73.762 2.938 1.00 22.49 53 PRO B N 1
ATOM 6186 C CA . PRO B 1 53 ? 85.538 73.013 1.709 1.00 19.11 53 PRO B CA 1
ATOM 6187 C C . PRO B 1 53 ? 84.615 71.852 2.021 1.00 23.47 53 PRO B C 1
ATOM 6188 O O . PRO B 1 53 ? 84.365 71.557 3.193 1.00 20.89 53 PRO B O 1
ATOM 6192 N N . SER B 1 54 ? 84.112 71.192 0.991 1.00 16.16 54 SER B N 1
ATOM 6193 C CA . SER B 1 54 ? 83.316 70.003 1.217 1.00 18.20 54 SER B CA 1
ATOM 6194 C C . SER B 1 54 ? 83.436 69.088 0.026 1.00 20.68 54 SER B C 1
ATOM 6195 O O . SER B 1 54 ? 83.666 69.541 -1.099 1.00 18.67 54 SER B O 1
ATOM 6198 N N . ALA B 1 55 ? 83.268 67.800 0.290 1.00 22.38 55 ALA B N 1
ATOM 6199 C CA . ALA B 1 55 ? 83.296 66.783 -0.743 1.00 24.25 55 ALA B CA 1
ATOM 6200 C C . ALA B 1 55 ? 82.368 67.139 -1.905 1.00 22.95 55 ALA B C 1
ATOM 6201 O O . ALA B 1 55 ? 81.149 67.273 -1.727 1.00 21.16 55 ALA B O 1
ATOM 6203 N N . ASP B 1 56 ? 82.969 67.311 -3.079 1.00 23.33 56 ASP B N 1
ATOM 6204 C CA . ASP B 1 56 ? 82.265 67.644 -4.311 1.00 20.28 56 ASP B CA 1
ATOM 6205 C C . ASP B 1 56 ? 81.483 68.961 -4.208 1.00 20.12 56 ASP B C 1
ATOM 6206 O O . ASP B 1 56 ? 80.558 69.204 -4.989 1.00 15.93 56 ASP B O 1
ATOM 6211 N N . ASN B 1 57 ? 81.873 69.812 -3.262 1.00 18.79 57 ASN B N 1
ATOM 6212 C CA . ASN B 1 57 ? 81.173 71.067 -3.003 1.00 15.11 57 ASN B CA 1
ATOM 6213 C C . ASN B 1 57 ? 79.678 70.868 -2.762 1.00 12.14 57 ASN B C 1
ATOM 6214 O O . ASN B 1 57 ? 78.857 71.723 -3.115 1.00 14.16 57 ASN B O 1
ATOM 6219 N N . LEU B 1 58 ? 79.323 69.748 -2.140 1.00 9.54 58 LEU B N 1
ATOM 6220 C CA . LEU B 1 58 ? 77.922 69.421 -1.936 1.00 12.07 58 LEU B CA 1
ATOM 6221 C C . LEU B 1 58 ? 77.371 69.812 -0.561 1.00 11.60 58 LEU B C 1
ATOM 6222 O O . LEU B 1 58 ? 76.173 69.654 -0.326 1.00 10.18 58 LEU B O 1
ATOM 6227 N N . ALA B 1 59 ? 78.209 70.324 0.344 1.00 10.23 59 ALA B N 1
ATOM 6228 C CA . ALA B 1 59 ? 77.693 70.710 1.672 1.00 10.19 59 ALA B CA 1
ATOM 6229 C C . ALA B 1 59 ? 76.649 71.821 1.572 1.00 9.12 59 ALA B C 1
ATOM 6230 O O . ALA B 1 59 ? 76.895 72.870 0.957 1.00 10.16 59 ALA B O 1
ATOM 6232 N N . PRO B 1 60 ? 75.477 71.598 2.182 1.00 8.65 60 PRO B N 1
ATOM 6233 C CA . PRO B 1 60 ? 74.394 72.577 2.085 1.00 10.09 60 PRO B CA 1
ATOM 6234 C C . PRO B 1 60 ? 74.411 73.601 3.215 1.00 11.04 60 PRO B C 1
ATOM 6235 O O . PRO B 1 60 ? 74.829 73.301 4.343 1.00 10.68 60 PRO B O 1
ATOM 6239 N N . THR B 1 61 ? 73.936 74.798 2.893 1.00 9.24 61 THR B N 1
ATOM 6240 C CA . THR B 1 61 ? 73.663 75.824 3.881 1.00 10.01 61 THR B CA 1
ATOM 6241 C C . THR B 1 61 ? 72.200 76.170 3.697 1.00 11.08 61 THR B C 1
ATOM 6242 O O . THR B 1 61 ? 71.748 76.414 2.565 1.00 10.08 61 THR B O 1
ATOM 6246 N N . THR B 1 62 ? 71.453 76.175 4.801 1.00 7.25 62 THR B N 1
ATOM 6247 C CA . THR B 1 62 ? 70.001 76.118 4.726 1.00 8.36 62 THR B CA 1
ATOM 6248 C C . THR B 1 62 ? 69.325 77.273 5.478 1.00 12.09 62 THR B C 1
ATOM 6249 O O . THR B 1 62 ? 68.832 77.089 6.601 1.00 8.57 62 THR B O 1
ATOM 6253 N N . PRO B 1 63 ? 69.289 78.474 4.859 1.00 8.92 63 PRO B N 1
ATOM 6254 C CA . PRO B 1 63 ? 68.587 79.601 5.497 1.00 9.81 63 PRO B CA 1
ATOM 6255 C C . PRO B 1 63 ? 67.122 79.283 5.743 1.00 10.74 63 PRO B C 1
ATOM 6256 O O . PRO B 1 63 ? 66.570 79.724 6.759 1.00 9.27 63 PRO B O 1
ATOM 6260 N N . ASP B 1 64 ? 66.521 78.534 4.813 1.00 9.20 64 ASP B N 1
ATOM 6261 C CA . ASP B 1 64 ? 65.126 78.081 4.870 1.00 11.56 64 ASP B CA 1
ATOM 6262 C C . ASP B 1 64 ? 64.182 79.242 4.585 1.00 11.01 64 ASP B C 1
ATOM 6263 O O . ASP B 1 64 ? 64.330 80.304 5.167 1.00 9.55 64 ASP B O 1
ATOM 6268 N N . PRO B 1 65 ? 63.200 79.044 3.692 1.00 9.51 65 PRO B N 1
ATOM 6269 C CA . PRO B 1 65 ? 62.858 77.793 2.997 1.00 9.11 65 PRO B CA 1
ATOM 6270 C C . PRO B 1 65 ? 63.788 77.381 1.847 1.00 8.74 65 PRO B C 1
ATOM 6271 O O . PRO B 1 65 ? 63.517 76.356 1.211 1.00 10.04 65 PRO B O 1
ATOM 6275 N N . TYR B 1 66 ? 64.830 78.155 1.554 1.00 9.00 66 TYR B N 1
ATOM 6276 C CA . TYR B 1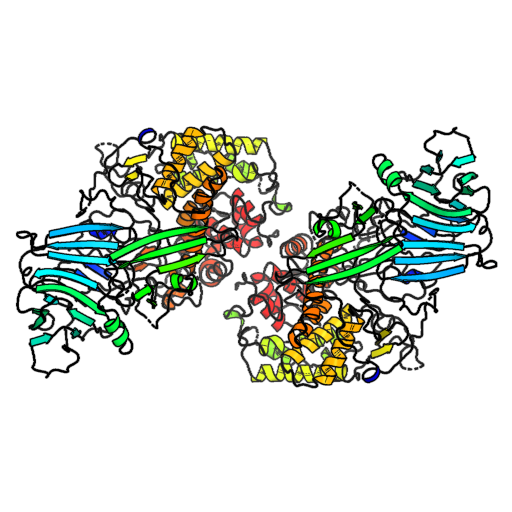 66 ? 65.772 77.769 0.502 1.00 10.72 66 TYR B CA 1
ATOM 6277 C C . TYR B 1 66 ? 66.928 76.964 1.082 1.00 13.41 66 TYR B C 1
ATOM 6278 O O . TYR B 1 66 ? 67.389 77.225 2.209 1.00 9.76 66 TYR B O 1
ATOM 6287 N N . THR B 1 67 ? 67.353 75.959 0.319 1.00 8.15 67 THR B N 1
ATOM 6288 C CA . THR B 1 67 ? 68.573 75.222 0.590 1.00 10.20 67 THR B CA 1
ATOM 6289 C C . THR B 1 67 ? 69.593 75.676 -0.434 1.00 12.38 67 THR B C 1
ATOM 6290 O O . THR B 1 67 ? 69.260 75.785 -1.625 1.00 12.12 67 THR B O 1
ATOM 6294 N N . LEU B 1 68 ? 70.818 75.949 0.005 1.00 9.00 68 LEU B N 1
ATOM 6295 C CA . LEU B 1 68 ? 71.841 76.457 -0.909 1.00 10.85 68 LEU B CA 1
ATOM 6296 C C . LEU B 1 68 ? 73.066 75.563 -0.936 1.00 12.36 68 LEU B C 1
ATOM 6297 O O . LEU B 1 68 ? 73.449 74.994 0.089 1.00 11.06 68 LEU B O 1
ATOM 6302 N N . ARG B 1 69 ? 73.691 75.461 -2.110 1.00 9.01 69 ARG B N 1
ATOM 6303 C CA . ARG B 1 69 ? 75.000 74.828 -2.240 1.00 9.87 69 ARG B CA 1
ATOM 6304 C C . ARG B 1 69 ? 75.917 75.731 -3.063 1.00 13.10 69 ARG B C 1
ATOM 6305 O O . ARG B 1 69 ? 75.446 76.515 -3.883 1.00 14.09 69 ARG B O 1
ATOM 6313 N N . LEU B 1 70 ? 77.219 75.641 -2.805 1.00 10.85 70 LEU B N 1
ATOM 6314 C CA . LEU B 1 70 ? 78.206 76.559 -3.380 1.00 15.73 70 LEU B CA 1
ATOM 6315 C C . LEU B 1 70 ? 79.171 75.857 -4.315 1.00 14.80 70 LEU B C 1
ATOM 6316 O O . LEU B 1 70 ? 79.946 75.016 -3.874 1.00 14.02 70 LEU B O 1
ATOM 6321 N N . LEU B 1 71 ? 79.127 76.204 -5.598 1.00 13.55 71 LEU B N 1
ATOM 6322 C CA . LEU B 1 71 ? 80.094 75.702 -6.577 1.00 12.96 71 LEU B CA 1
ATOM 6323 C C . LEU B 1 71 ? 80.044 74.188 -6.757 1.00 17.60 71 LEU B C 1
ATOM 6324 O O . LEU B 1 71 ? 81.025 73.584 -7.202 1.00 18.96 71 LEU B O 1
ATOM 6329 N N . ASP B 1 72 ? 78.910 73.576 -6.419 1.00 14.17 72 ASP B N 1
ATOM 6330 C CA . ASP B 1 72 ? 78.679 72.174 -6.763 1.00 16.82 72 ASP B CA 1
ATOM 6331 C C . ASP B 1 72 ? 78.828 71.962 -8.279 1.00 21.56 72 ASP B C 1
ATOM 6332 O O . ASP B 1 72 ? 78.490 72.845 -9.078 1.00 19.07 72 ASP B O 1
ATOM 6337 N N . GLY B 1 73 ? 79.364 70.806 -8.667 1.00 21.65 73 GLY B N 1
ATOM 6338 C CA . GLY B 1 73 ? 79.866 70.594 -10.017 1.00 21.81 73 GLY B CA 1
ATOM 6339 C C . GLY B 1 73 ? 78.947 70.239 -11.178 1.00 29.91 73 GLY B C 1
ATOM 6340 O O . GLY B 1 73 ? 79.380 70.307 -12.331 1.00 35.00 73 GLY B O 1
ATOM 6341 N N . TYR B 1 74 ? 77.691 69.880 -10.930 1.00 22.24 74 TYR B N 1
ATOM 6342 C CA . TYR B 1 74 ? 76.868 69.414 -12.051 1.00 26.79 74 TYR B CA 1
ATOM 6343 C C . TYR B 1 74 ? 75.939 70.472 -12.623 1.00 24.16 74 TYR B C 1
ATOM 6344 O O . TYR B 1 74 ? 75.701 71.510 -12.006 1.00 23.07 74 TYR B O 1
ATOM 6353 N N . GLY B 1 75 ? 75.426 70.188 -13.818 1.00 14.79 75 GLY B N 1
ATOM 6354 C CA . GLY B 1 75 ? 74.415 71.016 -14.454 1.00 15.44 75 GLY B CA 1
ATOM 6355 C C . GLY B 1 75 ? 74.907 72.194 -15.283 1.00 15.13 75 GLY B C 1
ATOM 6356 O O . GLY B 1 75 ? 74.111 72.810 -15.998 1.00 14.19 75 GLY B O 1
ATOM 6357 N N . GLY B 1 76 ? 76.206 72.488 -15.226 1.00 14.13 76 GLY B N 1
ATOM 6358 C CA . GLY B 1 76 ? 76.768 73.619 -15.953 1.00 19.24 76 GLY B CA 1
ATOM 6359 C C . GLY B 1 76 ? 77.631 74.526 -15.091 1.00 16.83 76 GLY B C 1
ATOM 6360 O O . GLY B 1 76 ? 78.191 74.082 -14.085 1.00 15.56 76 GLY B O 1
ATOM 6361 N N . ASN B 1 77 ? 77.749 75.794 -15.494 1.00 16.57 77 ASN B N 1
ATOM 6362 C CA . ASN B 1 77 ? 78.574 76.786 -14.790 1.00 16.08 77 ASN B CA 1
ATOM 6363 C C . ASN B 1 77 ? 78.354 76.822 -13.264 1.00 16.87 77 ASN B C 1
ATOM 6364 O O . ASN B 1 77 ? 77.213 76.835 -12.802 1.00 12.76 77 ASN B O 1
ATOM 6369 N N . PRO B 1 78 ? 79.446 76.845 -12.481 1.00 14.56 78 PRO B N 1
ATOM 6370 C CA . PRO B 1 78 ? 79.324 76.823 -11.017 1.00 15.93 78 PRO B CA 1
ATOM 6371 C C . PRO B 1 78 ? 78.856 78.162 -10.439 1.00 18.96 78 PRO B C 1
ATOM 6372 O O . PRO B 1 78 ? 79.148 79.223 -11.007 1.00 19.18 78 PRO B O 1
ATOM 6376 N N . GLY B 1 79 ? 78.138 78.111 -9.318 1.00 15.42 79 GLY B N 1
ATOM 6377 C CA . GLY B 1 79 ? 77.665 79.324 -8.672 1.00 14.40 79 GLY B CA 1
ATOM 6378 C C . GLY B 1 79 ? 76.903 79.024 -7.393 1.00 12.81 79 GLY B C 1
ATOM 6379 O O . GLY B 1 79 ? 77.268 78.116 -6.644 1.00 14.56 79 GLY B O 1
ATOM 6380 N N . LEU B 1 80 ? 75.845 79.785 -7.138 1.00 12.30 80 LEU B N 1
ATOM 6381 C CA . LEU B 1 80 ? 74.999 79.542 -5.967 1.00 14.19 80 LEU B CA 1
ATOM 6382 C C . LEU B 1 80 ? 73.780 78.730 -6.375 1.00 12.15 80 LEU B C 1
ATOM 6383 O O . LEU B 1 80 ? 72.891 79.218 -7.079 1.00 13.63 80 LEU B O 1
ATOM 6388 N N . THR B 1 81 ? 73.749 77.484 -5.929 1.00 12.14 81 THR B N 1
ATOM 6389 C CA . THR B 1 81 ? 72.695 76.550 -6.305 1.00 10.34 81 THR B CA 1
ATOM 6390 C C . THR B 1 81 ? 71.544 76.642 -5.317 1.00 13.06 81 THR B C 1
ATOM 6391 O O . THR B 1 81 ? 71.767 76.660 -4.103 1.00 12.16 81 THR B O 1
ATOM 6395 N N . ILE B 1 82 ? 70.322 76.726 -5.837 1.00 13.42 82 ILE B N 1
ATOM 6396 C CA . ILE B 1 82 ? 69.119 76.796 -5.017 1.00 11.55 82 ILE B CA 1
ATOM 6397 C C . ILE B 1 82 ? 68.296 75.520 -5.127 1.00 13.45 82 ILE B C 1
ATOM 6398 O O . ILE B 1 82 ? 67.973 75.074 -6.223 1.00 11.52 82 ILE B O 1
ATOM 6403 N N . ARG B 1 83 ? 67.944 74.942 -3.990 1.00 7.72 83 ARG B N 1
ATOM 6404 C CA . ARG B 1 83 ? 66.934 73.898 -3.953 1.00 7.51 83 ARG B CA 1
ATOM 6405 C C . ARG B 1 83 ? 65.819 74.365 -3.030 1.00 11.66 83 ARG B C 1
ATOM 6406 O O . ARG B 1 83 ? 66.088 74.892 -1.951 1.00 10.63 83 ARG B O 1
ATOM 6414 N N . GLN B 1 84 ? 64.573 74.207 -3.462 1.00 8.67 84 GLN B N 1
ATOM 6415 C CA . GLN B 1 84 ? 63.436 74.541 -2.611 1.00 9.84 84 GLN B CA 1
ATOM 6416 C C . GLN B 1 84 ? 62.503 73.339 -2.596 1.00 11.24 84 GLN B C 1
ATOM 6417 O O . GLN B 1 84 ? 61.663 73.186 -3.490 1.00 12.71 84 GLN B O 1
ATOM 6423 N N . PRO B 1 85 ? 62.650 72.481 -1.578 1.00 10.48 85 PRO B N 1
ATOM 6424 C CA . PRO B 1 85 ? 62.030 71.150 -1.589 1.00 11.72 85 PRO B CA 1
ATOM 6425 C C . PRO B 1 85 ? 60.550 71.131 -1.229 1.00 15.38 85 PRO B C 1
ATOM 6426 O O . PRO B 1 85 ? 60.218 70.965 -0.058 1.00 16.29 85 PRO B O 1
ATOM 6430 N N . SER B 1 86 ? 59.679 71.259 -2.227 1.00 15.08 86 SER B N 1
ATOM 6431 C CA . SER B 1 86 ? 58.241 71.107 -2.036 1.00 15.55 86 SER B CA 1
ATOM 6432 C C . SER B 1 86 ? 57.877 69.734 -1.511 1.00 18.49 86 SER B C 1
ATOM 6433 O O . SER B 1 86 ? 56.941 69.585 -0.723 1.00 19.20 86 SER B O 1
ATOM 6436 N N . ALA B 1 87 ? 58.630 68.732 -1.950 1.00 16.99 87 ALA B N 1
ATOM 6437 C CA . ALA B 1 87 ? 58.340 67.349 -1.617 1.00 19.20 87 ALA B CA 1
ATOM 6438 C C . ALA B 1 87 ? 59.574 66.659 -1.051 1.00 16.41 87 ALA B C 1
ATOM 6439 O O . ALA B 1 87 ? 60.716 67.032 -1.361 1.00 16.02 87 ALA B O 1
ATOM 6441 N N . LYS B 1 88 ? 59.335 65.663 -0.204 1.00 18.47 88 LYS B N 1
ATOM 6442 C CA . LYS B 1 88 ? 60.408 64.905 0.435 1.00 16.59 88 LYS B CA 1
ATOM 6443 C C . LYS B 1 88 ? 60.537 63.508 -0.143 1.00 21.39 88 LYS B C 1
ATOM 6444 O O . LYS B 1 88 ? 59.575 62.962 -0.693 1.00 22.74 88 LYS B O 1
ATOM 6450 N N . VAL B 1 89 ? 61.711 62.956 -0.004 1.00 19.27 89 VAL B N 1
ATOM 6451 C CA . VAL B 1 89 ? 61.932 61.577 -0.261 1.00 18.74 89 VAL B CA 1
ATOM 6452 C C . VAL B 1 89 ? 61.894 60.774 1.042 1.00 21.23 89 VAL B C 1
ATOM 6453 O O . VAL B 1 89 ? 62.673 61.027 1.912 1.00 19.55 89 VAL B O 1
ATOM 6457 N N . LEU B 1 90 ? 60.960 59.842 1.114 1.00 18.69 90 LEU B N 1
ATOM 6458 C CA . LEU B 1 90 ? 60.793 58.909 2.210 1.00 18.03 90 LEU B CA 1
ATOM 6459 C C . LEU B 1 90 ? 61.391 57.547 1.971 1.00 26.21 90 LEU B C 1
ATOM 6460 O O . LEU B 1 90 ? 61.225 56.982 0.932 1.00 22.99 90 LEU B O 1
ATOM 6465 N N . GLY B 1 91 ? 62.101 57.038 2.945 1.00 21.30 91 GLY B N 1
ATOM 6466 C CA . GLY B 1 91 ? 62.639 55.702 2.869 1.00 27.98 91 GLY B CA 1
ATOM 6467 C C . GLY B 1 91 ? 62.424 54.808 4.079 1.00 31.43 91 GLY B C 1
ATOM 6468 O O . GLY B 1 91 ? 62.250 55.282 5.168 1.00 23.98 91 GLY B O 1
ATOM 6469 N N . SER B 1 92 ? 62.478 53.507 3.881 1.00 32.19 92 SER B N 1
ATOM 6470 C CA . SER B 1 92 ? 62.517 52.609 5.024 1.00 38.39 92 SER B CA 1
ATOM 6471 C C . SER B 1 92 ? 63.754 51.796 5.205 1.00 38.67 92 SER B C 1
ATOM 6472 O O . SER B 1 92 ? 64.678 51.811 4.424 1.00 39.51 92 SER B O 1
ATOM 6475 N N . TYR B 1 93 ? 63.751 51.108 6.312 1.00 44.55 93 TYR B N 1
ATOM 6476 C CA . TYR B 1 93 ? 64.800 50.211 6.670 1.00 47.73 93 TYR B CA 1
ATOM 6477 C C . TYR B 1 93 ? 64.194 48.833 6.520 1.00 49.97 93 TYR B C 1
ATOM 6478 O O . TYR B 1 93 ? 63.051 48.605 6.820 1.00 47.10 93 TYR B O 1
ATOM 6487 N N . PRO B 1 94 ? 64.993 47.906 6.059 1.00 54.03 94 PRO B N 1
ATOM 6488 C CA . PRO B 1 94 ? 64.583 46.498 5.965 1.00 55.51 94 PRO B CA 1
ATOM 6489 C C . PRO B 1 94 ? 64.443 45.912 7.344 1.00 56.45 94 PRO B C 1
ATOM 6490 O O . PRO B 1 94 ? 64.911 46.544 8.289 1.00 52.33 94 PRO B O 1
ATOM 6494 N N . PRO B 1 95 ? 63.869 44.736 7.464 1.00 53.46 95 PRO B N 1
ATOM 6495 C CA . PRO B 1 95 ? 63.792 44.067 8.765 1.00 55.33 95 PRO B CA 1
ATOM 6496 C C . PRO B 1 95 ? 65.157 43.638 9.302 1.00 58.09 95 PRO B C 1
ATOM 6497 O O . PRO B 1 95 ? 66.024 43.363 8.522 1.00 49.61 95 PRO B O 1
ATOM 6501 N N . THR B 1 96 ? 65.321 43.618 10.632 1.00 57.28 96 THR B N 1
ATOM 6502 C CA . THR B 1 96 ? 66.369 42.844 11.270 1.00 62.20 96 THR B CA 1
ATOM 6503 C C . THR B 1 96 ? 65.794 41.932 12.346 1.00 64.80 96 THR B C 1
ATOM 6504 O O . THR B 1 96 ? 66.485 41.139 12.972 1.00 67.52 96 THR B O 1
ATOM 6508 N N . ALA B 1 104 ? 58.100 54.234 7.506 1.00 40.89 104 ALA B N 1
ATOM 6509 C CA . ALA B 1 104 ? 59.193 55.043 6.981 1.00 32.45 104 ALA B CA 1
ATOM 6510 C C . ALA B 1 104 ? 60.251 55.289 8.047 1.00 29.60 104 ALA B C 1
ATOM 6511 O O . ALA B 1 104 ? 59.933 55.618 9.186 1.00 36.66 104 ALA B O 1
ATOM 6513 N N . GLY B 1 105 ? 61.514 55.192 7.651 1.00 25.40 105 GLY B N 1
ATOM 6514 C CA . GLY B 1 105 ? 62.614 55.296 8.586 1.00 27.48 105 GLY B CA 1
ATOM 6515 C C . GLY B 1 105 ? 63.314 56.631 8.482 1.00 26.23 105 GLY B C 1
ATOM 6516 O O . GLY B 1 105 ? 63.801 57.173 9.476 1.00 27.77 105 GLY B O 1
ATOM 6517 N N . TYR B 1 106 ? 63.382 57.167 7.273 1.00 21.02 106 TYR B N 1
ATOM 6518 C CA . TYR B 1 106 ? 64.059 58.433 7.088 1.00 15.04 106 TYR B CA 1
ATOM 6519 C C . TYR B 1 106 ? 63.336 59.329 6.090 1.00 20.71 106 TYR B C 1
ATOM 6520 O O . TYR B 1 106 ? 62.515 58.879 5.274 1.00 17.25 106 TYR B O 1
ATOM 6537 N N . ILE B 1 108 ? 64.356 62.637 3.534 1.00 12.73 108 ILE B N 1
ATOM 6538 C CA . ILE B 1 108 ? 65.479 63.383 2.964 1.00 14.23 108 ILE B CA 1
ATOM 6539 C C . ILE B 1 108 ? 65.008 64.309 1.855 1.00 13.38 108 ILE B C 1
ATOM 6540 O O . ILE B 1 108 ? 63.930 64.127 1.288 1.00 14.76 108 ILE B O 1
ATOM 6545 N N . ASN B 1 109 ? 65.826 65.308 1.558 1.00 12.65 109 ASN B N 1
ATOM 6546 C CA . ASN B 1 109 ? 65.537 66.245 0.490 1.00 12.81 109 ASN B CA 1
ATOM 6547 C C . ASN B 1 109 ? 66.441 65.933 -0.692 1.00 12.16 109 ASN B C 1
ATOM 6548 O O . ASN B 1 109 ? 67.652 65.798 -0.515 1.00 12.16 109 ASN B O 1
ATOM 6553 N N . SER B 1 110 ? 65.861 65.803 -1.886 1.00 14.46 110 SER B N 1
ATOM 6554 C CA . SER B 1 110 ? 66.645 65.457 -3.068 1.00 13.29 110 SER B CA 1
ATOM 6555 C C . SER B 1 110 ? 67.676 66.537 -3.366 1.00 11.33 110 SER B C 1
ATOM 6556 O O . SER B 1 110 ? 67.453 67.723 -3.112 1.00 11.14 110 SER B O 1
ATOM 6559 N N . VAL B 1 111 ? 68.829 66.106 -3.857 1.00 11.47 111 VAL B N 1
ATOM 6560 C CA . VAL B 1 111 ? 69.876 67.026 -4.265 1.00 9.71 111 VAL B CA 1
ATOM 6561 C C . VAL B 1 111 ? 69.734 67.269 -5.765 1.00 14.84 111 VAL B C 1
ATOM 6562 O O . VAL B 1 111 ? 70.187 66.475 -6.584 1.00 11.81 111 VAL B O 1
ATOM 6566 N N . VAL B 1 112 ? 69.085 68.369 -6.120 1.00 11.49 112 VAL B N 1
ATOM 6567 C CA . VAL B 1 112 ? 68.914 68.715 -7.521 1.00 13.69 112 VAL B CA 1
ATOM 6568 C C . VAL B 1 112 ? 69.022 70.221 -7.626 1.00 13.67 112 VAL B C 1
ATOM 6569 O O . VAL B 1 112 ? 68.721 70.932 -6.663 1.00 12.60 112 VAL B O 1
ATOM 6573 N N . VAL B 1 113 ? 69.520 70.702 -8.762 1.00 10.55 113 VAL B N 1
ATOM 6574 C CA . VAL B 1 113 ? 69.611 72.135 -9.006 1.00 12.06 113 VAL B CA 1
ATOM 6575 C C . VAL B 1 113 ? 68.272 72.653 -9.525 1.00 15.63 113 VAL B C 1
ATOM 6576 O O . VAL B 1 113 ? 67.988 72.555 -10.724 1.00 11.75 113 VAL B O 1
ATOM 6580 N N . ASP B 1 114 ? 67.448 73.198 -8.630 1.00 11.25 114 ASP B N 1
ATOM 6581 C CA . ASP B 1 114 ? 66.185 73.816 -9.056 1.00 11.85 114 ASP B CA 1
ATOM 6582 C C . ASP B 1 114 ? 66.485 75.077 -9.846 1.00 12.49 114 ASP B C 1
ATOM 6583 O O . ASP B 1 114 ? 65.905 75.318 -10.908 1.00 11.46 114 ASP B O 1
ATOM 6588 N N . LEU B 1 115 ? 67.383 75.895 -9.304 1.00 12.13 115 LEU B N 1
ATOM 6589 C CA . LEU B 1 115 ? 67.844 77.089 -10.000 1.00 12.12 115 LEU B CA 1
ATOM 6590 C C . LEU B 1 115 ? 69.208 77.478 -9.469 1.00 15.04 115 LEU B C 1
ATOM 6591 O O . LEU B 1 115 ? 69.476 77.335 -8.274 1.00 13.90 115 LEU B O 1
ATOM 6596 N N . ARG B 1 116 ? 70.089 77.931 -10.353 1.00 11.17 116 ARG B N 1
ATOM 6597 C CA . ARG B 1 116 ? 71.413 78.370 -9.927 1.00 12.09 116 ARG B CA 1
ATOM 6598 C C . ARG B 1 116 ? 71.744 79.751 -10.482 1.00 18.28 116 ARG B C 1
ATOM 6599 O O . ARG B 1 116 ? 71.510 80.025 -11.667 1.00 16.38 116 ARG B O 1
ATOM 6607 N N . LEU B 1 117 ? 72.297 80.608 -9.627 1.00 13.51 117 LEU B N 1
ATOM 6608 C CA . LEU B 1 117 ? 72.822 81.901 -10.053 1.00 14.78 117 LEU B CA 1
ATOM 6609 C C . LEU B 1 117 ? 74.302 81.771 -10.355 1.00 16.50 117 LEU B C 1
ATOM 6610 O O . LEU B 1 117 ? 75.096 81.447 -9.470 1.00 14.47 117 LEU B O 1
ATOM 6615 N N . THR B 1 118 ? 74.682 82.017 -11.603 1.00 13.72 118 THR B N 1
ATOM 6616 C CA . THR B 1 118 ? 76.084 81.943 -11.971 1.00 11.66 118 THR B CA 1
ATOM 6617 C C . THR B 1 118 ? 76.383 83.080 -12.954 1.00 17.96 118 THR B C 1
ATOM 6618 O O . THR B 1 118 ? 75.693 84.107 -12.943 1.00 16.74 118 THR B O 1
ATOM 6622 N N . SER B 1 119 ? 77.422 82.922 -13.767 1.00 17.59 119 SER B N 1
ATOM 6623 C CA . SER B 1 119 ? 77.750 83.938 -14.771 1.00 19.17 119 SER B CA 1
ATOM 6624 C C . SER B 1 119 ? 78.402 83.314 -16.008 1.00 20.22 119 SER B C 1
ATOM 6625 O O . SER B 1 119 ? 78.993 82.233 -15.931 1.00 18.16 119 SER B O 1
ATOM 6628 N N . SER B 1 120 ? 78.296 83.980 -17.157 1.00 19.71 120 SER B N 1
ATOM 6629 C CA . SER B 1 120 ? 78.865 83.408 -18.375 1.00 19.98 120 SER B CA 1
ATOM 6630 C C . SER B 1 120 ? 80.390 83.401 -18.300 1.00 20.25 120 SER B C 1
ATOM 6631 O O . SER B 1 120 ? 81.039 82.555 -18.915 1.00 20.66 120 SER B O 1
ATOM 6634 N N . GLU B 1 121 ? 80.959 84.325 -17.528 1.00 20.75 121 GLU B N 1
ATOM 6635 C CA . GLU B 1 121 ? 82.413 84.383 -17.341 1.00 18.86 121 GLU B CA 1
ATOM 6636 C C . GLU B 1 121 ? 82.967 83.178 -16.576 1.00 21.11 121 GLU B C 1
ATOM 6637 O O . GLU B 1 121 ? 84.173 82.993 -16.532 1.00 16.90 121 GLU B O 1
ATOM 6643 N N . TRP B 1 122 ? 82.106 82.387 -15.934 1.00 21.64 122 TRP B N 1
ATOM 6644 C CA . TRP B 1 122 ? 82.583 81.246 -15.147 1.00 19.47 122 TRP B CA 1
ATOM 6645 C C . TRP B 1 122 ? 82.354 79.909 -15.863 1.00 23.78 122 TRP B C 1
ATOM 6646 O O . TRP B 1 122 ? 82.094 78.890 -15.227 1.00 19.53 122 TRP B O 1
ATOM 6657 N N . SER B 1 123 ? 82.466 79.911 -17.188 1.00 25.36 123 SER B N 1
ATOM 6658 C CA . SER B 1 123 ? 82.345 78.673 -17.959 1.00 28.79 123 SER B CA 1
ATOM 6659 C C . SER B 1 123 ? 83.540 77.749 -17.733 1.00 31.08 123 SER B C 1
ATOM 6660 O O . SER B 1 123 ? 83.399 76.526 -17.725 1.00 34.31 123 SER B O 1
ATOM 6663 N N . ASP B 1 124 ? 84.716 78.334 -17.537 1.00 28.06 124 ASP B N 1
ATOM 6664 C CA . ASP B 1 124 ? 85.941 77.545 -17.455 1.00 31.89 124 ASP B CA 1
ATOM 6665 C C . ASP B 1 124 ? 86.858 77.897 -16.293 1.00 37.99 124 ASP B C 1
ATOM 6666 O O . ASP B 1 124 ? 88.046 77.573 -16.324 1.00 39.81 124 ASP B O 1
ATOM 6671 N N . VAL B 1 125 ? 86.320 78.564 -15.277 1.00 32.30 125 VAL B N 1
ATOM 6672 C CA . VAL B 1 125 ? 87.090 78.845 -14.070 1.00 33.84 125 VAL B CA 1
ATOM 6673 C C . VAL B 1 125 ? 86.226 78.619 -12.837 1.00 32.02 125 VAL B C 1
ATOM 6674 O O . VAL B 1 125 ? 85.010 78.785 -12.889 1.00 34.59 125 VAL B O 1
ATOM 6678 N N . VAL B 1 126 ? 86.860 78.217 -11.739 1.00 30.43 126 VAL B N 1
ATOM 6679 C CA . VAL B 1 126 ? 86.164 78.057 -10.467 1.00 31.67 126 VAL B CA 1
ATOM 6680 C C . VAL B 1 126 ? 86.333 79.316 -9.622 1.00 27.86 126 VAL B C 1
ATOM 6681 O O . VAL B 1 126 ? 87.445 79.639 -9.197 1.00 28.62 126 VAL B O 1
ATOM 6685 N N . PRO B 1 127 ? 85.219 80.022 -9.369 1.00 25.69 127 PRO B N 1
ATOM 6686 C CA . PRO B 1 127 ? 85.233 81.278 -8.609 1.00 24.30 127 PRO B CA 1
ATOM 6687 C C . PRO B 1 127 ? 85.905 81.116 -7.249 1.00 22.94 127 PRO B C 1
ATOM 6688 O O . PRO B 1 127 ? 85.788 80.057 -6.633 1.00 20.91 127 PRO B O 1
ATOM 6692 N N . ASP B 1 128 ? 86.634 82.136 -6.813 1.00 23.52 128 ASP B N 1
ATOM 6693 C CA . ASP B 1 128 ? 87.073 82.200 -5.427 1.00 24.29 128 ASP B CA 1
ATOM 6694 C C . ASP B 1 128 ? 85.853 82.464 -4.558 1.00 21.63 128 ASP B C 1
ATOM 6695 O O . ASP B 1 128 ? 84.857 83.006 -5.035 1.00 21.43 128 ASP B O 1
ATOM 6700 N N . ARG B 1 129 ? 85.928 82.080 -3.288 1.00 20.50 129 ARG B N 1
ATOM 6701 C CA . ARG B 1 129 ? 84.845 82.354 -2.353 1.00 24.31 129 ARG B CA 1
ATOM 6702 C C . ARG B 1 129 ? 85.385 82.917 -1.038 1.00 20.28 129 ARG B C 1
ATOM 6703 O O . ARG B 1 129 ? 86.508 82.619 -0.624 1.00 19.10 129 ARG B O 1
ATOM 6711 N N . GLN B 1 130 ? 84.581 83.747 -0.392 1.00 24.56 130 GLN B N 1
ATOM 6712 C CA . GLN B 1 130 ? 84.897 84.217 0.950 1.00 20.73 130 GLN B CA 1
ATOM 6713 C C . GLN B 1 130 ? 83.601 84.511 1.685 1.00 19.78 130 GLN B C 1
ATOM 6714 O O . GLN B 1 130 ? 82.642 84.999 1.084 1.00 16.66 130 GLN B O 1
ATOM 6720 N N . VAL B 1 131 ? 83.567 84.181 2.973 1.00 16.74 131 VAL B N 1
ATOM 6721 C CA . VAL B 1 131 ? 82.521 84.666 3.857 1.00 15.65 131 VAL B CA 1
ATOM 6722 C C . VAL B 1 131 ? 83.003 86.006 4.407 1.00 17.06 131 VAL B C 1
ATOM 6723 O O . VAL B 1 131 ? 83.882 86.049 5.266 1.00 19.47 131 VAL B O 1
ATOM 6727 N N . THR B 1 132 ? 82.461 87.101 3.886 1.00 17.94 132 THR B N 1
ATOM 6728 C CA . THR B 1 132 ? 83.029 88.416 4.161 1.00 16.98 132 THR B CA 1
ATOM 6729 C C . THR B 1 132 ? 82.572 88.967 5.506 1.00 19.07 132 THR B C 1
ATOM 6730 O O . THR B 1 132 ? 83.268 89.756 6.134 1.00 17.99 132 THR B O 1
ATOM 6734 N N . ASP B 1 133 ? 81.393 88.547 5.939 1.00 15.66 133 ASP B N 1
ATOM 6735 C CA . ASP B 1 133 ? 80.817 89.025 7.186 1.00 14.91 133 ASP B CA 1
ATOM 6736 C C . ASP B 1 133 ? 79.699 88.074 7.574 1.00 13.85 133 ASP B C 1
ATOM 6737 O O . ASP B 1 133 ? 79.169 87.358 6.717 1.00 15.05 133 ASP B O 1
ATOM 6742 N N . TRP B 1 134 ? 79.356 88.039 8.859 1.00 12.71 134 TRP B N 1
ATOM 6743 C CA . TRP B 1 134 ? 78.299 87.149 9.331 1.00 12.52 134 TRP B CA 1
ATOM 6744 C C . TRP B 1 134 ? 77.781 87.580 10.698 1.00 14.62 134 TRP B C 1
ATOM 6745 O O . TRP B 1 134 ? 78.438 88.337 11.408 1.00 12.12 134 TRP B O 1
ATOM 6756 N N . ASP B 1 135 ? 76.587 87.119 11.050 1.00 12.82 135 ASP B N 1
ATOM 6757 C CA . ASP B 1 135 ? 76.116 87.211 12.421 1.00 14.94 135 ASP B CA 1
ATOM 6758 C C . ASP B 1 135 ? 75.296 85.960 12.729 1.00 15.40 135 ASP B C 1
ATOM 6759 O O . ASP B 1 135 ? 75.361 84.979 11.985 1.00 14.33 135 ASP B O 1
ATOM 6764 N N . HIS B 1 136 ? 74.530 85.991 13.810 1.00 12.38 136 HIS B N 1
ATOM 6765 C CA . HIS B 1 136 ? 73.768 84.812 14.224 1.00 13.71 136 HIS B CA 1
ATOM 6766 C C . HIS B 1 136 ? 72.764 84.367 13.147 1.00 14.81 136 HIS B C 1
ATOM 6767 O O . HIS B 1 136 ? 72.457 83.179 13.014 1.00 12.11 136 HIS B O 1
ATOM 6774 N N . LEU B 1 137 ? 72.284 85.318 12.355 1.00 9.85 137 LEU B N 1
ATOM 6775 C CA . LEU B 1 137 ? 71.163 85.069 11.462 1.00 9.87 137 LEU B CA 1
ATOM 6776 C C . LEU B 1 137 ? 71.517 85.154 9.977 1.00 10.84 137 LEU B C 1
ATOM 6777 O O . LEU B 1 137 ? 70.639 85.076 9.128 1.00 11.36 137 LEU B O 1
ATOM 6782 N N . SER B 1 138 ? 72.791 85.329 9.658 1.00 10.76 138 SER B N 1
ATOM 6783 C CA . SER B 1 138 ? 73.159 85.664 8.284 1.00 12.42 138 SER B CA 1
ATOM 6784 C C . SER B 1 138 ? 74.634 85.475 8.016 1.00 13.72 138 SER B C 1
ATOM 6785 O O . SER B 1 138 ? 75.439 85.386 8.941 1.00 14.21 138 SER B O 1
ATOM 6788 N N . ALA B 1 139 ? 74.980 85.406 6.735 1.00 12.90 139 ALA B N 1
ATOM 6789 C CA . ALA B 1 139 ? 76.367 85.445 6.298 1.00 12.29 139 ALA B CA 1
ATOM 6790 C C . ALA B 1 139 ? 76.394 86.028 4.896 1.00 14.51 139 ALA B C 1
ATOM 6791 O O . ALA B 1 139 ? 75.524 85.729 4.079 1.00 14.74 139 ALA B O 1
ATOM 6793 N N . ASN B 1 140 ? 77.376 86.871 4.612 1.00 14.87 140 ASN B N 1
ATOM 6794 C CA . ASN B 1 140 ? 77.523 87.355 3.251 1.00 16.04 140 ASN B CA 1
ATOM 6795 C C . ASN B 1 140 ? 78.581 86.546 2.549 1.00 16.46 140 ASN B C 1
ATOM 6796 O O . ASN B 1 140 ? 79.713 86.450 3.018 1.00 14.86 140 ASN B O 1
ATOM 6801 N N . LEU B 1 141 ? 78.177 85.935 1.440 1.00 12.60 141 LEU B N 1
ATOM 6802 C CA . LEU B 1 141 ? 79.049 85.100 0.647 1.00 17.51 141 LEU B CA 1
ATOM 6803 C C . LEU B 1 141 ? 79.424 85.853 -0.625 1.00 17.17 141 LEU B C 1
ATOM 6804 O O . LEU B 1 141 ? 78.546 86.320 -1.346 1.00 17.47 141 LEU B O 1
ATOM 6809 N N . ARG B 1 142 ? 80.720 85.991 -0.885 1.00 18.03 142 ARG B N 1
ATOM 6810 C CA . ARG B 1 142 ? 81.161 86.594 -2.139 1.00 18.82 142 ARG B CA 1
ATOM 6811 C C . ARG B 1 142 ? 81.800 85.545 -3.032 1.00 17.25 142 ARG B C 1
ATOM 6812 O O . ARG B 1 142 ? 82.645 84.772 -2.584 1.00 18.84 142 ARG B O 1
ATOM 6820 N N . LEU B 1 143 ? 81.373 85.507 -4.291 1.00 17.75 143 LEU B N 1
ATOM 6821 C CA . LEU B 1 143 ? 82.010 84.671 -5.300 1.00 15.07 143 LEU B CA 1
ATOM 6822 C C . LEU B 1 143 ? 82.663 85.599 -6.319 1.00 18.93 143 LEU B C 1
ATOM 6823 O O . LEU B 1 143 ? 82.021 86.540 -6.789 1.00 19.86 143 LEU B O 1
ATOM 6828 N N . SER B 1 144 ? 83.903 85.341 -6.654 1.00 20.20 144 SER B N 1
ATOM 6829 C CA . SER B 1 144 ? 84.680 86.253 -7.493 1.00 21.70 144 SER B CA 1
ATOM 6830 C C . SER B 1 144 ? 85.514 85.544 -8.557 1.00 22.83 144 SER B C 1
ATOM 6831 O O . SER B 1 144 ? 85.963 84.465 -8.356 1.00 23.66 144 SER B O 1
ATOM 6834 N N . THR B 1 145 ? 85.704 86.193 -9.695 1.00 23.37 145 THR B N 1
ATOM 6835 C CA . THR B 1 145 ? 86.624 85.689 -10.698 1.00 23.41 145 THR B CA 1
ATOM 6836 C C . THR B 1 145 ? 88.049 85.636 -10.178 1.00 23.30 145 THR B C 1
ATOM 6837 O O . THR B 1 145 ? 88.530 86.569 -9.683 1.00 26.58 145 THR B O 1
ATOM 6841 N N . PRO B 1 146 ? 88.685 84.504 -10.216 1.00 24.06 146 PRO B N 1
ATOM 6842 C CA . PRO B 1 146 ? 89.988 84.456 -9.602 1.00 30.09 146 PRO B CA 1
ATOM 6843 C C . PRO B 1 146 ? 90.963 85.460 -10.220 1.00 36.99 146 PRO B C 1
ATOM 6844 O O . PRO B 1 146 ? 91.737 86.024 -9.511 1.00 35.58 146 PRO B O 1
ATOM 6848 N N . GLN B 1 147 ? 90.904 85.734 -11.496 1.00 30.34 147 GLN B N 1
ATOM 6849 C CA . GLN B 1 147 ? 91.933 86.642 -11.982 1.00 42.37 147 GLN B CA 1
ATOM 6850 C C . GLN B 1 147 ? 91.527 88.120 -11.846 1.00 41.52 147 GLN B C 1
ATOM 6851 O O . GLN B 1 147 ? 92.330 89.015 -12.097 1.00 43.69 147 GLN B O 1
ATOM 6857 N N . ASP B 1 148 ? 90.287 88.346 -11.442 1.00 31.66 148 ASP B N 1
ATOM 6858 C CA . ASP B 1 148 ? 89.737 89.662 -11.302 1.00 33.13 148 ASP B CA 1
ATOM 6859 C C . ASP B 1 148 ? 88.716 89.872 -10.137 1.00 33.36 148 ASP B C 1
ATOM 6860 O O . ASP B 1 148 ? 87.528 89.707 -10.307 1.00 26.18 148 ASP B O 1
ATOM 6865 N N . SER B 1 149 ? 89.237 90.330 -8.999 1.00 28.94 149 SER B N 1
ATOM 6866 C CA . SER B 1 149 ? 88.474 90.536 -7.780 1.00 27.83 149 SER B CA 1
ATOM 6867 C C . SER B 1 149 ? 87.468 91.602 -7.896 1.00 31.91 149 SER B C 1
ATOM 6868 O O . SER B 1 149 ? 86.592 91.687 -7.106 1.00 34.06 149 SER B O 1
ATOM 6871 N N . ASN B 1 150 ? 87.558 92.418 -8.915 1.00 30.01 150 ASN B N 1
ATOM 6872 C CA . ASN B 1 150 ? 86.511 93.388 -9.101 1.00 29.62 150 ASN B CA 1
ATOM 6873 C C . ASN B 1 150 ? 85.269 92.875 -9.841 1.00 25.73 150 ASN B C 1
ATOM 6874 O O . ASN B 1 150 ? 84.306 93.552 -9.956 1.00 26.49 150 ASN B O 1
ATOM 6879 N N . SER B 1 151 ? 85.350 91.647 -10.334 1.00 28.10 151 SER B N 1
ATOM 6880 C CA . SER B 1 151 ? 84.240 90.925 -10.927 1.00 28.63 151 SER B CA 1
ATOM 6881 C C . SER B 1 151 ? 83.751 89.880 -9.915 1.00 23.51 151 SER B C 1
ATOM 6882 O O . SER B 1 151 ? 84.358 88.923 -9.705 1.00 24.60 151 SER B O 1
ATOM 6885 N N . TYR B 1 152 ? 82.641 90.157 -9.301 1.00 25.98 152 TYR B N 1
ATOM 6886 C CA . TYR B 1 152 ? 82.164 89.347 -8.187 1.00 21.52 152 TYR B CA 1
ATOM 6887 C C . TYR B 1 152 ? 80.655 89.443 -8.015 1.00 20.18 152 TYR B C 1
ATOM 6888 O O . TYR B 1 152 ? 79.991 90.281 -8.636 1.00 23.50 152 TYR B O 1
ATOM 6897 N N . ILE B 1 153 ? 80.124 88.554 -7.180 1.00 18.33 153 ILE B N 1
ATOM 6898 C CA . ILE B 1 153 ? 78.740 88.605 -6.735 1.00 15.64 153 ILE B CA 1
ATOM 6899 C C . ILE B 1 153 ? 78.720 88.494 -5.220 1.00 17.32 153 ILE B C 1
ATOM 6900 O O . ILE B 1 153 ? 79.375 87.605 -4.673 1.00 16.23 153 ILE B O 1
ATOM 6905 N N . ASP B 1 154 ? 77.991 89.392 -4.557 1.00 16.90 154 ASP B N 1
ATOM 6906 C CA . ASP B 1 154 ? 77.712 89.275 -3.121 1.00 22.36 154 ASP B CA 1
ATOM 6907 C C . ASP B 1 154 ? 76.322 88.687 -2.900 1.00 19.03 154 ASP B C 1
ATOM 6908 O O . ASP B 1 154 ? 75.337 89.170 -3.470 1.00 17.91 154 ASP B O 1
ATOM 6913 N N . PHE B 1 155 ? 76.245 87.646 -2.074 1.00 16.00 155 PHE B N 1
ATOM 6914 C CA . PHE B 1 155 ? 74.966 87.057 -1.696 1.00 15.31 155 PHE B CA 1
ATOM 6915 C C . PHE B 1 155 ? 74.732 87.237 -0.196 1.00 13.34 155 PHE B C 1
ATOM 6916 O O . PHE B 1 155 ? 75.395 86.575 0.592 1.00 15.01 155 PHE B O 1
ATOM 6924 N N . PRO B 1 156 ? 73.822 88.145 0.208 1.00 18.36 156 PRO B N 1
ATOM 6925 C CA . PRO B 1 156 ? 73.436 88.184 1.630 1.00 14.80 156 PRO B CA 1
ATOM 6926 C C . PRO B 1 156 ? 72.478 87.038 1.956 1.00 14.23 156 PRO B C 1
ATOM 6927 O O . PRO B 1 156 ? 71.324 87.054 1.511 1.00 13.17 156 PRO B O 1
ATOM 6931 N N . ILE B 1 157 ? 72.966 86.044 2.694 1.00 12.93 157 ILE B N 1
ATOM 6932 C CA . ILE B 1 157 ? 72.186 84.844 2.992 1.00 10.76 157 ILE B CA 1
ATOM 6933 C C . ILE B 1 157 ? 71.622 84.964 4.395 1.00 13.53 157 ILE B C 1
ATOM 6934 O O . ILE B 1 157 ? 72.381 84.965 5.363 1.00 11.98 157 ILE B O 1
ATOM 6939 N N . VAL B 1 158 ? 70.301 85.067 4.507 1.00 12.89 158 VAL B N 1
ATOM 6940 C CA . VAL B 1 158 ? 69.678 85.377 5.793 1.00 12.47 158 VAL B CA 1
ATOM 6941 C C . VAL B 1 158 ? 68.569 84.374 6.116 1.00 12.50 158 VAL B C 1
ATOM 6942 O O . VAL B 1 158 ? 67.810 83.975 5.227 1.00 11.55 158 VAL B O 1
ATOM 6946 N N . ARG B 1 159 ? 68.488 83.954 7.379 1.00 11.47 159 ARG B N 1
ATOM 6947 C CA . ARG B 1 159 ? 67.390 83.107 7.850 1.00 7.57 159 ARG B CA 1
ATOM 6948 C C . ARG B 1 159 ? 66.043 83.573 7.349 1.00 9.92 159 ARG B C 1
ATOM 6949 O O . ARG B 1 159 ? 65.729 84.764 7.431 1.00 10.28 159 ARG B O 1
ATOM 6957 N N . GLY B 1 160 ? 65.240 82.646 6.838 1.00 9.22 160 GLY B N 1
ATOM 6958 C CA . GLY B 1 160 ? 63.876 82.968 6.443 1.00 9.89 160 GLY B CA 1
ATOM 6959 C C . GLY B 1 160 ? 63.703 83.751 5.153 1.00 10.53 160 GLY B C 1
ATOM 6960 O O . GLY B 1 160 ? 62.567 84.046 4.774 1.00 9.73 160 GLY B O 1
ATOM 6969 N N . ALA B 1 162 ? 62.875 85.290 1.729 1.00 12.49 162 ALA B N 1
ATOM 6970 C CA . ALA B 1 162 ? 61.832 84.885 0.784 1.00 11.44 162 ALA B CA 1
ATOM 6971 C C . ALA B 1 162 ? 62.312 84.921 -0.658 1.00 12.44 162 ALA B C 1
ATOM 6972 O O . ALA B 1 162 ? 61.670 84.348 -1.549 1.00 12.23 162 ALA B O 1
ATOM 6974 N N . TYR B 1 163 ? 63.423 85.619 -0.875 1.00 12.56 163 TYR B N 1
ATOM 6975 C CA . TYR B 1 163 ? 64.094 85.679 -2.168 1.00 13.64 163 TYR B CA 1
ATOM 6976 C C . TYR B 1 163 ? 65.549 85.336 -1.945 1.00 14.11 163 TYR B C 1
ATOM 6977 O O . TYR B 1 163 ? 66.064 85.475 -0.828 1.00 13.88 163 TYR B O 1
ATOM 6986 N N . ILE B 1 164 ? 66.229 84.914 -3.004 1.00 11.36 164 ILE B N 1
ATOM 6987 C CA . ILE B 1 164 ? 67.677 84.902 -2.978 1.00 10.89 164 ILE B CA 1
ATOM 6988 C C . ILE B 1 164 ? 68.123 86.227 -3.582 1.00 16.34 164 ILE B C 1
ATOM 6989 O O . ILE B 1 164 ? 67.643 86.616 -4.650 1.00 16.35 164 ILE B O 1
ATOM 6994 N N . THR B 1 165 ? 69.034 86.918 -2.905 1.00 14.73 165 THR B N 1
ATOM 6995 C CA . THR B 1 165 ? 69.520 88.212 -3.375 1.00 16.77 165 THR B CA 1
ATOM 6996 C C . THR B 1 165 ? 70.970 88.106 -3.843 1.00 16.74 165 THR B C 1
ATOM 6997 O O . THR B 1 165 ? 71.795 87.473 -3.189 1.00 13.75 165 THR B O 1
ATOM 7001 N N . ALA B 1 166 ? 71.280 88.720 -4.985 1.00 16.01 166 ALA B N 1
ATOM 7002 C CA . ALA B 1 166 ? 72.616 88.628 -5.573 1.00 14.80 166 ALA B CA 1
ATOM 7003 C C . ALA B 1 166 ? 73.051 89.970 -6.146 1.00 21.44 166 ALA B C 1
ATOM 7004 O O . ALA B 1 166 ? 72.449 90.457 -7.104 1.00 19.00 166 ALA B O 1
ATOM 7006 N N . ASN B 1 167 ? 74.088 90.569 -5.573 1.00 18.80 167 ASN B N 1
ATOM 7007 C CA . ASN B 1 167 ? 74.599 91.817 -6.119 1.00 20.32 167 ASN B CA 1
ATOM 7008 C C . ASN B 1 167 ? 75.731 91.537 -7.091 1.00 16.80 167 ASN B C 1
ATOM 7009 O O . ASN B 1 167 ? 76.851 91.228 -6.685 1.00 18.78 167 ASN B O 1
ATOM 7014 N N . TYR B 1 168 ? 75.417 91.614 -8.377 1.00 18.34 168 TYR B N 1
ATOM 7015 C CA . TYR B 1 168 ? 76.400 91.372 -9.422 1.00 19.12 168 TYR B CA 1
ATOM 7016 C C . TYR B 1 168 ? 77.312 92.579 -9.602 1.00 19.27 168 TYR B C 1
ATOM 7017 O O . TYR B 1 168 ? 76.868 93.722 -9.557 1.00 25.23 168 TYR B O 1
ATOM 7026 N N . ASN B 1 169 ? 78.593 92.326 -9.804 1.00 23.04 169 ASN B N 1
ATOM 7027 C CA . ASN B 1 169 ? 79.516 93.408 -10.085 1.00 25.42 169 ASN B CA 1
ATOM 7028 C C . ASN B 1 169 ? 80.420 93.057 -11.257 1.00 23.49 169 ASN B C 1
ATOM 7029 O O . ASN B 1 169 ? 81.352 92.262 -11.110 1.00 22.63 169 ASN B O 1
ATOM 7034 N N . ASN B 1 170 ? 80.154 93.678 -12.407 1.00 24.85 170 ASN B N 1
ATOM 7035 C CA . ASN B 1 170 ? 80.925 93.431 -13.625 1.00 23.26 170 ASN B CA 1
ATOM 7036 C C . ASN B 1 170 ? 80.960 91.950 -14.016 1.00 20.65 170 ASN B C 1
ATOM 7037 O O . ASN B 1 170 ? 82.014 91.398 -14.328 1.00 22.87 170 ASN B O 1
ATOM 7042 N N . LEU B 1 171 ? 79.794 91.312 -13.992 1.00 20.97 171 LEU B N 1
ATOM 7043 C CA . LEU B 1 171 ? 79.661 89.924 -14.415 1.00 22.19 171 LEU B CA 1
ATOM 7044 C C . LEU B 1 171 ? 78.377 89.775 -15.196 1.00 21.35 171 LEU B C 1
ATOM 7045 O O . LEU B 1 171 ? 77.401 90.477 -14.936 1.00 21.75 171 LEU B O 1
ATOM 7050 N N . THR B 1 172 ? 78.384 88.851 -16.148 1.00 18.88 172 THR B N 1
ATOM 7051 C CA . THR B 1 172 ? 77.226 88.606 -16.990 1.00 21.48 172 THR B CA 1
ATOM 7052 C C . THR B 1 172 ? 76.318 87.545 -16.359 1.00 18.95 172 THR B C 1
ATOM 7053 O O . THR B 1 172 ? 76.691 86.379 -16.296 1.00 19.94 172 THR B O 1
ATOM 7057 N N . PRO B 1 173 ? 75.137 87.948 -15.861 1.00 19.92 173 PRO B N 1
ATOM 7058 C CA . PRO B 1 173 ? 74.274 86.979 -15.176 1.00 19.27 173 PRO B CA 1
ATOM 7059 C C . PRO B 1 173 ? 73.853 85.798 -16.049 1.00 21.82 173 PRO B C 1
ATOM 7060 O O . PRO B 1 173 ? 73.483 85.957 -17.217 1.00 19.80 173 PRO B O 1
ATOM 7064 N N . GLN B 1 174 ? 73.909 84.613 -15.453 1.00 17.48 174 GLN B N 1
ATOM 7065 C CA . GLN B 1 174 ? 73.442 83.385 -16.074 1.00 17.84 174 GLN B CA 1
ATOM 7066 C C . GLN B 1 174 ? 72.611 82.608 -15.055 1.00 20.70 174 GLN B C 1
ATOM 7067 O O . GLN B 1 174 ? 72.968 82.508 -13.876 1.00 16.67 174 GLN B O 1
ATOM 7073 N N . PHE B 1 175 ? 71.473 82.103 -15.510 1.00 19.09 175 PHE B N 1
ATOM 7074 C CA . PHE B 1 175 ? 70.558 81.351 -14.673 1.00 18.90 175 PHE B CA 1
ATOM 7075 C C . PHE B 1 175 ? 70.405 79.972 -15.278 1.00 23.86 175 PHE B C 1
ATOM 7076 O O . PHE B 1 175 ? 70.038 79.854 -16.455 1.00 17.41 175 PHE B O 1
ATOM 7084 N N . LEU B 1 176 ? 70.695 78.932 -14.501 1.00 15.16 176 LEU B N 1
ATOM 7085 C CA . LEU B 1 176 ? 70.509 77.580 -15.011 1.00 14.89 176 LEU B CA 1
ATOM 7086 C C . LEU B 1 176 ? 69.740 76.681 -14.049 1.00 15.61 176 LEU B C 1
ATOM 7087 O O . LEU B 1 176 ? 69.545 77.006 -12.878 1.00 13.51 176 LEU B O 1
ATOM 7092 N N . SER B 1 177 ? 69.279 75.556 -14.575 1.00 12.21 177 SER B N 1
ATOM 7093 C CA . SER B 1 177 ? 68.554 74.556 -13.801 1.00 12.40 177 SER B CA 1
ATOM 7094 C C . SER B 1 177 ? 68.962 73.167 -14.277 1.00 15.81 177 SER B C 1
ATOM 7095 O O . SER B 1 177 ? 69.475 73.019 -15.390 1.00 14.50 177 SER B O 1
ATOM 7098 N N . GLN B 1 178 ? 68.720 72.146 -13.462 1.00 12.98 178 GLN B N 1
ATOM 7099 C CA . GLN B 1 178 ? 68.839 70.781 -13.968 1.00 15.13 178 GLN B CA 1
ATOM 7100 C C . GLN B 1 178 ? 67.515 70.343 -14.559 1.00 14.86 178 GLN B C 1
ATOM 7101 O O . GLN B 1 178 ? 67.433 69.303 -15.216 1.00 13.03 178 GLN B O 1
ATOM 7107 N N . HIS B 1 179 ? 66.479 71.147 -14.336 1.00 11.89 179 HIS B N 1
ATOM 7108 C CA . HIS B 1 179 ? 65.210 70.935 -15.026 1.00 14.55 179 HIS B CA 1
ATOM 7109 C C . HIS B 1 179 ? 65.214 71.677 -16.366 1.00 15.79 179 HIS B C 1
ATOM 7110 O O . HIS B 1 179 ? 66.095 72.509 -16.621 1.00 11.80 179 HIS B O 1
ATOM 7117 N N . ALA B 1 180 ? 64.227 71.381 -17.214 1.00 14.22 180 ALA B N 1
ATOM 7118 C CA . ALA B 1 180 ? 64.028 72.150 -18.439 1.00 15.65 180 ALA B CA 1
ATOM 7119 C C . ALA B 1 180 ? 63.182 73.367 -18.121 1.00 17.26 180 ALA B C 1
ATOM 7120 O O . ALA B 1 180 ? 62.217 73.273 -17.368 1.00 14.50 180 ALA B O 1
ATOM 7122 N N . ILE B 1 181 ? 63.541 74.505 -18.698 1.00 21.74 181 ILE B N 1
ATOM 7123 C CA . ILE B 1 181 ? 62.722 75.706 -18.581 1.00 24.23 181 ILE B CA 1
ATOM 7124 C C . ILE B 1 181 ? 61.687 75.698 -19.705 1.00 24.29 181 ILE B C 1
ATOM 7125 O O . ILE B 1 181 ? 62.041 75.838 -20.871 1.00 30.01 181 ILE B O 1
ATOM 7130 N N . ILE B 1 182 ? 60.419 75.494 -19.362 1.00 21.59 182 ILE B N 1
ATOM 7131 C CA . ILE B 1 182 ? 59.392 75.311 -20.379 1.00 24.07 182 ILE B CA 1
ATOM 7132 C C . ILE B 1 182 ? 58.644 76.602 -20.690 1.00 32.12 182 ILE B C 1
ATOM 7133 O O . ILE B 1 182 ? 57.844 76.649 -21.625 1.00 27.74 182 ILE B O 1
ATOM 7138 N N . SER B 1 183 ? 58.914 77.654 -19.921 1.00 25.73 183 SER B N 1
ATOM 7139 C CA . SER B 1 183 ? 58.261 78.938 -20.159 1.00 21.24 183 SER B CA 1
ATOM 7140 C C . SER B 1 183 ? 59.041 80.115 -19.595 1.00 27.52 183 SER B C 1
ATOM 7141 O O . SER B 1 183 ? 59.606 80.022 -18.504 1.00 20.46 183 SER B O 1
ATOM 7144 N N . VAL B 1 184 ? 59.065 81.218 -20.344 1.00 21.67 184 VAL B N 1
ATOM 7145 C CA . VAL B 1 184 ? 59.597 82.490 -19.864 1.00 20.07 184 VAL B CA 1
ATOM 7146 C C . VAL B 1 184 ? 58.622 83.624 -20.186 1.00 30.64 184 VAL B C 1
ATOM 7147 O O . VAL B 1 184 ? 58.232 83.793 -21.341 1.00 26.87 184 VAL B O 1
ATOM 7151 N N . GLU B 1 185 ? 58.219 84.377 -19.162 1.00 24.26 185 GLU B N 1
ATOM 7152 C CA . GLU B 1 185 ? 57.433 85.604 -19.337 1.00 27.06 185 GLU B CA 1
ATOM 7153 C C . GLU B 1 185 ? 58.207 86.823 -18.864 1.00 31.14 185 GLU B C 1
ATOM 7154 O O . GLU B 1 185 ? 58.501 86.953 -17.666 1.00 22.83 185 GLU B O 1
ATOM 7160 N N . ALA B 1 186 ? 58.530 87.712 -19.799 1.00 22.81 186 ALA B N 1
ATOM 7161 C CA . ALA B 1 186 ? 59.217 88.957 -19.466 1.00 22.77 186 ALA B CA 1
ATOM 7162 C C . ALA B 1 186 ? 58.212 90.089 -19.274 1.00 33.74 186 ALA B C 1
ATOM 7163 O O . ALA B 1 186 ? 57.336 90.317 -20.122 1.00 30.46 186 ALA B O 1
ATOM 7165 N N . ASP B 1 187 ? 58.365 90.802 -18.162 1.00 27.65 187 ASP B N 1
ATOM 7166 C CA . ASP B 1 187 ? 57.493 91.916 -17.801 1.00 31.98 187 ASP B CA 1
ATOM 7167 C C . ASP B 1 187 ? 56.020 91.597 -18.010 1.00 35.37 187 ASP B C 1
ATOM 7168 O O . ASP B 1 187 ? 55.259 92.425 -18.518 1.00 38.41 187 ASP B O 1
ATOM 7173 N N . GLU B 1 188 ? 55.636 90.385 -17.616 1.00 33.04 188 GLU B N 1
ATOM 7174 C CA . GLU B 1 188 ? 54.243 89.951 -17.618 1.00 30.92 188 GLU B CA 1
ATOM 7175 C C . GLU B 1 188 ? 53.610 89.953 -19.009 1.00 39.56 188 GLU B C 1
ATOM 7176 O O . GLU B 1 188 ? 52.399 90.118 -19.147 1.00 42.48 188 GLU B O 1
ATOM 7182 N N . LYS B 1 189 ? 54.422 89.735 -20.039 1.00 33.92 189 LYS B N 1
ATOM 7183 C CA . LYS B 1 189 ? 53.886 89.637 -21.391 1.00 36.88 189 LYS B CA 1
ATOM 7184 C C . LYS B 1 189 ? 54.045 88.207 -21.885 1.00 41.42 189 LYS B C 1
ATOM 7185 O O . LYS B 1 189 ? 55.129 87.621 -21.776 1.00 39.94 189 LYS B O 1
ATOM 7191 N N . LYS B 1 190 ? 52.980 87.650 -22.451 1.00 46.80 190 LYS B N 1
ATOM 7192 C CA . LYS B 1 190 ? 53.061 86.302 -22.994 1.00 49.92 190 LYS B CA 1
ATOM 7193 C C . LYS B 1 190 ? 53.980 86.334 -24.204 1.00 52.27 190 LYS B C 1
ATOM 7194 O O . LYS B 1 190 ? 53.900 87.236 -25.038 1.00 55.34 190 LYS B O 1
ATOM 7200 N N . SER B 1 191 ? 54.865 85.349 -24.282 1.00 54.16 191 SER B N 1
ATOM 7201 C CA . SER B 1 191 ? 55.841 85.282 -25.356 1.00 58.19 191 SER B CA 1
ATOM 7202 C C . SER B 1 191 ? 55.513 84.154 -26.327 1.00 68.80 191 SER B C 1
ATOM 7203 O O . SER B 1 191 ? 54.674 83.294 -26.035 1.00 66.95 191 SER B O 1
ATOM 7206 N N . ASP B 1 192 ? 56.180 84.169 -27.480 1.00 73.32 192 ASP B N 1
ATOM 7207 C CA . ASP B 1 192 ? 55.981 83.159 -28.516 1.00 74.81 192 ASP B CA 1
ATOM 7208 C C . ASP B 1 192 ? 56.401 81.781 -28.004 1.00 75.27 192 ASP B C 1
ATOM 7209 O O . ASP B 1 192 ? 57.065 81.669 -26.972 1.00 70.69 192 ASP B O 1
ATOM 7214 N N . ASP B 1 193 ? 55.988 80.726 -28.698 1.00 78.65 193 ASP B N 1
ATOM 7215 C CA . ASP B 1 193 ? 56.320 79.384 -28.239 1.00 78.50 193 ASP B CA 1
ATOM 7216 C C . ASP B 1 193 ? 57.797 79.099 -28.499 1.00 78.24 193 ASP B C 1
ATOM 7217 O O . ASP B 1 193 ? 58.423 78.297 -27.801 1.00 76.46 193 ASP B O 1
ATOM 7222 N N . ASN B 1 194 ? 58.345 79.772 -29.506 1.00 75.50 194 ASN B N 1
ATOM 7223 C CA . ASN B 1 194 ? 59.732 79.568 -29.905 1.00 74.34 194 ASN B CA 1
ATOM 7224 C C . ASN B 1 194 ? 60.593 80.832 -29.846 1.00 69.47 194 ASN B C 1
ATOM 7225 O O . ASN B 1 194 ? 61.661 80.882 -30.457 1.00 63.99 194 ASN B O 1
ATOM 7230 N N . THR B 1 195 ? 60.124 81.855 -29.135 1.00 67.08 195 THR B N 1
ATOM 7231 C CA . THR B 1 195 ? 60.965 83.014 -28.844 1.00 60.33 195 THR B CA 1
ATOM 7232 C C . THR B 1 195 ? 62.130 82.577 -27.962 1.00 53.77 195 THR B C 1
ATOM 7233 O O . THR B 1 195 ? 61.969 81.720 -27.090 1.00 52.28 195 THR B O 1
ATOM 7237 N N . SER B 1 196 ? 63.304 83.154 -28.196 1.00 50.80 196 SER B N 1
ATOM 7238 C CA . SER B 1 196 ? 64.490 82.762 -27.443 1.00 47.16 196 SER B CA 1
ATOM 7239 C C . SER B 1 196 ? 65.238 83.950 -26.829 1.00 39.47 196 SER B C 1
ATOM 7240 O O . SER B 1 196 ? 66.307 83.772 -26.241 1.00 35.22 196 SER B O 1
ATOM 7243 N N . THR B 1 197 ? 64.685 85.153 -26.964 1.00 36.85 197 THR B N 1
ATOM 7244 C CA . THR B 1 197 ? 65.283 86.329 -26.334 1.00 34.43 197 THR B CA 1
ATOM 7245 C C . THR B 1 197 ? 64.228 87.137 -25.571 1.00 36.35 197 THR B C 1
ATOM 7246 O O . THR B 1 197 ? 63.097 87.290 -26.035 1.00 34.18 197 THR B O 1
ATOM 7250 N N . PHE B 1 198 ? 64.606 87.641 -24.395 1.00 34.11 198 PHE B N 1
ATOM 7251 C CA . PHE B 1 198 ? 63.660 88.245 -23.459 1.00 31.27 198 PHE B CA 1
ATOM 7252 C C . PHE B 1 198 ? 64.240 89.482 -22.766 1.00 30.67 198 PHE B C 1
ATOM 7253 O O . PHE B 1 198 ? 65.352 89.443 -22.251 1.00 35.55 198 PHE B O 1
ATOM 7261 N N . SER B 1 199 ? 63.488 90.578 -22.750 1.00 34.26 199 SER B N 1
ATOM 7262 C CA . SER B 1 199 ? 63.969 91.808 -22.127 1.00 29.67 199 SER B CA 1
ATOM 7263 C C . SER B 1 199 ? 62.998 92.296 -21.066 1.00 28.51 199 SER B C 1
ATOM 7264 O O . SER B 1 199 ? 61.786 92.093 -21.184 1.00 30.31 199 SER B O 1
ATOM 7267 N N . GLY B 1 200 ? 63.532 92.927 -20.023 1.00 26.94 200 GLY B N 1
ATOM 7268 C CA . GLY B 1 200 ? 62.696 93.495 -18.983 1.00 27.39 200 GLY B CA 1
ATOM 7269 C C . GLY B 1 200 ? 63.346 93.519 -17.615 1.00 27.09 200 GLY B C 1
ATOM 7270 O O . GLY B 1 200 ? 64.558 93.346 -17.488 1.00 28.42 200 GLY B O 1
ATOM 7271 N N . ARG B 1 201 ? 62.522 93.713 -16.588 1.00 27.67 201 ARG B N 1
ATOM 7272 C CA . ARG B 1 201 ? 62.990 93.793 -15.205 1.00 28.34 201 ARG B CA 1
ATOM 7273 C C . ARG B 1 201 ? 62.425 92.659 -14.356 1.00 26.68 201 ARG B C 1
ATOM 7274 O O . ARG B 1 201 ? 62.771 92.509 -13.180 1.00 26.21 201 ARG B O 1
ATOM 7282 N N . LYS B 1 202 ? 61.522 91.890 -14.949 1.00 24.62 202 LYS B N 1
ATOM 7283 C CA . LYS B 1 202 ? 60.871 90.787 -14.268 1.00 21.25 202 LYS B CA 1
ATOM 7284 C C . LYS B 1 202 ? 60.740 89.611 -15.222 1.00 24.86 202 LYS B C 1
ATOM 7285 O O . LYS B 1 202 ? 60.231 89.761 -16.335 1.00 23.43 202 LYS B O 1
ATOM 7291 N N . PHE B 1 203 ? 61.197 88.439 -14.793 1.00 20.16 203 PHE B N 1
ATOM 7292 C CA . PHE B 1 203 ? 61.106 87.244 -15.630 1.00 22.18 203 PHE B CA 1
ATOM 7293 C C . PHE B 1 203 ? 60.510 86.113 -14.830 1.00 24.59 203 PHE B C 1
ATOM 7294 O O . PHE B 1 203 ? 61.092 85.686 -13.827 1.00 20.20 203 PHE B O 1
ATOM 7302 N N . LYS B 1 204 ? 59.361 85.619 -15.273 1.00 17.47 204 LYS B N 1
ATOM 7303 C CA . LYS B 1 204 ? 58.734 84.490 -14.609 1.00 21.74 204 LYS B CA 1
ATOM 7304 C C . LYS B 1 204 ? 59.011 83.226 -15.405 1.00 27.37 204 LYS B C 1
ATOM 7305 O O . LYS B 1 204 ? 58.633 83.124 -16.580 1.00 26.98 204 LYS B O 1
ATOM 7311 N N . ILE B 1 205 ? 59.704 82.279 -14.777 1.00 18.31 205 ILE B N 1
ATOM 7312 C CA . ILE B 1 205 ? 60.094 81.052 -15.467 1.00 21.56 205 ILE B CA 1
ATOM 7313 C C . ILE B 1 205 ? 59.518 79.803 -14.795 1.00 22.01 205 ILE B C 1
ATOM 7314 O O . ILE B 1 205 ? 59.449 79.682 -13.562 1.00 17.11 205 ILE B O 1
ATOM 7319 N N . THR B 1 206 ? 59.109 78.871 -15.638 1.00 19.79 206 THR B N 1
ATOM 7320 C CA . THR B 1 206 ? 58.437 77.664 -15.203 1.00 19.34 206 THR B CA 1
ATOM 7321 C C . THR B 1 206 ? 59.246 76.447 -15.634 1.00 18.95 206 THR B C 1
ATOM 7322 O O . THR B 1 206 ? 59.759 76.394 -16.755 1.00 20.68 206 THR B O 1
ATOM 7334 N N . ASN B 1 208 ? 59.938 72.015 -15.848 1.00 15.14 208 ASN B N 1
ATOM 7335 C CA . ASN B 1 208 ? 59.259 70.742 -16.114 1.00 18.17 208 ASN B CA 1
ATOM 7336 C C . ASN B 1 208 ? 59.335 69.747 -14.954 1.00 19.47 208 ASN B C 1
ATOM 7337 O O . ASN B 1 208 ? 59.182 68.536 -15.158 1.00 17.29 208 ASN B O 1
ATOM 7342 N N . ASP B 1 209 ? 59.552 70.241 -13.738 1.00 16.22 209 ASP B N 1
ATOM 7343 C CA . ASP B 1 209 ? 59.644 69.335 -12.595 1.00 16.81 209 ASP B CA 1
ATOM 7344 C C . ASP B 1 209 ? 58.264 69.040 -11.997 1.00 20.77 209 ASP B C 1
ATOM 7345 O O . ASP B 1 209 ? 57.256 69.574 -12.452 1.00 19.60 209 ASP B O 1
ATOM 7350 N N . ASP B 1 210 ? 58.237 68.169 -10.990 1.00 22.94 210 ASP B N 1
ATOM 7351 C CA . ASP B 1 210 ? 57.002 67.732 -10.346 1.00 25.71 210 ASP B CA 1
ATOM 7352 C C . ASP B 1 210 ? 57.196 67.710 -8.830 1.00 27.17 210 ASP B C 1
ATOM 7353 O O . ASP B 1 210 ? 58.013 66.936 -8.326 1.00 24.77 210 ASP B O 1
ATOM 7358 N N . PRO B 1 211 ? 56.466 68.580 -8.099 1.00 25.81 211 PRO B N 1
ATOM 7359 C CA . PRO B 1 211 ? 55.515 69.570 -8.625 1.00 22.56 211 PRO B CA 1
ATOM 7360 C C . PRO B 1 211 ? 56.205 70.724 -9.345 1.00 23.07 211 PRO B C 1
ATOM 7361 O O . PRO B 1 211 ? 57.397 70.974 -9.142 1.00 19.25 211 PRO B O 1
ATOM 7365 N N . THR B 1 212 ? 55.444 71.408 -10.189 1.00 22.11 212 THR B N 1
ATOM 7366 C CA . THR B 1 212 ? 55.956 72.474 -11.038 1.00 18.64 212 THR B CA 1
ATOM 7367 C C . THR B 1 212 ? 56.547 73.656 -10.268 1.00 19.52 212 THR B C 1
ATOM 7368 O O . THR B 1 212 ? 55.840 74.309 -9.499 1.00 16.71 212 THR B O 1
ATOM 7372 N N . SER B 1 213 ? 57.829 73.944 -10.499 1.00 14.66 213 SER B N 1
ATOM 7373 C CA . SER B 1 213 ? 58.474 75.116 -9.913 1.00 15.31 213 SER B CA 1
ATOM 7374 C C . SER B 1 213 ? 58.311 76.343 -10.805 1.00 17.62 213 SER B C 1
ATOM 7375 O O . SER B 1 213 ? 58.588 76.297 -12.008 1.00 17.25 213 SER B O 1
ATOM 7378 N N . THR B 1 214 ? 57.860 77.438 -10.206 1.00 15.05 214 THR B N 1
ATOM 7379 C CA . THR B 1 214 ? 57.856 78.723 -10.883 1.00 13.26 214 THR B CA 1
ATOM 7380 C C . THR B 1 214 ? 58.752 79.673 -10.115 1.00 16.38 214 THR B C 1
ATOM 7381 O O . THR B 1 214 ? 58.584 79.855 -8.904 1.00 15.03 214 THR B O 1
ATOM 7385 N N . PHE B 1 215 ? 59.714 80.267 -10.807 1.00 12.54 215 PHE B N 1
ATOM 7386 C CA . PHE B 1 215 ? 60.569 81.273 -10.197 1.00 14.55 215 PHE B CA 1
ATOM 7387 C C . PHE B 1 215 ? 60.357 82.614 -10.871 1.00 16.52 215 PHE B C 1
ATOM 7388 O O . PHE B 1 215 ? 60.067 82.681 -12.072 1.00 17.13 215 PHE B O 1
ATOM 7396 N N . ILE B 1 216 ? 60.495 83.680 -10.092 1.00 16.42 216 ILE B N 1
ATOM 7397 C CA . ILE B 1 216 ? 60.476 85.025 -10.642 1.00 16.49 216 ILE B CA 1
ATOM 7398 C C . ILE B 1 216 ? 61.818 85.693 -10.412 1.00 19.54 216 ILE B C 1
ATOM 7399 O O . ILE B 1 216 ? 62.316 85.768 -9.280 1.00 17.07 216 ILE B O 1
ATOM 7404 N N . ILE B 1 217 ? 62.414 86.161 -11.499 1.00 14.62 217 ILE B N 1
ATOM 7405 C CA . ILE B 1 217 ? 63.662 86.900 -11.433 1.00 17.06 217 ILE B CA 1
ATOM 7406 C C . ILE B 1 217 ? 63.371 88.392 -11.549 1.00 22.54 217 ILE B C 1
ATOM 7407 O O . ILE B 1 217 ? 62.683 88.824 -12.480 1.00 18.82 217 ILE B O 1
ATOM 7412 N N . TYR B 1 218 ? 63.867 89.161 -10.584 1.00 18.14 218 TYR B N 1
ATOM 7413 C CA . TYR B 1 218 ? 63.750 90.618 -10.579 1.00 20.50 218 TYR B CA 1
ATOM 7414 C C . TYR B 1 218 ? 65.111 91.275 -10.751 1.00 23.20 218 TYR B C 1
ATOM 7415 O O . TYR B 1 218 ? 66.004 91.018 -9.953 1.00 20.28 218 TYR B O 1
ATOM 7424 N N . SER B 1 219 ? 65.273 92.134 -11.757 1.00 22.32 219 SER B N 1
ATOM 7425 C CA . SER B 1 219 ? 66.514 92.899 -11.907 1.00 21.14 219 SER B CA 1
ATOM 7426 C C . SER B 1 219 ? 66.268 94.330 -11.438 1.00 28.87 219 SER B C 1
ATOM 7427 O O . SER B 1 219 ? 65.419 95.035 -11.996 1.00 30.95 219 SER B O 1
ATOM 7430 N N . LEU B 1 220 ? 66.995 94.739 -10.400 1.00 25.57 220 LEU B N 1
ATOM 7431 C CA . LEU B 1 220 ? 66.747 96.000 -9.701 1.00 27.32 220 LEU B CA 1
ATOM 7432 C C . LEU B 1 220 ? 67.764 97.094 -9.991 1.00 33.81 220 LEU B C 1
ATOM 7433 O O . LEU B 1 220 ? 67.632 98.211 -9.494 1.00 37.72 220 LEU B O 1
ATOM 7438 N N . GLY B 1 221 ? 68.792 96.768 -10.766 1.00 33.26 221 GLY B N 1
ATOM 7439 C CA . GLY B 1 221 ? 69.821 97.731 -11.111 1.00 40.42 221 GLY B CA 1
ATOM 7440 C C . GLY B 1 221 ? 69.291 98.843 -11.998 1.00 39.82 221 GLY B C 1
ATOM 7441 O O . GLY B 1 221 ? 68.113 98.835 -12.376 1.00 39.10 221 GLY B O 1
ATOM 7442 N N . ASP B 1 222 ? 70.163 99.799 -12.324 1.00 45.88 222 ASP B N 1
ATOM 7443 C CA . ASP B 1 222 ? 69.799 100.947 -13.154 1.00 48.39 222 ASP B CA 1
ATOM 7444 C C . ASP B 1 222 ? 69.223 100.464 -14.475 1.00 46.11 222 ASP B C 1
ATOM 7445 O O . ASP B 1 222 ? 68.322 101.074 -15.049 1.00 43.61 222 ASP B O 1
ATOM 7450 N N . LYS B 1 223 ? 69.760 99.341 -14.934 1.00 43.43 223 LYS B N 1
ATOM 7451 C CA . LYS B 1 223 ? 69.450 98.790 -16.239 1.00 42.09 223 LYS B CA 1
ATOM 7452 C C . LYS B 1 223 ? 68.561 97.554 -16.166 1.00 40.98 223 LYS B C 1
ATOM 7453 O O . LYS B 1 223 ? 68.573 96.828 -15.165 1.00 42.40 223 LYS B O 1
ATOM 7459 N N . PRO B 1 224 ? 67.751 97.342 -17.213 1.00 36.17 224 PRO B N 1
ATOM 7460 C CA . PRO B 1 224 ? 66.961 96.120 -17.383 1.00 37.53 224 PRO B CA 1
ATOM 7461 C C . PRO B 1 224 ? 67.854 94.978 -17.869 1.00 35.53 224 PRO B C 1
ATOM 7462 O O . PRO B 1 224 ? 69.005 95.228 -18.226 1.00 38.20 224 PRO B O 1
ATOM 7466 N N . LEU B 1 225 ? 67.343 93.751 -17.870 1.00 33.01 225 LEU B N 1
ATOM 7467 C CA . LEU B 1 225 ? 68.093 92.619 -18.415 1.00 34.57 225 LEU B CA 1
ATOM 7468 C C . LEU B 1 225 ? 67.598 92.164 -19.772 1.00 29.86 225 LEU B C 1
ATOM 7469 O O . LEU B 1 225 ? 66.407 92.263 -20.077 1.00 33.74 225 LEU B O 1
ATOM 7474 N N . GLU B 1 226 ? 68.523 91.669 -20.586 1.00 27.41 226 GLU B N 1
ATOM 7475 C CA . GLU B 1 226 ? 68.147 90.947 -21.787 1.00 30.67 226 GLU B CA 1
ATOM 7476 C C . GLU B 1 226 ? 68.748 89.545 -21.751 1.00 29.67 226 GLU B C 1
ATOM 7477 O O . GLU B 1 226 ? 69.966 89.380 -21.741 1.00 27.64 226 GLU B O 1
ATOM 7483 N N . LEU B 1 227 ? 67.875 88.548 -21.667 1.00 30.43 227 LEU B N 1
ATOM 7484 C CA . LEU B 1 227 ? 68.277 87.158 -21.499 1.00 30.57 227 LEU B CA 1
ATOM 7485 C C . LEU B 1 227 ? 68.068 86.348 -22.777 1.00 29.02 227 LEU B C 1
ATOM 7486 O O . LEU B 1 227 ? 67.008 86.426 -23.395 1.00 33.86 227 LEU B O 1
ATOM 7491 N N . ARG B 1 228 ? 69.086 85.589 -23.171 1.00 25.77 228 ARG B N 1
ATOM 7492 C CA . ARG B 1 228 ? 68.989 84.650 -24.291 1.00 30.16 228 ARG B CA 1
ATOM 7493 C C . ARG B 1 228 ? 68.882 83.215 -23.765 1.00 30.45 228 ARG B C 1
ATOM 7494 O O . ARG B 1 228 ? 69.586 82.837 -22.827 1.00 24.79 228 ARG B O 1
ATOM 7502 N N . LYS B 1 229 ? 67.986 82.422 -24.342 1.00 29.42 229 LYS B N 1
ATOM 7503 C CA . LYS B 1 229 ? 67.890 81.020 -23.952 1.00 30.28 229 LYS B CA 1
ATOM 7504 C C . LYS B 1 229 ? 68.961 80.206 -24.676 1.00 29.26 229 LYS B C 1
ATOM 7505 O O . LYS B 1 229 ? 68.811 79.884 -25.852 1.00 39.32 229 LYS B O 1
ATOM 7511 N N . GLN B 1 230 ? 70.036 79.869 -23.968 1.00 22.58 230 GLN B N 1
ATOM 7512 C CA . GLN B 1 230 ? 71.213 79.256 -24.579 1.00 23.20 230 GLN B CA 1
ATOM 7513 C C . GLN B 1 230 ? 70.948 77.775 -24.857 1.00 26.83 230 GLN B C 1
ATOM 7514 O O . GLN B 1 230 ? 71.419 77.222 -25.858 1.00 24.39 230 GLN B O 1
ATOM 7520 N N . ASP B 1 231 ? 70.168 77.149 -23.978 1.00 22.81 231 ASP B N 1
ATOM 7521 C CA . ASP B 1 231 ? 69.546 75.856 -24.250 1.00 18.82 231 ASP B CA 1
ATOM 7522 C C . ASP B 1 231 ? 68.333 75.772 -23.331 1.00 20.80 231 ASP B C 1
ATOM 7523 O O . ASP B 1 231 ? 67.969 76.770 -22.711 1.00 18.76 231 ASP B O 1
ATOM 7528 N N . ASN B 1 232 ? 67.705 74.603 -23.243 1.00 18.75 232 ASN B N 1
ATOM 7529 C CA . ASN B 1 232 ? 66.497 74.444 -22.435 1.00 19.66 232 ASN B CA 1
ATOM 7530 C C . ASN B 1 232 ? 66.716 74.708 -20.938 1.00 16.73 232 ASN B C 1
ATOM 7531 O O . ASN B 1 232 ? 65.749 74.852 -20.190 1.00 18.91 232 ASN B O 1
ATOM 7536 N N . SER B 1 233 ? 67.971 74.748 -20.496 1.00 16.50 233 SER B N 1
ATOM 7537 C CA . SER B 1 233 ? 68.256 74.855 -19.056 1.00 20.08 233 SER B CA 1
ATOM 7538 C C . SER B 1 233 ? 69.154 76.040 -18.705 1.00 21.52 233 SER B C 1
ATOM 7539 O O . SER B 1 233 ? 69.578 76.167 -17.560 1.00 18.79 233 SER B O 1
ATOM 7542 N N . ASN B 1 234 ? 69.421 76.913 -19.677 1.00 17.60 234 ASN B N 1
ATOM 7543 C CA . ASN B 1 234 ? 70.320 78.045 -19.480 1.00 16.60 234 ASN B CA 1
ATOM 7544 C C . ASN B 1 234 ? 69.765 79.350 -20.046 1.00 24.54 234 ASN B C 1
ATOM 7545 O O . ASN B 1 234 ? 69.410 79.431 -21.225 1.00 22.21 234 ASN B O 1
ATOM 7550 N N . LEU B 1 235 ? 69.690 80.366 -19.194 1.00 19.83 235 LEU B N 1
ATOM 7551 C CA . LEU B 1 235 ? 69.391 81.729 -19.616 1.00 19.47 235 LEU B CA 1
ATOM 7552 C C . LEU B 1 235 ? 70.613 82.594 -19.353 1.00 25.76 235 LEU B C 1
ATOM 7553 O O . LEU B 1 235 ? 71.139 82.613 -18.233 1.00 20.95 235 LEU B O 1
ATOM 7558 N N . VAL B 1 236 ? 71.071 83.290 -20.394 1.00 16.72 236 VAL B N 1
ATOM 7559 C CA . VAL B 1 236 ? 72.307 84.065 -20.337 1.00 22.10 236 VAL B CA 1
ATOM 7560 C C . VAL B 1 236 ? 72.055 85.521 -20.709 1.00 27.82 236 VAL B C 1
ATOM 7561 O O . VAL B 1 236 ? 71.370 85.804 -21.701 1.00 25.62 236 VAL B O 1
ATOM 7565 N N . ALA B 1 237 ? 72.578 86.444 -19.904 1.00 23.13 237 ALA B N 1
ATOM 7566 C CA . ALA B 1 237 ? 72.433 87.872 -20.201 1.00 28.61 237 ALA B CA 1
ATOM 7567 C C . ALA B 1 237 ? 73.349 88.280 -21.349 1.00 27.89 237 ALA B C 1
ATOM 7568 O O . ALA B 1 237 ? 74.319 87.586 -21.656 1.00 27.50 237 ALA B O 1
ATOM 7570 N N . SER B 1 238 ? 73.053 89.423 -21.960 1.00 29.65 238 SER B N 1
ATOM 7571 C CA . SER B 1 238 ? 73.734 89.840 -23.181 1.00 31.66 238 SER B CA 1
ATOM 7572 C C . SER B 1 238 ? 75.040 90.614 -22.939 1.00 37.04 238 SER B C 1
ATOM 7573 O O . SER B 1 238 ? 75.853 90.772 -23.854 1.00 37.82 238 SER B O 1
ATOM 7576 N N . LYS B 1 239 ? 75.253 91.066 -21.705 1.00 30.77 239 LYS B N 1
ATOM 7577 C CA . LYS B 1 239 ? 76.446 91.839 -21.361 1.00 33.37 239 LYS B CA 1
ATOM 7578 C C . LYS B 1 239 ? 76.664 91.840 -19.839 1.00 27.55 239 LYS B C 1
ATOM 7579 O O . LYS B 1 239 ? 75.757 91.475 -19.086 1.00 28.94 239 LYS B O 1
ATOM 7585 N N . PRO B 1 240 ? 77.859 92.254 -19.378 1.00 27.80 240 PRO B N 1
ATOM 7586 C CA . PRO B 1 240 ? 78.087 92.339 -17.929 1.00 30.45 240 PRO B CA 1
ATOM 7587 C C . PRO B 1 240 ? 77.091 93.257 -17.223 1.00 31.98 240 PRO B C 1
ATOM 7588 O O . PRO B 1 240 ? 76.612 94.233 -17.806 1.00 30.32 240 PRO B O 1
ATOM 7592 N N . TYR B 1 241 ? 76.762 92.918 -15.980 1.00 25.44 241 TYR B N 1
ATOM 7593 C CA . TYR B 1 241 ? 75.729 93.630 -15.245 1.00 26.47 241 TYR B CA 1
ATOM 7594 C C . TYR B 1 241 ? 76.313 94.105 -13.918 1.00 27.00 241 TYR B C 1
ATOM 7595 O O . TYR B 1 241 ? 77.204 93.465 -13.351 1.00 27.07 241 TYR B O 1
ATOM 7604 N N . THR B 1 242 ? 75.846 95.251 -13.448 1.00 22.53 242 THR B N 1
ATOM 7605 C CA . THR B 1 242 ? 76.229 95.735 -12.135 1.00 26.25 242 THR B CA 1
ATOM 7606 C C . THR B 1 242 ? 74.950 96.150 -11.435 1.00 33.29 242 THR B C 1
ATOM 7607 O O . THR B 1 242 ? 74.233 97.032 -11.913 1.00 28.86 242 THR B O 1
ATOM 7611 N N . GLY B 1 243 ? 74.634 95.484 -10.329 1.00 22.68 243 GLY B N 1
ATOM 7612 C CA . GLY B 1 243 ? 73.386 95.762 -9.649 1.00 27.12 243 GLY B CA 1
ATOM 7613 C C . GLY B 1 243 ? 72.787 94.517 -9.033 1.00 25.13 243 GLY B C 1
ATOM 7614 O O . GLY B 1 243 ? 73.279 93.403 -9.239 1.00 24.56 243 GLY B O 1
ATOM 7615 N N . VAL B 1 244 ? 71.703 94.710 -8.297 1.00 25.78 244 VAL B N 1
ATOM 7616 C CA . VAL B 1 244 ? 71.077 93.635 -7.548 1.00 21.30 244 VAL B CA 1
ATOM 7617 C C . VAL B 1 244 ? 70.059 92.871 -8.380 1.00 21.17 244 VAL B C 1
ATOM 7618 O O . VAL B 1 244 ? 69.193 93.454 -9.039 1.00 23.69 244 VAL B O 1
ATOM 7622 N N . ILE B 1 245 ? 70.186 91.552 -8.360 1.00 18.58 245 ILE B N 1
ATOM 7623 C CA . ILE B 1 245 ? 69.191 90.676 -8.953 1.00 17.44 245 ILE B CA 1
ATOM 7624 C C . ILE B 1 245 ? 68.641 89.780 -7.851 1.00 18.11 245 ILE B C 1
ATOM 7625 O O . ILE B 1 245 ? 69.399 89.278 -7.018 1.00 16.80 245 ILE B O 1
ATOM 7630 N N . ARG B 1 246 ? 67.328 89.597 -7.827 1.00 15.32 246 ARG B N 1
ATOM 7631 C CA . ARG B 1 246 ? 66.716 88.723 -6.838 1.00 15.77 246 ARG B CA 1
ATOM 7632 C C . ARG B 1 246 ? 65.887 87.665 -7.531 1.00 19.75 246 ARG B C 1
ATOM 7633 O O . ARG B 1 246 ? 65.322 87.912 -8.605 1.00 16.23 246 ARG B O 1
ATOM 7641 N N . VAL B 1 247 ? 65.824 86.479 -6.935 1.00 17.45 247 VAL B N 1
ATOM 7642 C CA . VAL B 1 247 ? 64.931 85.445 -7.446 1.00 15.32 247 VAL B CA 1
ATOM 7643 C C . VAL B 1 247 ? 64.120 84.838 -6.313 1.00 16.85 247 VAL B C 1
ATOM 7644 O O . VAL B 1 247 ? 64.639 84.561 -5.228 1.00 17.28 247 VAL B O 1
ATOM 7648 N N . ALA B 1 248 ? 62.832 84.651 -6.565 1.00 16.59 248 ALA B N 1
ATOM 7649 C CA . ALA B 1 248 ? 61.961 84.026 -5.593 1.00 16.57 248 ALA B CA 1
ATOM 7650 C C . ALA B 1 248 ? 61.194 82.908 -6.252 1.00 16.54 248 ALA B C 1
ATOM 7651 O O . ALA B 1 248 ? 60.831 83.004 -7.428 1.00 14.68 248 ALA B O 1
ATOM 7653 N N . LYS B 1 249 ? 60.988 81.826 -5.505 1.00 11.87 249 LYS B N 1
ATOM 7654 C CA . LYS B 1 249 ? 60.016 80.814 -5.891 1.00 13.72 249 LYS B CA 1
ATOM 7655 C C . LYS B 1 249 ? 58.627 81.375 -5.619 1.00 17.54 249 LYS B C 1
ATOM 7656 O O . LYS B 1 249 ? 58.358 81.873 -4.517 1.00 12.59 249 LYS B O 1
ATOM 7662 N N . LEU B 1 250 ? 57.762 81.318 -6.629 1.00 15.44 250 LEU B N 1
ATOM 7663 C CA . LEU B 1 250 ? 56.360 81.689 -6.481 1.00 15.05 250 LEU B CA 1
ATOM 7664 C C . LEU B 1 250 ? 55.584 80.482 -5.972 1.00 16.45 250 LEU B C 1
ATOM 7665 O O . LEU B 1 250 ? 55.413 79.501 -6.701 1.00 17.32 250 LEU B O 1
ATOM 7670 N N . PRO B 1 251 ? 55.129 80.532 -4.710 1.00 13.39 251 PRO B N 1
ATOM 7671 C CA . PRO B 1 251 ? 54.516 79.335 -4.122 1.00 15.15 251 PRO B CA 1
ATOM 7672 C C . PRO B 1 251 ? 53.160 78.993 -4.729 1.00 18.66 251 PRO B C 1
ATOM 7673 O O . PRO B 1 251 ? 52.786 77.816 -4.768 1.00 17.27 251 PRO B O 1
ATOM 7677 N N . ALA B 1 252 ? 52.439 80.010 -5.194 1.00 19.09 252 ALA B N 1
ATOM 7678 C CA . ALA B 1 252 ? 51.107 79.840 -5.774 1.00 19.11 252 ALA B CA 1
ATOM 7679 C C . ALA B 1 252 ? 50.760 81.124 -6.523 1.00 20.54 252 ALA B C 1
ATOM 7680 O O . ALA B 1 252 ? 51.286 82.189 -6.184 1.00 20.75 252 ALA B O 1
ATOM 7682 N N . PRO B 1 253 ? 49.886 81.039 -7.546 1.00 23.12 253 PRO B N 1
ATOM 7683 C CA . PRO B 1 253 ? 49.661 82.217 -8.398 1.00 21.24 253 PRO B CA 1
ATOM 7684 C C . PRO B 1 253 ? 49.188 83.445 -7.620 1.00 14.05 253 PRO B C 1
ATOM 7685 O O . PRO B 1 253 ? 49.567 84.563 -7.966 1.00 21.04 253 PRO B O 1
ATOM 7689 N N . GLU B 1 254 ? 48.396 83.236 -6.573 1.00 17.75 254 GLU B N 1
ATOM 7690 C CA . GLU B 1 254 ? 47.798 84.342 -5.832 1.00 18.81 254 GLU B CA 1
ATOM 7691 C C . GLU B 1 254 ? 48.805 85.158 -5.018 1.00 25.45 254 GLU B C 1
ATOM 7692 O O . GLU B 1 254 ? 48.436 86.152 -4.391 1.00 22.33 254 GLU B O 1
ATOM 7698 N N . PHE B 1 255 ? 50.073 84.752 -5.012 1.00 20.97 255 PHE B N 1
ATOM 7699 C CA . PHE B 1 255 ? 51.062 85.475 -4.218 1.00 20.66 255 PHE B CA 1
ATOM 7700 C C . PHE B 1 255 ? 52.039 86.256 -5.085 1.00 18.03 255 PHE B C 1
ATOM 7701 O O . PHE B 1 255 ? 53.023 86.792 -4.586 1.00 18.72 255 PHE B O 1
ATOM 7709 N N . GLU B 1 256 ? 51.761 86.340 -6.383 1.00 18.13 256 GLU B N 1
ATOM 7710 C CA . GLU B 1 256 ? 52.671 87.035 -7.284 1.00 17.82 256 GLU B CA 1
ATOM 7711 C C . GLU B 1 256 ? 52.747 88.531 -6.971 1.00 20.05 256 GLU B C 1
ATOM 7712 O O . GLU B 1 256 ? 53.836 89.110 -6.925 1.00 19.96 256 GLU B O 1
ATOM 7718 N N . THR B 1 257 ? 51.599 89.163 -6.745 1.00 24.14 257 THR B N 1
ATOM 7719 C CA . THR B 1 257 ? 51.591 90.599 -6.468 1.00 20.45 257 THR B CA 1
ATOM 7720 C C . THR B 1 257 ? 52.292 90.900 -5.145 1.00 19.14 257 THR B C 1
ATOM 7721 O O . THR B 1 257 ? 52.960 91.922 -5.005 1.00 23.59 257 THR B O 1
ATOM 7725 N N . LEU B 1 258 ? 52.144 90.000 -4.178 1.00 21.83 258 LEU B N 1
ATOM 7726 C CA . LEU B 1 258 ? 52.838 90.129 -2.901 1.00 18.65 258 LEU B CA 1
ATOM 7727 C C . LEU B 1 258 ? 54.356 90.143 -3.100 1.00 18.76 258 LEU B C 1
ATOM 7728 O O . LEU B 1 258 ? 55.054 90.991 -2.538 1.00 19.72 258 LEU B O 1
ATOM 7733 N N . LEU B 1 259 ? 54.872 89.206 -3.895 1.00 20.02 259 LEU B N 1
ATOM 7734 C CA . LEU B 1 259 ? 56.311 89.165 -4.190 1.00 19.42 259 LEU B CA 1
ATOM 7735 C C . LEU B 1 259 ? 56.784 90.369 -4.991 1.00 18.28 259 LEU B C 1
ATOM 7736 O O . LEU B 1 259 ? 57.891 90.877 -4.772 1.00 17.74 259 LEU B O 1
ATOM 7741 N N . ASP B 1 260 ? 55.970 90.808 -5.947 1.00 19.66 260 ASP B N 1
ATOM 7742 C CA . ASP B 1 260 ? 56.280 92.032 -6.681 1.00 20.87 260 ASP B CA 1
ATOM 7743 C C . ASP B 1 260 ? 56.454 93.207 -5.718 1.00 18.83 260 ASP B C 1
ATOM 7744 O O . ASP B 1 260 ? 57.442 93.933 -5.788 1.00 23.10 260 ASP B O 1
ATOM 7749 N N . ALA B 1 261 ? 55.508 93.361 -4.798 1.00 20.14 261 ALA B N 1
ATOM 7750 C CA . ALA B 1 261 ? 55.478 94.530 -3.917 1.00 21.37 261 ALA B CA 1
ATOM 7751 C C . ALA B 1 261 ? 56.700 94.635 -3.009 1.00 26.10 261 ALA B C 1
ATOM 7752 O O . ALA B 1 261 ? 57.113 95.737 -2.646 1.00 27.80 261 ALA B O 1
ATOM 7754 N N . SER B 1 262 ? 57.299 93.501 -2.654 1.00 22.80 262 SER B N 1
ATOM 7755 C CA . SER B 1 262 ? 58.427 93.528 -1.728 1.00 21.76 262 SER B CA 1
ATOM 7756 C C . SER B 1 262 ? 59.764 93.301 -2.410 1.00 22.09 262 SER B C 1
ATOM 7757 O O . SER B 1 262 ? 60.758 93.023 -1.743 1.00 21.17 262 SER B O 1
ATOM 7760 N N . ARG B 1 263 ? 59.797 93.431 -3.733 1.00 21.21 263 ARG B N 1
ATOM 7761 C CA . ARG B 1 263 ? 60.995 93.093 -4.488 1.00 16.84 263 ARG B CA 1
ATOM 7762 C C . ARG B 1 263 ? 62.180 93.996 -4.155 1.00 18.89 263 ARG B C 1
ATOM 7763 O O . ARG B 1 263 ? 63.337 93.578 -4.271 1.00 19.06 263 ARG B O 1
ATOM 7771 N N . ALA B 1 264 ? 61.908 95.227 -3.732 1.00 18.92 264 ALA B N 1
ATOM 7772 C CA . ALA B 1 264 ? 62.978 96.212 -3.578 1.00 22.84 264 ALA B CA 1
ATOM 7773 C C . ALA B 1 264 ? 63.668 96.167 -2.213 1.00 20.39 264 ALA B C 1
ATOM 7774 O O . ALA B 1 264 ? 64.678 96.842 -2.008 1.00 21.89 264 ALA B O 1
ATOM 7776 N N . VAL B 1 265 ? 63.141 95.366 -1.291 1.00 19.24 265 VAL B N 1
ATOM 7777 C CA . VAL B 1 265 ? 63.710 95.298 0.059 1.00 20.35 265 VAL B CA 1
ATOM 7778 C C . VAL B 1 265 ? 64.191 93.890 0.405 1.00 16.83 265 VAL B C 1
ATOM 7779 O O . VAL B 1 265 ? 63.427 92.924 0.326 1.00 17.70 265 VAL B O 1
ATOM 7783 N N . TRP B 1 266 ? 65.463 93.781 0.779 1.00 19.56 266 TRP B N 1
ATOM 7784 C CA . TRP B 1 266 ? 66.046 92.496 1.162 1.00 18.22 266 TRP B CA 1
ATOM 7785 C C . TRP B 1 266 ? 66.763 92.566 2.511 1.00 20.13 266 TRP B C 1
ATOM 7786 O O . TRP B 1 266 ? 67.294 93.622 2.877 1.00 16.78 266 TRP B O 1
ATOM 7797 N N . PRO B 1 267 ? 66.773 91.441 3.262 1.00 16.14 267 PRO B N 1
ATOM 7798 C CA . PRO B 1 267 ? 67.494 91.392 4.543 1.00 14.01 267 PRO B CA 1
ATOM 7799 C C . PRO B 1 267 ? 68.997 91.243 4.353 1.00 17.87 267 PRO B C 1
ATOM 7800 O O . PRO B 1 267 ? 69.439 90.672 3.346 1.00 13.92 267 PRO B O 1
ATOM 7804 N N . THR B 1 268 ? 69.766 91.784 5.297 1.00 15.19 268 THR B N 1
ATOM 7805 C CA . THR B 1 268 ? 71.223 91.684 5.278 1.00 16.63 268 THR B CA 1
ATOM 7806 C C . THR B 1 268 ? 71.752 91.075 6.585 1.00 16.44 268 THR B C 1
ATOM 7807 O O . THR B 1 268 ? 72.939 90.760 6.706 1.00 19.30 268 THR B O 1
ATOM 7811 N N . GLY B 1 269 ? 70.867 90.907 7.559 1.00 17.52 269 GLY B N 1
ATOM 7812 C CA . GLY B 1 269 ? 71.256 90.355 8.851 1.00 17.41 269 GLY B CA 1
ATOM 7813 C C . GLY B 1 269 ? 70.183 90.627 9.884 1.00 16.80 269 GLY B C 1
ATOM 7814 O O . GLY B 1 269 ? 69.022 90.851 9.532 1.00 16.32 269 GLY B O 1
ATOM 7815 N N . GLY B 1 270 ? 70.550 90.603 11.163 1.00 14.02 270 GLY B N 1
ATOM 7816 C CA . GLY B 1 270 ? 69.580 90.886 12.205 1.00 16.20 270 GLY B CA 1
ATOM 7817 C C . GLY B 1 270 ? 70.224 91.027 13.569 1.00 14.62 270 GLY B C 1
ATOM 7818 O O . GLY B 1 270 ? 71.303 90.482 13.817 1.00 16.17 270 GLY B O 1
ATOM 7819 N N . ASP B 1 271 ? 69.571 91.782 14.445 1.00 17.16 271 ASP B N 1
ATOM 7820 C CA . ASP B 1 271 ? 70.032 91.949 15.820 1.00 18.76 271 ASP B CA 1
ATOM 7821 C C . ASP B 1 271 ? 69.034 91.275 16.748 1.00 13.55 271 ASP B C 1
ATOM 7822 O O . ASP B 1 271 ? 67.828 91.440 16.586 1.00 15.96 271 ASP B O 1
ATOM 7827 N N . ILE B 1 272 ? 69.533 90.499 17.703 1.00 13.18 272 ILE B N 1
ATOM 7828 C CA . ILE B 1 272 ? 68.659 89.792 18.630 1.00 15.18 272 ILE B CA 1
ATOM 7829 C C . ILE B 1 272 ? 68.823 90.310 20.057 1.00 13.46 272 ILE B C 1
ATOM 7830 O O . ILE B 1 272 ? 69.942 90.583 20.513 1.00 13.92 272 ILE B O 1
ATOM 7835 N N . SER B 1 273 ? 67.704 90.443 20.759 1.00 14.35 273 SER B N 1
ATOM 7836 C CA . SER B 1 273 ? 67.722 90.870 22.154 1.00 13.86 273 SER B CA 1
ATOM 7837 C C . SER B 1 273 ? 66.715 90.028 22.911 1.00 14.09 273 SER B C 1
ATOM 7838 O O . SER B 1 273 ? 65.859 89.386 22.292 1.00 14.13 273 SER B O 1
ATOM 7841 N N . ALA B 1 274 ? 66.801 90.027 24.239 1.00 11.72 274 ALA B N 1
ATOM 7842 C CA . ALA B 1 274 ? 65.853 89.264 25.046 1.00 12.38 274 ALA B CA 1
ATOM 7843 C C . ALA B 1 274 ? 65.701 89.857 26.443 1.00 13.27 274 ALA B C 1
ATOM 7844 O O . ALA B 1 274 ? 66.660 90.361 27.016 1.00 15.41 274 ALA B O 1
ATOM 7846 N N . ARG B 1 275 ? 64.490 89.770 26.985 1.00 17.59 275 ARG B N 1
ATOM 7847 C CA . ARG B 1 275 ? 64.166 90.326 28.296 1.00 15.73 275 ARG B CA 1
ATOM 7848 C C . ARG B 1 275 ? 63.186 89.439 29.024 1.00 17.45 275 ARG B C 1
ATOM 7849 O O . ARG B 1 275 ? 62.284 88.876 28.408 1.00 18.38 275 ARG B O 1
ATOM 7857 N N . SER B 1 276 ? 63.336 89.360 30.341 1.00 14.75 276 SER B N 1
ATOM 7858 C CA . SER B 1 276 ? 62.334 88.744 31.197 1.00 16.85 276 SER B CA 1
ATOM 7859 C C . SER B 1 276 ? 61.338 89.806 31.641 1.00 24.14 276 SER B C 1
ATOM 7860 O O . SER B 1 276 ? 61.622 90.997 31.531 1.00 26.86 276 SER B O 1
ATOM 7863 N N . ASP B 1 277 ? 60.165 89.388 32.110 1.00 27.36 277 ASP B N 1
ATOM 7864 C CA . ASP B 1 277 ? 59.253 90.324 32.770 1.00 34.44 277 ASP B CA 1
ATOM 7865 C C . ASP B 1 277 ? 59.095 89.930 34.241 1.00 34.29 277 ASP B C 1
ATOM 7866 O O . ASP B 1 277 ? 59.827 89.069 34.738 1.00 31.00 277 ASP B O 1
ATOM 7871 N N . ASP B 1 278 ? 58.151 90.554 34.938 1.00 40.53 278 ASP B N 1
ATOM 7872 C CA . ASP B 1 278 ? 57.938 90.244 36.349 1.00 37.54 278 ASP B CA 1
ATOM 7873 C C . ASP B 1 278 ? 56.720 89.350 36.529 1.00 40.49 278 ASP B C 1
ATOM 7874 O O . ASP B 1 278 ? 56.186 89.228 37.635 1.00 41.64 278 ASP B O 1
ATOM 7879 N N . ASN B 1 279 ? 56.298 88.717 35.435 1.00 34.96 279 ASN B N 1
ATOM 7880 C CA . ASN B 1 279 ? 55.118 87.859 35.441 1.00 32.58 279 ASN B CA 1
ATOM 7881 C C . ASN B 1 279 ? 55.387 86.425 34.953 1.00 27.88 279 ASN B C 1
ATOM 7882 O O . ASN B 1 279 ? 54.525 85.808 34.322 1.00 25.10 279 ASN B O 1
ATOM 7887 N N . ASN B 1 280 ? 56.569 85.899 35.278 1.00 22.87 280 ASN B N 1
ATOM 7888 C CA . ASN B 1 280 ? 56.969 84.536 34.907 1.00 24.50 280 ASN B CA 1
ATOM 7889 C C . ASN B 1 280 ? 56.978 84.328 33.392 1.00 20.95 280 ASN B C 1
ATOM 7890 O O . ASN B 1 280 ? 56.663 83.236 32.897 1.00 20.92 280 ASN B O 1
ATOM 7895 N N . GLY B 1 281 ? 57.329 85.386 32.662 1.00 22.06 281 GLY B N 1
ATOM 7896 C CA . GLY B 1 281 ? 57.449 85.326 31.214 1.00 17.66 281 GLY B CA 1
ATOM 7897 C C . GLY B 1 281 ? 58.739 85.954 30.724 1.00 20.98 281 GLY B C 1
ATOM 7898 O O . GLY B 1 281 ? 59.439 86.626 31.494 1.00 17.96 281 GLY B O 1
ATOM 7899 N N . ALA B 1 282 ? 59.060 85.729 29.447 1.00 12.25 282 ALA B N 1
ATOM 7900 C CA . ALA B 1 282 ? 60.194 86.377 28.808 1.00 13.79 282 ALA B CA 1
ATOM 7901 C C . ALA B 1 282 ? 59.950 86.468 27.307 1.00 14.22 282 ALA B C 1
ATOM 7902 O O . ALA B 1 282 ? 59.036 85.835 26.774 1.00 12.16 282 ALA B O 1
ATOM 7904 N N . SER B 1 283 ? 60.766 87.258 26.623 1.00 12.38 283 SER B N 1
ATOM 7905 C CA . SER B 1 283 ? 60.603 87.414 25.188 1.00 13.86 283 SER B CA 1
ATOM 7906 C C . SER B 1 283 ? 61.954 87.598 24.547 1.00 13.71 283 SER B C 1
ATOM 7907 O O . SER B 1 283 ? 62.926 87.937 25.223 1.00 12.17 283 SER B O 1
ATOM 7910 N N . TYR B 1 284 ? 62.021 87.341 23.245 1.00 11.42 284 TYR B N 1
ATOM 7911 C CA . TYR B 1 284 ? 63.204 87.677 22.478 1.00 11.20 284 TYR B CA 1
ATOM 7912 C C . TYR B 1 284 ? 62.763 88.370 21.194 1.00 12.83 284 TYR B C 1
ATOM 7913 O O . TYR B 1 284 ? 61.705 88.071 20.638 1.00 13.17 284 TYR B O 1
ATOM 7922 N N . THR B 1 285 ? 63.565 89.322 20.739 1.00 15.46 285 THR B N 1
ATOM 7923 C CA . THR B 1 285 ? 63.169 90.124 19.587 1.00 14.39 285 THR B CA 1
ATOM 7924 C C . THR B 1 285 ? 64.249 90.068 18.520 1.00 11.27 285 THR B C 1
ATOM 7925 O O . THR B 1 285 ? 65.435 90.174 18.821 1.00 15.07 285 THR B O 1
ATOM 7929 N N . ILE B 1 286 ? 63.834 89.843 17.278 1.00 13.24 286 ILE B N 1
ATOM 7930 C CA . ILE B 1 286 ? 64.741 89.937 16.143 1.00 13.89 286 ILE B CA 1
ATOM 7931 C C . ILE B 1 286 ? 64.463 91.225 15.379 1.00 14.21 286 ILE B C 1
ATOM 7932 O O . ILE B 1 286 ? 63.361 91.425 14.881 1.00 14.03 286 ILE B O 1
ATOM 7937 N N . LYS B 1 287 ? 65.453 92.103 15.303 1.00 13.96 287 LYS B N 1
ATOM 7938 C CA . LYS B 1 287 ? 65.327 93.284 14.457 1.00 18.22 287 LYS B CA 1
ATOM 7939 C C . LYS B 1 287 ? 66.091 93.035 13.180 1.00 11.97 287 LYS B C 1
ATOM 7940 O O . LYS B 1 287 ? 67.316 93.078 13.170 1.00 16.46 287 LYS B O 1
ATOM 7946 N N . TRP B 1 288 ? 65.360 92.742 12.109 1.00 16.63 288 TRP B N 1
ATOM 7947 C CA . TRP B 1 288 ? 65.980 92.460 10.822 1.00 16.07 288 TRP B CA 1
ATOM 7948 C C . TRP B 1 288 ? 66.655 93.697 10.234 1.00 14.66 288 TRP B C 1
ATOM 7949 O O . TRP B 1 288 ? 66.055 94.775 10.173 1.00 15.71 288 TRP B O 1
ATOM 7960 N N . LYS B 1 289 ? 67.898 93.529 9.795 1.00 16.56 289 LYS B N 1
ATOM 7961 C CA . LYS B 1 289 ? 68.606 94.569 9.063 1.00 17.84 289 LYS B CA 1
ATOM 7962 C C . LYS B 1 289 ? 68.250 94.444 7.587 1.00 21.39 289 LYS B C 1
ATOM 7963 O O . LYS B 1 289 ? 68.186 93.327 7.055 1.00 17.38 289 LYS B O 1
ATOM 7969 N N . THR B 1 290 ? 68.030 95.573 6.916 1.00 19.54 290 THR B N 1
ATOM 7970 C CA . THR B 1 290 ? 67.667 95.545 5.494 1.00 20.00 290 THR B CA 1
ATOM 7971 C C . THR B 1 290 ? 68.461 96.581 4.683 1.00 23.68 290 THR B C 1
ATOM 7972 O O . THR B 1 290 ? 69.139 97.440 5.252 1.00 19.60 290 THR B O 1
ATOM 7976 N N . ASN B 1 291 ? 68.395 96.487 3.357 1.00 20.45 291 ASN B N 1
ATOM 7977 C CA . ASN B 1 291 ? 69.046 97.485 2.515 1.00 28.33 291 ASN B CA 1
ATOM 7978 C C . ASN B 1 291 ? 68.336 98.826 2.643 1.00 24.65 291 ASN B C 1
ATOM 7979 O O . ASN B 1 291 ? 68.958 99.885 2.571 1.00 29.98 291 ASN B O 1
ATOM 7984 N N . SER B 1 292 ? 67.025 98.762 2.839 1.00 22.91 292 SER B N 1
ATOM 7985 C CA . SER B 1 292 ? 66.198 99.955 2.948 1.00 28.38 292 SER B CA 1
ATOM 7986 C C . SER B 1 292 ? 64.849 99.564 3.533 1.00 28.78 292 SER B C 1
ATOM 7987 O O . SER B 1 292 ? 64.563 98.380 3.725 1.00 28.79 292 SER B O 1
ATOM 7990 N N . ASN B 1 293 ? 64.042 100.566 3.855 1.00 26.38 293 ASN B N 1
ATOM 7991 C CA . ASN B 1 293 ? 62.692 100.337 4.345 1.00 32.89 293 ASN B CA 1
ATOM 7992 C C . ASN B 1 293 ? 61.672 100.936 3.374 1.00 29.87 293 ASN B C 1
ATOM 7993 O O . ASN B 1 293 ? 60.551 101.263 3.759 1.00 30.61 293 ASN B O 1
ATOM 7998 N N . GLU B 1 294 ? 62.076 101.073 2.111 1.00 27.35 294 GLU B N 1
ATOM 7999 C CA . GLU B 1 294 ? 61.213 101.647 1.076 1.00 31.76 294 GLU B CA 1
ATOM 8000 C C . GLU B 1 294 ? 60.011 100.758 0.740 1.00 34.24 294 GLU B C 1
ATOM 8001 O O . GLU B 1 294 ? 59.086 101.194 0.057 1.00 39.43 294 GLU B O 1
ATOM 8007 N N . ALA B 1 295 ? 60.032 99.513 1.212 1.00 28.58 295 ALA B N 1
ATOM 8008 C CA . ALA B 1 295 ? 58.996 98.533 0.886 1.00 26.13 295 ALA B CA 1
ATOM 8009 C C . ALA B 1 295 ? 58.908 97.491 2.007 1.00 24.01 295 ALA B C 1
ATOM 8010 O O . ALA B 1 295 ? 59.833 97.376 2.805 1.00 23.60 295 ALA B O 1
ATOM 8012 N N . PRO B 1 296 ? 57.800 96.727 2.070 1.00 27.15 296 PRO B N 1
ATOM 8013 C CA . PRO B 1 296 ? 57.629 95.778 3.181 1.00 26.96 296 PRO B CA 1
ATOM 8014 C C . PRO B 1 296 ? 58.664 94.654 3.196 1.00 24.01 296 PRO B C 1
ATOM 8015 O O . PRO B 1 296 ? 59.065 94.171 2.129 1.00 26.27 296 PRO B O 1
ATOM 8019 N N . LEU B 1 297 ? 59.076 94.235 4.392 1.00 21.45 297 LEU B N 1
ATOM 8020 C CA . LEU B 1 297 ? 59.927 93.059 4.528 1.00 18.28 297 LEU B CA 1
ATOM 8021 C C . LEU B 1 297 ? 59.081 91.805 4.666 1.00 17.97 297 LEU B C 1
ATOM 8022 O O . LEU B 1 297 ? 58.294 91.683 5.606 1.00 17.25 297 LEU B O 1
ATOM 8027 N N . LEU B 1 298 ? 59.252 90.886 3.717 1.00 13.96 298 LEU B N 1
ATOM 8028 C CA . LEU B 1 298 ? 58.595 89.577 3.720 1.00 15.42 298 LEU B CA 1
ATOM 8029 C C . LEU B 1 298 ? 59.555 88.509 4.214 1.00 16.97 298 LEU B C 1
ATOM 8030 O O . LEU B 1 298 ? 60.587 88.278 3.581 1.00 16.92 298 LEU B O 1
ATOM 8035 N N . THR B 1 299 ? 59.221 87.849 5.323 1.00 16.81 299 THR B N 1
ATOM 8036 C CA . THR B 1 299 ? 60.109 86.842 5.904 1.00 14.53 299 THR B CA 1
ATOM 8037 C C . THR B 1 299 ? 59.357 85.564 6.267 1.00 13.30 299 THR B C 1
ATOM 8038 O O . THR B 1 299 ? 58.301 85.626 6.903 1.00 12.02 299 THR B O 1
ATOM 8042 N N . TYR B 1 300 ? 59.877 84.410 5.845 1.00 11.27 300 TYR B N 1
ATOM 8043 C CA . TYR B 1 300 ? 59.259 83.130 6.209 1.00 10.77 300 TYR B CA 1
ATOM 8044 C C . TYR B 1 300 ? 59.539 82.770 7.659 1.00 9.27 300 TYR B C 1
ATOM 8045 O O . TYR B 1 300 ? 60.659 82.949 8.148 1.00 9.13 300 TYR B O 1
ATOM 8054 N N . ALA B 1 301 ? 58.527 82.233 8.327 1.00 8.89 301 ALA B N 1
ATOM 8055 C CA . ALA B 1 301 ? 58.635 81.873 9.730 1.00 12.35 301 ALA B CA 1
ATOM 8056 C C . ALA B 1 301 ? 58.305 80.401 9.929 1.00 11.10 301 ALA B C 1
ATOM 8057 O O . ALA B 1 301 ? 57.461 79.845 9.219 1.00 10.78 301 ALA B O 1
ATOM 8059 N N . TYR B 1 302 ? 58.967 79.779 10.900 1.00 12.40 302 TYR B N 1
ATOM 8060 C CA . TYR B 1 302 ? 58.708 78.389 11.265 1.00 10.19 302 TYR B CA 1
ATOM 8061 C C . TYR B 1 302 ? 57.407 78.263 12.042 1.00 12.70 302 TYR B C 1
ATOM 8062 O O . TYR B 1 302 ? 56.879 79.251 12.559 1.00 12.39 302 TYR B O 1
ATOM 8071 N N . ALA B 1 303 ? 56.913 77.035 12.153 1.00 10.37 303 ALA B N 1
ATOM 8072 C CA . ALA B 1 303 ? 55.706 76.750 12.910 1.00 11.30 303 ALA B CA 1
ATOM 8073 C C . ALA B 1 303 ? 55.720 77.340 14.317 1.00 13.09 303 ALA B C 1
ATOM 8074 O O . ALA B 1 303 ? 54.706 77.881 14.778 1.00 11.42 303 ALA B O 1
ATOM 8076 N N . HIS B 1 304 ? 56.850 77.231 15.016 1.00 10.36 304 HIS B N 1
ATOM 8077 C CA . HIS B 1 304 ? 56.888 77.656 16.415 1.00 9.46 304 HIS B CA 1
ATOM 8078 C C . HIS B 1 304 ? 56.956 79.171 16.521 1.00 10.31 304 HIS B C 1
ATOM 8079 O O . HIS B 1 304 ? 56.628 79.734 17.565 1.00 11.12 304 HIS B O 1
ATOM 8086 N N . HIS B 1 305 ? 57.400 79.834 15.454 1.00 8.23 305 HIS B N 1
ATOM 8087 C CA . HIS B 1 305 ? 57.334 81.295 15.419 1.00 10.58 305 HIS B CA 1
ATOM 8088 C C . HIS B 1 305 ? 55.875 81.759 15.410 1.00 11.68 305 HIS B C 1
ATOM 8089 O O . HIS B 1 305 ? 55.504 82.710 16.105 1.00 11.91 305 HIS B O 1
ATOM 8096 N N . LEU B 1 306 ? 55.054 81.103 14.595 1.00 10.94 306 LEU B N 1
ATOM 8097 C CA . LEU B 1 306 ? 53.657 81.489 14.452 1.00 12.87 306 LEU B CA 1
ATOM 8098 C C . LEU B 1 306 ? 52.880 81.364 15.763 1.00 13.74 306 LEU B C 1
ATOM 8099 O O . LEU B 1 306 ? 52.000 82.179 16.047 1.00 14.44 306 LEU B O 1
ATOM 8104 N N . THR B 1 307 ? 53.197 80.355 16.571 1.00 13.06 307 THR B N 1
ATOM 8105 C CA . THR B 1 307 ? 52.440 80.145 17.808 1.00 13.29 307 THR B CA 1
ATOM 8106 C C . THR B 1 307 ? 52.955 80.984 18.978 1.00 12.53 307 THR B C 1
ATOM 8107 O O . THR B 1 307 ? 52.321 81.020 20.034 1.00 13.71 307 THR B O 1
ATOM 8111 N N . SER B 1 308 ? 54.101 81.642 18.816 1.00 11.71 308 SER B N 1
ATOM 8112 C CA . SER B 1 308 ? 54.651 82.438 19.921 1.00 11.69 308 SER B CA 1
ATOM 8113 C C . SER B 1 308 ? 54.864 83.912 19.573 1.00 12.29 308 SER B C 1
ATOM 8114 O O . SER B 1 308 ? 55.224 84.704 20.443 1.00 12.80 308 SER B O 1
ATOM 8117 N N . ILE B 1 309 ? 54.674 84.292 18.313 1.00 11.68 309 ILE B N 1
ATOM 8118 C CA . ILE B 1 309 ? 54.981 85.667 17.928 1.00 12.41 309 ILE B CA 1
ATOM 8119 C C . ILE B 1 309 ? 53.903 86.641 18.404 1.00 14.28 309 ILE B C 1
ATOM 8120 O O . ILE B 1 309 ? 52.722 86.292 18.476 1.00 16.31 309 ILE B O 1
ATOM 8125 N N . ASP B 1 310 ? 54.327 87.853 18.754 1.00 16.16 310 ASP B N 1
ATOM 8126 C CA . ASP B 1 310 ? 53.414 88.960 19.063 1.00 16.78 310 ASP B CA 1
ATOM 8127 C C . ASP B 1 310 ? 52.883 89.604 17.773 1.00 17.47 310 ASP B C 1
ATOM 8128 O O . ASP B 1 310 ? 53.648 90.215 17.025 1.00 19.97 310 ASP B O 1
ATOM 8133 N N . ASP B 1 311 ? 51.578 89.470 17.526 1.00 21.26 311 ASP B N 1
ATOM 8134 C CA . ASP B 1 311 ? 50.921 89.997 16.316 1.00 27.62 311 ASP B CA 1
ATOM 8135 C C . ASP B 1 311 ? 50.818 91.518 16.189 1.00 24.30 311 ASP B C 1
ATOM 8136 O O . ASP B 1 311 ? 50.369 92.008 15.158 1.00 21.33 311 ASP B O 1
ATOM 8141 N N . SER B 1 312 ? 51.226 92.270 17.205 1.00 21.97 312 SER B N 1
ATOM 8142 C CA A SER B 1 312 ? 50.936 93.703 17.260 0.38 22.11 312 SER B CA 1
ATOM 8143 C CA B SER B 1 312 ? 50.873 93.688 17.231 0.62 22.14 312 SER B CA 1
ATOM 8144 C C . SER B 1 312 ? 51.579 94.486 16.129 1.00 19.37 312 SER B C 1
ATOM 8145 O O . SER B 1 312 ? 51.015 95.450 15.622 1.00 22.08 312 SER B O 1
ATOM 8150 N N . ASN B 1 313 ? 52.774 94.076 15.724 1.00 18.95 313 ASN B N 1
ATOM 8151 C CA . ASN B 1 313 ? 53.485 94.831 14.701 1.00 19.14 313 ASN B CA 1
ATOM 8152 C C . ASN B 1 313 ? 53.912 94.011 13.478 1.00 20.02 313 ASN B C 1
ATOM 8153 O O . ASN B 1 313 ? 54.819 94.414 12.746 1.00 16.96 313 ASN B O 1
ATOM 8158 N N . VAL B 1 314 ? 53.279 92.861 13.259 1.00 15.52 314 VAL B N 1
ATOM 8159 C CA . VAL B 1 314 ? 53.535 92.102 12.035 1.00 20.08 314 VAL B CA 1
ATOM 8160 C C . VAL B 1 314 ? 52.219 91.666 11.420 1.00 19.53 314 VAL B C 1
ATOM 8161 O O . VAL B 1 314 ? 51.198 91.592 12.105 1.00 22.08 314 VAL B O 1
ATOM 8165 N N . LYS B 1 315 ? 52.244 91.373 10.126 1.00 20.64 315 LYS B N 1
ATOM 8166 C CA . LYS B 1 315 ? 51.067 90.825 9.469 1.00 18.71 315 LYS B CA 1
ATOM 8167 C C . LYS B 1 315 ? 51.342 89.424 8.943 1.00 21.05 315 LYS B C 1
ATOM 8168 O O . LYS B 1 315 ? 52.366 89.181 8.292 1.00 16.14 315 LYS B O 1
ATOM 8174 N N . ARG B 1 316 ? 50.415 88.513 9.218 1.00 17.04 316 ARG B N 1
ATOM 8175 C CA . ARG B 1 316 ? 50.515 87.153 8.725 1.00 19.48 316 ARG B CA 1
ATOM 8176 C C . ARG B 1 316 ? 49.954 87.071 7.310 1.00 23.16 316 ARG B C 1
ATOM 8177 O O . ARG B 1 316 ? 48.880 87.594 7.034 1.00 20.25 316 ARG B O 1
ATOM 8185 N N . THR B 1 317 ? 50.681 86.412 6.417 1.00 16.10 317 THR B N 1
ATOM 8186 C CA . THR B 1 317 ? 50.166 86.135 5.085 1.00 17.88 317 THR B CA 1
ATOM 8187 C C . THR B 1 317 ? 49.816 84.666 5.006 1.00 17.48 317 THR B C 1
ATOM 8188 O O . THR B 1 317 ? 50.046 83.926 5.965 1.00 15.86 317 THR B O 1
ATOM 8192 N N . ASP B 1 318 ? 49.233 84.254 3.885 1.00 15.95 318 ASP B N 1
ATOM 8193 C CA . ASP B 1 318 ? 48.948 82.846 3.631 1.00 16.56 318 ASP B CA 1
ATOM 8194 C C . ASP B 1 318 ? 50.016 82.209 2.750 1.00 16.94 318 ASP B C 1
ATOM 8195 O O . ASP B 1 318 ? 49.901 81.042 2.387 1.00 20.96 318 ASP B O 1
ATOM 8208 N N . THR B 1 320 ? 53.034 80.242 1.734 1.00 11.80 320 THR B N 1
ATOM 8209 C CA . THR B 1 320 ? 53.753 79.161 2.408 1.00 15.23 320 THR B CA 1
ATOM 8210 C C . THR B 1 320 ? 54.649 78.384 1.453 1.00 18.05 320 THR B C 1
ATOM 8211 O O . THR B 1 320 ? 54.323 78.220 0.274 1.00 13.96 320 THR B O 1
ATOM 8215 N N . LEU B 1 321 ? 55.775 77.923 1.994 1.00 12.31 321 LEU B N 1
ATOM 8216 C CA . LEU B 1 321 ? 56.715 77.018 1.334 1.00 13.08 321 LEU B CA 1
ATOM 8217 C C . LEU B 1 321 ? 57.197 76.004 2.375 1.00 12.94 321 LEU B C 1
ATOM 8218 O O . LEU B 1 321 ? 57.225 76.313 3.575 1.00 10.23 321 LEU B O 1
ATOM 8223 N N . GLN B 1 322 ? 57.563 74.800 1.934 1.00 9.23 322 GLN B N 1
ATOM 8224 C CA . GLN B 1 322 ? 58.107 73.790 2.850 1.00 11.91 322 GLN B CA 1
ATOM 8225 C C . GLN B 1 322 ? 59.550 74.093 3.240 1.00 10.86 322 GLN B C 1
ATOM 8226 O O . GLN B 1 322 ? 60.392 74.390 2.385 1.00 10.39 322 GLN B O 1
ATOM 8232 N N . SER B 1 323 ? 59.841 74.021 4.537 1.00 9.34 323 SER B N 1
ATOM 8233 C CA . SER B 1 323 ? 61.222 74.055 4.987 1.00 7.23 323 SER B CA 1
ATOM 8234 C C . SER B 1 323 ? 61.870 72.710 4.680 1.00 9.16 323 SER B C 1
ATOM 8235 O O . SER B 1 323 ? 61.184 71.745 4.304 1.00 8.26 323 SER B O 1
ATOM 8238 N N . ALA B 1 324 ? 63.184 72.633 4.853 1.00 6.55 324 ALA B N 1
ATOM 8239 C CA . ALA B 1 324 ? 63.891 71.383 4.590 1.00 9.91 324 ALA B CA 1
ATOM 8240 C C . ALA B 1 324 ? 63.405 70.269 5.522 1.00 9.26 324 ALA B C 1
ATOM 8241 O O . ALA B 1 324 ? 63.072 69.181 5.049 1.00 9.46 324 ALA B O 1
ATOM 8243 N N . THR B 1 325 ? 63.352 70.521 6.834 1.00 8.23 325 THR B N 1
ATOM 8244 C CA . THR B 1 325 ? 62.962 69.457 7.774 1.00 6.59 325 THR B CA 1
ATOM 8245 C C . THR B 1 325 ? 62.106 69.922 8.953 1.00 9.34 325 THR B C 1
ATOM 8246 O O . THR B 1 325 ? 62.001 69.208 9.964 1.00 7.42 325 THR B O 1
ATOM 8250 N N . LYS B 1 326 ? 61.482 71.093 8.841 1.00 7.15 326 LYS B N 1
ATOM 8251 C CA . LYS B 1 326 ? 60.656 71.594 9.952 1.00 8.02 326 LYS B CA 1
ATOM 8252 C C . LYS B 1 326 ? 59.201 71.861 9.545 1.00 9.48 326 LYS B C 1
ATOM 8253 O O . LYS B 1 326 ? 58.462 72.542 10.258 1.00 7.17 326 LYS B O 1
ATOM 8259 N N . GLY B 1 327 ? 58.782 71.314 8.407 1.00 8.77 327 GLY B N 1
ATOM 8260 C CA . GLY B 1 327 ? 57.425 71.525 7.948 1.00 9.18 327 GLY B CA 1
ATOM 8261 C C . GLY B 1 327 ? 57.237 72.852 7.229 1.00 11.36 327 GLY B C 1
ATOM 8262 O O . GLY B 1 327 ? 58.204 73.523 6.866 1.00 11.66 327 GLY B O 1
ATOM 8263 N N . PRO B 1 328 ? 55.979 73.232 7.007 1.00 9.77 328 PRO B N 1
ATOM 8264 C CA . PRO B 1 328 ? 55.646 74.444 6.253 1.00 10.10 328 PRO B CA 1
ATOM 8265 C C . PRO B 1 328 ? 56.045 75.727 6.981 1.00 11.87 328 PRO B C 1
ATOM 8266 O O . PRO B 1 328 ? 55.917 75.819 8.205 1.00 12.39 328 PRO B O 1
ATOM 8278 N N . THR B 1 330 ? 55.499 80.032 6.948 1.00 12.20 330 THR B N 1
ATOM 8279 C CA . THR B 1 330 ? 54.532 81.038 6.518 1.00 10.98 330 THR B CA 1
ATOM 8280 C C . THR B 1 330 ? 55.189 82.410 6.507 1.00 14.36 330 THR B C 1
ATOM 8281 O O . THR B 1 330 ? 55.906 82.770 7.446 1.00 11.99 330 THR B O 1
ATOM 8285 N N . ALA B 1 331 ? 54.967 83.173 5.439 1.00 13.56 331 ALA B N 1
ATOM 8286 C CA . ALA B 1 331 ? 55.616 84.479 5.294 1.00 14.85 331 ALA B CA 1
ATOM 8287 C C . ALA B 1 331 ? 54.960 85.516 6.186 1.00 14.85 331 ALA B C 1
ATOM 8288 O O . ALA B 1 331 ? 53.728 85.607 6.230 1.00 14.15 331 ALA B O 1
ATOM 8290 N N . LEU B 1 332 ? 55.787 86.282 6.903 1.00 13.14 332 LEU B N 1
ATOM 8291 C CA . LEU B 1 332 ? 55.310 87.377 7.750 1.00 12.30 332 LEU B CA 1
ATOM 8292 C C . LEU B 1 332 ? 55.826 88.730 7.264 1.00 12.79 332 LEU B C 1
ATOM 8293 O O . LEU B 1 332 ? 56.989 88.847 6.862 1.00 12.34 332 LEU B O 1
ATOM 8298 N N . VAL B 1 333 ? 54.975 89.759 7.323 1.00 12.46 333 VAL B N 1
ATOM 8299 C CA . VAL B 1 333 ? 55.406 91.122 6.971 1.00 13.40 333 VAL B CA 1
ATOM 8300 C C . VAL B 1 333 ? 55.787 91.937 8.213 1.00 13.26 333 VAL B C 1
ATOM 8301 O O . VAL B 1 333 ? 55.047 91.959 9.192 1.00 16.55 333 VAL B O 1
ATOM 8305 N N . GLY B 1 334 ? 56.940 92.602 8.173 1.00 16.58 334 GLY B N 1
ATOM 8306 C CA . GLY B 1 334 ? 57.384 93.422 9.291 1.00 16.63 334 GLY B CA 1
ATOM 8307 C C . GLY B 1 334 ? 58.895 93.390 9.431 1.00 17.13 334 GLY B C 1
ATOM 8308 O O . GLY B 1 334 ? 59.528 92.388 9.098 1.00 17.56 334 GLY B O 1
ATOM 8309 N N . ASN B 1 335 ? 59.477 94.477 9.926 1.00 12.44 335 ASN B N 1
ATOM 8310 C CA . ASN B 1 335 ? 60.927 94.586 10.045 1.00 16.27 335 ASN B CA 1
ATOM 8311 C C . ASN B 1 335 ? 61.444 93.973 11.346 1.00 13.67 335 ASN B C 1
ATOM 8312 O O . ASN B 1 335 ? 62.647 93.858 11.547 1.00 15.86 335 ASN B O 1
ATOM 8317 N N . GLU B 1 336 ? 60.517 93.565 12.202 1.00 14.24 336 GLU B N 1
ATOM 8318 C CA . GLU B 1 336 ? 60.802 93.231 13.595 1.00 19.18 336 GLU B CA 1
ATOM 8319 C C . GLU B 1 336 ? 59.885 92.129 14.115 1.00 17.12 336 GLU B C 1
ATOM 8320 O O . GLU B 1 336 ? 58.671 92.255 14.008 1.00 18.41 336 GLU B O 1
ATOM 8326 N N . TRP B 1 337 ? 60.448 91.078 14.710 1.00 14.95 337 TRP B N 1
ATOM 8327 C CA . TRP B 1 337 ? 59.633 90.041 15.350 1.00 12.00 337 TRP B CA 1
ATOM 8328 C C . TRP B 1 337 ? 59.879 90.008 16.839 1.00 12.02 337 TRP B C 1
ATOM 8329 O O . TRP B 1 337 ? 61.037 89.995 17.255 1.00 13.75 337 TRP B O 1
ATOM 8340 N N . THR B 1 338 ? 58.810 89.944 17.631 1.00 11.67 338 THR B N 1
ATOM 8341 C CA . THR B 1 338 ? 58.944 89.649 19.056 1.00 11.94 338 THR B CA 1
ATOM 8342 C C . THR B 1 338 ? 58.262 88.329 19.386 1.00 11.47 338 THR B C 1
ATOM 8343 O O . THR B 1 338 ? 57.061 88.159 19.161 1.00 13.01 338 THR B O 1
ATOM 8347 N N . LEU B 1 339 ? 59.044 87.391 19.918 1.00 13.71 339 LEU B N 1
ATOM 8348 C CA . LEU B 1 339 ? 58.538 86.067 20.273 1.00 11.92 339 LEU B CA 1
ATOM 8349 C C . LEU B 1 339 ? 58.390 85.985 21.790 1.00 10.78 339 LEU B C 1
ATOM 8350 O O . LEU B 1 339 ? 59.278 86.413 22.511 1.00 13.31 339 LEU B O 1
ATOM 8355 N N . ARG B 1 340 ? 57.285 85.431 22.279 1.00 11.68 340 ARG B N 1
ATOM 8356 C CA . ARG B 1 340 ? 57.037 85.432 23.715 1.00 13.55 340 ARG B CA 1
ATOM 8357 C C . ARG B 1 340 ? 56.871 84.036 24.291 1.00 10.86 340 ARG B C 1
ATOM 8358 O O . ARG B 1 340 ? 56.221 83.175 23.699 1.00 15.43 340 ARG B O 1
ATOM 8366 N N . GLU B 1 341 ? 57.453 83.820 25.459 1.00 10.58 341 GLU B N 1
ATOM 8367 C CA . GLU B 1 341 ? 57.172 82.614 26.219 1.00 9.91 341 GLU B CA 1
ATOM 8368 C C . GLU B 1 341 ? 56.591 83.020 27.563 1.00 14.03 341 GLU B C 1
ATOM 8369 O O . GLU B 1 341 ? 57.315 83.504 28.435 1.00 12.47 341 GLU B O 1
ATOM 8375 N N . THR B 1 342 ? 55.286 82.827 27.726 1.00 14.20 342 THR B N 1
ATOM 8376 C CA . THR B 1 342 ? 54.592 83.336 28.909 1.00 18.42 342 THR B CA 1
ATOM 8377 C C . THR B 1 342 ? 54.513 82.342 30.061 1.00 17.81 342 THR B C 1
ATOM 8378 O O . THR B 1 342 ? 54.097 82.704 31.164 1.00 18.34 342 THR B O 1
ATOM 8382 N N . GLU B 1 343 ? 54.909 81.099 29.814 1.00 13.26 343 GLU B N 1
ATOM 8383 C CA . GLU B 1 343 ? 54.863 80.066 30.851 1.00 16.42 343 GLU B CA 1
ATOM 8384 C C . GLU B 1 343 ? 56.236 79.422 31.093 1.00 17.07 343 GLU B C 1
ATOM 8385 O O . GLU B 1 343 ? 56.544 78.363 30.537 1.00 19.49 343 GLU B O 1
ATOM 8391 N N . LEU B 1 344 ? 57.070 80.076 31.890 1.00 15.57 344 LEU B N 1
ATOM 8392 C CA . LEU B 1 344 ? 58.397 79.544 32.184 1.00 13.98 344 LEU B CA 1
ATOM 8393 C C . LEU B 1 344 ? 58.301 78.409 33.203 1.00 14.91 344 LEU B C 1
ATOM 8394 O O . LEU B 1 344 ? 57.412 78.404 34.059 1.00 11.25 344 LEU B O 1
ATOM 8399 N N . SER B 1 345 ? 59.196 77.430 33.094 1.00 10.12 345 SER B N 1
ATOM 8400 C CA . SER B 1 345 ? 59.192 76.297 34.017 1.00 8.60 345 SER B CA 1
ATOM 8401 C C . SER B 1 345 ? 59.345 76.752 35.464 1.00 9.15 345 SER B C 1
ATOM 8402 O O . SER B 1 345 ? 60.191 77.604 35.770 1.00 10.26 345 SER B O 1
ATOM 8405 N N . PRO B 1 346 ? 58.527 76.183 36.367 1.00 9.68 346 PRO B N 1
ATOM 8406 C CA . PRO B 1 346 ? 58.638 76.466 37.800 1.00 12.90 346 PRO B CA 1
ATOM 8407 C C . PRO B 1 346 ? 59.650 75.545 38.474 1.00 12.16 346 PRO B C 1
ATOM 8408 O O . PRO B 1 346 ? 59.887 75.664 39.672 1.00 12.38 346 PRO B O 1
ATOM 8412 N N . VAL B 1 347 ? 60.231 74.623 37.713 1.00 10.34 347 VAL B N 1
ATOM 8413 C CA . VAL B 1 347 ? 61.093 73.606 38.315 1.00 11.88 347 VAL B CA 1
ATOM 8414 C C . VAL B 1 347 ? 62.408 74.192 38.827 1.00 10.48 347 VAL B C 1
ATOM 8415 O O . VAL B 1 347 ? 63.058 74.980 38.137 1.00 8.27 347 VAL B O 1
ATOM 8419 N N . GLU B 1 348 ? 62.800 73.808 40.042 1.00 7.98 348 GLU B N 1
ATOM 8420 C CA . GLU B 1 348 ? 64.134 74.150 40.526 1.00 9.62 348 GLU B CA 1
ATOM 8421 C C . GLU B 1 348 ? 64.912 72.860 40.774 1.00 9.10 348 GLU B C 1
ATOM 8422 O O . GLU B 1 348 ? 65.244 72.154 39.813 1.00 8.98 348 GLU B O 1
ATOM 8428 N N . TRP B 1 349 ? 65.176 72.532 42.039 1.00 8.99 349 TRP B N 1
ATOM 8429 C CA . TRP B 1 349 ? 66.045 71.408 42.373 1.00 8.98 349 TRP B CA 1
ATOM 8430 C C . TRP B 1 349 ? 65.317 70.074 42.479 1.00 10.54 349 TRP B C 1
ATOM 8431 O O . TRP B 1 349 ? 65.899 69.021 42.206 1.00 8.72 349 TRP B O 1
ATOM 8442 N N . LEU B 1 350 ? 64.062 70.127 42.921 1.00 8.48 350 LEU B N 1
ATOM 8443 C CA . LEU B 1 350 ? 63.325 68.947 43.363 1.00 8.70 350 LEU B CA 1
ATOM 8444 C C . LEU B 1 350 ? 62.006 68.794 42.598 1.00 11.56 350 LEU B C 1
ATOM 8445 O O . LEU B 1 350 ? 61.543 69.750 41.982 1.00 9.64 350 LEU B O 1
ATOM 8450 N N . PRO B 1 351 ? 61.392 67.595 42.655 1.00 10.45 351 PRO B N 1
ATOM 8451 C CA . PRO B 1 351 ? 60.013 67.408 42.178 1.00 13.67 351 PRO B CA 1
ATOM 8452 C C . PRO B 1 351 ? 59.060 68.399 42.839 1.00 13.19 351 PRO B C 1
ATOM 8453 O O . PRO B 1 351 ? 59.350 68.850 43.948 1.00 10.53 351 PRO B O 1
ATOM 8457 N N . LEU B 1 352 ? 57.945 68.723 42.186 1.00 10.96 352 LEU B N 1
ATOM 8458 C CA . LEU B 1 352 ? 56.996 69.703 42.736 1.00 12.03 352 LEU B CA 1
ATOM 8459 C C . LEU B 1 352 ? 56.454 69.260 44.094 1.00 14.16 352 LEU B C 1
ATOM 8460 O O . LEU B 1 352 ? 56.305 70.068 45.015 1.00 16.86 352 LEU B O 1
ATOM 8465 N N . GLN B 1 353 ? 56.157 67.973 44.223 1.00 12.66 353 GLN B N 1
ATOM 8466 C CA . GLN B 1 353 ? 55.876 67.383 45.532 1.00 11.04 353 GLN B CA 1
ATOM 8467 C C . GLN B 1 353 ? 57.177 66.784 46.046 1.00 14.55 353 GLN B C 1
ATOM 8468 O O . GLN B 1 353 ? 57.536 65.680 45.659 1.00 11.31 353 GLN B O 1
ATOM 8474 N N . ALA B 1 354 ? 57.899 67.516 46.891 1.00 12.41 354 ALA B N 1
ATOM 8475 C CA . ALA B 1 354 ? 59.260 67.128 47.259 1.00 14.57 354 ALA B CA 1
ATOM 8476 C C . ALA B 1 354 ? 59.297 65.897 48.156 1.00 12.54 354 ALA B C 1
ATOM 8477 O O . ALA B 1 354 ? 60.277 65.148 48.149 1.00 10.07 354 ALA B O 1
ATOM 8479 N N . ALA B 1 355 ? 58.244 65.688 48.945 1.00 13.40 355 ALA B N 1
ATOM 8480 C CA . ALA B 1 355 ? 58.230 64.562 49.872 1.00 12.81 355 ALA B CA 1
ATOM 8481 C C . ALA B 1 355 ? 57.549 63.349 49.240 1.00 11.94 355 ALA B C 1
ATOM 8482 O O . ALA B 1 355 ? 56.418 63.437 48.761 1.00 13.66 355 ALA B O 1
ATOM 8484 N N . PRO B 1 356 ? 58.238 62.200 49.242 1.00 12.13 356 PRO B N 1
ATOM 8485 C CA . PRO B 1 356 ? 57.635 60.996 48.668 1.00 12.54 356 PRO B CA 1
ATOM 8486 C C . PRO B 1 356 ? 56.554 60.431 49.581 1.00 13.13 356 PRO B C 1
ATOM 8487 O O . PRO B 1 356 ? 56.496 60.772 50.774 1.00 12.91 356 PRO B O 1
ATOM 8491 N N . ASN B 1 357 ? 55.707 59.577 49.018 1.00 14.15 357 ASN B N 1
ATOM 8492 C CA . ASN B 1 357 ? 54.725 58.846 49.807 1.00 16.64 357 ASN B CA 1
ATOM 8493 C C . ASN B 1 357 ? 55.430 58.192 51.002 1.00 15.04 357 ASN B C 1
ATOM 8494 O O . ASN B 1 357 ? 56.444 57.512 50.831 1.00 14.48 357 ASN B O 1
ATOM 8499 N N . PRO B 1 358 ? 54.928 58.445 52.224 1.00 16.32 358 PRO B N 1
ATOM 8500 C CA . PRO B 1 358 ? 55.563 57.963 53.457 1.00 13.21 358 PRO B CA 1
ATOM 8501 C C . PRO B 1 358 ? 55.858 56.461 53.485 1.00 11.51 358 PRO B C 1
ATOM 8502 O O . PRO B 1 358 ? 56.840 56.060 54.106 1.00 12.62 358 PRO B O 1
ATOM 8506 N N . THR B 1 359 ? 55.034 55.641 52.837 1.00 11.27 359 THR B N 1
ATOM 8507 C CA . THR B 1 359 ? 55.262 54.198 52.866 1.00 13.34 359 THR B CA 1
ATOM 8508 C C . THR B 1 359 ? 56.463 53.762 52.025 1.00 14.73 359 THR B C 1
ATOM 8509 O O . THR B 1 359 ? 56.855 52.589 52.065 1.00 12.08 359 THR B O 1
ATOM 8513 N N . THR B 1 360 ? 57.037 54.687 51.251 1.00 12.44 360 THR B N 1
ATOM 8514 C CA . THR B 1 360 ? 58.185 54.342 50.403 1.00 13.16 360 THR B CA 1
ATOM 8515 C C . THR B 1 360 ? 59.523 54.821 50.967 1.00 13.23 360 THR B C 1
ATOM 8516 O O . THR B 1 360 ? 60.582 54.522 50.404 1.00 11.96 360 THR B O 1
ATOM 8520 N N . ILE B 1 361 ? 59.479 55.602 52.041 1.00 11.89 361 ILE B N 1
ATOM 8521 C CA . ILE B 1 361 ? 60.685 56.255 52.545 1.00 12.29 361 ILE B CA 1
ATOM 8522 C C . ILE B 1 361 ? 61.727 55.234 52.995 1.00 14.16 361 ILE B C 1
ATOM 8523 O O . ILE B 1 361 ? 62.902 55.367 52.664 1.00 12.82 361 ILE B O 1
ATOM 8528 N N . ASN B 1 362 ? 61.296 54.213 53.728 1.00 14.09 362 ASN B N 1
ATOM 8529 C CA . ASN B 1 362 ? 62.200 53.152 54.177 1.00 14.58 362 ASN B CA 1
ATOM 8530 C C . ASN B 1 362 ? 62.880 52.469 52.990 1.00 15.18 362 ASN B C 1
ATOM 8531 O O . ASN B 1 362 ? 64.097 52.244 52.989 1.00 10.88 362 ASN B O 1
ATOM 8536 N N . GLU B 1 363 ? 62.092 52.157 51.966 1.00 16.19 363 GLU B N 1
ATOM 8537 C CA A GLU B 1 363 ? 62.594 51.566 50.728 0.46 14.73 363 GLU B CA 1
ATOM 8538 C CA B GLU B 1 363 ? 62.653 51.530 50.778 0.54 14.70 363 GLU B CA 1
ATOM 8539 C C . GLU B 1 363 ? 63.611 52.470 50.048 1.00 10.95 363 GLU B C 1
ATOM 8540 O O . GLU B 1 363 ? 64.668 52.037 49.605 1.00 12.42 363 GLU B O 1
ATOM 8551 N N . ILE B 1 364 ? 63.260 53.745 49.922 1.00 8.88 364 ILE B N 1
ATOM 8552 C CA . ILE B 1 364 ? 64.155 54.681 49.247 1.00 11.14 364 ILE B CA 1
ATOM 8553 C C . ILE B 1 364 ? 65.462 54.831 50.044 1.00 12.10 364 ILE B C 1
ATOM 8554 O O . ILE B 1 364 ? 66.560 54.835 49.469 1.00 10.88 364 ILE B O 1
ATOM 8567 N N . THR B 1 366 ? 66.800 52.659 52.112 1.00 10.37 366 THR B N 1
ATOM 8568 C CA . THR B 1 366 ? 67.541 51.412 51.977 1.00 11.89 366 THR B CA 1
ATOM 8569 C C . THR B 1 366 ? 68.363 51.390 50.681 1.00 12.58 366 THR B C 1
ATOM 8570 O O . THR B 1 366 ? 69.548 51.025 50.689 1.00 10.39 366 THR B O 1
ATOM 8574 N N . GLU B 1 367 ? 67.748 51.781 49.566 1.00 8.33 367 GLU B N 1
ATOM 8575 C CA . GLU B 1 367 ? 68.471 51.790 48.282 1.00 9.24 367 GLU B CA 1
ATOM 8576 C C . GLU B 1 367 ? 69.504 52.915 48.168 1.00 7.75 367 GLU B C 1
ATOM 8577 O O . GLU B 1 367 ? 70.553 52.732 47.539 1.00 9.48 367 GLU B O 1
ATOM 8583 N N . ILE B 1 368 ? 69.212 54.086 48.733 1.00 8.41 368 ILE B N 1
ATOM 8584 C CA . ILE B 1 368 ? 70.153 55.202 48.617 1.00 9.64 368 ILE B CA 1
ATOM 8585 C C . ILE B 1 368 ? 71.434 54.843 49.368 1.00 10.15 368 ILE B C 1
ATOM 8586 O O . ILE B 1 368 ? 72.530 55.160 48.917 1.00 8.79 368 ILE B O 1
ATOM 8591 N N . ASN B 1 369 ? 71.302 54.164 50.500 1.00 10.81 369 ASN B N 1
ATOM 8592 C CA . ASN B 1 369 ? 72.482 53.713 51.228 1.00 10.64 369 ASN B CA 1
ATOM 8593 C C . ASN B 1 369 ? 73.349 52.797 50.352 1.00 11.31 369 ASN B C 1
ATOM 8594 O O . ASN B 1 369 ? 74.574 52.937 50.318 1.00 11.96 369 ASN B O 1
ATOM 8599 N N . LYS B 1 370 ? 72.713 51.887 49.616 1.00 9.15 370 LYS B N 1
ATOM 8600 C CA . LYS B 1 370 ? 73.438 50.985 48.731 1.00 10.81 370 LYS B CA 1
ATOM 8601 C C . LYS B 1 370 ? 74.096 51.764 47.595 1.00 11.97 370 LYS B C 1
ATOM 8602 O O . LYS B 1 370 ? 75.256 51.528 47.251 1.00 10.15 370 LYS B O 1
ATOM 8608 N N . ASP B 1 371 ? 73.342 52.690 47.007 1.00 10.06 371 ASP B N 1
ATOM 8609 C CA . ASP B 1 371 ? 73.829 53.463 45.868 1.00 10.90 371 ASP B CA 1
ATOM 8610 C C . ASP B 1 371 ? 75.038 54.330 46.234 1.00 10.82 371 ASP B C 1
ATOM 8611 O O . ASP B 1 371 ? 75.999 54.438 45.459 1.00 8.79 371 ASP B O 1
ATOM 8616 N N . ILE B 1 372 ? 74.987 54.938 47.416 1.00 8.86 372 ILE B N 1
ATOM 8617 C CA . ILE B 1 372 ? 76.087 55.772 47.898 1.00 10.20 372 ILE B CA 1
ATOM 8618 C C . ILE B 1 372 ? 77.342 54.939 48.174 1.00 9.94 372 ILE B C 1
ATOM 8619 O O . ILE B 1 372 ? 78.462 55.440 48.071 1.00 9.95 372 ILE B O 1
ATOM 8624 N N . ALA B 1 373 ? 77.156 53.658 48.479 1.00 9.03 373 ALA B N 1
ATOM 8625 C CA . ALA B 1 373 ? 78.283 52.752 48.701 1.00 9.56 373 ALA B CA 1
ATOM 8626 C C . ALA B 1 373 ? 78.944 52.316 47.390 1.00 12.40 373 ALA B C 1
ATOM 8627 O O . ALA B 1 373 ? 79.931 51.591 47.413 1.00 11.79 373 ALA B O 1
ATOM 8629 N N . SER B 1 374 ? 78.410 52.751 46.251 1.00 9.03 374 SER B N 1
ATOM 8630 C CA . SER B 1 374 ? 79.038 52.455 44.963 1.00 10.13 374 SER B CA 1
ATOM 8631 C C . SER B 1 374 ? 80.515 52.883 44.940 1.00 10.39 374 SER B C 1
ATOM 8632 O O . SER B 1 374 ? 80.942 53.743 45.710 1.00 11.37 374 SER B O 1
ATOM 8635 N N . ASN B 1 375 ? 81.291 52.278 44.051 1.00 12.29 375 ASN B N 1
ATOM 8636 C CA . ASN B 1 375 ? 82.655 52.726 43.828 1.00 13.95 375 ASN B CA 1
ATOM 8637 C C . ASN B 1 375 ? 82.642 53.978 42.965 1.00 14.15 375 ASN B C 1
ATOM 8638 O O . ASN B 1 375 ? 82.523 53.869 41.746 1.00 10.24 375 ASN B O 1
ATOM 8643 N N . TYR B 1 376 ? 82.777 55.156 43.576 1.00 9.78 376 TYR B N 1
ATOM 8644 C CA . TYR B 1 376 ? 82.606 56.395 42.819 1.00 11.86 376 TYR B CA 1
ATOM 8645 C C . TYR B 1 376 ? 83.712 56.593 41.787 1.00 14.97 376 TYR B C 1
ATOM 8646 O O . TYR B 1 376 ? 83.483 57.193 40.742 1.00 11.27 376 TYR B O 1
ATOM 8655 N N . THR B 1 377 ? 84.915 56.108 42.079 1.00 12.38 377 THR B N 1
ATOM 8656 C CA . THR B 1 377 ? 85.998 56.214 41.107 1.00 13.73 377 THR B CA 1
ATOM 8657 C C . THR B 1 377 ? 85.696 55.411 39.840 1.00 13.49 377 THR B C 1
ATOM 8658 O O . THR B 1 377 ? 85.820 55.928 38.726 1.00 15.08 377 THR B O 1
ATOM 8662 N N . GLN B 1 378 ? 85.283 54.157 39.996 1.00 11.47 378 GLN B N 1
ATOM 8663 C CA . GLN B 1 378 ? 84.887 53.370 38.836 1.00 15.20 378 GLN B CA 1
ATOM 8664 C C . GLN B 1 378 ? 83.753 53.996 38.043 1.00 14.50 378 GLN B C 1
ATOM 8665 O O . GLN B 1 378 ? 83.758 53.949 36.818 1.00 13.90 378 GLN B O 1
ATOM 8671 N N . GLU B 1 379 ? 82.770 54.565 38.734 1.00 10.84 379 GLU B N 1
ATOM 8672 C CA . GLU B 1 379 ? 81.563 55.005 38.039 1.00 11.44 379 GLU B CA 1
ATOM 8673 C C . GLU B 1 379 ? 81.595 56.484 37.639 1.00 10.79 379 GLU B C 1
ATOM 8674 O O . GLU B 1 379 ? 80.705 56.947 36.916 1.00 9.72 379 GLU B O 1
ATOM 8680 N N . THR B 1 380 ? 82.611 57.232 38.080 1.00 8.95 380 THR B N 1
ATOM 8681 C CA . THR B 1 380 ? 82.708 58.638 37.669 1.00 8.38 380 THR B CA 1
ATOM 8682 C C . THR B 1 380 ? 84.036 59.000 37.008 1.00 11.07 380 THR B C 1
ATOM 8683 O O . THR B 1 380 ? 84.159 60.092 36.463 1.00 9.74 380 THR B O 1
ATOM 8687 N N . ALA B 1 381 ? 85.034 58.121 37.083 1.00 9.88 381 ALA B N 1
ATOM 8688 C CA . ALA B 1 381 ? 86.308 58.374 36.401 1.00 11.42 381 ALA B CA 1
ATOM 8689 C C . ALA B 1 381 ? 86.460 57.426 35.231 1.00 13.54 381 ALA B C 1
ATOM 8690 O O . ALA B 1 381 ? 87.283 56.518 35.273 1.00 15.42 381 ALA B O 1
ATOM 8692 N N . LYS B 1 382 ? 85.641 57.624 34.200 1.00 13.18 382 LYS B N 1
ATOM 8693 C CA . LYS B 1 382 ? 85.693 56.820 32.986 1.00 14.08 382 LYS B CA 1
ATOM 8694 C C . LYS B 1 382 ? 86.744 57.344 32.009 1.00 18.22 382 LYS B C 1
ATOM 8695 O O . LYS B 1 382 ? 87.398 58.361 32.262 1.00 15.99 382 LYS B O 1
ATOM 8701 N N . GLU B 1 383 ? 86.883 56.643 30.888 1.00 18.51 383 GLU B N 1
ATOM 8702 C CA . GLU B 1 383 ? 87.814 57.019 29.829 1.00 27.24 383 GLU B CA 1
ATOM 8703 C C . GLU B 1 383 ? 87.534 58.395 29.235 1.00 26.62 383 GLU B C 1
ATOM 8704 O O . GLU B 1 383 ? 88.445 59.080 28.764 1.00 19.97 383 GLU B O 1
ATOM 8710 N N . ASP B 1 384 ? 86.264 58.790 29.254 1.00 13.36 384 ASP B N 1
ATOM 8711 C CA . ASP B 1 384 ? 85.832 60.020 28.610 1.00 11.63 384 ASP B CA 1
ATOM 8712 C C . ASP B 1 384 ? 85.015 60.873 29.565 1.00 12.05 384 ASP B C 1
ATOM 8713 O O . ASP B 1 384 ? 84.509 60.369 30.577 1.00 13.33 384 ASP B O 1
ATOM 8718 N N . ASN B 1 385 ? 84.871 62.152 29.236 1.00 9.52 385 ASN B N 1
ATOM 8719 C CA . ASN B 1 385 ? 84.107 63.073 30.071 1.00 10.04 385 ASN B CA 1
ATOM 8720 C C . ASN B 1 385 ? 82.604 62.799 30.061 1.00 9.94 385 ASN B C 1
ATOM 8721 O O . ASN B 1 385 ? 81.920 63.090 31.042 1.00 8.57 385 ASN B O 1
ATOM 8726 N N . TYR B 1 386 ? 82.094 62.260 28.954 1.00 9.73 386 TYR B N 1
ATOM 8727 C CA . TYR B 1 386 ? 80.653 62.075 28.787 1.00 10.92 386 TYR B CA 1
ATOM 8728 C C . TYR B 1 386 ? 80.103 61.041 29.759 1.00 11.23 386 TYR B C 1
ATOM 8729 O O . TYR B 1 386 ? 79.188 61.332 30.535 1.00 9.39 386 TYR B O 1
ATOM 8738 N N . PHE B 1 387 ? 80.643 59.827 29.724 1.00 8.62 387 PHE B N 1
ATOM 8739 C CA . PHE B 1 387 ? 80.129 58.800 30.628 1.00 10.70 387 PHE B CA 1
ATOM 8740 C C . PHE B 1 387 ? 80.506 59.117 32.070 1.00 8.44 387 PHE B C 1
ATOM 8741 O O . PHE B 1 387 ? 79.782 58.744 32.992 1.00 7.86 387 PHE B O 1
ATOM 8749 N N . SER B 1 388 ? 81.618 59.824 32.266 1.00 7.35 388 SER B N 1
ATOM 8750 C CA . SER B 1 388 ? 81.971 60.338 33.595 1.00 8.00 388 SER B CA 1
ATOM 8751 C C . SER B 1 388 ? 80.915 61.322 34.123 1.00 6.70 388 SER B C 1
ATOM 8752 O O . SER B 1 388 ? 80.481 61.231 35.272 1.00 7.36 388 SER B O 1
ATOM 8755 N N . GLY B 1 389 ? 80.540 62.289 33.291 1.00 6.68 389 GLY B N 1
ATOM 8756 C CA . GLY B 1 389 ? 79.496 63.236 33.650 1.00 6.10 389 GLY B CA 1
ATOM 8757 C C . GLY B 1 389 ? 78.177 62.577 34.047 1.00 6.04 389 GLY B C 1
ATOM 8758 O O . GLY B 1 389 ? 77.517 63.010 34.992 1.00 5.85 389 GLY B O 1
ATOM 8759 N N . LYS B 1 390 ? 77.775 61.547 33.307 1.00 6.89 390 LYS B N 1
ATOM 8760 C CA . LYS B 1 390 ? 76.551 60.807 33.624 1.00 6.56 390 LYS B CA 1
ATOM 8761 C C . LYS B 1 390 ? 76.602 60.245 35.048 1.00 9.79 390 LYS B C 1
ATOM 8762 O O . LYS B 1 390 ? 75.604 60.288 35.790 1.00 5.96 390 LYS B O 1
ATOM 8768 N N . GLY B 1 391 ? 77.764 59.699 35.410 1.00 6.01 391 GLY B N 1
ATOM 8769 C CA . GLY B 1 391 ? 78.001 59.156 36.743 1.00 6.31 391 GLY B CA 1
ATOM 8770 C C . GLY B 1 391 ? 78.012 60.214 37.830 1.00 7.24 391 GLY B C 1
ATOM 8771 O O . GLY B 1 391 ? 77.426 60.036 38.899 1.00 6.99 391 GLY B O 1
ATOM 8772 N N . LEU B 1 392 ? 78.698 61.320 37.571 1.00 5.46 392 LEU B N 1
ATOM 8773 C CA . LEU B 1 392 ? 78.751 62.402 38.541 1.00 6.13 392 LEU B CA 1
ATOM 8774 C C . LEU B 1 392 ? 77.343 62.920 38.827 1.00 7.27 392 LEU B C 1
ATOM 8775 O O . LEU B 1 392 ? 76.974 63.110 39.986 1.00 5.22 392 LEU B O 1
ATOM 8780 N N . GLN B 1 393 ? 76.549 63.145 37.779 1.00 5.66 393 GLN B N 1
ATOM 8781 C CA . GLN B 1 393 ? 75.228 63.721 38.008 1.00 6.34 393 GLN B CA 1
ATOM 8782 C C . GLN B 1 393 ? 74.323 62.759 38.772 1.00 6.98 393 GLN B C 1
ATOM 8783 O O . GLN B 1 393 ? 73.572 63.201 39.637 1.00 5.59 393 GLN B O 1
ATOM 8789 N N . LYS B 1 394 ? 74.420 61.456 38.507 1.00 6.01 394 LYS B N 1
ATOM 8790 C CA . LYS B 1 394 ? 73.535 60.505 39.188 1.00 6.36 394 LYS B CA 1
ATOM 8791 C C . LYS B 1 394 ? 73.828 60.474 40.684 1.00 8.55 394 LYS B C 1
ATOM 8792 O O . LYS B 1 394 ? 72.902 60.345 41.496 1.00 6.80 394 LYS B O 1
ATOM 8798 N N . PHE B 1 395 ? 75.092 60.631 41.068 1.00 6.51 395 PHE B N 1
ATOM 8799 C CA . PHE B 1 395 ? 75.424 60.680 42.495 1.00 7.62 395 PHE B CA 1
ATOM 8800 C C . PHE B 1 395 ? 75.129 62.051 43.090 1.00 6.55 395 PHE B C 1
ATOM 8801 O O . PHE B 1 395 ? 74.827 62.171 44.278 1.00 6.16 395 PHE B O 1
ATOM 8809 N N . ALA B 1 396 ? 75.181 63.087 42.260 1.00 5.63 396 ALA B N 1
ATOM 8810 C CA . ALA B 1 396 ? 74.816 64.420 42.711 1.00 6.22 396 ALA B CA 1
ATOM 8811 C C . ALA B 1 396 ? 73.340 64.451 43.113 1.00 8.16 396 ALA B C 1
ATOM 8812 O O . ALA B 1 396 ? 72.965 65.161 44.049 1.00 6.50 396 ALA B O 1
ATOM 8822 N N . LEU B 1 398 ? 71.685 62.184 44.577 1.00 8.31 398 LEU B N 1
ATOM 8823 C CA . LEU B 1 398 ? 71.552 61.582 45.906 1.00 6.83 398 LEU B CA 1
ATOM 8824 C C . LEU B 1 398 ? 72.002 62.535 47.014 1.00 7.70 398 LEU B C 1
ATOM 8825 O O . LEU B 1 398 ? 71.351 62.648 48.065 1.00 8.98 398 LEU B O 1
ATOM 8830 N N . ALA B 1 399 ? 73.122 63.221 46.796 1.00 8.55 399 ALA B N 1
ATOM 8831 C CA . ALA B 1 399 ? 73.561 64.251 47.736 1.00 8.53 399 ALA B CA 1
ATOM 8832 C C . ALA B 1 399 ? 72.485 65.316 47.882 1.00 9.17 399 ALA B C 1
ATOM 8833 O O . ALA B 1 399 ? 72.219 65.812 48.978 1.00 7.36 399 ALA B O 1
ATOM 8835 N N . LEU B 1 400 ? 71.870 65.672 46.759 1.00 7.82 400 LEU B N 1
ATOM 8836 C CA . LEU B 1 400 ? 70.873 66.736 46.738 1.00 7.36 400 LEU B CA 1
ATOM 8837 C C . LEU B 1 400 ? 69.648 66.390 47.597 1.00 9.89 400 LEU B C 1
ATOM 8838 O O . LEU B 1 400 ? 69.245 67.182 48.464 1.00 7.93 400 LEU B O 1
ATOM 8843 N N . ILE B 1 401 ? 69.040 65.227 47.366 1.00 6.34 401 ILE B N 1
ATOM 8844 C CA . ILE B 1 401 ? 67.791 64.927 48.071 1.00 9.84 401 ILE B CA 1
ATOM 8845 C C . ILE B 1 401 ? 68.024 64.618 49.556 1.00 11.32 401 ILE B C 1
ATOM 8846 O O . ILE B 1 401 ? 67.142 64.869 50.381 1.00 10.75 401 ILE B O 1
ATOM 8851 N N . LEU B 1 402 ? 69.196 64.087 49.904 1.00 8.95 402 LEU B N 1
ATOM 8852 C CA . LEU B 1 402 ? 69.534 63.858 51.319 1.00 10.15 402 LEU B CA 1
ATOM 8853 C C . LEU B 1 402 ? 69.852 65.143 52.084 1.00 13.02 402 LEU B C 1
ATOM 8854 O O . LEU B 1 402 ? 69.656 65.203 53.310 1.00 11.30 402 LEU B O 1
ATOM 8859 N N . ASN B 1 403 ? 70.378 66.149 51.384 1.00 8.94 403 ASN B N 1
ATOM 8860 C CA . ASN B 1 403 ? 70.737 67.417 52.021 1.00 10.69 403 ASN B CA 1
ATOM 8861 C C . ASN B 1 403 ? 69.677 68.492 51.851 1.00 14.05 403 ASN B C 1
ATOM 8862 O O . ASN B 1 403 ? 69.894 69.659 52.183 1.00 14.38 403 ASN B O 1
ATOM 8867 N N . LYS B 1 404 ? 68.526 68.102 51.329 1.00 11.50 404 LYS B N 1
ATOM 8868 C CA . LYS B 1 404 ? 67.362 68.978 51.379 1.00 12.13 404 LYS B CA 1
ATOM 8869 C C . LYS B 1 404 ? 66.235 68.262 52.132 1.00 12.87 404 LYS B C 1
ATOM 8870 O O . LYS B 1 404 ? 65.069 68.344 51.758 1.00 12.60 404 LYS B O 1
ATOM 8876 N N . SER B 1 405 ? 66.599 67.582 53.219 1.00 9.49 405 SER B N 1
ATOM 8877 C CA . SER B 1 405 ? 65.676 66.680 53.908 1.00 13.01 405 SER B CA 1
ATOM 8878 C C . SER B 1 405 ? 64.479 67.384 54.561 1.00 13.97 405 SER B C 1
ATOM 8879 O O . SER B 1 405 ? 63.461 66.747 54.818 1.00 16.08 405 SER B O 1
ATOM 8882 N N . ASP B 1 406 ? 64.578 68.687 54.813 1.00 15.23 406 ASP B N 1
ATOM 8883 C CA A ASP B 1 406 ? 63.424 69.424 55.318 0.47 18.95 406 ASP B CA 1
ATOM 8884 C CA B ASP B 1 406 ? 63.430 69.461 55.299 0.53 18.95 406 ASP B CA 1
ATOM 8885 C C . ASP B 1 406 ? 62.285 69.388 54.298 1.00 19.52 406 ASP B C 1
ATOM 8886 O O . ASP B 1 406 ? 61.111 69.471 54.672 1.00 18.02 406 ASP B O 1
ATOM 8895 N N . GLN B 1 407 ? 62.640 69.237 53.019 1.00 16.07 407 GLN B N 1
ATOM 8896 C CA . GLN B 1 407 ? 61.652 69.130 51.943 1.00 16.33 407 GLN B CA 1
ATOM 8897 C C . GLN B 1 407 ? 61.361 67.682 51.533 1.00 17.99 407 GLN B C 1
ATOM 8898 O O . GLN B 1 407 ? 60.200 67.304 51.329 1.00 13.66 407 GLN B O 1
ATOM 8904 N N . THR B 1 408 ? 62.417 66.881 51.388 1.00 12.17 408 THR B N 1
ATOM 8905 C CA . THR B 1 408 ? 62.279 65.528 50.867 1.00 9.89 408 THR B CA 1
ATOM 8906 C C . THR B 1 408 ? 61.880 64.511 51.935 1.00 10.40 408 THR B C 1
ATOM 8907 O O . THR B 1 408 ? 61.478 63.404 51.598 1.00 13.11 408 THR B O 1
ATOM 8911 N N . GLN B 1 409 ? 62.065 64.859 53.208 1.00 12.76 409 GLN B N 1
ATOM 8912 C CA . GLN B 1 409 ? 61.784 63.953 54.331 1.00 14.68 409 GLN B CA 1
ATOM 8913 C C . GLN B 1 409 ? 62.683 62.721 54.338 1.00 14.27 409 GLN B C 1
ATOM 8914 O O . GLN B 1 409 ? 62.377 61.724 54.994 1.00 15.39 409 GLN B O 1
ATOM 8920 N N . LEU B 1 410 ? 63.771 62.779 53.582 1.00 12.26 410 LEU B N 1
ATOM 8921 C CA . LEU B 1 410 ? 64.778 61.721 53.577 1.00 12.30 410 LEU B CA 1
ATOM 8922 C C . LEU B 1 410 ? 65.894 62.100 54.533 1.00 17.13 410 LEU B C 1
ATOM 8923 O O . LEU B 1 410 ? 66.918 62.641 54.106 1.00 17.91 410 LEU B O 1
ATOM 8928 N N . ARG B 1 411 ? 65.690 61.828 55.819 1.00 14.42 411 ARG B N 1
ATOM 8929 C CA . ARG B 1 411 ? 66.569 62.324 56.880 1.00 20.59 411 ARG B CA 1
ATOM 8930 C C . ARG B 1 411 ? 67.566 61.302 57.379 1.00 16.07 411 ARG B C 1
ATOM 8931 O O . ARG B 1 411 ? 67.181 60.292 57.966 1.00 12.56 411 ARG B O 1
ATOM 8939 N N . ASN B 1 412 ? 68.847 61.575 57.147 1.00 14.06 412 ASN B N 1
ATOM 8940 C CA . ASN B 1 412 ? 69.931 60.742 57.654 1.00 14.59 412 ASN B CA 1
ATOM 8941 C C . ASN B 1 412 ? 71.206 61.558 57.556 1.00 15.94 412 ASN B C 1
ATOM 8942 O O . ASN B 1 412 ? 71.919 61.492 56.545 1.00 15.65 412 ASN B O 1
ATOM 8947 N N . PRO B 1 413 ? 71.487 62.346 58.607 1.00 17.43 413 PRO B N 1
ATOM 8948 C CA . PRO B 1 413 ? 72.603 63.297 58.619 1.00 16.16 413 PRO B CA 1
ATOM 8949 C C . PRO B 1 413 ? 73.939 62.659 58.254 1.00 17.87 413 PRO B C 1
ATOM 8950 O O . PRO B 1 413 ? 74.727 63.267 57.527 1.00 14.72 413 PRO B O 1
ATOM 8954 N N . GLU B 1 414 ? 74.201 61.466 58.772 1.00 17.53 414 GLU B N 1
ATOM 8955 C CA . GLU B 1 414 ? 75.461 60.787 58.493 1.00 20.38 414 GLU B CA 1
ATOM 8956 C C . GLU B 1 414 ? 75.558 60.422 57.019 1.00 14.66 414 GLU B C 1
ATOM 8957 O O . GLU B 1 414 ? 76.590 60.637 56.383 1.00 13.78 414 GLU B O 1
ATOM 8963 N N . LEU B 1 415 ? 74.477 59.874 56.471 1.00 11.98 415 LEU B N 1
ATOM 8964 C CA . LEU B 1 415 ? 74.475 59.471 55.072 1.00 14.49 415 LEU B CA 1
ATOM 8965 C C . LEU B 1 415 ? 74.506 60.690 54.142 1.00 11.98 415 LEU B C 1
ATOM 8966 O O . LEU B 1 415 ? 75.094 60.657 53.045 1.00 11.66 415 LEU B O 1
ATOM 8971 N N . ALA B 1 416 ? 73.865 61.767 54.579 1.00 10.24 416 ALA B N 1
ATOM 8972 C CA . ALA B 1 416 ? 73.838 63.001 53.811 1.00 11.96 416 ALA B CA 1
ATOM 8973 C C . ALA B 1 416 ? 75.249 63.570 53.678 1.00 12.03 416 ALA B C 1
ATOM 8974 O O . ALA B 1 416 ? 75.615 64.136 52.646 1.00 8.09 416 ALA B O 1
ATOM 8976 N N . GLN B 1 417 ? 76.031 63.445 54.744 1.00 11.64 417 GLN B N 1
ATOM 8977 C CA . GLN B 1 417 ? 77.406 63.931 54.723 1.00 11.41 417 GLN B CA 1
ATOM 8978 C C . GLN B 1 417 ? 78.293 63.092 53.826 1.00 9.55 417 GLN B C 1
ATOM 8979 O O . GLN B 1 417 ? 79.090 63.625 53.060 1.00 11.92 417 GLN B O 1
ATOM 8985 N N . ILE B 1 418 ? 78.165 61.775 53.935 1.00 10.10 418 ILE B N 1
ATOM 8986 C CA . ILE B 1 418 ? 78.922 60.874 53.077 1.00 11.02 418 ILE B CA 1
ATOM 8987 C C . ILE B 1 418 ? 78.594 61.134 51.604 1.00 11.42 418 ILE B C 1
ATOM 8988 O O . ILE B 1 418 ? 79.491 61.207 50.754 1.00 9.96 418 ILE B O 1
ATOM 8993 N N . ALA B 1 419 ? 77.308 61.282 51.300 1.00 9.69 419 ALA B N 1
ATOM 8994 C CA . ALA B 1 419 ? 76.882 61.498 49.915 1.00 8.53 419 ALA B CA 1
ATOM 8995 C C . ALA B 1 419 ? 77.533 62.745 49.321 1.00 7.72 419 ALA B C 1
ATOM 8996 O O . ALA B 1 419 ? 77.964 62.742 48.163 1.00 9.02 419 ALA B O 1
ATOM 8998 N N . LEU B 1 420 ? 77.587 63.816 50.108 1.00 8.27 420 LEU B N 1
ATOM 8999 C CA . LEU B 1 420 ? 78.169 65.074 49.658 1.00 6.10 420 LEU B CA 1
ATOM 9000 C C . LEU B 1 420 ? 79.703 65.024 49.674 1.00 7.70 420 LEU B C 1
ATOM 9001 O O . LEU B 1 420 ? 80.355 65.535 48.754 1.00 7.89 420 LEU B O 1
ATOM 9006 N N . ASP B 1 421 ? 80.280 64.413 50.707 1.00 8.34 421 ASP B N 1
ATOM 9007 C CA . ASP B 1 421 ? 81.733 64.208 50.741 1.00 9.58 421 ASP B CA 1
ATOM 9008 C C . ASP B 1 421 ? 82.222 63.397 49.541 1.00 8.12 421 ASP B C 1
ATOM 9009 O O . ASP B 1 421 ? 83.207 63.766 48.889 1.00 9.21 421 ASP B O 1
ATOM 9014 N N . LYS B 1 422 ? 81.575 62.264 49.280 1.00 7.50 422 LYS B N 1
ATOM 9015 C CA . LYS B 1 422 ? 81.993 61.416 48.157 1.00 9.96 422 LYS B CA 1
ATOM 9016 C C . LYS B 1 422 ? 81.790 62.125 46.816 1.00 9.27 422 LYS B C 1
ATOM 9017 O O . LYS B 1 422 ? 82.603 61.976 45.904 1.00 6.10 422 LYS B O 1
ATOM 9023 N N . LEU B 1 423 ? 80.700 62.875 46.686 1.00 7.00 423 LEU B N 1
ATOM 9024 C CA . LEU B 1 423 ? 80.466 63.648 45.463 1.00 6.70 423 LEU B CA 1
ATOM 9025 C C . LEU B 1 423 ? 81.580 64.665 45.236 1.00 7.21 423 LEU B C 1
ATOM 9026 O O . LEU B 1 423 ? 82.120 64.780 44.133 1.00 7.41 423 LEU B O 1
ATOM 9031 N N . LYS B 1 424 ? 81.903 65.426 46.276 1.00 6.01 424 LYS B N 1
ATOM 9032 C CA . LYS B 1 424 ? 82.996 66.394 46.203 1.00 8.07 424 LYS B CA 1
ATOM 9033 C C . LYS B 1 424 ? 84.292 65.744 45.732 1.00 6.50 424 LYS B C 1
ATOM 9034 O O . LYS B 1 424 ? 84.966 66.258 44.836 1.00 8.09 424 LYS B O 1
ATOM 9040 N N . ALA B 1 425 ? 84.637 64.610 46.335 1.00 9.55 425 ALA B N 1
ATOM 9041 C CA . ALA B 1 425 ? 85.897 63.928 46.018 1.00 10.90 425 ALA B CA 1
ATOM 9042 C C . ALA B 1 425 ? 85.923 63.405 44.577 1.00 11.37 425 ALA B C 1
ATOM 9043 O O . ALA B 1 425 ? 86.962 63.455 43.901 1.00 9.97 425 ALA B O 1
ATOM 9045 N N . ALA B 1 426 ? 84.791 62.890 44.109 1.00 10.49 426 ALA B N 1
ATOM 9046 C CA . ALA B 1 426 ? 84.705 62.392 42.735 1.00 9.79 426 ALA B CA 1
ATOM 9047 C C . ALA B 1 426 ? 84.793 63.531 41.713 1.00 7.72 426 ALA B C 1
ATOM 9048 O O . ALA B 1 426 ? 85.357 63.366 40.615 1.00 8.01 426 ALA B O 1
ATOM 9050 N N . PHE B 1 427 ? 84.233 64.684 42.072 1.00 7.22 427 PHE B N 1
ATOM 9051 C CA . PHE B 1 427 ? 84.175 65.847 41.179 1.00 7.19 427 PHE B CA 1
ATOM 9052 C C . PHE B 1 427 ? 85.492 66.631 41.146 1.00 8.54 427 PHE B C 1
ATOM 9053 O O . PHE B 1 427 ? 85.834 67.257 40.142 1.00 6.59 427 PHE B O 1
ATOM 9061 N N . LEU B 1 428 ? 86.214 66.620 42.260 1.00 8.83 428 LEU B N 1
ATOM 9062 C CA . LEU B 1 428 ? 87.410 67.460 42.415 1.00 9.08 428 LEU B CA 1
ATOM 9063 C C . LEU B 1 428 ? 88.442 67.336 41.273 1.00 7.57 428 LEU B C 1
ATOM 9064 O O . LEU B 1 428 ? 88.922 68.357 40.786 1.00 10.68 428 LEU B O 1
ATOM 9069 N N . PRO B 1 429 ? 88.780 66.111 40.818 1.00 8.05 429 PRO B N 1
ATOM 9070 C CA . PRO B 1 429 ? 89.742 66.057 39.699 1.00 12.31 429 PRO B CA 1
ATOM 9071 C C . PRO B 1 429 ? 89.307 66.838 38.455 1.00 11.74 429 PRO B C 1
ATOM 9072 O O . PRO B 1 429 ? 90.170 67.392 37.754 1.00 9.49 429 PRO B O 1
ATOM 9076 N N . TYR B 1 430 ? 88.004 66.862 38.161 1.00 9.32 430 TYR B N 1
ATOM 9077 C CA . TYR B 1 430 ? 87.515 67.620 37.010 1.00 10.01 430 TYR B CA 1
ATOM 9078 C C . TYR B 1 430 ? 87.698 69.118 37.249 1.00 9.88 430 TYR B C 1
ATOM 9079 O O . TYR B 1 430 ? 88.151 69.856 36.372 1.00 10.65 430 TYR B O 1
ATOM 9088 N N . LEU B 1 431 ? 87.377 69.562 38.452 1.00 10.06 431 LEU B N 1
ATOM 9089 C CA . LEU B 1 431 ? 87.583 70.957 38.815 1.00 8.93 431 LEU B CA 1
ATOM 9090 C C . LEU B 1 431 ? 89.056 71.357 38.691 1.00 10.57 431 LEU B C 1
ATOM 9091 O O . LEU B 1 431 ? 89.360 72.482 38.295 1.00 11.72 431 LEU B O 1
ATOM 9096 N N . GLN B 1 432 ? 89.965 70.439 39.023 1.00 9.77 432 GLN B N 1
ATOM 9097 C CA . GLN B 1 432 ? 91.403 70.722 38.950 1.00 12.41 432 GLN B CA 1
ATOM 9098 C C . GLN B 1 432 ? 91.976 70.542 37.548 1.00 14.57 432 GLN B C 1
ATOM 9099 O O . GLN B 1 432 ? 93.184 70.701 37.350 1.00 14.87 432 GLN B O 1
ATOM 9105 N N . ASN B 1 433 ? 91.110 70.214 36.590 1.00 13.48 433 ASN B N 1
ATOM 9106 C CA . ASN B 1 433 ? 91.515 69.877 35.216 1.00 12.01 433 ASN B CA 1
ATOM 9107 C C . ASN B 1 433 ? 92.571 68.772 35.171 1.00 12.30 433 ASN B C 1
ATOM 9108 O O . ASN B 1 433 ? 93.514 68.822 34.381 1.00 13.52 433 ASN B O 1
ATOM 9113 N N . GLU B 1 434 ? 92.410 67.771 36.030 1.00 12.01 434 GLU B N 1
ATOM 9114 C CA . GLU B 1 434 ? 93.342 66.648 36.088 1.00 10.86 434 GLU B CA 1
ATOM 9115 C C . GLU B 1 434 ? 92.689 65.319 35.730 1.00 15.00 434 GLU B C 1
ATOM 9116 O O . GLU B 1 434 ? 93.259 64.251 35.966 1.00 12.72 434 GLU B O 1
ATOM 9122 N N . GLN B 1 435 ? 91.495 65.381 35.145 1.00 12.48 435 GLN B N 1
ATOM 9123 C CA . GLN B 1 435 ? 90.802 64.163 34.749 1.00 10.53 435 GLN B CA 1
ATOM 9124 C C . GLN B 1 435 ? 91.485 63.538 33.538 1.00 11.67 435 GLN B C 1
ATOM 9125 O O . GLN B 1 435 ? 92.369 64.151 32.934 1.00 11.20 435 GLN B O 1
ATOM 9131 N N . ALA B 1 436 ? 91.046 62.342 33.153 1.00 11.25 436 ALA B N 1
ATOM 9132 C CA . ALA B 1 436 ? 91.654 61.629 32.025 1.00 13.22 436 ALA B CA 1
ATOM 9133 C C . ALA B 1 436 ? 91.645 62.442 30.732 1.00 12.82 436 ALA B C 1
ATOM 9134 O O . ALA B 1 436 ? 92.599 62.385 29.960 1.00 9.41 436 ALA B O 1
ATOM 9136 N N . ASP B 1 437 ? 90.582 63.205 30.498 1.00 9.42 437 ASP B N 1
ATOM 9137 C CA . ASP B 1 437 ? 90.491 64.030 29.290 1.00 10.23 437 ASP B CA 1
ATOM 9138 C C . ASP B 1 437 ? 90.202 65.476 29.680 1.00 11.07 437 ASP B C 1
ATOM 9139 O O . ASP B 1 437 ? 89.057 65.928 29.628 1.00 8.55 437 ASP B O 1
ATOM 9144 N N . PRO B 1 438 ? 91.255 66.203 30.084 1.00 10.62 438 PRO B N 1
ATOM 9145 C CA . PRO B 1 438 ? 91.139 67.589 30.537 1.00 11.44 438 PRO B CA 1
ATOM 9146 C C . PRO B 1 438 ? 90.855 68.554 29.392 1.00 11.70 438 PRO B C 1
ATOM 9147 O O . PRO B 1 438 ? 90.991 68.206 28.212 1.00 9.52 438 PRO B O 1
ATOM 9151 N N . PHE B 1 439 ? 90.472 69.773 29.748 1.00 11.16 439 PHE B N 1
ATOM 9152 C CA . PHE B 1 439 ? 90.114 70.764 28.749 1.00 11.58 439 PHE B CA 1
ATOM 9153 C C . PHE B 1 439 ? 91.260 71.731 28.485 1.00 10.94 439 PHE B C 1
ATOM 9154 O O . PHE B 1 439 ? 92.171 71.894 29.312 1.00 10.18 439 PHE B O 1
ATOM 9162 N N . ARG B 1 440 ? 91.176 72.374 27.329 1.00 9.32 440 ARG B N 1
ATOM 9163 C CA . ARG B 1 440 ? 92.100 73.412 26.894 1.00 10.02 440 ARG B CA 1
ATOM 9164 C C . ARG B 1 440 ? 91.270 74.609 26.484 1.00 11.26 440 ARG B C 1
ATOM 9165 O O . ARG B 1 440 ? 90.143 74.438 26.003 1.00 10.16 440 ARG B O 1
ATOM 9173 N N . TYR B 1 441 ? 91.795 75.814 26.677 1.00 11.67 441 TYR B N 1
ATOM 9174 C CA . TYR B 1 441 ? 91.122 76.999 26.152 1.00 9.94 441 TYR B CA 1
ATOM 9175 C C . TYR B 1 441 ? 91.638 77.307 24.751 1.00 14.91 441 TYR B C 1
ATOM 9176 O O . TYR B 1 441 ? 92.847 77.433 24.540 1.00 11.17 441 TYR B O 1
ATOM 9185 N N . ASP B 1 442 ? 90.722 77.409 23.793 1.00 12.41 442 ASP B N 1
ATOM 9186 C CA . ASP B 1 442 ? 91.083 77.614 22.397 1.00 13.00 442 ASP B CA 1
ATOM 9187 C C . ASP B 1 442 ? 90.904 79.074 21.962 1.00 12.55 442 ASP B C 1
ATOM 9188 O O . ASP B 1 442 ? 89.794 79.592 21.949 1.00 11.76 442 ASP B O 1
ATOM 9193 N N . THR B 1 443 ? 92.004 79.734 21.614 1.00 11.14 443 THR B N 1
ATOM 9194 C CA . THR B 1 443 ? 91.954 81.140 21.224 1.00 13.32 443 THR B CA 1
ATOM 9195 C C . THR B 1 443 ? 91.398 81.389 19.812 1.00 15.39 443 THR B C 1
ATOM 9196 O O . THR B 1 443 ? 91.091 82.527 19.458 1.00 19.95 443 THR B O 1
ATOM 9200 N N . LEU B 1 444 ? 91.289 80.352 18.989 1.00 15.96 444 LEU B N 1
ATOM 9201 C CA . LEU B 1 444 ? 90.817 80.568 17.618 1.00 13.27 444 LEU B CA 1
ATOM 9202 C C . LEU B 1 444 ? 89.284 80.672 17.564 1.00 14.83 444 LEU B C 1
ATOM 9203 O O . LEU B 1 444 ? 88.739 81.710 17.163 1.00 14.70 444 LEU B O 1
ATOM 9208 N N . TYR B 1 445 ? 88.586 79.623 17.992 1.00 11.02 445 TYR B N 1
ATOM 9209 C CA . TYR B 1 445 ? 87.121 79.634 17.977 1.00 10.17 445 TYR B CA 1
ATOM 9210 C C . TYR B 1 445 ? 86.530 80.167 19.278 1.00 12.00 445 TYR B C 1
ATOM 9211 O O . TYR B 1 445 ? 85.304 80.290 19.411 1.00 13.21 445 TYR B O 1
ATOM 9220 N N . LYS B 1 446 ? 87.409 80.479 20.231 1.00 12.92 446 LYS B N 1
ATOM 9221 C CA . LYS B 1 446 ? 87.022 81.092 21.500 1.00 12.37 446 LYS B CA 1
ATOM 9222 C C . LYS B 1 446 ? 86.108 80.173 22.301 1.00 11.70 446 LYS B C 1
ATOM 9223 O O . LYS B 1 446 ? 84.931 80.467 22.503 1.00 10.15 446 LYS B O 1
ATOM 9229 N N . GLY B 1 447 ? 86.657 79.045 22.740 1.00 11.77 447 GLY B N 1
ATOM 9230 C CA . GLY B 1 447 ? 85.900 78.117 23.560 1.00 12.38 447 GLY B CA 1
ATOM 9231 C C . GLY B 1 447 ? 86.839 77.188 24.279 1.00 12.32 447 GLY B C 1
ATOM 9232 O O . GLY B 1 447 ? 88.058 77.368 24.223 1.00 11.46 447 GLY B O 1
ATOM 9233 N N . ILE B 1 448 ? 86.281 76.193 24.960 1.00 10.44 448 ILE B N 1
ATOM 9234 C CA . ILE B 1 448 ? 87.104 75.153 25.553 1.00 10.91 448 ILE B CA 1
ATOM 9235 C C . ILE B 1 448 ? 86.928 73.864 24.762 1.00 12.62 448 ILE B C 1
ATOM 9236 O O . ILE B 1 448 ? 85.854 73.605 24.221 1.00 13.37 448 ILE B O 1
ATOM 9241 N N . VAL B 1 449 ? 87.994 73.077 24.671 1.00 9.44 449 VAL B N 1
ATOM 9242 C CA . VAL B 1 449 ? 87.973 71.812 23.948 1.00 10.54 449 VAL B CA 1
ATOM 9243 C C . VAL B 1 449 ? 88.687 70.750 24.764 1.00 12.02 449 VAL B C 1
ATOM 9244 O O . VAL B 1 449 ? 89.659 71.047 25.464 1.00 12.03 449 VAL B O 1
ATOM 9248 N N . ALA B 1 450 ? 88.186 69.518 24.700 1.00 9.22 450 ALA B N 1
ATOM 9249 C CA . ALA B 1 450 ? 88.881 68.386 25.294 1.00 10.36 450 ALA B CA 1
ATOM 9250 C C . ALA B 1 450 ? 90.233 68.185 24.618 1.00 13.07 450 ALA B C 1
ATOM 9251 O O . ALA B 1 450 ? 90.399 68.527 23.455 1.00 11.60 450 ALA B O 1
ATOM 9253 N N . LYS B 1 451 ? 91.189 67.630 25.356 1.00 11.69 451 LYS B N 1
ATOM 9254 C CA . LYS B 1 451 ? 92.515 67.318 24.826 1.00 12.90 451 LYS B CA 1
ATOM 9255 C C . LYS B 1 451 ? 92.506 66.173 23.815 1.00 14.28 451 LYS B C 1
ATOM 9256 O O . LYS B 1 451 ? 93.271 66.188 22.847 1.00 13.71 451 LYS B O 1
ATOM 9262 N N . ALA B 1 452 ? 91.659 65.172 24.051 1.00 10.86 452 ALA B N 1
ATOM 9263 C CA . ALA B 1 452 ? 91.817 63.875 23.391 1.00 13.14 452 ALA B CA 1
ATOM 9264 C C . ALA B 1 452 ? 91.827 63.934 21.860 1.00 13.57 452 ALA B C 1
ATOM 9265 O O . ALA B 1 452 ? 92.561 63.176 21.220 1.00 15.70 452 ALA B O 1
ATOM 9267 N N . GLY B 1 453 ? 91.022 64.817 21.272 1.00 12.35 453 GLY B N 1
ATOM 9268 C CA . GLY B 1 453 ? 90.890 64.879 19.823 1.00 13.19 453 GLY B CA 1
ATOM 9269 C C . GLY B 1 453 ? 91.894 65.782 19.127 1.00 16.08 453 GLY B C 1
ATOM 9270 O O . GLY B 1 453 ? 91.847 65.963 17.908 1.00 15.10 453 GLY B O 1
ATOM 9271 N N . LEU B 1 454 ? 92.792 66.368 19.911 1.00 15.04 454 LEU B N 1
ATOM 9272 C CA . LEU B 1 454 ? 93.801 67.291 19.397 1.00 14.62 454 LEU B CA 1
ATOM 9273 C C . LEU B 1 454 ? 95.002 66.523 18.833 1.00 14.79 454 LEU B C 1
ATOM 9274 O O . LEU B 1 454 ? 95.097 65.316 19.026 1.00 14.83 454 LEU B O 1
ATOM 9279 N N . PRO B 1 455 ? 95.904 67.208 18.099 1.00 15.01 455 PRO B N 1
ATOM 9280 C CA . PRO B 1 455 ? 97.102 66.519 17.600 1.00 17.74 455 PRO B CA 1
ATOM 9281 C C . PRO B 1 455 ? 98.014 66.009 18.713 1.00 17.09 455 PRO B C 1
ATOM 9282 O O . PRO B 1 455 ? 97.947 66.509 19.839 1.00 13.74 455 PRO B O 1
ATOM 9286 N N . THR B 1 456 ? 98.848 65.026 18.385 1.00 17.40 456 THR B N 1
ATOM 9287 C CA . THR B 1 456 ? 99.834 64.477 19.318 1.00 17.44 456 THR B CA 1
ATOM 9288 C C . THR B 1 456 ? 100.702 65.578 19.935 1.00 18.91 456 THR B C 1
ATOM 9289 O O . THR B 1 456 ? 101.026 65.531 21.123 1.00 18.81 456 THR B O 1
ATOM 9293 N N . SER B 1 457 ? 101.061 66.578 19.130 1.00 13.20 457 SER B N 1
ATOM 9294 C CA . SER B 1 457 ? 101.895 67.683 19.605 1.00 18.88 457 SER B CA 1
ATOM 9295 C C . SER B 1 457 ? 101.268 68.442 20.775 1.00 18.62 457 SER B C 1
ATOM 9296 O O . SER B 1 457 ? 101.982 69.091 21.554 1.00 17.44 457 SER B O 1
ATOM 9307 N N . GLY B 1 459 ? 99.286 66.816 22.970 1.00 14.43 459 GLY B N 1
ATOM 9308 C CA . GLY B 1 459 ? 98.992 65.795 23.964 1.00 16.87 459 GLY B CA 1
ATOM 9309 C C . GLY B 1 459 ? 97.754 64.980 23.639 1.00 18.95 459 GLY B C 1
ATOM 9310 O O . GLY B 1 459 ? 97.310 64.182 24.454 1.00 18.86 459 GLY B O 1
ATOM 9311 N N . GLY B 1 460 ? 97.195 65.179 22.448 1.00 16.91 460 GLY B N 1
ATOM 9312 C CA . GLY B 1 460 ? 96.016 64.435 22.036 1.00 13.33 460 GLY B CA 1
ATOM 9313 C C . GLY B 1 460 ? 96.341 63.132 21.335 1.00 21.32 460 GLY B C 1
ATOM 9314 O O . GLY B 1 460 ? 97.493 62.679 21.351 1.00 17.45 460 GLY B O 1
ATOM 9315 N N . THR B 1 461 ? 95.323 62.542 20.704 1.00 17.98 461 THR B N 1
ATOM 9316 C CA . THR B 1 461 ? 95.433 61.235 20.061 1.00 18.63 461 THR B CA 1
ATOM 9317 C C . THR B 1 461 ? 95.517 61.327 18.533 1.00 20.60 461 THR B C 1
ATOM 9318 O O . THR B 1 461 ? 95.603 60.302 17.866 1.00 23.94 461 THR B O 1
ATOM 9322 N N . ASP B 1 462 ? 95.437 62.547 17.996 1.00 20.06 462 ASP B N 1
ATOM 9323 C CA . ASP B 1 462 ? 95.343 62.807 16.546 1.00 24.83 462 ASP B CA 1
ATOM 9324 C C . ASP B 1 462 ? 94.033 62.316 15.920 1.00 24.12 462 ASP B C 1
ATOM 9325 O O . ASP B 1 462 ? 93.858 62.392 14.702 1.00 26.76 462 ASP B O 1
ATOM 9330 N N . ASP B 1 463 ? 93.110 61.838 16.750 1.00 17.73 463 ASP B N 1
ATOM 9331 C CA . ASP B 1 463 ? 91.836 61.303 16.271 1.00 16.58 463 ASP B CA 1
ATOM 9332 C C . ASP B 1 463 ? 90.721 62.304 16.557 1.00 21.22 463 ASP B C 1
ATOM 9333 O O . ASP B 1 463 ? 90.272 62.433 17.700 1.00 17.08 463 ASP B O 1
ATOM 9338 N N . LEU B 1 464 ? 90.249 62.992 15.520 1.00 18.75 464 LEU B N 1
ATOM 9339 C CA . LEU B 1 464 ? 89.297 64.085 15.722 1.00 18.98 464 LEU B CA 1
ATOM 9340 C C . LEU B 1 464 ? 87.918 63.613 16.197 1.00 16.76 464 LEU B C 1
ATOM 9341 O O . LEU B 1 464 ? 87.078 64.437 16.579 1.00 16.55 464 LEU B O 1
ATOM 9346 N N . SER B 1 465 ? 87.677 62.303 16.167 1.00 14.01 465 SER B N 1
ATOM 9347 C CA . SER B 1 465 ? 86.402 61.770 16.658 1.00 18.73 465 SER B CA 1
ATOM 9348 C C . SER B 1 465 ? 86.442 61.406 18.140 1.00 17.05 465 SER B C 1
ATOM 9349 O O . SER B 1 465 ? 85.413 61.049 18.716 1.00 15.45 465 SER B O 1
ATOM 9352 N N . ALA B 1 466 ? 87.617 61.500 18.766 1.00 16.98 466 ALA B N 1
ATOM 9353 C CA . ALA B 1 466 ? 87.742 61.133 20.177 1.00 14.07 466 ALA B CA 1
ATOM 9354 C C . ALA B 1 466 ? 86.866 62.035 21.039 1.00 14.18 466 ALA B C 1
ATOM 9355 O O . ALA B 1 466 ? 86.591 63.183 20.660 1.00 13.20 466 ALA B O 1
ATOM 9357 N N . GLU B 1 467 ? 86.421 61.515 22.185 1.00 12.66 467 GLU B N 1
ATOM 9358 C CA . GLU B 1 467 ? 85.535 62.261 23.083 1.00 15.13 467 GLU B CA 1
ATOM 9359 C C . GLU B 1 467 ? 84.318 62.756 22.297 1.00 11.06 467 GLU B C 1
ATOM 9360 O O . GLU B 1 467 ? 83.891 63.900 22.435 1.00 10.13 467 GLU B O 1
ATOM 9366 N N . PHE B 1 468 ? 83.794 61.891 21.430 1.00 15.82 468 PHE B N 1
ATOM 9367 C CA . PHE B 1 468 ? 82.582 62.185 20.666 1.00 14.06 468 PHE B CA 1
ATOM 9368 C C . PHE B 1 468 ? 82.672 63.473 19.861 1.00 13.45 468 PHE B C 1
ATOM 9369 O O . PHE B 1 468 ? 81.653 64.122 19.620 1.00 11.38 468 PHE B O 1
ATOM 9377 N N . GLY B 1 469 ? 83.885 63.835 19.440 1.00 11.56 469 GLY B N 1
ATOM 9378 C CA . GLY B 1 469 ? 84.086 65.023 18.625 1.00 10.79 469 GLY B CA 1
ATOM 9379 C C . GLY B 1 469 ? 84.190 66.321 19.409 1.00 9.59 469 GLY B C 1
ATOM 9380 O O . GLY B 1 469 ? 84.196 67.405 18.822 1.00 9.78 469 GLY B O 1
ATOM 9381 N N . HIS B 1 470 ? 84.293 66.224 20.733 1.00 10.93 470 HIS B N 1
ATOM 9382 C CA . HIS B 1 470 ? 84.316 67.419 21.578 1.00 8.17 470 HIS B CA 1
ATOM 9383 C C . HIS B 1 470 ? 85.454 68.383 21.198 1.00 8.14 470 HIS B C 1
ATOM 9384 O O . HIS B 1 470 ? 85.281 69.614 21.239 1.00 8.66 470 HIS B O 1
ATOM 9391 N N . SER B 1 471 ? 86.608 67.841 20.811 1.00 7.94 471 SER B N 1
ATOM 9392 C CA . SER B 1 471 ? 87.753 68.690 20.477 1.00 9.57 471 SER B CA 1
ATOM 9393 C C . SER B 1 471 ? 87.499 69.482 19.205 1.00 10.78 471 SER B C 1
ATOM 9394 O O . SER B 1 471 ? 88.184 70.482 18.953 1.00 11.83 471 SER B O 1
ATOM 9397 N N . TYR B 1 472 ? 86.536 69.027 18.399 1.00 7.97 472 TYR B N 1
ATOM 9398 C CA . TYR B 1 472 ? 86.122 69.761 17.203 1.00 10.00 472 TYR B CA 1
ATOM 9399 C C . TYR B 1 472 ? 84.730 70.363 17.391 1.00 9.81 472 TYR B C 1
ATOM 9400 O O . TYR B 1 472 ? 83.989 70.576 16.427 1.00 8.44 472 TYR B O 1
ATOM 9409 N N . TYR B 1 473 ? 84.421 70.655 18.655 1.00 10.26 473 TYR B N 1
ATOM 9410 C CA . TYR B 1 473 ? 83.230 71.388 19.092 1.00 8.92 473 TYR B CA 1
ATOM 9411 C C . TYR B 1 473 ? 81.892 70.680 18.895 1.00 9.63 473 TYR B C 1
ATOM 9412 O O . TYR B 1 473 ? 80.848 71.325 18.926 1.00 11.80 473 TYR B O 1
ATOM 9421 N N . SER B 1 474 ? 81.906 69.356 18.772 1.00 8.95 474 SER B N 1
ATOM 9422 C CA . SER B 1 474 ? 80.654 68.598 18.835 1.00 8.70 474 SER B CA 1
ATOM 9423 C C . SER B 1 474 ? 80.226 68.362 20.280 1.00 10.90 474 SER B C 1
ATOM 9424 O O . SER B 1 474 ? 81.071 68.170 21.160 1.00 8.14 474 SER B O 1
ATOM 9427 N N . ASP B 1 475 ? 78.915 68.414 20.522 1.00 9.06 475 ASP B N 1
ATOM 9428 C CA . ASP B 1 475 ? 78.312 67.872 21.741 1.00 8.52 475 ASP B CA 1
ATOM 9429 C C . ASP B 1 475 ? 78.680 68.564 23.064 1.00 7.94 475 ASP B C 1
ATOM 9430 O O . ASP B 1 475 ? 78.566 67.956 24.133 1.00 7.48 475 ASP B O 1
ATOM 9435 N N . HIS B 1 476 ? 79.083 69.828 23.027 1.00 8.68 476 HIS B N 1
ATOM 9436 C CA . HIS B 1 476 ? 79.458 70.497 24.283 1.00 10.18 476 HIS B CA 1
ATOM 9437 C C . HIS B 1 476 ? 78.294 70.696 25.236 1.00 10.11 476 HIS B C 1
ATOM 9438 O O . HIS B 1 476 ? 78.468 70.603 26.459 1.00 8.88 476 HIS B O 1
ATOM 9445 N N . HIS B 1 477 ? 77.110 70.983 24.704 1.00 7.44 477 HIS B N 1
ATOM 9446 C CA . HIS B 1 477 ? 75.960 71.125 25.594 1.00 8.27 477 HIS B CA 1
ATOM 9447 C C . HIS B 1 477 ? 75.653 69.793 26.286 1.00 8.17 477 HIS B C 1
ATOM 9448 O O . HIS B 1 477 ? 75.409 69.767 27.497 1.00 8.48 477 HIS B O 1
ATOM 9455 N N . TYR B 1 478 ? 75.688 68.694 25.537 1.00 7.64 478 TYR B N 1
ATOM 9456 C CA . TYR B 1 478 ? 75.490 67.355 26.117 1.00 8.52 478 TYR B CA 1
ATOM 9457 C C . TYR B 1 478 ? 76.448 67.054 27.265 1.00 9.16 478 TYR B C 1
ATOM 9458 O O . TYR B 1 478 ? 76.022 66.670 28.366 1.00 8.49 478 TYR B O 1
ATOM 9467 N N . HIS B 1 479 ? 77.745 67.184 26.989 1.00 6.62 479 HIS B N 1
ATOM 9468 C CA . HIS B 1 479 ? 78.777 66.851 27.981 1.00 9.09 479 HIS B CA 1
ATOM 9469 C C . HIS B 1 479 ? 78.783 67.797 29.167 1.00 7.44 479 HIS B C 1
ATOM 9470 O O . HIS B 1 479 ? 78.853 67.361 30.324 1.00 5.75 479 HIS B O 1
ATOM 9477 N N . GLN B 1 480 ? 78.768 69.097 28.889 1.00 7.01 480 GLN B N 1
ATOM 9478 C CA . GLN B 1 480 ? 79.015 70.070 29.950 1.00 8.47 480 GLN B CA 1
ATOM 9479 C C . GLN B 1 480 ? 77.792 70.273 30.834 1.00 8.56 480 GLN B C 1
ATOM 9480 O O . GLN B 1 480 ? 77.920 70.681 31.989 1.00 7.72 480 GLN B O 1
ATOM 9486 N N . GLY B 1 481 ? 76.610 69.959 30.310 1.00 7.65 481 GLY B N 1
ATOM 9487 C CA . GLY B 1 481 ? 75.400 69.948 31.123 1.00 4.66 481 GLY B CA 1
ATOM 9488 C C . GLY B 1 481 ? 75.551 69.114 32.388 1.00 6.95 481 GLY B C 1
ATOM 9489 O O . GLY B 1 481 ? 75.213 69.562 33.481 1.00 7.04 481 GLY B O 1
ATOM 9490 N N . TYR B 1 482 ? 76.078 67.902 32.254 1.00 6.17 482 TYR B N 1
ATOM 9491 C CA . TYR B 1 482 ? 76.277 67.044 33.420 1.00 6.78 482 TYR B CA 1
ATOM 9492 C C . TYR B 1 482 ? 77.185 67.681 34.468 1.00 6.78 482 TYR B C 1
ATOM 9493 O O . TYR B 1 482 ? 76.938 67.569 35.670 1.00 7.19 482 TYR B O 1
ATOM 9502 N N . PHE B 1 483 ? 78.246 68.346 34.022 1.00 8.35 483 PHE B N 1
ATOM 9503 C CA . PHE B 1 483 ? 79.183 68.974 34.960 1.00 8.12 483 PHE B CA 1
ATOM 9504 C C . PHE B 1 483 ? 78.614 70.209 35.629 1.00 7.78 483 PHE B C 1
ATOM 9505 O O . PHE B 1 483 ? 78.846 70.448 36.825 1.00 8.14 483 PHE B O 1
ATOM 9513 N N . VAL B 1 484 ? 77.869 70.995 34.861 1.00 6.31 484 VAL B N 1
ATOM 9514 C CA . VAL B 1 484 ? 77.247 72.200 35.393 1.00 6.37 484 VAL B CA 1
ATOM 9515 C C . VAL B 1 484 ? 76.191 71.852 36.441 1.00 8.25 484 VAL B C 1
ATOM 9516 O O . VAL B 1 484 ? 76.138 72.471 37.512 1.00 7.48 484 VAL B O 1
ATOM 9520 N N . VAL B 1 485 ? 75.348 70.866 36.145 1.00 8.13 485 VAL B N 1
ATOM 9521 C CA . VAL B 1 485 ? 74.376 70.398 37.136 1.00 7.66 485 VAL B CA 1
ATOM 9522 C C . VAL B 1 485 ? 75.077 69.994 38.424 1.00 7.33 485 VAL B C 1
ATOM 9523 O O . VAL B 1 485 ? 74.677 70.388 39.521 1.00 6.75 485 VAL B O 1
ATOM 9527 N N . THR B 1 486 ? 76.130 69.192 38.282 1.00 7.31 486 THR B N 1
ATOM 9528 C CA . THR B 1 486 ? 76.848 68.673 39.441 1.00 7.50 486 THR B CA 1
ATOM 9529 C C . THR B 1 486 ? 77.476 69.817 40.232 1.00 7.92 486 THR B C 1
ATOM 9530 O O . THR B 1 486 ? 77.369 69.869 41.462 1.00 7.75 486 THR B O 1
ATOM 9534 N N . ALA B 1 487 ? 78.126 70.736 39.517 1.00 6.71 487 ALA B N 1
ATOM 9535 C CA . ALA B 1 487 ? 78.753 71.895 40.154 1.00 9.26 487 ALA B CA 1
ATOM 9536 C C . ALA B 1 487 ? 77.721 72.750 40.879 1.00 8.20 487 ALA B C 1
ATOM 9537 O O . ALA B 1 487 ? 77.971 73.223 41.988 1.00 6.21 487 ALA B O 1
ATOM 9539 N N . ALA B 1 488 ? 76.558 72.945 40.262 1.00 8.31 488 ALA B N 1
ATOM 9540 C CA . ALA B 1 488 ? 75.524 73.770 40.886 1.00 9.39 488 ALA B CA 1
ATOM 9541 C C . ALA B 1 488 ? 75.052 73.152 42.201 1.00 7.17 488 ALA B C 1
ATOM 9542 O O . ALA B 1 488 ? 74.866 73.845 43.211 1.00 7.60 488 ALA B O 1
ATOM 9544 N N . ILE B 1 489 ? 74.867 71.839 42.191 1.00 6.33 489 ILE B N 1
ATOM 9545 C CA . ILE B 1 489 ? 74.435 71.135 43.393 1.00 8.38 489 ILE B CA 1
ATOM 9546 C C . ILE B 1 489 ? 75.477 71.248 44.513 1.00 9.42 489 ILE B C 1
ATOM 9547 O O . ILE B 1 489 ? 75.136 71.546 45.667 1.00 8.38 489 ILE B O 1
ATOM 9552 N N . ILE B 1 490 ? 76.742 71.029 44.181 1.00 7.73 490 ILE B N 1
ATOM 9553 C CA . ILE B 1 490 ? 77.789 71.182 45.182 1.00 7.48 490 ILE B CA 1
ATOM 9554 C C . ILE B 1 490 ? 77.788 72.603 45.762 1.00 10.28 490 ILE B C 1
ATOM 9555 O O . ILE B 1 490 ? 77.803 72.776 46.983 1.00 9.77 490 ILE B O 1
ATOM 9560 N N . HIS B 1 491 ? 77.735 73.615 44.899 1.00 8.94 491 HIS B N 1
ATOM 9561 C CA . HIS B 1 491 ? 77.805 74.993 45.377 1.00 10.93 491 HIS B CA 1
ATOM 9562 C C . HIS B 1 491 ? 76.563 75.370 46.191 1.00 11.67 491 HIS B C 1
ATOM 9563 O O . HIS B 1 491 ? 76.645 76.175 47.119 1.00 11.34 491 HIS B O 1
ATOM 9570 N N . HIS B 1 492 ? 75.418 74.791 45.841 1.00 9.27 492 HIS B N 1
ATOM 9571 C CA . HIS B 1 492 ? 74.185 74.985 46.603 1.00 10.43 492 HIS B CA 1
ATOM 9572 C C . HIS B 1 492 ? 74.281 74.365 48.001 1.00 13.40 492 HIS B C 1
ATOM 9573 O O . HIS B 1 492 ? 73.911 74.989 49.009 1.00 11.37 492 HIS B O 1
ATOM 9580 N N . LEU B 1 493 ? 74.807 73.148 48.068 1.00 9.49 493 LEU B N 1
ATOM 9581 C CA . LEU B 1 493 ? 74.880 72.437 49.335 1.00 10.05 493 LEU B CA 1
ATOM 9582 C C . LEU B 1 493 ? 76.048 72.907 50.208 1.00 13.56 493 LEU B C 1
ATOM 9583 O O . LEU B 1 493 ? 75.949 72.874 51.433 1.00 11.39 493 LEU B O 1
ATOM 9588 N N . ASP B 1 494 ? 77.161 73.302 49.590 1.00 10.89 494 ASP B N 1
ATOM 9589 C CA . ASP B 1 494 ? 78.297 73.845 50.344 1.00 10.97 494 ASP B CA 1
ATOM 9590 C C . ASP B 1 494 ? 78.949 75.013 49.604 1.00 9.34 494 ASP B C 1
ATOM 9591 O O . ASP B 1 494 ? 79.920 74.826 48.860 1.00 10.66 494 ASP B O 1
ATOM 9596 N N . PRO B 1 495 ? 78.440 76.229 49.827 1.00 9.56 495 PRO B N 1
ATOM 9597 C CA . PRO B 1 495 ? 78.924 77.422 49.124 1.00 11.55 495 PRO B CA 1
ATOM 9598 C C . PRO B 1 495 ? 80.376 77.773 49.430 1.00 12.02 495 PRO B C 1
ATOM 9599 O O . PRO B 1 495 ? 80.943 78.598 48.715 1.00 13.10 495 PRO B O 1
ATOM 9603 N N . THR B 1 496 ? 80.977 77.181 50.460 1.00 9.59 496 THR B N 1
ATOM 9604 C CA . THR B 1 496 ? 82.356 77.540 50.803 1.00 11.76 496 THR B CA 1
ATOM 9605 C C . THR B 1 496 ? 83.396 76.648 50.118 1.00 17.51 496 THR B C 1
ATOM 9606 O O . THR B 1 496 ? 84.589 76.973 50.114 1.00 18.04 496 THR B O 1
ATOM 9610 N N . TRP B 1 497 ? 82.953 75.521 49.557 1.00 13.95 497 TRP B N 1
ATOM 9611 C CA . TRP B 1 497 ? 83.868 74.522 48.995 1.00 12.04 497 TRP B CA 1
ATOM 9612 C C . TRP B 1 497 ? 84.526 74.989 47.691 1.00 13.59 497 TRP B C 1
ATOM 9613 O O . TRP B 1 497 ? 83.841 75.108 46.674 1.00 11.81 497 TRP B O 1
ATOM 9624 N N . ASN B 1 498 ? 85.841 75.224 47.714 1.00 10.78 498 ASN B N 1
ATOM 9625 C CA . ASN B 1 498 ? 86.596 75.669 46.529 1.00 13.23 498 ASN B CA 1
ATOM 9626 C C . ASN B 1 498 ? 85.846 76.742 45.710 1.00 13.54 498 ASN B C 1
ATOM 9627 O O . ASN B 1 498 ? 85.828 76.703 44.474 1.00 12.38 498 ASN B O 1
ATOM 9632 N N . ALA B 1 499 ? 85.220 77.688 46.408 1.00 12.14 499 ALA B N 1
ATOM 9633 C CA . ALA B 1 499 ? 84.234 78.598 45.811 1.00 14.00 499 ALA B CA 1
ATOM 9634 C C . ALA B 1 499 ? 84.753 79.423 44.618 1.00 12.89 499 ALA B C 1
ATOM 9635 O O . ALA B 1 499 ? 84.091 79.499 43.577 1.00 9.98 499 ALA B O 1
ATOM 9637 N N . ASP B 1 500 ? 85.915 80.056 44.754 1.00 12.91 500 ASP B N 1
ATOM 9638 C CA . ASP B 1 500 ? 86.413 80.899 43.663 1.00 15.71 500 ASP B CA 1
ATOM 9639 C C . ASP B 1 500 ? 86.695 80.069 42.424 1.00 13.69 500 ASP B C 1
ATOM 9640 O O . ASP B 1 500 ? 86.342 80.460 41.308 1.00 11.31 500 ASP B O 1
ATOM 9645 N N . ARG B 1 501 ? 87.348 78.926 42.608 1.00 11.00 501 ARG B N 1
ATOM 9646 C CA . ARG B 1 501 ? 87.674 78.090 41.451 1.00 10.62 501 ARG B CA 1
ATOM 9647 C C . ARG B 1 501 ? 86.438 77.411 40.869 1.00 10.07 501 ARG B C 1
ATOM 9648 O O . ARG B 1 501 ? 86.295 77.327 39.649 1.00 9.43 501 ARG B O 1
ATOM 9656 N N . LEU B 1 502 ? 85.546 76.921 41.727 1.00 10.35 502 LEU B N 1
ATOM 9657 C CA . LEU B 1 502 ? 84.320 76.285 41.233 1.00 8.92 502 LEU B CA 1
ATOM 9658 C C . LEU B 1 502 ? 83.504 77.269 40.392 1.00 11.05 502 LEU B C 1
ATOM 9659 O O . LEU B 1 502 ? 82.964 76.912 39.335 1.00 9.69 502 LEU B O 1
ATOM 9664 N N . LYS B 1 503 ? 83.406 78.511 40.862 1.00 9.06 503 LYS B N 1
ATOM 9665 C CA . LYS B 1 503 ? 82.683 79.540 40.131 1.00 10.59 503 LYS B CA 1
ATOM 9666 C C . LYS B 1 503 ? 83.317 79.834 38.771 1.00 11.54 503 LYS B C 1
ATOM 9667 O O . LYS B 1 503 ? 82.626 79.879 37.764 1.00 9.85 503 LYS B O 1
ATOM 9673 N N . ALA B 1 504 ? 84.630 80.037 38.744 1.00 11.39 504 ALA B N 1
ATOM 9674 C CA . ALA B 1 504 ? 85.320 80.334 37.489 1.00 12.84 504 ALA B CA 1
ATOM 9675 C C . ALA B 1 504 ? 85.214 79.171 36.496 1.00 12.30 504 ALA B C 1
ATOM 9676 O O . ALA B 1 504 ? 84.932 79.376 35.305 1.00 11.14 504 ALA B O 1
ATOM 9678 N N . TRP B 1 505 ? 85.451 77.958 36.991 1.00 10.14 505 TRP B N 1
ATOM 9679 C CA . TRP B 1 505 ? 85.433 76.749 36.163 1.00 10.69 505 TRP B CA 1
ATOM 9680 C C . TRP B 1 505 ? 84.044 76.484 35.585 1.00 10.95 505 TRP B C 1
ATOM 9681 O O . TRP B 1 505 ? 83.889 76.265 34.377 1.00 8.86 505 TRP B O 1
ATOM 9692 N N . THR B 1 506 ? 83.029 76.509 36.445 1.00 7.95 506 THR B N 1
ATOM 9693 C CA . THR B 1 506 ? 81.673 76.199 36.002 1.00 6.93 506 THR B CA 1
ATOM 9694 C C . THR B 1 506 ? 81.161 77.241 35.020 1.00 9.07 506 THR B C 1
ATOM 9695 O O . THR B 1 506 ? 80.567 76.908 33.995 1.00 10.20 506 THR B O 1
ATOM 9699 N N . GLU B 1 507 ? 81.398 78.512 35.319 1.00 8.29 507 GLU B N 1
ATOM 9700 C CA . GLU B 1 507 ? 80.930 79.566 34.430 1.00 8.85 507 GLU B CA 1
ATOM 9701 C C . GLU B 1 507 ? 81.681 79.544 33.090 1.00 8.89 507 GLU B C 1
ATOM 9702 O O . GLU B 1 507 ? 81.127 79.949 32.071 1.00 10.45 507 GLU B O 1
ATOM 9708 N N . ALA B 1 508 ? 82.911 79.036 33.070 1.00 9.22 508 ALA B N 1
ATOM 9709 C CA . ALA B 1 508 ? 83.616 78.860 31.803 1.00 10.51 508 ALA B CA 1
ATOM 9710 C C . ALA B 1 508 ? 82.892 77.822 30.943 1.00 10.01 508 ALA B C 1
ATOM 9711 O O . ALA B 1 508 ? 82.770 77.990 29.730 1.00 9.31 508 ALA B O 1
ATOM 9713 N N . LEU B 1 509 ? 82.440 76.736 31.570 1.00 8.95 509 LEU B N 1
ATOM 9714 C CA . LEU B 1 509 ? 81.705 75.689 30.854 1.00 10.23 509 LEU B CA 1
ATOM 9715 C C . LEU B 1 509 ? 80.382 76.227 30.320 1.00 11.66 509 LEU B C 1
ATOM 9716 O O . LEU B 1 509 ? 79.954 75.876 29.205 1.00 10.47 509 LEU B O 1
ATOM 9721 N N . ILE B 1 510 ? 79.724 77.070 31.113 1.00 8.45 510 ILE B N 1
ATOM 9722 C CA . ILE B 1 510 ? 78.454 77.680 30.704 1.00 8.14 510 ILE B CA 1
ATOM 9723 C C . ILE B 1 510 ? 78.659 78.676 29.560 1.00 9.92 510 ILE B C 1
ATOM 9724 O O . ILE B 1 510 ? 77.886 78.691 28.597 1.00 8.61 510 ILE B O 1
ATOM 9729 N N . ARG B 1 511 ? 79.699 79.505 29.669 1.00 9.30 511 ARG B N 1
ATOM 9730 C CA . ARG B 1 511 ? 80.013 80.510 28.649 1.00 8.89 511 ARG B CA 1
ATOM 9731 C C . ARG B 1 511 ? 80.416 79.854 27.327 1.00 8.48 511 ARG B C 1
ATOM 9732 O O . ARG B 1 511 ? 80.113 80.371 26.246 1.00 10.66 511 ARG B O 1
ATOM 9740 N N . ASP B 1 512 ? 81.114 78.727 27.414 1.00 7.15 512 ASP B N 1
ATOM 9741 C CA . ASP B 1 512 ? 81.498 77.996 26.209 1.00 10.72 512 ASP B CA 1
ATOM 9742 C C . ASP B 1 512 ? 80.259 77.630 25.404 1.00 10.94 512 ASP B C 1
ATOM 9743 O O . ASP B 1 512 ? 80.206 77.842 24.185 1.00 9.83 512 ASP B O 1
ATOM 9748 N N . VAL B 1 513 ? 79.235 77.131 26.091 1.00 9.46 513 VAL B N 1
ATOM 9749 C CA . VAL B 1 513 ? 78.017 76.675 25.419 1.00 8.85 513 VAL B CA 1
ATOM 9750 C C . VAL B 1 513 ? 77.011 77.794 25.134 1.00 8.51 513 VAL B C 1
ATOM 9751 O O . VAL B 1 513 ? 76.311 77.768 24.117 1.00 9.93 513 VAL B O 1
ATOM 9755 N N . ASN B 1 514 ? 76.933 78.778 26.028 1.00 7.21 514 ASN B N 1
ATOM 9756 C CA . ASN B 1 514 ? 75.766 79.663 26.062 1.00 8.59 514 ASN B CA 1
ATOM 9757 C C . ASN B 1 514 ? 76.068 81.112 26.439 1.00 9.43 514 ASN B C 1
ATOM 9758 O O . ASN B 1 514 ? 75.244 81.760 27.085 1.00 9.96 514 ASN B O 1
ATOM 9763 N N . ASN B 1 515 ? 77.246 81.615 26.073 1.00 10.01 515 ASN B N 1
ATOM 9764 C CA . ASN B 1 515 ? 77.544 83.030 26.289 1.00 9.06 515 ASN B CA 1
ATOM 9765 C C . ASN B 1 515 ? 76.574 83.907 25.503 1.00 11.12 515 ASN B C 1
ATOM 9766 O O . ASN B 1 515 ? 76.383 83.714 24.296 1.00 11.71 515 ASN B O 1
ATOM 9771 N N . ALA B 1 516 ? 75.960 84.871 26.185 1.00 10.34 516 ALA B N 1
ATOM 9772 C CA . ALA B 1 516 ? 74.899 85.669 25.573 1.00 10.70 516 ALA B CA 1
ATOM 9773 C C . ALA B 1 516 ? 75.326 87.082 25.183 1.00 14.83 516 ALA B C 1
ATOM 9774 O O . ALA B 1 516 ? 74.490 87.882 24.769 1.00 18.60 516 ALA B O 1
ATOM 9776 N N . ASN B 1 517 ? 76.606 87.406 25.331 1.00 15.54 517 ASN B N 1
ATOM 9777 C CA . ASN B 1 517 ? 77.046 88.772 25.058 1.00 21.39 517 ASN B CA 1
ATOM 9778 C C . ASN B 1 517 ? 78.413 88.842 24.371 1.00 24.51 517 ASN B C 1
ATOM 9779 O O . ASN B 1 517 ? 79.378 88.232 24.839 1.00 17.16 517 ASN B O 1
ATOM 9784 N N . ASP B 1 518 ? 78.480 89.590 23.264 1.00 28.79 518 ASP B N 1
ATOM 9785 C CA . ASP B 1 518 ? 79.733 89.826 22.533 1.00 31.07 518 ASP B CA 1
ATOM 9786 C C . ASP B 1 518 ? 80.825 90.438 23.405 1.00 32.77 518 ASP B C 1
ATOM 9787 O O . ASP B 1 518 ? 82.012 90.231 23.159 1.00 38.37 518 ASP B O 1
ATOM 9792 N N . GLY B 1 519 ? 80.424 91.188 24.426 1.00 33.76 519 GLY B N 1
ATOM 9793 C CA . GLY B 1 519 ? 81.379 91.809 25.327 1.00 32.90 519 GLY B CA 1
ATOM 9794 C C . GLY B 1 519 ? 82.156 90.825 26.178 1.00 40.30 519 GLY B C 1
ATOM 9795 O O . GLY B 1 519 ? 83.163 91.193 26.789 1.00 37.88 519 GLY B O 1
ATOM 9796 N N . ASP B 1 520 ? 81.697 89.575 26.223 1.00 31.36 520 ASP B N 1
ATOM 9797 C CA . ASP B 1 520 ? 82.517 88.504 26.773 1.00 29.49 520 ASP B CA 1
ATOM 9798 C C . ASP B 1 520 ? 83.486 88.116 25.674 1.00 25.90 520 ASP B C 1
ATOM 9799 O O . ASP B 1 520 ? 83.122 87.407 24.744 1.00 28.88 520 ASP B O 1
ATOM 9804 N N . GLU B 1 521 ? 84.724 88.579 25.809 1.00 25.06 521 GLU B N 1
ATOM 9805 C CA . GLU B 1 521 ? 85.724 88.496 24.751 1.00 28.57 521 GLU B CA 1
ATOM 9806 C C . GLU B 1 521 ? 86.438 87.152 24.667 1.00 25.23 521 GLU B C 1
ATOM 9807 O O . GLU B 1 521 ? 87.233 86.923 23.753 1.00 26.63 521 GLU B O 1
ATOM 9813 N N . TYR B 1 522 ? 86.163 86.259 25.609 1.00 17.89 522 TYR B N 1
ATOM 9814 C CA . TYR B 1 522 ? 86.866 84.987 25.620 1.00 16.18 522 TYR B CA 1
ATOM 9815 C C . TYR B 1 522 ? 86.052 83.865 24.996 1.00 15.75 522 TYR B C 1
ATOM 9816 O O . TYR B 1 522 ? 86.610 82.819 24.650 1.00 13.81 522 TYR B O 1
ATOM 9825 N N . PHE B 1 523 ? 84.751 84.093 24.824 1.00 14.24 523 PHE B N 1
ATOM 9826 C CA . PHE B 1 523 ? 83.855 83.037 24.341 1.00 13.69 523 PHE B CA 1
ATOM 9827 C C . PHE B 1 523 ? 82.906 83.492 23.249 1.00 13.20 523 PHE B C 1
ATOM 9828 O O . PHE B 1 523 ? 82.223 84.512 23.390 1.00 13.55 523 PHE B O 1
ATOM 9836 N N . ALA B 1 524 ? 82.859 82.714 22.165 1.00 12.75 524 ALA B N 1
ATOM 9837 C CA . ALA B 1 524 ? 81.865 82.905 21.113 1.00 13.82 524 ALA B CA 1
ATOM 9838 C C . ALA B 1 524 ? 80.460 82.925 21.706 1.00 12.02 524 ALA B C 1
ATOM 9839 O O . ALA B 1 524 ? 80.186 82.237 22.695 1.00 12.62 524 ALA B O 1
ATOM 9841 N N . ALA B 1 525 ? 79.574 83.718 21.109 1.00 10.69 525 ALA B N 1
ATOM 9842 C CA . ALA B 1 525 ? 78.216 83.855 21.615 1.00 10.46 525 ALA B CA 1
ATOM 9843 C C . ALA B 1 525 ? 77.326 82.725 21.113 1.00 11.38 525 ALA B C 1
ATOM 9844 O O . ALA B 1 525 ? 77.376 82.346 19.928 1.00 12.17 525 ALA B O 1
ATOM 9846 N N . PHE B 1 526 ? 76.522 82.198 22.036 1.00 9.60 526 PHE B N 1
ATOM 9847 C CA . PHE B 1 526 ? 75.537 81.156 21.760 1.00 10.58 526 PHE B CA 1
ATOM 9848 C C . PHE B 1 526 ? 76.061 80.049 20.854 1.00 11.11 526 PHE B C 1
ATOM 9849 O O . PHE B 1 526 ? 75.500 79.797 19.788 1.00 10.93 526 PHE B O 1
ATOM 9857 N N . ARG B 1 527 ? 77.136 79.393 21.274 1.00 8.48 527 ARG B N 1
ATOM 9858 C CA A ARG B 1 527 ? 77.755 78.358 20.454 0.18 9.33 527 ARG B CA 1
ATOM 9859 C CA B ARG B 1 527 ? 77.757 78.344 20.465 0.82 9.31 527 ARG B CA 1
ATOM 9860 C C . ARG B 1 527 ? 76.759 77.262 20.075 1.00 11.32 527 ARG B C 1
ATOM 9861 O O . ARG B 1 527 ? 76.691 76.840 18.906 1.00 8.87 527 ARG B O 1
ATOM 9876 N N . ASN B 1 528 ? 75.980 76.811 21.050 1.00 7.23 528 ASN B N 1
ATOM 9877 C CA . ASN B 1 528 ? 75.074 75.700 20.807 1.00 10.27 528 ASN B CA 1
ATOM 9878 C C . ASN B 1 528 ? 73.603 76.080 20.786 1.00 11.79 528 ASN B C 1
ATOM 9879 O O . ASN B 1 528 ? 72.759 75.206 20.901 1.00 14.29 528 ASN B O 1
ATOM 9884 N N . TRP B 1 529 ? 73.276 77.364 20.654 1.00 8.76 529 TRP B N 1
ATOM 9885 C CA . TRP B 1 529 ? 71.863 77.747 20.594 1.00 9.48 529 TRP B CA 1
ATOM 9886 C C . TRP B 1 529 ? 71.543 78.509 19.309 1.00 9.33 529 TRP B C 1
ATOM 9887 O O . TRP B 1 529 ? 72.306 79.383 18.898 1.00 10.73 529 TRP B O 1
ATOM 9898 N N . ASP B 1 530 ? 70.423 78.164 18.679 1.00 6.54 530 ASP B N 1
ATOM 9899 C CA . ASP B 1 530 ? 69.970 78.821 17.446 1.00 8.64 530 ASP B CA 1
ATOM 9900 C C . ASP B 1 530 ? 68.653 79.561 17.709 1.00 7.51 530 ASP B C 1
ATOM 9901 O O . ASP B 1 530 ? 67.614 78.929 17.916 1.00 6.45 530 ASP B O 1
ATOM 9906 N N . TRP B 1 531 ? 68.693 80.892 17.717 1.00 8.71 531 TRP B N 1
ATOM 9907 C CA . TRP B 1 531 ? 67.505 81.684 18.050 1.00 10.09 531 TRP B CA 1
ATOM 9908 C C . TRP B 1 531 ? 66.412 81.630 16.983 1.00 8.16 531 TRP B C 1
ATOM 9909 O O . TRP B 1 531 ? 65.236 81.884 17.282 1.00 8.62 531 TRP B O 1
ATOM 9920 N N . PHE B 1 532 ? 66.784 81.305 15.745 1.00 7.93 532 PHE B N 1
ATOM 9921 C CA . PHE B 1 532 ? 65.794 81.194 14.667 1.00 7.24 532 PHE B CA 1
ATOM 9922 C C . PHE B 1 532 ? 65.166 79.800 14.631 1.00 6.84 532 PHE B C 1
ATOM 9923 O O . PHE B 1 532 ? 63.946 79.668 14.557 1.00 8.87 532 PHE B O 1
ATOM 9931 N N . ALA B 1 533 ? 65.996 78.762 14.678 1.00 7.68 533 ALA B N 1
ATOM 9932 C CA . ALA B 1 533 ? 65.499 77.381 14.760 1.00 7.63 533 ALA B CA 1
ATOM 9933 C C . ALA B 1 533 ? 64.753 77.105 16.067 1.00 7.42 533 ALA B C 1
ATOM 9934 O O . ALA B 1 533 ? 63.875 76.241 16.117 1.00 6.31 533 ALA B O 1
ATOM 9936 N N . GLY B 1 534 ? 65.119 77.819 17.131 1.00 7.00 534 GLY B N 1
ATOM 9937 C CA . GLY B 1 534 ? 64.488 77.617 18.436 1.00 7.26 534 GLY B CA 1
ATOM 9938 C C . GLY B 1 534 ? 64.949 76.365 19.178 1.00 6.16 534 GLY B C 1
ATOM 9939 O O . GLY B 1 534 ? 64.219 75.805 20.012 1.00 6.98 534 GLY B O 1
ATOM 9940 N N . HIS B 1 535 ? 66.161 75.907 18.883 1.00 6.78 535 HIS B N 1
ATOM 9941 C CA . HIS B 1 535 ? 66.697 74.743 19.586 1.00 7.88 535 HIS B CA 1
ATOM 9942 C C . HIS B 1 535 ? 68.218 74.694 19.484 1.00 7.46 535 HIS B C 1
ATOM 9943 O O . HIS B 1 535 ? 68.834 75.537 18.829 1.00 7.10 535 HIS B O 1
ATOM 9950 N N . SER B 1 536 ? 68.821 73.705 20.134 1.00 6.58 536 SER B N 1
ATOM 9951 C CA A SER B 1 536 ? 70.270 73.549 20.126 0.55 7.59 536 SER B CA 1
ATOM 9952 C CA B SER B 1 536 ? 70.271 73.554 20.119 0.45 7.60 536 SER B CA 1
ATOM 9953 C C . SER B 1 536 ? 70.734 72.706 18.941 1.00 8.18 536 SER B C 1
ATOM 9954 O O . SER B 1 536 ? 69.971 71.896 18.416 1.00 7.04 536 SER B O 1
ATOM 9959 N N . TRP B 1 537 ? 71.986 72.905 18.530 1.00 7.14 537 TRP B N 1
ATOM 9960 C CA . TRP B 1 537 ? 72.645 72.057 17.539 1.00 9.03 537 TRP B CA 1
ATOM 9961 C C . TRP B 1 537 ? 73.826 71.372 18.206 1.00 9.01 537 TRP B C 1
ATOM 9962 O O . TRP B 1 537 ? 74.532 71.998 19.003 1.00 12.16 537 TRP B O 1
ATOM 9973 N N . ALA B 1 538 ? 74.051 70.103 17.877 1.00 7.74 538 ALA B N 1
ATOM 9974 C CA . ALA B 1 538 ? 75.114 69.327 18.526 1.00 8.68 538 ALA B CA 1
ATOM 9975 C C . ALA B 1 538 ? 76.398 69.253 17.698 1.00 10.00 538 ALA B C 1
ATOM 9976 O O . ALA B 1 538 ? 77.502 69.310 18.232 1.00 8.81 538 ALA B O 1
ATOM 9978 N N . GLY B 1 539 ? 76.252 69.070 16.392 1.00 10.18 539 GLY B N 1
ATOM 9979 C CA . GLY B 1 539 ? 77.404 68.826 15.531 1.00 11.34 539 GLY B CA 1
ATOM 9980 C C . GLY B 1 539 ? 78.307 70.024 15.312 1.00 9.13 539 GLY B C 1
ATOM 9981 O O . GLY B 1 539 ? 77.839 71.101 14.950 1.00 11.41 539 GLY B O 1
ATOM 9982 N N . GLY B 1 540 ? 79.607 69.827 15.515 1.00 10.05 540 GLY B N 1
ATOM 9983 C CA . GLY B 1 540 ? 80.584 70.894 15.354 1.00 10.54 540 GLY B CA 1
ATOM 9984 C C . GLY B 1 540 ? 81.329 70.874 14.024 1.00 12.55 540 GLY B C 1
ATOM 9985 O O . GLY B 1 540 ? 80.747 70.614 12.973 1.00 11.68 540 GLY B O 1
ATOM 9986 N N . ILE B 1 541 ? 82.626 71.148 14.073 1.00 12.80 541 ILE B N 1
ATOM 9987 C CA . ILE B 1 541 ? 83.432 71.276 12.859 1.00 11.50 541 ILE B CA 1
ATOM 9988 C C . ILE B 1 541 ? 83.598 69.944 12.126 1.00 13.82 541 ILE B C 1
ATOM 9989 O O . ILE B 1 541 ? 84.073 68.972 12.719 1.00 12.83 541 ILE B O 1
ATOM 9994 N N . LYS B 1 542 ? 83.210 69.910 10.847 1.00 15.22 542 LYS B N 1
ATOM 9995 C CA . LYS B 1 542 ? 83.412 68.747 9.971 1.00 15.81 542 LYS B CA 1
ATOM 9996 C C . LYS B 1 542 ? 84.297 69.141 8.801 1.00 17.48 542 LYS B C 1
ATOM 9997 O O . LYS B 1 542 ? 83.852 69.836 7.887 1.00 18.98 542 LYS B O 1
ATOM 10003 N N . PRO B 1 543 ? 85.565 68.710 8.836 1.00 17.80 543 PRO B N 1
ATOM 10004 C CA . PRO B 1 543 ? 86.580 69.144 7.861 1.00 25.55 543 PRO B CA 1
ATOM 10005 C C . PRO B 1 543 ? 86.184 69.022 6.379 1.00 20.22 543 PRO B C 1
ATOM 10006 O O . PRO B 1 543 ? 86.529 69.921 5.596 1.00 25.47 543 PRO B O 1
ATOM 10010 N N . ASP B 1 544 ? 85.474 67.970 5.989 1.00 20.34 544 ASP B N 1
ATOM 10011 C CA . ASP B 1 544 ? 85.060 67.868 4.582 1.00 23.89 544 ASP B CA 1
ATOM 10012 C C . ASP B 1 544 ? 83.549 68.088 4.443 1.00 20.55 544 ASP B C 1
ATOM 10013 O O . ASP B 1 544 ? 82.914 67.610 3.501 1.00 20.28 544 ASP B O 1
ATOM 10018 N N . GLY B 1 545 ? 82.980 68.818 5.394 1.00 16.12 545 GLY B N 1
ATOM 10019 C CA . GLY B 1 545 ? 81.610 69.275 5.279 1.00 15.61 545 GLY B CA 1
ATOM 10020 C C . GLY B 1 545 ? 80.608 68.421 6.019 1.00 13.12 545 GLY B C 1
ATOM 10021 O O . GLY B 1 545 ? 80.707 67.203 6.016 1.00 12.69 545 GLY B O 1
ATOM 10022 N N . ALA B 1 546 ? 79.653 69.073 6.675 1.00 11.75 546 ALA B N 1
ATOM 10023 C CA . ALA B 1 546 ? 78.490 68.393 7.223 1.00 12.41 546 ALA B CA 1
ATOM 10024 C C . ALA B 1 546 ? 77.473 68.296 6.093 1.00 13.36 546 ALA B C 1
ATOM 10025 O O . ALA B 1 546 ? 76.732 69.248 5.831 1.00 13.13 546 ALA B O 1
ATOM 10027 N N . LEU B 1 547 ? 77.453 67.168 5.394 1.00 13.06 547 LEU B N 1
ATOM 10028 C CA . LEU B 1 547 ? 76.728 67.094 4.126 1.00 10.95 547 LEU B CA 1
ATOM 10029 C C . LEU B 1 547 ? 75.197 67.132 4.280 1.00 10.98 547 LEU B C 1
ATOM 10030 O O . LEU B 1 547 ? 74.487 67.299 3.289 1.00 10.48 547 LEU B O 1
ATOM 10035 N N . ASP B 1 548 ? 74.691 66.938 5.497 1.00 10.43 548 ASP B N 1
ATOM 10036 C CA . ASP B 1 548 ? 73.266 67.144 5.764 1.00 9.33 548 ASP B CA 1
ATOM 10037 C C . ASP B 1 548 ? 73.022 68.318 6.713 1.00 9.47 548 ASP B C 1
ATOM 10038 O O . ASP B 1 548 ? 71.915 68.487 7.216 1.00 9.63 548 ASP B O 1
ATOM 10043 N N . GLY B 1 549 ? 74.050 69.139 6.919 1.00 7.19 549 GLY B N 1
ATOM 10044 C CA . GLY B 1 549 ? 73.952 70.304 7.780 1.00 10.21 549 GLY B CA 1
ATOM 10045 C C . GLY B 1 549 ? 74.127 69.917 9.240 1.00 8.39 549 GLY B C 1
ATOM 10046 O O . GLY B 1 549 ? 74.565 68.800 9.539 1.00 8.71 549 GLY B O 1
ATOM 10047 N N . ARG B 1 550 ? 73.780 70.826 10.148 1.00 6.73 550 ARG B N 1
ATOM 10048 C CA . ARG B 1 550 ? 73.914 70.557 11.585 1.00 8.26 550 ARG B CA 1
ATOM 10049 C C . ARG B 1 550 ? 73.016 69.397 11.990 1.00 8.73 550 ARG B C 1
ATOM 10050 O O . ARG B 1 550 ? 72.000 69.133 11.339 1.00 9.20 550 ARG B O 1
ATOM 10058 N N . ASP B 1 551 ? 73.400 68.712 13.064 1.00 8.18 551 ASP B N 1
ATOM 10059 C CA . ASP B 1 551 ? 72.620 67.628 13.632 1.00 10.91 551 ASP B CA 1
ATOM 10060 C C . ASP B 1 551 ? 72.309 67.908 15.095 1.00 10.31 551 ASP B C 1
ATOM 10061 O O . ASP B 1 551 ? 73.026 68.648 15.769 1.00 8.74 551 ASP B O 1
ATOM 10066 N N . GLN B 1 552 ? 71.245 67.280 15.575 1.00 8.39 552 GLN B N 1
ATOM 10067 C CA . GLN B 1 552 ? 70.889 67.298 16.985 1.00 10.85 552 GLN B CA 1
ATOM 10068 C C . GLN B 1 552 ? 70.122 66.013 17.272 1.00 12.25 552 GLN B C 1
ATOM 10069 O O . GLN B 1 552 ? 69.319 65.579 16.451 1.00 11.34 552 GLN B O 1
ATOM 10075 N N . GLU B 1 553 ? 70.412 65.361 18.393 1.00 13.87 553 GLU B N 1
ATOM 10076 C CA . GLU B 1 553 ? 69.728 64.116 18.699 1.00 12.86 553 GLU B CA 1
ATOM 10077 C C . GLU B 1 553 ? 69.044 64.142 20.060 1.00 13.53 553 GLU B C 1
ATOM 10078 O O . GLU B 1 553 ? 67.813 64.132 20.144 1.00 8.94 553 GLU B O 1
ATOM 10084 N N . SER B 1 554 ? 69.836 64.165 21.132 1.00 10.35 554 SER B N 1
ATOM 10085 C CA . SER B 1 554 ? 69.266 64.084 22.479 1.00 8.14 554 SER B CA 1
ATOM 10086 C C . SER B 1 554 ? 68.650 65.396 22.946 1.00 11.12 554 SER B C 1
ATOM 10087 O O . SER B 1 554 ? 69.360 66.299 23.407 1.00 11.18 554 SER B O 1
ATOM 10090 N N . VAL B 1 555 ? 67.326 65.497 22.875 1.00 6.07 555 VAL B N 1
ATOM 10091 C CA . VAL B 1 555 ? 66.660 66.631 23.504 1.00 7.40 555 VAL B CA 1
ATOM 10092 C C . VAL B 1 555 ? 66.914 66.666 25.027 1.00 7.05 555 VAL B C 1
ATOM 10093 O O . VAL B 1 555 ? 67.194 67.738 25.570 1.00 9.20 555 VAL B O 1
ATOM 10097 N N . PRO B 1 556 ? 66.862 65.508 25.726 1.00 5.01 556 PRO B N 1
ATOM 10098 C CA . PRO B 1 556 ? 67.066 65.603 27.182 1.00 5.89 556 PRO B CA 1
ATOM 10099 C C . PRO B 1 556 ? 68.442 66.079 27.647 1.00 6.96 556 PRO B C 1
ATOM 10100 O O . PRO B 1 556 ? 68.532 66.692 28.724 1.00 4.90 556 PRO B O 1
ATOM 10104 N N . GLU B 1 557 ? 69.499 65.770 26.907 1.00 5.38 557 GLU B N 1
ATOM 10105 C CA . GLU B 1 557 ? 70.818 66.205 27.343 1.00 7.55 557 GLU B CA 1
ATOM 10106 C C . GLU B 1 557 ? 71.013 67.675 27.005 1.00 5.84 557 GLU B C 1
ATOM 10107 O O . GLU B 1 557 ? 71.817 68.360 27.634 1.00 6.83 557 GLU B O 1
ATOM 10113 N N . SER B 1 558 ? 70.259 68.175 26.035 1.00 5.44 558 SER B N 1
ATOM 10114 C CA A SER B 1 558 ? 70.231 69.614 25.787 0.45 6.93 558 SER B CA 1
ATOM 10115 C CA B SER B 1 558 ? 70.215 69.609 25.778 0.55 6.96 558 SER B CA 1
ATOM 10116 C C . SER B 1 558 ? 69.476 70.300 26.920 1.00 7.21 558 SER B C 1
ATOM 10117 O O . SER B 1 558 ? 69.980 71.258 27.523 1.00 6.53 558 SER B O 1
ATOM 10122 N N . VAL B 1 559 ? 68.271 69.809 27.209 1.00 5.93 559 VAL B N 1
ATOM 10123 C CA . VAL B 1 559 ? 67.490 70.280 28.358 1.00 5.84 559 VAL B CA 1
ATOM 10124 C C . VAL B 1 559 ? 68.336 70.308 29.624 1.00 6.73 559 VAL B C 1
ATOM 10125 O O . VAL B 1 559 ? 68.266 71.249 30.425 1.00 7.01 559 VAL B O 1
ATOM 10129 N N . ASN B 1 560 ? 69.113 69.248 29.822 1.00 5.20 560 ASN B N 1
ATOM 10130 C CA . ASN B 1 560 ? 69.924 69.112 31.025 1.00 5.88 560 ASN B CA 1
ATOM 10131 C C . ASN B 1 560 ? 70.950 70.243 31.139 1.00 6.66 560 ASN B C 1
ATOM 10132 O O . ASN B 1 560 ? 71.206 70.735 32.235 1.00 6.83 560 ASN B O 1
ATOM 10137 N N . PHE B 1 561 ? 71.539 70.670 30.025 1.00 5.21 561 PHE B N 1
ATOM 10138 C CA . PHE B 1 561 ? 72.428 71.829 30.095 1.00 6.02 561 PHE B CA 1
ATOM 10139 C C . PHE B 1 561 ? 71.686 73.079 30.586 1.00 5.68 561 PHE B C 1
ATOM 10140 O O . PHE B 1 561 ? 72.188 73.795 31.447 1.00 7.08 561 PHE B O 1
ATOM 10148 N N . TYR B 1 562 ? 70.533 73.399 30.000 1.00 6.36 562 TYR B N 1
ATOM 10149 C CA . TYR B 1 562 ? 69.856 74.646 30.381 1.00 5.75 562 TYR B CA 1
ATOM 10150 C C . TYR B 1 562 ? 69.261 74.531 31.786 1.00 5.34 562 TYR B C 1
ATOM 10151 O O . TYR B 1 562 ? 69.206 75.520 32.522 1.00 5.56 562 TYR B O 1
ATOM 10160 N N . TRP B 1 563 ? 68.857 73.328 32.185 1.00 4.80 563 TRP B N 1
ATOM 10161 C CA . TRP B 1 563 ? 68.470 73.105 33.585 1.00 6.14 563 TRP B CA 1
ATOM 10162 C C . TRP B 1 563 ? 69.654 73.399 34.507 1.00 6.66 563 TRP B C 1
ATOM 10163 O O . TRP B 1 563 ? 69.512 74.072 35.531 1.00 8.70 563 TRP B O 1
ATOM 10174 N N . GLY B 1 564 ? 70.821 72.873 34.157 1.00 5.91 564 GLY B N 1
ATOM 10175 C CA . GLY B 1 564 ? 72.032 73.142 34.929 1.00 5.26 564 GLY B CA 1
ATOM 10176 C C . GLY B 1 564 ? 72.379 74.619 35.011 1.00 7.35 564 GLY B C 1
ATOM 10177 O O . GLY B 1 564 ? 72.771 75.115 36.066 1.00 5.61 564 GLY B O 1
ATOM 10178 N N . ALA B 1 565 ? 72.254 75.324 33.888 1.00 5.56 565 ALA B N 1
ATOM 10179 C CA . ALA B 1 565 ? 72.504 76.764 33.860 1.00 8.12 565 ALA B CA 1
ATOM 10180 C C . ALA B 1 565 ? 71.563 77.484 34.812 1.00 9.23 565 ALA B C 1
ATOM 10181 O O . ALA B 1 565 ? 71.978 78.385 35.551 1.00 7.84 565 ALA B O 1
ATOM 10183 N N . LYS B 1 566 ? 70.284 77.104 34.778 1.00 7.22 566 LYS B N 1
ATOM 10184 C CA . LYS B 1 566 ? 69.318 77.643 35.733 1.00 7.25 566 LYS B CA 1
ATOM 10185 C C . LYS B 1 566 ? 69.714 77.355 37.188 1.00 9.22 566 LYS B C 1
ATOM 10186 O O . LYS B 1 566 ? 69.702 78.257 38.031 1.00 10.16 566 LYS B O 1
ATOM 10192 N N . LEU B 1 567 ? 70.042 76.103 37.494 1.00 6.78 567 LEU B N 1
ATOM 10193 C CA . LEU B 1 567 ? 70.510 75.750 38.838 1.00 8.36 567 LEU B CA 1
ATOM 10194 C C . LEU B 1 567 ? 71.718 76.578 39.275 1.00 8.27 567 LEU B C 1
ATOM 10195 O O . LEU B 1 567 ? 71.799 77.023 40.423 1.00 8.67 567 LEU B O 1
ATOM 10200 N N . TRP B 1 568 ? 72.663 76.780 38.366 1.00 8.47 568 TRP B N 1
ATOM 10201 C CA . TRP B 1 568 ? 73.825 77.592 38.701 1.00 9.86 568 TRP B CA 1
ATOM 10202 C C . TRP B 1 568 ? 73.405 79.033 39.016 1.00 10.55 568 TRP B C 1
ATOM 10203 O O . TRP B 1 568 ? 73.909 79.648 39.972 1.00 10.16 568 TRP B O 1
ATOM 10214 N N . GLY B 1 569 ? 72.480 79.568 38.223 1.00 8.65 569 GLY B N 1
ATOM 10215 C CA . GLY B 1 569 ? 71.926 80.888 38.493 1.00 8.74 569 GLY B CA 1
ATOM 10216 C C . GLY B 1 569 ? 71.298 80.990 39.874 1.00 11.70 569 GLY B C 1
ATOM 10217 O O . GLY B 1 569 ? 71.483 81.993 40.580 1.00 11.29 569 GLY B O 1
ATOM 10218 N N . LEU B 1 570 ? 70.542 79.961 40.257 1.00 7.75 570 LEU B N 1
ATOM 10219 C CA . LEU B 1 570 ? 69.955 79.888 41.597 1.00 9.77 570 LEU B CA 1
ATOM 10220 C C . LEU B 1 570 ? 71.010 79.795 42.690 1.00 11.69 570 LEU B C 1
ATOM 10221 O O . LEU B 1 570 ? 70.888 80.437 43.742 1.00 12.10 570 LEU B O 1
ATOM 10226 N N . ALA B 1 571 ? 72.030 78.975 42.449 1.00 9.75 571 ALA B N 1
ATOM 10227 C CA . ALA B 1 571 ? 73.101 78.751 43.424 1.00 11.04 571 ALA B CA 1
ATOM 10228 C C . ALA B 1 571 ? 74.007 79.966 43.623 1.00 12.11 571 ALA B C 1
ATOM 10229 O O . ALA B 1 571 ? 74.619 80.100 44.685 1.00 10.98 571 ALA B O 1
ATOM 10231 N N . THR B 1 572 ? 74.096 80.846 42.621 1.00 9.09 572 THR B N 1
ATOM 10232 C CA . THR B 1 572 ? 74.992 81.998 42.720 1.00 10.06 572 THR B CA 1
ATOM 10233 C C . THR B 1 572 ? 74.279 83.342 42.760 1.00 11.82 572 THR B C 1
ATOM 10234 O O . THR B 1 572 ? 74.937 84.375 42.876 1.00 13.94 572 THR B O 1
ATOM 10238 N N . GLY B 1 573 ? 72.951 83.340 42.711 1.00 11.33 573 GLY B N 1
ATOM 10239 C CA . GLY B 1 573 ? 72.217 84.593 42.683 1.00 11.64 573 GLY B CA 1
ATOM 10240 C C . GLY B 1 573 ? 72.396 85.388 41.404 1.00 16.61 573 GLY B C 1
ATOM 10241 O O . GLY B 1 573 ? 72.785 86.558 41.450 1.00 12.71 573 GLY B O 1
ATOM 10242 N N . ASN B 1 574 ? 72.195 84.727 40.261 1.00 11.60 574 ASN B N 1
ATOM 10243 C CA . ASN B 1 574 ? 72.292 85.368 38.953 1.00 9.95 574 ASN B CA 1
ATOM 10244 C C . ASN B 1 574 ? 70.953 85.268 38.228 1.00 13.23 574 ASN B C 1
ATOM 10245 O O . ASN B 1 574 ? 70.715 84.316 37.492 1.00 12.02 574 ASN B O 1
ATOM 10250 N N . THR B 1 575 ? 70.071 86.237 38.436 1.00 11.34 575 THR B N 1
ATOM 10251 C CA . THR B 1 575 ? 68.749 86.191 37.825 1.00 11.58 575 THR B CA 1
ATOM 10252 C C . THR B 1 575 ? 68.765 86.240 36.284 1.00 12.11 575 THR B C 1
ATOM 10253 O O . THR B 1 575 ? 68.000 85.501 35.653 1.00 12.04 575 THR B O 1
ATOM 10257 N N . PRO B 1 576 ? 69.603 87.106 35.667 1.00 12.25 576 PRO B N 1
ATOM 10258 C CA . PRO B 1 576 ? 69.644 87.069 34.192 1.00 12.98 576 PRO B CA 1
ATOM 10259 C C . PRO B 1 576 ? 70.008 85.697 33.629 1.00 11.81 576 PRO B C 1
ATOM 10260 O O . PRO B 1 576 ? 69.440 85.296 32.610 1.00 11.49 576 PRO B O 1
ATOM 10264 N N . LEU B 1 577 ? 70.947 85.001 34.260 1.00 12.01 577 LEU B N 1
ATOM 10265 C CA . LEU B 1 577 ? 71.289 83.640 33.833 1.00 10.83 577 LEU B CA 1
ATOM 10266 C C . LEU B 1 577 ? 70.107 82.695 34.022 1.00 10.49 577 LEU B C 1
ATOM 10267 O O . LEU B 1 577 ? 69.749 81.951 33.116 1.00 10.29 577 LEU B O 1
ATOM 10272 N N . THR B 1 578 ? 69.501 82.725 35.207 1.00 10.58 578 THR B N 1
ATOM 10273 C CA . THR B 1 578 ? 68.348 81.883 35.509 1.00 8.99 578 THR B CA 1
ATOM 10274 C C . THR B 1 578 ? 67.207 82.112 34.532 1.00 9.29 578 THR B C 1
ATOM 10275 O O . THR B 1 578 ? 66.558 81.160 34.076 1.00 9.18 578 THR B O 1
ATOM 10279 N N . LYS B 1 579 ? 66.958 83.372 34.204 1.00 9.37 579 LYS B N 1
ATOM 10280 C CA . LYS B 1 579 ? 65.857 83.718 33.296 1.00 10.19 579 LYS B CA 1
ATOM 10281 C C . LYS B 1 579 ? 66.177 83.386 31.837 1.00 8.73 579 LYS B C 1
ATOM 10282 O O . LYS B 1 579 ? 65.288 82.984 31.068 1.00 8.22 579 LYS B O 1
ATOM 10288 N N . LEU B 1 580 ? 67.429 83.578 31.433 1.00 8.75 580 LEU B N 1
ATOM 10289 C CA . LEU B 1 580 ? 67.812 83.211 30.070 1.00 8.98 580 LEU B CA 1
ATOM 10290 C C . LEU B 1 580 ? 67.629 81.712 29.874 1.00 7.79 580 LEU B C 1
ATOM 10291 O O . LEU B 1 580 ? 67.021 81.267 28.887 1.00 9.47 580 LEU B O 1
ATOM 10296 N N . ALA B 1 581 ? 68.153 80.928 30.814 1.00 6.94 581 ALA B N 1
ATOM 10297 C CA . ALA B 1 581 ? 67.982 79.471 30.778 1.00 9.45 581 ALA B CA 1
ATOM 10298 C C . ALA B 1 581 ? 66.503 79.077 30.760 1.00 7.69 581 ALA B C 1
ATOM 10299 O O . ALA B 1 581 ? 66.117 78.188 29.998 1.00 6.19 581 ALA B O 1
ATOM 10301 N N . SER B 1 582 ? 65.682 79.732 31.585 1.00 7.44 582 SER B N 1
ATOM 10302 C CA . SER B 1 582 ? 64.227 79.501 31.583 1.00 8.74 582 SER B CA 1
ATOM 10303 C C . SER B 1 582 ? 63.599 79.755 30.203 1.00 6.74 582 SER B C 1
ATOM 10304 O O . SER B 1 582 ? 62.747 78.987 29.751 1.00 7.25 582 SER B O 1
ATOM 10307 N N . LEU B 1 583 ? 63.989 80.847 29.558 1.00 7.04 583 LEU B N 1
ATOM 10308 C CA . LEU B 1 583 ? 63.465 81.167 28.234 1.00 7.31 583 LEU B CA 1
ATOM 10309 C C . LEU B 1 583 ? 63.855 80.082 27.226 1.00 7.01 583 LEU B C 1
ATOM 10310 O O . LEU B 1 583 ? 63.031 79.614 26.432 1.00 8.56 583 LEU B O 1
ATOM 10315 N N . GLN B 1 584 ? 65.121 79.680 27.253 1.00 7.90 584 GLN B N 1
ATOM 10316 C CA . GLN B 1 584 ? 65.611 78.676 26.314 1.00 7.07 584 GLN B CA 1
ATOM 10317 C C . GLN B 1 584 ? 64.957 77.309 26.572 1.00 7.27 584 GLN B C 1
ATOM 10318 O O . GLN B 1 584 ? 64.718 76.539 25.644 1.00 8.03 584 GLN B O 1
ATOM 10324 N N . LEU B 1 585 ? 64.644 77.013 27.829 1.00 5.99 585 LEU B N 1
ATOM 10325 C CA . LEU B 1 585 ? 63.925 75.780 28.139 1.00 5.90 585 LEU B CA 1
ATOM 10326 C C . LEU B 1 585 ? 62.511 75.823 27.565 1.00 7.38 585 LEU B C 1
ATOM 10327 O O . LEU B 1 585 ? 61.985 74.803 27.102 1.00 7.15 585 LEU B O 1
ATOM 10332 N N . ALA B 1 586 ? 61.883 76.996 27.622 1.00 6.63 586 ALA B N 1
ATOM 10333 C CA . ALA B 1 586 ? 60.532 77.174 27.090 1.00 6.29 586 ALA B CA 1
ATOM 10334 C C . ALA B 1 586 ? 60.519 77.069 25.562 1.00 8.47 586 ALA B C 1
ATOM 10335 O O . ALA B 1 586 ? 59.652 76.398 24.972 1.00 7.94 586 ALA B O 1
ATOM 10337 N N . VAL B 1 587 ? 61.457 77.745 24.906 1.00 6.32 587 VAL B N 1
ATOM 10338 C CA . VAL B 1 587 ? 61.539 77.643 23.450 1.00 8.28 587 VAL B CA 1
ATOM 10339 C C . VAL B 1 587 ? 61.857 76.199 23.046 1.00 8.42 587 VAL B C 1
ATOM 10340 O O . VAL B 1 587 ? 61.298 75.682 22.070 1.00 7.60 587 VAL B O 1
ATOM 10344 N N . THR B 1 588 ? 62.774 75.563 23.779 1.00 7.08 588 THR B N 1
ATOM 10345 C CA . THR B 1 588 ? 63.084 74.135 23.577 1.00 7.37 588 THR B CA 1
ATOM 10346 C C . THR B 1 588 ? 61.838 73.254 23.687 1.00 7.73 588 THR B C 1
ATOM 10347 O O . THR B 1 588 ? 61.615 72.372 22.846 1.00 5.84 588 THR B O 1
ATOM 10351 N N . LYS B 1 589 ? 61.027 73.465 24.723 1.00 8.58 589 LYS B N 1
ATOM 10352 C CA . LYS B 1 589 ? 59.806 72.661 24.863 1.00 7.65 589 LYS B CA 1
ATOM 10353 C C . LYS B 1 589 ? 58.892 72.877 23.665 1.00 6.62 589 LYS B C 1
ATOM 10354 O O . LYS B 1 589 ? 58.297 71.925 23.145 1.00 7.07 589 LYS B O 1
ATOM 10360 N N . ARG B 1 590 ? 58.787 74.123 23.216 1.00 7.00 590 ARG B N 1
ATOM 10361 C CA . ARG B 1 590 ? 57.936 74.445 22.071 1.00 8.94 590 ARG B CA 1
ATOM 10362 C C . ARG B 1 590 ? 58.396 73.739 20.798 1.00 8.80 590 ARG B C 1
ATOM 10363 O O . ARG B 1 590 ? 57.586 73.095 20.109 1.00 7.03 590 ARG B O 1
ATOM 10371 N N . THR B 1 591 ? 59.679 73.872 20.455 1.00 8.15 591 THR B N 1
ATOM 10372 C CA . THR B 1 591 ? 60.160 73.285 19.196 1.00 7.30 591 THR B CA 1
ATOM 10373 C C . THR B 1 591 ? 60.242 71.759 19.280 1.00 8.07 591 THR B C 1
ATOM 10374 O O . THR B 1 591 ? 60.142 71.072 18.260 1.00 5.81 591 THR B O 1
ATOM 10378 N N . THR B 1 592 ? 60.456 71.233 20.486 1.00 7.17 592 THR B N 1
ATOM 10379 C CA . THR B 1 592 ? 60.462 69.777 20.685 1.00 6.09 592 THR B CA 1
ATOM 10380 C C . THR B 1 592 ? 59.165 69.136 20.174 1.00 6.30 592 THR B C 1
ATOM 10381 O O . THR B 1 592 ? 59.200 68.152 19.436 1.00 6.73 592 THR B O 1
ATOM 10385 N N . TYR B 1 593 ? 58.011 69.691 20.536 1.00 6.93 593 TYR B N 1
ATOM 10386 C CA . TYR B 1 593 ? 56.756 69.096 20.076 1.00 6.60 593 TYR B CA 1
ATOM 10387 C C . TYR B 1 593 ? 56.371 69.527 18.656 1.00 9.45 593 TYR B C 1
ATOM 10388 O O . TYR B 1 593 ? 55.532 68.884 18.021 1.00 12.13 593 TYR B O 1
ATOM 10397 N N . GLU B 1 594 ? 56.976 70.588 18.128 1.00 7.91 594 GLU B N 1
ATOM 10398 C CA . GLU B 1 594 ? 56.748 70.892 16.713 1.00 5.99 594 GLU B CA 1
ATOM 10399 C C . GLU B 1 594 ? 57.541 69.962 15.783 1.00 7.74 594 GLU B C 1
ATOM 10400 O O . GLU B 1 594 ? 57.015 69.520 14.751 1.00 7.74 594 GLU B O 1
ATOM 10406 N N . TYR B 1 595 ? 58.787 69.643 16.143 1.00 5.09 595 TYR B N 1
ATOM 10407 C CA . TYR B 1 595 ? 59.690 68.972 15.191 1.00 7.91 595 TYR B CA 1
ATOM 10408 C C . TYR B 1 595 ? 60.288 67.640 15.645 1.00 9.76 595 TYR B C 1
ATOM 10409 O O . TYR B 1 595 ? 60.680 66.841 14.791 1.00 9.47 595 TYR B O 1
ATOM 10418 N N . PHE B 1 596 ? 60.348 67.382 16.956 1.00 7.60 596 PHE B N 1
ATOM 10419 C CA . PHE B 1 596 ? 61.130 66.243 17.477 1.00 10.84 596 PHE B CA 1
ATOM 10420 C C . PHE B 1 596 ? 60.301 65.104 18.073 1.00 10.11 596 PHE B C 1
ATOM 10421 O O . PHE B 1 596 ? 60.536 63.931 17.767 1.00 8.46 596 PHE B O 1
ATOM 10429 N N . TRP B 1 597 ? 59.380 65.454 18.969 1.00 9.03 597 TRP B N 1
ATOM 10430 C CA . TRP B 1 597 ? 58.483 64.493 19.604 1.00 7.61 597 TRP B CA 1
ATOM 10431 C C . TRP B 1 597 ? 57.070 64.768 19.103 1.00 8.25 597 TRP B C 1
ATOM 10432 O O . TRP B 1 597 ? 56.504 65.817 19.379 1.00 10.07 597 TRP B O 1
ATOM 10451 N N . LEU B 1 599 ? 53.168 64.484 18.530 1.00 9.28 599 LEU B N 1
ATOM 10452 C CA . LEU B 1 599 ? 51.829 64.109 18.957 1.00 9.79 599 LEU B CA 1
ATOM 10453 C C . LEU B 1 599 ? 51.002 63.749 17.725 1.00 12.53 599 LEU B C 1
ATOM 10454 O O . LEU B 1 599 ? 51.349 64.147 16.607 1.00 8.46 599 LEU B O 1
ATOM 10459 N N . ASP B 1 600 ? 49.909 63.017 17.937 1.00 10.57 600 ASP B N 1
ATOM 10460 C CA . ASP B 1 600 ? 48.994 62.629 16.861 1.00 14.92 600 ASP B CA 1
ATOM 10461 C C . ASP B 1 600 ? 48.698 63.742 15.852 1.00 13.04 600 ASP B C 1
ATOM 10462 O O . ASP B 1 600 ? 48.646 63.503 14.646 1.00 13.32 600 ASP B O 1
ATOM 10467 N N . GLY B 1 601 ? 48.524 64.962 16.344 1.00 15.03 601 GLY B N 1
ATOM 10468 C CA . GLY B 1 601 ? 48.140 66.079 15.487 1.00 19.73 601 GLY B CA 1
ATOM 10469 C C . GLY B 1 601 ? 49.240 66.792 14.705 1.00 22.05 601 GLY B C 1
ATOM 10470 O O . GLY B 1 601 ? 48.968 67.796 14.037 1.00 21.33 601 GLY B O 1
ATOM 10471 N N . ASN B 1 602 ? 50.481 66.318 14.808 1.00 15.92 602 ASN B N 1
ATOM 10472 C CA . ASN B 1 602 ? 51.613 67.033 14.207 1.00 12.46 602 ASN B CA 1
ATOM 10473 C C . ASN B 1 602 ? 51.471 67.257 12.699 1.00 16.06 602 ASN B C 1
ATOM 10474 O O . ASN B 1 602 ? 51.216 66.316 11.940 1.00 15.66 602 ASN B O 1
ATOM 10479 N N . LYS B 1 603 ? 51.660 68.507 12.275 1.00 11.55 603 LYS B N 1
ATOM 10480 C CA . LYS B 1 603 ? 51.464 68.898 10.877 1.00 18.07 603 LYS B CA 1
ATOM 10481 C C . LYS B 1 603 ? 52.767 69.161 10.113 1.00 15.06 603 LYS B C 1
ATOM 10482 O O . LYS B 1 603 ? 52.741 69.669 8.985 1.00 15.04 603 LYS B O 1
ATOM 10488 N N . ASN B 1 604 ? 53.907 68.828 10.716 1.00 10.92 604 ASN B N 1
ATOM 10489 C CA . ASN B 1 604 ? 55.189 69.178 10.109 1.00 9.98 604 ASN B CA 1
ATOM 10490 C C . ASN B 1 604 ? 55.894 67.987 9.475 1.00 11.21 604 ASN B C 1
ATOM 10491 O O . ASN B 1 604 ? 57.001 68.109 8.931 1.00 12.73 604 ASN B O 1
ATOM 10496 N N . ARG B 1 605 ? 55.250 66.830 9.564 1.00 11.11 605 ARG B N 1
ATOM 10497 C CA . ARG B 1 605 ? 55.788 65.586 9.022 1.00 13.71 605 ARG B CA 1
ATOM 10498 C C . ARG B 1 605 ? 54.673 64.776 8.387 1.00 12.86 605 ARG B C 1
ATOM 10499 O O . ARG B 1 605 ? 53.523 64.877 8.813 1.00 13.63 605 ARG B O 1
ATOM 10507 N N . PRO B 1 606 ? 55.010 63.948 7.388 1.00 15.86 606 PRO B N 1
ATOM 10508 C CA . PRO B 1 606 ? 53.971 63.088 6.813 1.00 14.77 606 PRO B CA 1
ATOM 10509 C C . PRO B 1 606 ? 53.515 62.068 7.842 1.00 18.87 606 PRO B C 1
ATOM 10510 O O . PRO B 1 606 ? 54.268 61.785 8.786 1.00 16.17 606 PRO B O 1
ATOM 10514 N N . GLU B 1 607 ? 52.305 61.535 7.674 1.00 18.21 607 GLU B N 1
ATOM 10515 C CA . GLU B 1 607 ? 51.699 60.653 8.671 1.00 18.94 607 GLU B CA 1
ATOM 10516 C C . GLU B 1 607 ? 52.557 59.441 9.040 1.00 18.47 607 GLU B C 1
ATOM 10517 O O . GLU B 1 607 ? 52.590 59.037 10.203 1.00 16.92 607 GLU B O 1
ATOM 10523 N N . ASN B 1 608 ? 53.248 58.842 8.076 1.00 14.98 608 ASN B N 1
ATOM 10524 C CA . ASN B 1 608 ? 54.021 57.655 8.426 1.00 22.24 608 ASN B CA 1
ATOM 10525 C C . ASN B 1 608 ? 55.311 57.988 9.176 1.00 20.19 608 ASN B C 1
ATOM 10526 O O . ASN B 1 608 ? 55.939 57.089 9.740 1.00 24.02 608 ASN B O 1
ATOM 10531 N N . ILE B 1 609 ? 55.666 59.272 9.249 1.00 14.82 609 ILE B N 1
ATOM 10532 C CA . ILE B 1 609 ? 56.773 59.701 10.112 1.00 13.76 609 ILE B CA 1
ATOM 10533 C C . ILE B 1 609 ? 56.230 60.082 11.490 1.00 14.07 609 ILE B C 1
ATOM 10534 O O . ILE B 1 609 ? 56.823 59.747 12.519 1.00 12.61 609 ILE B O 1
ATOM 10539 N N . VAL B 1 610 ? 55.093 60.773 11.513 1.00 11.87 610 VAL B N 1
ATOM 10540 C CA . VAL B 1 610 ? 54.429 61.100 12.773 1.00 13.64 610 VAL B CA 1
ATOM 10541 C C . VAL B 1 610 ? 54.198 59.847 13.629 1.00 16.10 610 VAL B C 1
ATOM 10542 O O . VAL B 1 610 ? 54.372 59.882 14.855 1.00 14.34 610 VAL B O 1
ATOM 10546 N N . ARG B 1 611 ? 53.854 58.733 12.983 1.00 13.74 611 ARG B N 1
ATOM 10547 C CA A ARG B 1 611 ? 53.560 57.494 13.706 0.53 17.55 611 ARG B CA 1
ATOM 10548 C CA B ARG B 1 611 ? 53.567 57.490 13.698 0.47 17.55 611 ARG B CA 1
ATOM 10549 C C . ARG B 1 611 ? 54.783 56.923 14.427 1.00 14.14 611 ARG B C 1
ATOM 10550 O O . ARG B 1 611 ? 54.634 56.102 15.330 1.00 13.20 611 ARG B O 1
ATOM 10565 N N . ASN B 1 612 ? 55.985 57.344 14.030 1.00 12.00 612 ASN B N 1
ATOM 10566 C CA . ASN B 1 612 ? 57.200 56.929 14.751 1.00 12.30 612 ASN B CA 1
ATOM 10567 C C . ASN B 1 612 ? 57.294 57.547 16.151 1.00 11.26 612 ASN B C 1
ATOM 10568 O O . ASN B 1 612 ? 58.040 57.049 17.007 1.00 9.22 612 ASN B O 1
ATOM 10573 N N . LYS B 1 613 ? 56.570 58.650 16.344 1.00 9.18 613 LYS B N 1
ATOM 10574 C CA . LYS B 1 613 ? 56.473 59.391 17.614 1.00 10.07 613 LYS B CA 1
ATOM 10575 C C . LYS B 1 613 ? 57.737 60.205 17.972 1.00 9.52 613 LYS B C 1
ATOM 10576 O O . LYS B 1 613 ? 57.622 61.292 18.544 1.00 8.60 613 LYS B O 1
ATOM 10582 N N . VAL B 1 614 ? 58.932 59.709 17.640 1.00 7.26 614 VAL B N 1
ATOM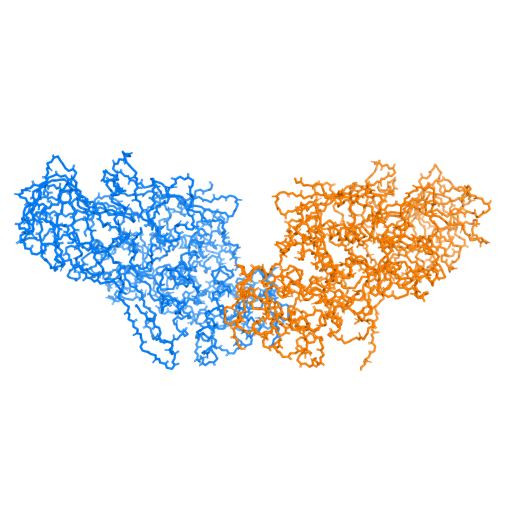 10583 C CA . VAL B 1 614 ? 60.133 60.548 17.764 1.00 6.89 614 VAL B CA 1
ATOM 10584 C C . VAL B 1 614 ? 60.875 60.595 16.434 1.00 9.31 614 VAL B C 1
ATOM 10585 O O . VAL B 1 614 ? 60.771 59.672 15.614 1.00 8.81 614 VAL B O 1
ATOM 10589 N N . ILE B 1 615 ? 61.576 61.701 16.199 1.00 9.27 615 ILE B N 1
ATOM 10590 C CA . ILE B 1 615 ? 62.166 61.979 14.886 1.00 7.82 615 ILE B CA 1
ATOM 10591 C C . ILE B 1 615 ? 63.489 61.233 14.671 1.00 9.62 615 ILE B C 1
ATOM 10592 O O . ILE B 1 615 ? 63.937 61.043 13.523 1.00 9.87 615 ILE B O 1
ATOM 10597 N N . GLY B 1 616 ? 64.108 60.807 15.770 1.00 9.35 616 GLY B N 1
ATOM 10598 C CA . GLY B 1 616 ? 65.393 60.135 15.701 1.00 9.86 616 GLY B CA 1
ATOM 10599 C C . GLY B 1 616 ? 66.552 61.109 15.638 1.00 9.35 616 GLY B C 1
ATOM 10600 O O . GLY B 1 616 ? 66.601 62.097 16.381 1.00 11.03 616 GLY B O 1
ATOM 10601 N N . ILE B 1 617 ? 67.516 60.826 14.772 1.00 8.59 617 ILE B N 1
ATOM 10602 C CA . ILE B 1 617 ? 68.616 61.757 14.584 1.00 9.03 617 ILE B CA 1
ATOM 10603 C C . ILE B 1 617 ? 68.173 62.854 13.627 1.00 10.61 617 ILE B C 1
ATOM 10604 O O . ILE B 1 617 ? 67.778 62.575 12.488 1.00 8.22 617 ILE B O 1
ATOM 10609 N N . TYR B 1 618 ? 68.247 64.101 14.093 1.00 8.89 618 TYR B N 1
ATOM 10610 C CA . TYR B 1 618 ? 67.689 65.229 13.361 1.00 8.91 618 TYR B CA 1
ATOM 10611 C C . TYR B 1 618 ? 68.799 66.073 12.711 1.00 9.44 618 TYR B C 1
ATOM 10612 O O . TYR B 1 618 ? 69.720 66.521 13.389 1.00 9.14 618 TYR B O 1
ATOM 10621 N N . PHE B 1 619 ? 68.702 66.279 11.393 1.00 8.84 619 PHE B N 1
ATOM 10622 C CA . PHE B 1 619 ? 69.628 67.131 10.646 1.00 7.55 619 PHE B CA 1
ATOM 10623 C C . PHE B 1 619 ? 68.882 68.267 9.948 1.00 8.34 619 PHE B C 1
ATOM 10624 O O . PHE B 1 619 ? 67.671 68.182 9.726 1.00 9.13 619 PHE B O 1
ATOM 10632 N N . GLU B 1 620 ? 69.609 69.303 9.540 1.00 7.84 620 GLU B N 1
ATOM 10633 C CA . GLU B 1 620 ? 69.010 70.352 8.724 1.00 10.54 620 GLU B CA 1
ATOM 10634 C C . GLU B 1 620 ? 68.428 69.816 7.413 1.00 9.63 620 GLU B C 1
ATOM 10635 O O . GLU B 1 620 ? 67.478 70.394 6.880 1.00 10.97 620 GLU B O 1
ATOM 10641 N N . GLN B 1 621 ? 68.979 68.723 6.889 1.00 8.04 621 GLN B N 1
ATOM 10642 C CA . GLN B 1 621 ? 68.555 68.245 5.563 1.00 8.30 621 GLN B CA 1
ATOM 10643 C C . GLN B 1 621 ? 67.878 66.876 5.561 1.00 11.16 621 GLN B C 1
ATOM 10644 O O . GLN B 1 621 ? 67.337 66.453 4.538 1.00 11.07 621 GLN B O 1
ATOM 10650 N N . LYS B 1 622 ? 67.911 66.170 6.687 1.00 9.32 622 LYS B N 1
ATOM 10651 C CA . LYS B 1 622 ? 67.262 64.866 6.745 1.00 9.01 622 LYS B CA 1
ATOM 10652 C C . LYS B 1 622 ? 66.912 64.507 8.176 1.00 11.16 622 LYS B C 1
ATOM 10653 O O . LYS B 1 622 ? 67.393 65.129 9.125 1.00 10.32 622 LYS B O 1
ATOM 10659 N N . THR B 1 623 ? 66.066 63.498 8.330 1.00 9.26 623 THR B N 1
ATOM 10660 C CA . THR B 1 623 ? 65.801 62.932 9.645 1.00 9.89 623 THR B CA 1
ATOM 10661 C C . THR B 1 623 ? 65.938 61.421 9.509 1.00 14.14 623 THR B C 1
ATOM 10662 O O . THR B 1 623 ? 65.651 60.859 8.447 1.00 12.62 623 THR B O 1
ATOM 10666 N N . ASP B 1 624 ? 66.380 60.760 10.571 1.00 10.34 624 ASP B N 1
ATOM 10667 C CA . ASP B 1 624 ? 66.682 59.332 10.487 1.00 12.45 624 ASP B CA 1
ATOM 10668 C C . ASP B 1 624 ? 66.260 58.621 11.771 1.00 13.50 624 ASP B C 1
ATOM 10669 O O . ASP B 1 624 ? 66.858 58.817 12.829 1.00 11.88 624 ASP B O 1
ATOM 10674 N N . TYR B 1 625 ? 65.215 57.810 11.669 1.00 14.05 625 TYR B N 1
ATOM 10675 C CA . TYR B 1 625 ? 64.662 57.095 12.815 1.00 13.57 625 TYR B CA 1
ATOM 10676 C C . TYR B 1 625 ? 65.583 55.927 13.168 1.00 15.78 625 TYR B C 1
ATOM 10677 O O . TYR B 1 625 ? 65.341 54.785 12.766 1.00 14.47 625 TYR B O 1
ATOM 10686 N N . THR B 1 626 ? 66.660 56.236 13.885 1.00 10.64 626 THR B N 1
ATOM 10687 C CA . THR B 1 626 ? 67.694 55.255 14.195 1.00 14.33 626 THR B CA 1
ATOM 10688 C C . THR B 1 626 ? 68.560 55.786 15.329 1.00 17.43 626 THR B C 1
ATOM 10689 O O . THR B 1 626 ? 68.282 56.872 15.867 1.00 13.39 626 THR B O 1
ATOM 10693 N N . THR B 1 627 ? 69.563 55.001 15.730 1.00 13.12 627 THR B N 1
ATOM 10694 C CA . THR B 1 627 ? 70.636 55.465 16.619 1.00 13.94 627 THR B CA 1
ATOM 10695 C C . THR B 1 627 ? 71.964 54.999 16.038 1.00 16.37 627 THR B C 1
ATOM 10696 O O . THR B 1 627 ? 71.983 54.193 15.120 1.00 17.18 627 THR B O 1
ATOM 10700 N N . TYR B 1 628 ? 73.078 55.453 16.592 1.00 16.61 628 TYR B N 1
ATOM 10701 C CA A TYR B 1 628 ? 74.369 55.031 16.068 0.54 18.92 628 TYR B CA 1
ATOM 10702 C CA B TYR B 1 628 ? 74.387 55.042 16.094 0.46 18.92 628 TYR B CA 1
ATOM 10703 C C . TYR B 1 628 ? 74.771 53.649 16.592 1.00 20.89 628 TYR B C 1
ATOM 10704 O O . TYR B 1 628 ? 75.815 53.114 16.222 1.00 18.58 628 TYR B O 1
ATOM 10721 N N . PHE B 1 629 ? 73.930 53.051 17.427 1.00 16.15 629 PHE B N 1
ATOM 10722 C CA . PHE B 1 629 ? 74.267 51.744 17.979 1.00 17.06 629 PHE B CA 1
ATOM 10723 C C . PHE B 1 629 ? 73.131 50.736 17.856 1.00 17.12 629 PHE B C 1
ATOM 10724 O O . PHE B 1 629 ? 73.053 49.783 18.629 1.00 20.93 629 PHE B O 1
ATOM 10732 N N . GLY B 1 630 ? 72.288 50.912 16.845 1.00 16.49 630 GLY B N 1
ATOM 10733 C CA . GLY B 1 630 ? 71.235 49.949 16.567 1.00 17.98 630 GLY B CA 1
ATOM 10734 C C . GLY B 1 630 ? 69.864 50.583 16.498 1.00 19.43 630 GLY B C 1
ATOM 10735 O O . GLY B 1 630 ? 69.691 51.737 16.900 1.00 17.82 630 GLY B O 1
ATOM 10736 N N . ARG B 1 631 ? 68.889 49.835 15.984 1.00 17.24 631 ARG B N 1
ATOM 10737 C CA . ARG B 1 631 ? 67.551 50.372 15.804 1.00 19.70 631 ARG B CA 1
ATOM 10738 C C . ARG B 1 631 ? 66.499 49.689 16.660 1.00 17.33 631 ARG B C 1
ATOM 10739 O O . ARG B 1 631 ? 65.341 49.632 16.265 1.00 25.01 631 ARG B O 1
ATOM 10747 N N . PHE B 1 632 ? 66.853 49.269 17.866 1.00 14.85 632 PHE B N 1
ATOM 10748 C CA . PHE B 1 632 ? 65.839 48.738 18.764 1.00 15.95 632 PHE B CA 1
ATOM 10749 C C . PHE B 1 632 ? 65.002 49.926 19.215 1.00 16.13 632 PHE B C 1
ATOM 10750 O O . PHE B 1 632 ? 65.537 51.020 19.402 1.00 13.46 632 PHE B O 1
ATOM 10758 N N . LEU B 1 633 ? 63.697 49.721 19.360 1.00 13.06 633 LEU B N 1
ATOM 10759 C CA . LEU B 1 633 ? 62.807 50.791 19.793 1.00 13.88 633 LEU B CA 1
ATOM 10760 C C . LEU B 1 633 ? 63.255 51.413 21.115 1.00 13.54 633 LEU B C 1
ATOM 10761 O O . LEU B 1 633 ? 63.163 52.631 21.286 1.00 10.41 633 LEU B O 1
ATOM 10766 N N . GLU B 1 634 ? 63.728 50.583 22.049 1.00 12.92 634 GLU B N 1
ATOM 10767 C CA . GLU B 1 634 ? 64.106 51.087 23.364 1.00 11.71 634 GLU B CA 1
ATOM 10768 C C . GLU B 1 634 ? 65.332 51.981 23.256 1.00 10.94 634 GLU B C 1
ATOM 10769 O O . GLU B 1 634 ? 65.514 52.859 24.094 1.00 10.76 634 GLU B O 1
ATOM 10775 N N . TYR B 1 635 ? 66.184 51.745 22.257 1.00 7.80 635 TYR B N 1
ATOM 10776 C CA . TYR B 1 635 ? 67.302 52.644 22.011 1.00 10.43 635 TYR B CA 1
ATOM 10777 C C . TYR B 1 635 ? 66.814 53.989 21.506 1.00 11.02 635 TYR B C 1
ATOM 10778 O O . TYR B 1 635 ? 67.133 55.036 22.069 1.00 9.92 635 TYR B O 1
ATOM 10787 N N . ILE B 1 636 ? 66.083 53.953 20.396 1.00 10.95 636 ILE B N 1
ATOM 10788 C CA . ILE B 1 636 ? 65.663 55.173 19.723 1.00 8.51 636 ILE B CA 1
ATOM 10789 C C . ILE B 1 636 ? 64.841 56.048 20.655 1.00 8.38 636 ILE B C 1
ATOM 10790 O O . ILE B 1 636 ? 65.115 57.243 20.824 1.00 8.95 636 ILE B O 1
ATOM 10795 N N . HIS B 1 637 ? 63.838 55.449 21.277 1.00 6.88 637 HIS B N 1
ATOM 10796 C CA . HIS B 1 637 ? 62.966 56.202 22.155 1.00 8.50 637 HIS B CA 1
ATOM 10797 C C . HIS B 1 637 ? 63.606 56.489 23.514 1.00 8.67 637 HIS B C 1
ATOM 10798 O O . HIS B 1 637 ? 63.351 57.538 24.100 1.00 7.66 637 HIS B O 1
ATOM 10805 N N . GLY B 1 638 ? 64.448 55.574 23.993 1.00 7.63 638 GLY B N 1
ATOM 10806 C CA . GLY B 1 638 ? 65.113 55.728 25.285 1.00 7.58 638 GLY B CA 1
ATOM 10807 C C . GLY B 1 638 ? 66.089 56.888 25.342 1.00 7.51 638 GLY B C 1
ATOM 10808 O O . GLY B 1 638 ? 66.287 57.503 26.386 1.00 5.19 638 GLY B O 1
ATOM 10809 N N . ILE B 1 639 ? 66.725 57.198 24.217 1.00 6.88 639 ILE B N 1
ATOM 10810 C CA . ILE B 1 639 ? 67.622 58.348 24.193 1.00 7.94 639 ILE B CA 1
ATOM 10811 C C . ILE B 1 639 ? 66.878 59.640 24.559 1.00 8.38 639 ILE B C 1
ATOM 10812 O O . ILE B 1 639 ? 67.469 60.583 25.122 1.00 5.11 639 ILE B O 1
ATOM 10817 N N . GLN B 1 640 ? 65.584 59.690 24.240 1.00 5.72 640 GLN B N 1
ATOM 10818 C CA . GLN B 1 640 ? 64.788 60.884 24.535 1.00 6.16 640 GLN B CA 1
ATOM 10819 C C . GLN B 1 640 ? 64.194 60.871 25.950 1.00 8.11 640 GLN B C 1
ATOM 10820 O O . GLN B 1 640 ? 63.293 61.669 26.262 1.00 6.57 640 GLN B O 1
ATOM 10826 N N . GLN B 1 641 ? 64.710 59.988 26.810 1.00 5.70 641 GLN B N 1
ATOM 10827 C CA . GLN B 1 641 ? 64.166 59.798 28.154 1.00 5.73 641 GLN B CA 1
ATOM 10828 C C . GLN B 1 641 ? 65.222 59.854 29.259 1.00 7.11 641 GLN B C 1
ATOM 10829 O O . GLN B 1 641 ? 64.936 59.536 30.417 1.00 6.41 641 GLN B O 1
ATOM 10835 N N . LEU B 1 642 ? 66.440 60.263 28.920 1.00 7.57 642 LEU B N 1
ATOM 10836 C CA . LEU B 1 642 ? 67.492 60.345 29.937 1.00 6.07 642 LEU B CA 1
ATOM 10837 C C . LEU B 1 642 ? 68.422 61.519 29.630 1.00 6.79 642 LEU B C 1
ATOM 10838 O O . LEU B 1 642 ? 68.689 61.800 28.468 1.00 7.61 642 LEU B O 1
ATOM 10843 N N . PRO B 1 643 ? 68.951 62.192 30.674 1.00 6.65 643 PRO B N 1
ATOM 10844 C CA . PRO B 1 643 ? 68.750 61.900 32.100 1.00 6.28 643 PRO B CA 1
ATOM 10845 C C . PRO B 1 643 ? 67.367 62.334 32.567 1.00 6.25 643 PRO B C 1
ATOM 10846 O O . PRO B 1 643 ? 66.883 63.391 32.133 1.00 6.85 643 PRO B O 1
ATOM 10858 N N . THR B 1 645 ? 65.286 64.021 35.083 1.00 6.28 645 THR B N 1
ATOM 10859 C CA . THR B 1 645 ? 65.445 64.980 36.174 1.00 9.39 645 THR B CA 1
ATOM 10860 C C . THR B 1 645 ? 64.072 65.585 36.443 1.00 8.23 645 THR B C 1
ATOM 10861 O O . THR B 1 645 ? 63.142 65.337 35.664 1.00 7.02 645 THR B O 1
ATOM 10865 N N . PRO B 1 646 ? 63.928 66.393 37.518 1.00 6.68 646 PRO B N 1
ATOM 10866 C CA . PRO B 1 646 ? 62.616 67.034 37.675 1.00 7.12 646 PRO B CA 1
ATOM 10867 C C . PRO B 1 646 ? 62.228 67.906 36.477 1.00 7.71 646 PRO B C 1
ATOM 10868 O O . PRO B 1 646 ? 61.036 68.035 36.180 1.00 9.06 646 PRO B O 1
ATOM 10872 N N . GLU B 1 647 ? 63.207 68.506 35.806 1.00 7.63 647 GLU B N 1
ATOM 10873 C CA . GLU B 1 647 ? 62.909 69.332 34.630 1.00 5.79 647 GLU B CA 1
ATOM 10874 C C . GLU B 1 647 ? 62.294 68.504 33.518 1.00 6.81 647 GLU B C 1
ATOM 10875 O O . GLU B 1 647 ? 61.262 68.883 32.941 1.00 7.78 647 GLU B O 1
ATOM 10881 N N . LEU B 1 648 ? 62.918 67.372 33.207 1.00 5.97 648 LEU B N 1
ATOM 10882 C CA . LEU B 1 648 ? 62.426 66.525 32.127 1.00 7.62 648 LEU B CA 1
ATOM 10883 C C . LEU B 1 648 ? 61.077 65.927 32.501 1.00 9.61 648 LEU B C 1
ATOM 10884 O O . LEU B 1 648 ? 60.167 65.848 31.670 1.00 6.82 648 LEU B O 1
ATOM 10897 N N . GLU B 1 650 ? 58.719 66.849 34.974 1.00 7.91 650 GLU B N 1
ATOM 10898 C CA . GLU B 1 650 ? 57.601 67.720 35.349 1.00 11.20 650 GLU B CA 1
ATOM 10899 C C . GLU B 1 650 ? 57.235 68.753 34.295 1.00 14.53 650 GLU B C 1
ATOM 10900 O O . GLU B 1 650 ? 56.121 69.285 34.318 1.00 12.58 650 GLU B O 1
ATOM 10906 N N . TYR B 1 651 ? 58.178 69.075 33.406 1.00 8.63 651 TYR B N 1
ATOM 10907 C CA . TYR B 1 651 ? 57.984 70.184 32.478 1.00 8.94 651 TYR B CA 1
ATOM 10908 C C . TYR B 1 651 ? 58.127 69.799 31.003 1.00 10.47 651 TYR B C 1
ATOM 10909 O O . TYR B 1 651 ? 57.252 70.104 30.201 1.00 8.78 651 TYR B O 1
ATOM 10918 N N . ILE B 1 652 ? 59.211 69.118 30.641 1.00 8.10 652 ILE B N 1
ATOM 10919 C CA . ILE B 1 652 ? 59.494 68.869 29.230 1.00 7.82 652 ILE B CA 1
ATOM 10920 C C . ILE B 1 652 ? 58.672 67.720 28.626 1.00 7.52 652 ILE B C 1
ATOM 10921 O O . ILE B 1 652 ? 58.070 67.882 27.554 1.00 7.18 652 ILE B O 1
ATOM 10926 N N . ARG B 1 653 ? 58.684 66.554 29.273 1.00 6.10 653 ARG B N 1
ATOM 10927 C CA . ARG B 1 653 ? 57.987 65.372 28.738 1.00 6.92 653 ARG B CA 1
ATOM 10928 C C . ARG B 1 653 ? 56.540 65.347 29.230 1.00 10.03 653 ARG B C 1
ATOM 10929 O O . ARG B 1 653 ? 56.287 65.008 30.383 1.00 8.69 653 ARG B O 1
ATOM 10937 N N . THR B 1 654 ? 55.596 65.723 28.372 1.00 9.82 654 THR B N 1
ATOM 10938 C CA . THR B 1 654 ? 54.193 65.813 28.799 1.00 7.80 654 THR B CA 1
ATOM 10939 C C . THR B 1 654 ? 53.554 64.439 28.916 1.00 6.40 654 THR B C 1
ATOM 10940 O O . THR B 1 654 ? 53.881 63.543 28.151 1.00 8.36 654 THR B O 1
ATOM 10944 N N . PRO B 1 655 ? 52.604 64.279 29.850 1.00 9.61 655 PRO B N 1
ATOM 10945 C CA . PRO B 1 655 ? 51.909 62.992 29.974 1.00 7.89 655 PRO B CA 1
ATOM 10946 C C . PRO B 1 655 ? 51.159 62.647 28.688 1.00 7.39 655 PRO B C 1
ATOM 10947 O O . PRO B 1 655 ? 51.034 61.469 28.365 1.00 10.63 655 PRO B O 1
ATOM 10951 N N . GLU B 1 656 ? 50.674 63.649 27.963 1.00 8.17 656 GLU B N 1
ATOM 10952 C CA . GLU B 1 656 ? 50.015 63.391 26.685 1.00 7.53 656 GLU B CA 1
ATOM 10953 C C . GLU B 1 656 ? 50.959 62.710 25.690 1.00 9.23 656 GLU B C 1
ATOM 10954 O O . GLU B 1 656 ? 50.580 61.734 25.019 1.00 8.23 656 GLU B O 1
ATOM 10960 N N . PHE B 1 657 ? 52.177 63.223 25.557 1.00 8.23 657 PHE B N 1
ATOM 10961 C CA . PHE B 1 657 ? 53.106 62.577 24.637 1.00 8.55 657 PHE B CA 1
ATOM 10962 C C . PHE B 1 657 ? 53.556 61.226 25.159 1.00 9.26 657 PHE B C 1
ATOM 10963 O O . PHE B 1 657 ? 53.621 60.255 24.397 1.00 8.16 657 PHE B O 1
ATOM 10971 N N . VAL B 1 658 ? 53.902 61.167 26.444 1.00 7.88 658 VAL B N 1
ATOM 10972 C CA . VAL B 1 658 ? 54.388 59.920 27.022 1.00 7.37 658 VAL B CA 1
ATOM 10973 C C . VAL B 1 658 ? 53.385 58.781 26.845 1.00 7.57 658 VAL B C 1
ATOM 10974 O O . VAL B 1 658 ? 53.760 57.666 26.465 1.00 7.21 658 VAL B O 1
ATOM 10978 N N . SER B 1 659 ? 52.105 59.063 27.074 1.00 8.38 659 SER B N 1
ATOM 10979 C CA . SER B 1 659 ? 51.089 58.012 26.990 1.00 8.27 659 SER B CA 1
ATOM 10980 C C . SER B 1 659 ? 50.854 57.563 25.542 1.00 10.25 659 SER B C 1
ATOM 10981 O O . SER B 1 659 ? 50.661 56.365 25.284 1.00 10.42 659 SER B O 1
ATOM 10984 N N . GLN B 1 660 ? 50.890 58.497 24.590 1.00 9.13 660 GLN B N 1
ATOM 10985 C CA . GLN B 1 660 ? 50.784 58.136 23.170 1.00 9.11 660 GLN B CA 1
ATOM 10986 C C . GLN B 1 660 ? 51.952 57.252 22.738 1.00 12.53 660 GLN B C 1
ATOM 10987 O O . GLN B 1 660 ? 51.773 56.241 22.047 1.00 12.52 660 GLN B O 1
ATOM 10993 N N . GLU B 1 661 ? 53.156 57.647 23.139 1.00 9.82 661 GLU B N 1
ATOM 10994 C CA . GLU B 1 661 ? 54.355 56.870 22.824 1.00 9.55 661 GLU B CA 1
ATOM 10995 C C . GLU B 1 661 ? 54.294 55.470 23.464 1.00 10.22 661 GLU B C 1
ATOM 10996 O O . GLU B 1 661 ? 54.662 54.467 22.836 1.00 13.76 661 GLU B O 1
ATOM 11002 N N . TRP B 1 662 ? 53.821 55.404 24.704 1.00 9.53 662 TRP B N 1
ATOM 11003 C CA . TRP B 1 662 ? 53.711 54.129 25.416 1.00 12.97 662 TRP B CA 1
ATOM 11004 C C . TRP B 1 662 ? 52.711 53.242 24.691 1.00 15.41 662 TRP B C 1
ATOM 11005 O O . TRP B 1 662 ? 52.971 52.065 24.413 1.00 15.63 662 TRP B O 1
ATOM 11016 N N . ASP B 1 663 ? 51.582 53.846 24.347 1.00 13.92 663 ASP B N 1
ATOM 11017 C CA . ASP B 1 663 ? 50.504 53.167 23.651 1.00 18.76 663 ASP B CA 1
ATOM 11018 C C . ASP B 1 663 ? 50.956 52.542 22.331 1.00 19.06 663 ASP B C 1
ATOM 11019 O O . ASP B 1 663 ? 50.723 51.364 22.086 1.00 22.39 663 ASP B O 1
ATOM 11024 N N A GLU B 1 664 ? 51.603 53.337 21.482 0.52 16.91 664 GLU B N 1
ATOM 11025 N N B GLU B 1 664 ? 51.630 53.336 21.506 0.48 16.90 664 GLU B N 1
ATOM 11026 C CA A GLU B 1 664 ? 51.921 52.899 20.124 0.52 17.27 664 GLU B CA 1
ATOM 11027 C CA B GLU B 1 664 ? 51.938 52.942 20.138 0.48 17.27 664 GLU B CA 1
ATOM 11028 C C A GLU B 1 664 ? 53.239 52.144 19.988 0.52 18.28 664 GLU B C 1
ATOM 11029 C C B GLU B 1 664 ? 53.227 52.134 20.006 0.48 18.27 664 GLU B C 1
ATOM 11030 O O A GLU B 1 664 ? 53.379 51.310 19.098 0.52 17.38 664 GLU B O 1
ATOM 11031 O O B GLU B 1 664 ? 53.337 51.267 19.141 0.48 17.37 664 GLU B O 1
ATOM 11042 N N . LYS B 1 665 ? 54.194 52.409 20.874 1.00 14.44 665 LYS B N 1
ATOM 11043 C CA . LYS B 1 665 ? 55.525 51.822 20.727 1.00 17.73 665 LYS B CA 1
ATOM 11044 C C . LYS B 1 665 ? 56.052 51.013 21.908 1.00 15.48 665 LYS B C 1
ATOM 11045 O O . LYS B 1 665 ? 56.522 49.894 21.725 1.00 15.94 665 LYS B O 1
ATOM 11051 N N . LEU B 1 666 ? 55.987 51.563 23.114 1.00 12.65 666 LEU B N 1
ATOM 11052 C CA . LEU B 1 666 ? 56.844 51.048 24.184 1.00 12.75 666 LEU B CA 1
ATOM 11053 C C . LEU B 1 666 ? 56.193 50.057 25.155 1.00 14.87 666 LEU B C 1
ATOM 11054 O O . LEU B 1 666 ? 56.874 49.170 25.677 1.00 16.00 666 LEU B O 1
ATOM 11059 N N . GLY B 1 667 ? 54.900 50.217 25.414 1.00 14.26 667 GLY B N 1
ATOM 11060 C CA . GLY B 1 667 ? 54.189 49.346 26.344 1.00 18.00 667 GLY B CA 1
ATOM 11061 C C . GLY B 1 667 ? 54.338 47.871 26.025 1.00 16.09 667 GLY B C 1
ATOM 11062 O O . GLY B 1 667 ? 54.479 47.031 26.921 1.00 18.23 667 GLY B O 1
ATOM 11063 N N . ALA B 1 668 ? 54.304 47.572 24.733 1.00 19.12 668 ALA B N 1
ATOM 11064 C CA . ALA B 1 668 ? 54.390 46.208 24.232 1.00 23.82 668 ALA B CA 1
ATOM 11065 C C . ALA B 1 668 ? 55.783 45.595 24.395 1.00 24.53 668 ALA B C 1
ATOM 11066 O O . ALA B 1 668 ? 55.901 44.388 24.601 1.00 26.51 668 ALA B O 1
ATOM 11068 N N . ILE B 1 669 ? 56.837 46.405 24.303 1.00 20.95 669 ILE B N 1
ATOM 11069 C CA . ILE B 1 669 ? 58.190 45.845 24.373 1.00 23.09 669 ILE B CA 1
ATOM 11070 C C . ILE B 1 669 ? 58.846 45.981 25.749 1.00 22.38 669 ILE B C 1
ATOM 11071 O O . ILE B 1 669 ? 59.750 45.219 26.066 1.00 21.92 669 ILE B O 1
ATOM 11076 N N . ALA B 1 670 ? 58.388 46.926 26.568 1.00 20.00 670 ALA B N 1
ATOM 1107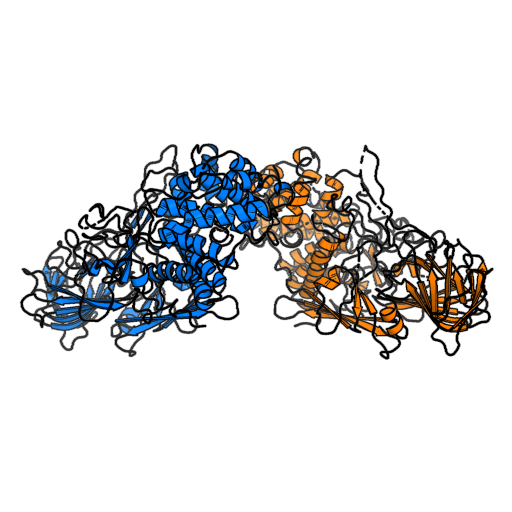7 C CA . ALA B 1 670 ? 59.031 47.195 27.859 1.00 19.52 670 ALA B CA 1
ATOM 11078 C C . ALA B 1 670 ? 59.246 45.949 28.742 1.00 20.51 670 ALA B C 1
ATOM 11079 O O . ALA B 1 670 ? 60.336 45.785 29.307 1.00 19.22 670 ALA B O 1
ATOM 11081 N N . PRO B 1 671 ? 58.227 45.069 28.878 1.00 24.07 671 PRO B N 1
ATOM 11082 C CA . PRO B 1 671 ? 58.482 43.930 29.776 1.00 21.55 671 PRO B CA 1
ATOM 11083 C C . PRO B 1 671 ? 59.464 42.915 29.204 1.00 18.63 671 PRO B C 1
ATOM 11084 O O . PRO B 1 671 ? 59.876 42.011 29.933 1.00 23.28 671 PRO B O 1
ATOM 11088 N N . THR B 1 672 ? 59.812 43.045 27.926 1.00 21.28 672 THR B N 1
ATOM 11089 C CA . THR B 1 672 ? 60.786 42.155 27.297 1.00 20.15 672 THR B CA 1
ATOM 11090 C C . THR B 1 672 ? 62.194 42.753 27.194 1.00 23.74 672 THR B C 1
ATOM 11091 O O . THR B 1 672 ? 63.090 42.124 26.636 1.00 25.61 672 THR B O 1
ATOM 11095 N N . VAL B 1 673 ? 62.386 43.973 27.689 1.00 20.79 673 VAL B N 1
ATOM 11096 C CA . VAL B 1 673 ? 63.700 44.598 27.612 1.00 17.75 673 VAL B CA 1
ATOM 11097 C C . VAL B 1 673 ? 64.573 44.107 28.764 1.00 20.31 673 VAL B C 1
ATOM 11098 O O . VAL B 1 673 ? 64.308 44.398 29.932 1.00 16.92 673 VAL B O 1
ATOM 11102 N N . GLN B 1 674 ? 65.617 43.358 28.433 1.00 19.58 674 GLN B N 1
ATOM 11103 C CA . GLN B 1 674 ? 66.496 42.808 29.459 1.00 20.38 674 GLN B CA 1
ATOM 11104 C C . GLN B 1 674 ? 67.850 43.499 29.414 1.00 20.95 674 GLN B C 1
ATOM 11105 O O . GLN B 1 674 ? 68.870 42.870 29.150 1.00 28.57 674 GLN B O 1
ATOM 11111 N N . SER B 1 675 ? 67.843 44.807 29.656 1.00 17.96 675 SER B N 1
ATOM 11112 C CA . SER B 1 675 ? 69.041 45.636 29.538 1.00 14.78 675 SER B CA 1
ATOM 11113 C C . SER B 1 675 ? 68.848 46.908 30.358 1.00 14.55 675 SER B C 1
ATOM 11114 O O . SER B 1 675 ? 67.749 47.141 30.872 1.00 12.93 675 SER B O 1
ATOM 11117 N N . PRO B 1 676 ? 69.908 47.734 30.502 1.00 14.69 676 PRO B N 1
ATOM 11118 C CA . PRO B 1 676 ? 69.698 48.993 31.229 1.00 12.29 676 PRO B CA 1
ATOM 11119 C C . PRO B 1 676 ? 68.619 49.896 30.614 1.00 11.20 676 PRO B C 1
ATOM 11120 O O . PRO B 1 676 ? 68.120 50.771 31.312 1.00 10.04 676 PRO B O 1
ATOM 11124 N N . TRP B 1 677 ? 68.269 49.708 29.342 1.00 9.62 677 TRP B N 1
ATOM 11125 C CA . TRP B 1 677 ? 67.194 50.504 28.754 1.00 9.89 677 TRP B CA 1
ATOM 11126 C C . TRP B 1 677 ? 65.851 50.253 29.439 1.00 11.70 677 TRP B C 1
ATOM 11127 O O . TRP B 1 677 ? 64.952 51.088 29.353 1.00 10.30 677 TRP B O 1
ATOM 11138 N N . ALA B 1 678 ? 65.712 49.121 30.129 1.00 9.84 678 ALA B N 1
ATOM 11139 C CA . ALA B 1 678 ? 64.483 48.850 30.878 1.00 11.15 678 ALA B CA 1
ATOM 11140 C C . ALA B 1 678 ? 64.291 49.887 31.988 1.00 9.91 678 ALA B C 1
ATOM 11141 O O . ALA B 1 678 ? 63.181 50.387 32.218 1.00 7.36 678 ALA B O 1
ATOM 11143 N N . GLY B 1 679 ? 65.369 50.208 32.694 1.00 9.64 679 GLY B N 1
ATOM 11144 C CA . GLY B 1 679 ? 65.298 51.259 33.696 1.00 9.26 679 GLY B CA 1
ATOM 11145 C C . GLY B 1 679 ? 64.893 52.597 33.093 1.00 7.10 679 GLY B C 1
ATOM 11146 O O . GLY B 1 679 ? 64.145 53.347 33.697 1.00 8.09 679 GLY B O 1
ATOM 11147 N N . VAL B 1 680 ? 65.416 52.905 31.913 1.00 6.96 680 VAL B N 1
ATOM 11148 C CA . VAL B 1 680 ? 65.087 54.157 31.236 1.00 8.08 680 VAL B CA 1
ATOM 11149 C C . VAL B 1 680 ? 63.591 54.200 30.904 1.00 5.85 680 VAL B C 1
ATOM 11150 O O . VAL B 1 680 ? 62.904 55.167 31.230 1.00 7.03 680 VAL B O 1
ATOM 11154 N N . LEU B 1 681 ? 63.091 53.157 30.253 1.00 6.87 681 LEU B N 1
ATOM 11155 C CA . LEU B 1 681 ? 61.684 53.119 29.857 1.00 8.42 681 LEU B CA 1
ATOM 11156 C C . LEU B 1 681 ? 60.753 53.188 31.060 1.00 7.84 681 LEU B C 1
ATOM 11157 O O . LEU B 1 681 ? 59.734 53.880 31.010 1.00 7.99 681 LEU B O 1
ATOM 11162 N N . TYR B 1 682 ? 61.069 52.468 32.134 1.00 7.64 682 TYR B N 1
ATOM 11163 C CA . TYR B 1 682 ? 60.129 52.414 33.257 1.00 9.02 682 TYR B CA 1
ATOM 11164 C C . TYR B 1 682 ? 60.144 53.674 34.117 1.00 7.46 682 TYR B C 1
ATOM 11165 O O . TYR B 1 682 ? 59.125 54.020 34.721 1.00 10.49 682 TYR B O 1
ATOM 11174 N N . LEU B 1 683 ? 61.269 54.384 34.170 1.00 9.22 683 LEU B N 1
ATOM 11175 C CA . LEU B 1 683 ? 61.279 55.653 34.900 1.00 7.01 683 LEU B CA 1
ATOM 11176 C C . LEU B 1 683 ? 60.495 56.688 34.086 1.00 6.84 683 LEU B C 1
ATOM 11177 O O . LEU B 1 683 ? 59.800 57.542 34.642 1.00 7.78 683 LEU B O 1
ATOM 11182 N N . ASN B 1 684 ? 60.611 56.608 32.766 1.00 7.24 684 ASN B N 1
ATOM 11183 C CA . ASN B 1 684 ? 59.747 57.378 31.880 1.00 7.53 684 ASN B CA 1
ATOM 11184 C C . ASN B 1 684 ? 58.268 57.037 32.121 1.00 9.09 684 ASN B C 1
ATOM 11185 O O . ASN B 1 684 ? 57.417 57.927 32.188 1.00 8.21 684 ASN B O 1
ATOM 11190 N N . TYR B 1 685 ? 57.980 55.743 32.260 1.00 7.92 685 TYR B N 1
ATOM 11191 C CA . TYR B 1 685 ? 56.620 55.248 32.512 1.00 9.56 685 TYR B CA 1
ATOM 11192 C C . TYR B 1 685 ? 56.010 55.853 33.783 1.00 9.45 685 TYR B C 1
ATOM 11193 O O . TYR B 1 685 ? 54.786 56.023 33.878 1.00 10.70 685 TYR B O 1
ATOM 11202 N N . ALA B 1 686 ? 56.862 56.183 34.749 1.00 8.07 686 ALA B N 1
ATOM 11203 C CA . ALA B 1 686 ? 56.421 56.766 36.023 1.00 10.46 686 ALA B CA 1
ATOM 11204 C C . ALA B 1 686 ? 55.751 58.126 35.852 1.00 12.38 686 ALA B C 1
ATOM 11205 O O . ALA B 1 686 ? 55.050 58.598 36.751 1.00 12.52 686 ALA B O 1
ATOM 11207 N N . ILE B 1 687 ? 56.013 58.789 34.731 1.00 9.87 687 ILE B N 1
ATOM 11208 C CA . ILE B 1 687 ? 55.321 60.039 34.438 1.00 10.46 687 ILE B CA 1
ATOM 11209 C C . ILE B 1 687 ? 53.810 59.810 34.382 1.00 9.36 687 ILE B C 1
ATOM 11210 O O . ILE B 1 687 ? 53.042 60.575 34.957 1.00 12.70 687 ILE B O 1
ATOM 11215 N N . ILE B 1 688 ? 53.388 58.738 33.721 1.00 9.48 688 ILE B N 1
ATOM 11216 C CA . ILE B 1 688 ? 51.964 58.488 33.511 1.00 12.18 688 ILE B CA 1
ATOM 11217 C C . ILE B 1 688 ? 51.383 57.426 34.443 1.00 13.33 688 ILE B C 1
ATOM 11218 O O . ILE B 1 688 ? 50.205 57.486 34.805 1.00 13.55 688 ILE B O 1
ATOM 11223 N N . ASN B 1 689 ? 52.185 56.429 34.805 1.00 13.92 689 ASN B N 1
ATOM 11224 C CA . ASN B 1 689 ? 51.681 55.354 35.663 1.00 13.34 689 ASN B CA 1
ATOM 11225 C C . ASN B 1 689 ? 52.649 54.965 36.766 1.00 9.98 689 ASN B C 1
ATOM 11226 O O . ASN B 1 689 ? 53.173 53.853 36.759 1.00 11.09 689 ASN B O 1
ATOM 11231 N N . PRO B 1 690 ? 52.884 55.872 37.727 1.00 9.53 690 PRO B N 1
ATOM 11232 C CA . PRO B 1 690 ? 53.883 55.613 38.779 1.00 9.78 690 PRO B CA 1
ATOM 11233 C C . PRO B 1 690 ? 53.575 54.388 39.650 1.00 12.06 690 PRO B C 1
ATOM 11234 O O . PRO B 1 690 ? 54.508 53.730 40.127 1.00 9.66 690 PRO B O 1
ATOM 11238 N N . ALA B 1 691 ? 52.296 54.077 39.857 1.00 11.24 691 ALA B N 1
ATOM 11239 C CA . ALA B 1 691 ? 51.928 52.923 40.694 1.00 13.13 691 ALA B CA 1
ATOM 11240 C C . ALA B 1 691 ? 52.466 51.620 40.111 1.00 13.49 691 ALA B C 1
ATOM 11241 O O . ALA B 1 691 ? 52.878 50.712 40.847 1.00 9.94 691 ALA B O 1
ATOM 11243 N N . GLU B 1 692 ? 52.448 51.528 38.786 1.00 9.28 692 GLU B N 1
ATOM 11244 C CA . GLU B 1 692 ? 52.957 50.356 38.093 1.00 11.09 692 GLU B CA 1
ATOM 11245 C C . GLU B 1 692 ? 54.465 50.452 37.819 1.00 12.73 692 GLU B C 1
ATOM 11246 O O . GLU B 1 692 ? 55.166 49.439 37.793 1.00 12.27 692 GLU B O 1
ATOM 11252 N N . ALA B 1 693 ? 54.970 51.666 37.621 1.00 9.06 693 ALA B N 1
ATOM 11253 C CA . ALA B 1 693 ? 56.406 51.849 37.364 1.00 10.96 693 ALA B CA 1
ATOM 11254 C C . ALA B 1 693 ? 57.263 51.465 38.572 1.00 8.63 693 ALA B C 1
ATOM 11255 O O . ALA B 1 693 ? 58.346 50.897 38.421 1.00 9.41 693 ALA B O 1
ATOM 11257 N N . TYR B 1 694 ? 56.779 51.796 39.763 1.00 9.52 694 TYR B N 1
ATOM 11258 C CA . TYR B 1 694 ? 57.545 51.624 40.988 1.00 7.71 694 TYR B CA 1
ATOM 11259 C C . TYR B 1 694 ? 58.014 50.168 41.204 1.00 10.91 694 TYR B C 1
ATOM 11260 O O . TYR B 1 694 ? 59.204 49.947 41.411 1.00 8.72 694 TYR B O 1
ATOM 11269 N N . PRO B 1 695 ? 57.104 49.169 41.150 1.00 10.30 695 PRO B N 1
ATOM 11270 C CA . PRO B 1 695 ? 57.646 47.813 41.318 1.00 11.09 695 PRO B CA 1
ATOM 11271 C C . PRO B 1 695 ? 58.600 47.372 40.204 1.00 14.32 695 PRO B C 1
ATOM 11272 O O . PRO B 1 695 ? 59.530 46.600 40.477 1.00 10.53 695 PRO B O 1
ATOM 11276 N N . ALA B 1 696 ? 58.383 47.826 38.973 1.00 12.13 696 ALA B N 1
ATOM 11277 C CA . ALA B 1 696 ? 59.318 47.486 37.901 1.00 13.83 696 ALA B CA 1
ATOM 11278 C C . ALA B 1 696 ? 60.692 48.062 38.224 1.00 11.97 696 ALA B C 1
ATOM 11279 O O . ALA B 1 696 ? 61.715 47.393 38.040 1.00 13.87 696 ALA B O 1
ATOM 11281 N N . LEU B 1 697 ? 60.717 49.303 38.709 1.00 9.79 697 LEU B N 1
ATOM 11282 C CA . LEU B 1 697 ? 61.980 49.989 38.989 1.00 10.59 697 LEU B CA 1
ATOM 11283 C C . LEU B 1 697 ? 62.723 49.362 40.168 1.00 15.14 697 LEU B C 1
ATOM 11284 O O . LEU B 1 697 ? 63.930 49.551 40.304 1.00 11.85 697 LEU B O 1
ATOM 11289 N N . ARG B 1 698 ? 62.021 48.609 41.016 1.00 11.23 698 ARG B N 1
ATOM 11290 C CA . ARG B 1 698 ? 62.707 47.870 42.080 1.00 14.41 698 ARG B CA 1
ATOM 11291 C C . ARG B 1 698 ? 63.544 46.717 41.524 1.00 16.08 698 ARG B C 1
ATOM 11292 O O . ARG B 1 698 ? 64.431 46.223 42.215 1.00 17.62 698 ARG B O 1
ATOM 11300 N N . LYS B 1 699 ? 63.277 46.282 40.290 1.00 13.75 699 LYS B N 1
ATOM 11301 C CA . LYS B 1 699 ? 63.938 45.071 39.800 1.00 18.19 699 LYS B CA 1
ATOM 11302 C C . LYS B 1 699 ? 64.755 45.162 38.500 1.00 17.35 699 LYS B C 1
ATOM 11303 O O . LYS B 1 699 ? 65.741 44.434 38.345 1.00 15.81 699 LYS B O 1
ATOM 11309 N N . VAL B 1 700 ? 64.386 46.042 37.572 1.00 12.96 700 VAL B N 1
ATOM 11310 C CA . VAL B 1 700 ? 65.077 46.077 36.282 1.00 11.91 700 VAL B CA 1
ATOM 11311 C C . VAL B 1 700 ? 66.454 46.750 36.354 1.00 13.02 700 VAL B C 1
ATOM 11312 O O . VAL B 1 700 ? 66.791 47.379 37.353 1.00 11.35 700 VAL B O 1
ATOM 11316 N N . GLN B 1 701 ? 67.245 46.632 35.289 1.00 12.46 701 GLN B N 1
ATOM 11317 C CA . GLN B 1 701 ? 68.570 47.252 35.282 1.00 12.60 701 GLN B CA 1
ATOM 11318 C C . GLN B 1 701 ? 68.466 48.764 35.143 1.00 12.08 701 GLN B C 1
ATOM 11319 O O . GLN B 1 701 ? 67.523 49.271 34.530 1.00 11.18 701 GLN B O 1
ATOM 11333 N N . ASP B 1 703 ? 70.098 52.518 33.870 1.00 8.64 703 ASP B N 1
ATOM 11334 C CA . ASP B 1 703 ? 71.042 53.186 32.974 1.00 10.61 703 ASP B CA 1
ATOM 11335 C C . ASP B 1 703 ? 72.253 53.622 33.797 1.00 7.56 703 ASP B C 1
ATOM 11336 O O . ASP B 1 703 ? 72.137 53.816 35.012 1.00 7.81 703 ASP B O 1
ATOM 11341 N N . ASP B 1 704 ? 73.411 53.766 33.155 1.00 9.22 704 ASP B N 1
ATOM 11342 C CA . ASP B 1 704 ? 74.626 54.120 33.889 1.00 9.29 704 ASP B CA 1
ATOM 11343 C C . ASP B 1 704 ? 74.564 55.546 34.418 1.00 8.97 704 ASP B C 1
ATOM 11344 O O . ASP B 1 704 ? 75.388 55.941 35.240 1.00 8.57 704 ASP B O 1
ATOM 11349 N N . GLY B 1 705 ? 73.589 56.325 33.957 1.00 7.86 705 GLY B N 1
ATOM 11350 C CA . GLY B 1 705 ? 73.384 57.661 34.509 1.00 6.71 705 GLY B CA 1
ATOM 11351 C C . GLY B 1 705 ? 72.198 57.745 35.460 1.00 6.01 705 GLY B C 1
ATOM 11352 O O . GLY B 1 705 ? 71.765 58.840 35.848 1.00 4.48 705 GLY B O 1
ATOM 11353 N N . GLN B 1 706 ? 71.701 56.575 35.850 1.00 7.03 706 GLN B N 1
ATOM 11354 C CA . GLN B 1 706 ? 70.464 56.427 36.622 1.00 7.80 706 GLN B CA 1
ATOM 11355 C C . GLN B 1 706 ? 70.745 55.634 37.906 1.00 6.60 706 GLN B C 1
ATOM 11356 O O . GLN B 1 706 ? 71.548 54.712 37.872 1.00 6.38 706 GLN B O 1
ATOM 11362 N N . THR B 1 707 ? 70.111 55.981 39.029 1.00 6.66 707 THR B N 1
ATOM 11363 C CA . THR B 1 707 ? 70.201 55.150 40.242 1.00 6.32 707 THR B CA 1
ATOM 11364 C C . THR B 1 707 ? 68.831 54.622 40.635 1.00 8.86 707 THR B C 1
ATOM 11365 O O . THR B 1 707 ? 67.801 55.241 40.330 1.00 6.53 707 THR B O 1
ATOM 11369 N N . ARG B 1 708 ? 68.819 53.459 41.283 1.00 8.12 708 ARG B N 1
ATOM 11370 C CA . ARG B 1 708 ? 67.566 52.869 41.733 1.00 10.26 708 ARG B CA 1
ATOM 11371 C C . ARG B 1 708 ? 66.906 53.743 42.797 1.00 7.55 708 ARG B C 1
ATOM 11372 O O . ARG B 1 708 ? 65.687 53.931 42.777 1.00 8.80 708 ARG B O 1
ATOM 11380 N N . SER B 1 709 ? 67.687 54.281 43.726 1.00 8.03 709 SER B N 1
ATOM 11381 C CA . SER B 1 709 ? 67.094 55.097 44.779 1.00 8.21 709 SER B CA 1
ATOM 11382 C C . SER B 1 709 ? 66.463 56.374 44.237 1.00 7.53 709 SER B C 1
ATOM 11383 O O . SER B 1 709 ? 65.363 56.745 44.663 1.00 7.30 709 SER B O 1
ATOM 11386 N N . TYR B 1 710 ? 67.136 57.066 43.318 1.00 6.00 710 TYR B N 1
ATOM 11387 C CA . TYR B 1 710 ? 66.558 58.297 42.785 1.00 6.90 710 TYR B CA 1
ATOM 11388 C C . TYR B 1 710 ? 65.334 57.988 41.922 1.00 8.36 710 TYR B C 1
ATOM 11389 O O . TYR B 1 710 ? 64.373 58.767 41.904 1.00 7.08 710 TYR B O 1
ATOM 11398 N N . SER B 1 711 ? 65.373 56.866 41.205 1.00 7.40 711 SER B N 1
ATOM 11399 C CA . SER B 1 711 ? 64.231 56.441 40.383 1.00 7.56 711 SER B CA 1
ATOM 11400 C C . SER B 1 711 ? 62.977 56.197 41.235 1.00 9.94 711 SER B C 1
ATOM 11401 O O . SER B 1 711 ? 61.855 56.579 40.858 1.00 8.00 711 SER B O 1
ATOM 11404 N N . LEU B 1 712 ? 63.163 55.521 42.364 1.00 6.90 712 LEU B N 1
ATOM 11405 C CA . LEU B 1 712 ? 62.058 55.270 43.282 1.00 7.93 712 LEU B CA 1
ATOM 11406 C C . LEU B 1 712 ? 61.561 56.570 43.907 1.00 6.78 712 LEU B C 1
ATOM 11407 O O . LEU B 1 712 ? 60.355 56.753 44.068 1.00 8.63 712 LEU B O 1
ATOM 11412 N N . TYR B 1 713 ? 62.487 57.464 44.273 1.00 6.71 713 TYR B N 1
ATOM 11413 C CA . TYR B 1 713 ? 62.127 58.780 44.800 1.00 7.07 713 TYR B CA 1
ATOM 11414 C C . TYR B 1 713 ? 61.300 59.591 43.781 1.00 9.65 713 TYR B C 1
ATOM 11415 O O . TYR B 1 713 ? 60.246 60.153 44.125 1.00 8.40 713 TYR B O 1
ATOM 11424 N N . LEU B 1 714 ? 61.777 59.673 42.540 1.00 6.87 714 LEU B N 1
ATOM 11425 C CA . LEU B 1 714 ? 61.036 60.400 41.501 1.00 8.19 714 LEU B CA 1
ATOM 11426 C C . LEU B 1 714 ? 59.656 59.812 41.283 1.00 6.91 714 LEU B C 1
ATOM 11427 O O . LEU B 1 714 ? 58.692 60.532 41.049 1.00 8.69 714 LEU B O 1
ATOM 11432 N N . THR B 1 715 ? 59.561 58.494 41.342 1.00 8.17 715 THR B N 1
ATOM 11433 C CA . THR B 1 715 ? 58.289 57.835 41.094 1.00 9.41 715 THR B CA 1
ATOM 11434 C C . THR B 1 715 ? 57.323 58.058 42.258 1.00 10.38 715 THR B C 1
ATOM 11435 O O . THR B 1 715 ? 56.136 58.334 42.037 1.00 8.54 715 THR B O 1
ATOM 11439 N N . ALA B 1 716 ? 57.833 57.977 43.489 1.00 7.34 716 ALA B N 1
ATOM 11440 C CA . ALA B 1 716 ? 56.987 58.079 44.683 1.00 8.02 716 ALA B CA 1
ATOM 11441 C C . ALA B 1 716 ? 56.608 59.521 45.012 1.00 10.29 716 ALA B C 1
ATOM 11442 O O . ALA B 1 716 ? 55.801 59.761 45.923 1.00 11.72 716 ALA B O 1
ATOM 11444 N N . THR B 1 717 ? 57.168 60.483 44.279 1.00 8.63 717 THR B N 1
ATOM 11445 C CA . THR B 1 717 ? 56.752 61.883 44.425 1.00 9.05 717 THR B CA 1
ATOM 11446 C C . THR B 1 717 ? 55.710 62.312 43.372 1.00 10.98 717 THR B C 1
ATOM 11447 O O . THR B 1 717 ? 55.319 63.478 43.330 1.00 11.10 717 THR B O 1
ATOM 11451 N N . ARG B 1 718 ? 55.278 61.397 42.507 1.00 8.30 718 ARG B N 1
ATOM 11452 C CA A ARG B 1 718 ? 54.191 61.706 41.586 0.49 11.48 718 ARG B CA 1
ATOM 11453 C CA B ARG B 1 718 ? 54.183 61.701 41.582 0.51 11.49 718 ARG B CA 1
ATOM 11454 C C . ARG B 1 718 ? 52.901 61.873 42.381 1.00 12.36 718 ARG B C 1
ATOM 11455 O O . ARG B 1 718 ? 52.632 61.088 43.304 1.00 11.13 718 ARG B O 1
ATOM 11470 N N . PRO B 1 719 ? 52.099 62.896 42.040 1.00 13.00 719 PRO B N 1
ATOM 11471 C CA . PRO B 1 719 ? 50.875 63.130 42.821 1.00 14.44 719 PRO B CA 1
ATOM 11472 C C . PRO B 1 719 ? 49.893 61.964 42.764 1.00 12.20 719 PRO B C 1
ATOM 11473 O O . PRO B 1 719 ? 49.096 61.802 43.691 1.00 15.06 719 PRO B O 1
ATOM 11477 N N . HIS B 1 720 ? 49.952 61.147 41.719 1.00 9.37 720 HIS B N 1
ATOM 11478 C CA . HIS B 1 720 ? 49.005 60.039 41.614 1.00 12.13 720 HIS B CA 1
ATOM 11479 C C . HIS B 1 720 ? 49.666 58.690 41.864 1.00 12.79 720 HIS B C 1
ATOM 11480 O O . HIS B 1 720 ? 49.159 57.646 41.439 1.00 12.39 720 HIS B O 1
ATOM 11487 N N . PHE B 1 721 ? 50.793 58.704 42.570 1.00 10.52 721 PHE B N 1
ATOM 11488 C CA . PHE B 1 721 ? 51.402 57.453 43.001 1.00 10.73 721 PHE B CA 1
ATOM 11489 C C . PHE B 1 721 ? 50.529 56.763 44.029 1.00 10.45 721 PHE B C 1
ATOM 11490 O O . PHE B 1 721 ? 49.948 57.420 44.891 1.00 11.28 721 PHE B O 1
ATOM 11498 N N . PHE B 1 722 ? 50.430 55.442 43.949 1.00 9.13 722 PHE B N 1
ATOM 11499 C CA . PHE B 1 722 ? 49.876 54.678 45.059 1.00 15.56 722 PHE B CA 1
ATOM 11500 C C . PHE B 1 722 ? 50.525 53.307 45.053 1.00 18.10 722 PHE B C 1
ATOM 11501 O O . PHE B 1 722 ? 51.194 52.948 44.087 1.00 11.74 722 PHE B O 1
ATOM 11509 N N . ARG B 1 723 ? 50.355 52.551 46.133 1.00 17.20 723 ARG B N 1
ATOM 11510 C CA . ARG B 1 723 ? 51.006 51.250 46.239 1.00 21.66 723 ARG B CA 1
ATOM 11511 C C . ARG B 1 723 ? 50.123 50.161 45.696 1.00 28.58 723 ARG B C 1
ATOM 11512 O O . ARG B 1 723 ? 48.934 50.101 46.007 1.00 30.97 723 ARG B O 1
ATOM 11520 N N . ARG B 1 724 ? 50.703 49.310 44.860 1.00 35.71 724 ARG B N 1
ATOM 11521 C CA . ARG B 1 724 ? 49.954 48.205 44.302 1.00 45.77 724 ARG B CA 1
ATOM 11522 C C . ARG B 1 724 ? 50.865 47.068 43.827 1.00 48.75 724 ARG B C 1
ATOM 11523 O O . ARG B 1 724 ? 51.301 47.042 42.673 1.00 47.91 724 ARG B O 1
#

B-factor: mean 16.13, std 9.61, range [3.6, 85.83]

Foldseek 3Di:
DWLQDFPDQDDCCVFFPADAQPFAWLEPPPPLAFQFWFALCNQQTAAFDQQQFWRFLPCWIWTFQRHDDAQTGIFTDRAQDFDWAQDDADPQRHDGFTFKFGDRFRAKGKHFPVRRPPFWRKHQHDADLFWTWIKTADPVDRQFIWIWIGGRFWKTKIFGGFTWIKMWTPAFFCAKDAPNDGDDNPDFKHKHAKIWIWPDVVIWIKIKGFDDPGIFIWGNPDRTMTITDGTDGGMMIMGTDPDPVCPVVCVQCVVKDFRHWDKIKDADPQQKIKMKIQTHMPDDPGWDKGHAAPLLVVFKDPPFKAWDPWGAHQAQAITIITHRMIMGMDRHFDPDAAAAPQQEFDPVCLVVLVQLLVVLPDDLCVLQQDLALQSNLLSLLQLLSLQSALVCVRHVNDDVVVNVSSLVSSCVSLVCQLSQNGNWGWHQHQRNQAIATQALGDVVPHDVHCCPNNNRNQPFALLLRLLSVLLSLLSSCQSPVVPVNVSSSSVNSRSVQQQANSYVVNVRHDHNSFARPRLLAGFGGTDDNNHPSQGTKDAALVSNLSSLSSQLSNCVSVVNVSSNVVSSNSLSSSLSSCVQRAAAPPRNRDDPSCVLLRGQGIDTSTMTGQAHPPGRRNLVRVLSHQDDRSCVCPRDDPRSLVSCCVRNNVVCLVVDQDQSNLSNLLSVLQHPLQVSQVSLVDGHDSSHGSSVSNSSSSSPPPYDHD/DDWLLDFPDQDDCCVFFPEDAAPDAWLEDPPPPAFQFWFALCNQQTFAFDQQQFWRFLPCWIWTFQRPDFAFTGIFTDRAQDFDAPDDDPCSFKFGDDFRAKGKHFPVRRPPFWRWHFHDDDLFWTWIKTHDVVDRQFIWIWIRGRFWKTKIFGGQTKIKMFGPDFWQAKDAPNDHDDNPDFKHKHQWIWTWPDVVIWIKIKGFDDPGIWMWGPPDRTMTITDGTDGGMMIMGTDPDPVCPVVCVQCVVKDFRYWDKIKDADPQQKIKMKIQTHIPDVPGKDKGHAAPLLVVFKDPPFKDWDPWGAHQAQAITIITGRMIMGMDRHFDPDAAAAPQQEFDPVCLVVLVQLLVVLPDPLCVLQQDLALQSNLLSLLQLLSLQSALVCVRHVNDDVVSNVSSLVSSCVSLVCQLSQNGNWGWHQHQRNQAIATQACGDVVPHDVHCCPNNNRNQPFALLLRLLSVLLSLLSSCQSPVVPVNVSSSSVNSRSLQQQANSYVVSPRHDHNSFDRPRLLAGFGGTDDNNHPSQGTKDAALVSNLSSLSSQLSNCVSVVNVSSNVVSSNSNSSSLSSCVQRAAACPHRRDPNVCVLLRGQFMDTSTMTGQADPVGNDNLVRVLSHQDDRSCVCPRDDLRRLVSCCVRPNVVCLVVDQDQSNLSNLLSVLNHALQVSLVSLVDGHDSSHGSSVSNSSSSSPPPHDHD

CATH classification: 2.70.98.30 (+2 more: 1.10.287.1170, 1.20.5.420)

Radius of gyration: 39.91 Å; Cα contacts (8 Å, |Δi|>4): 3184; chains: 2; bounding box: 108×60×134 Å

Nearest PDB structures (foldseek):
  4k35-assembly2_B  TM=1.001E+00  e=0.000E+00  Rhizomucor miehei
  5xc2-assembly1_A  TM=9.950E-01  e=0.000E+00  Rhizomucor miehei
  5xbz-assembly1_A  TM=9.885E-01  e=0.000E+00  Rhizomucor miehei
  5xbz-assembly2_B  TM=9.843E-01  e=0.000E+00  Rhizomucor miehei
  5xc2-assembly3_C  TM=9.848E-01  e=0.000E+00  Rhizomucor miehei

InterPro domains:
  IPR005200 Endo-1,3(4)-beta-glucanase [PS52008] (31-759)
  IPR005200 Endo-1,3(4)-beta-glucanase [PTHR31983] (26-744)
  IPR040451 Glycosyl hydrolase family 81, N-terminal [PF03639] (51-377)
  IPR040720 Glycosyl hydrolase family 81, C-terminal domain [PF17652] (385-737)

Sequence (1406 aa):
DDLFVPVSNFDPKSIFPEIKHPFEPYANTENGKIVPTNSWISNLFYPSADNLAPTTPDPYTLRLLDGYGGNPGLTIRQPSAKVLGSYPPTNDVPYTDAGYINSVVVDLRLLTSSSSEWSDVVPDRQVTDWDHLSANLRLSTPQDSNSYIDFPIVRGAYITANYNNLTPQFLSQHAIISSVEADEKKSDDNTTSTFSGRRKFKITTNDDPTSTFIIYSLGDKPLELRKQDNSNLVASKPYTGVIRVAKLPAPEFETLLDASRAVWPTGGDISARSDDNNGASYTIKWKTNSNEAPLLTYAYAHHLTSIDDSNVKRTDTTLQSATKGPTALVGNEWTLRETELSPVEWLPLQAAPNPTTINEITEINKDIASNYTQETAKEDNYFSGKGLQKFALALILNKSDDQTQLRNPELAQIALDKLKAAFLPYLQNEQADPFRYDTLYKGIVAKAGLPTSGGTDDLSAEFGHSYYSDHHYHQGYFVVTAAIIHHLDPTTWNADRLKAWTEALIRDVNNANDGDEYFAAFRNWDWFAGHSSWAGGIKPDGALDGRDQESVPESVNFYWGAKLWGLATGNTPLTKLASLQLAVTKRTTYEYFWLDGNKNRPENIVRNKVIGIYFEQKTDYTTYFGRFLEYIHGIQQLPTPELEEYIRTPEFVSSQEWDEKLGAIAPTVQSPWAGVLYLNYAIINPAEAYPALRKVQDDGQTRSYSLYLTATRPHFFRRRGDDLFVPVSNFDPKSIFPEIKHPFEPYANTENGKIVPTNSWISNLFYPSADNLAPTTPDPYTLRLLDGYGGNPGLTIRQPSAKVLGSYPPTAGYINSVVVDLRLTSSEWSDVVPDRQVTDWDHLSANLRLSTPQDSNSYIDFPIVRGAYITANYNNLTPQFLSQHAIISVEADEKKSDDNTSTFSGRKFKITNDDPTSTFIIYSLGDKPLELRKQDNSNLVASKPYTGVIRVAKLPAPEFETLLDASRAVWPTGGDISARSDDNNGASYTIKWKTNSNEAPLLTYAYAHHLTSIDDSSNVKRTDTLQSATKGPTALVGNEWTLRETELSPVEWLPLQAAPNPTTINEEITEINKDIASNYTQETAKEDNYFSGKGLQKFALALILNKSDDQTQLRNPELAQIALDKLKAAFLPYLQNEQADPFRYDTLYKGIVAKAGLPTSGGTDDLSAEFGHSYYSDHHYHQGYFVVTAAIIHHLDPTWNADRLKAWTEALIRDVNNANDGDEYFAAFRRNWDWFAGHSSWAGGIKPDGALDGRDQESVPESSVNFYWGAKLWGLATGNTPLTKLASLQLAVTKRTTYEYFWLDGNKNRPENIVRRNKVIGIYFEQKTDYTTYYFGRFLEYIHGIQQLPTPELEYIRTPEFVSQEWDEEKLGAIAPTVQSPWAGVLYLNYAIINPAEAYPALRKVQDDGQTRSYSLYLTATRRPHFFRR

Secondary structure (P-SEA, 3-state):
cccccccccccccccbbbbcccccccccccccbbbbccccccccccccccccbbbbcccbbbbccccccccccbbbbbccbbbbbbcccccccccccccccccccccbbbbbcccccbbbbbbcccccccbbbbbbbcccccccbbbbbcccccbbbbbccccbbbbbbcccccccccccccccccccccccccccccccccbbbbbbbbccccccccccccccbbbbccccbbbbbbbccccccaaaaaaaaccccccccccccccccccccccccccccccccbbbbbbbcaaaaaccccccccccccccccccccccccccbbbbbbccccccccccccccccccccccccaaaaaaacccccccccccaaaaaaaaaaaccaaaaaaccccccccaaaaaaaaaaaaaaacccccccccbbbbbbccccbbbbccccccccccccccccccccccccccccaaaaaaaaaaaaaacccccaaaaaaaaaaaaaaccccccccccccccccccccccccccccccccccccccccccaaaaaaaaaaaaaaaaacccaaaaaaaaaaaaaaaaaaaacccccccccccccccccccccccccccccccccccccaaaaaaaaccccccccccccaaaaaaaaaccccccccccccaaaaaaaaaaccccaaaaaaaaaccccccccaaaaaaaaaaccccccc/ccccccccccccccccbbbbcccccccccccccbbbbccccccccccccccccbbbbcccbbbbccccccccccbbbbbccbbbbbcccccccccccccccbbbbccccccbbbbbbcccccccbbbbbbbcccccccbbbbbcccccbbbbbcccbbbbbbbccccccccccccccccccccccccbbbccccccbbbbbbbbcccbbbbbbcccccbbbbcccccbbbbbbccccccaaaaaaaaccccccccccccccccccccccccccccccccbbbbbbbcaaaaaccccccccccccccccccccccccccbbbbbbccccccccccccccccccccccccaaaaaaacccccccccccaaaaaaaaaaaccaaaaaaccccccccaaaaaaaaaaaaaaacccccccccbbbbbbccccbbbbccccccccccccccccccccccccccccaaaaaaaaaaaaaacccccaaaaaaaaaaaaaaccccccccccccccccccccccccccccccccccccccccccaaaaaaaaaaaaaaaaacccaaaaaaaaaaaaaaaaaaaacccccccccccaaaaaaccccccccccccccccccccaaaaaaaaccccccccccccaaaaaaaaaccccccccccccaaaaaaaaaaccccaaaaaaaaaccccccccaaaaaaaaaaccccccc

Solvent-accessible surface area: 49435 Å² total

Organism: Rhizomucor miehei (NCBI:txid4839)